Protein AF-H3GIY0-F1 (afdb_monomer)

Structure (mmCIF, N/CA/C/O backbone):
data_AF-H3GIY0-F1
#
_entry.id   AF-H3GIY0-F1
#
loop_
_atom_site.group_PDB
_atom_site.id
_atom_site.type_symbol
_atom_site.label_atom_id
_atom_site.label_alt_id
_atom_site.label_comp_id
_atom_site.label_asym_id
_atom_site.label_entity_id
_atom_site.label_seq_id
_atom_site.pdbx_PDB_ins_code
_atom_site.Cartn_x
_atom_site.Cartn_y
_atom_site.Cartn_z
_atom_site.occupancy
_atom_site.B_iso_or_equiv
_atom_site.auth_seq_id
_atom_site.auth_comp_id
_atom_site.auth_asym_id
_atom_site.auth_atom_id
_atom_site.pdbx_PDB_model_num
ATOM 1 N N . MET A 1 1 ? -1.053 20.559 -16.866 1.00 33.88 1 MET A N 1
ATOM 2 C CA . MET A 1 1 ? 0.273 20.443 -16.222 1.00 33.88 1 MET A CA 1
ATOM 3 C C . MET A 1 1 ? 1.332 20.778 -17.258 1.00 33.88 1 MET A C 1
ATOM 5 O O . MET A 1 1 ? 1.258 20.244 -18.356 1.00 33.88 1 MET A O 1
ATOM 9 N N . ALA A 1 2 ? 2.245 21.702 -16.952 1.00 28.84 2 ALA A N 1
ATOM 10 C CA . ALA A 1 2 ? 3.368 22.038 -17.824 1.00 28.84 2 ALA A CA 1
ATOM 11 C C . ALA A 1 2 ? 4.369 20.867 -17.890 1.00 28.84 2 ALA A C 1
ATOM 13 O O . ALA A 1 2 ? 4.544 20.156 -16.904 1.00 28.84 2 ALA A O 1
ATOM 14 N N . GLY A 1 3 ? 4.949 20.667 -19.077 1.00 50.09 3 GLY A N 1
ATOM 15 C CA . GLY A 1 3 ? 5.638 19.460 -19.537 1.00 50.09 3 GLY A CA 1
ATOM 16 C C . GLY A 1 3 ? 6.817 18.974 -18.696 1.00 50.09 3 GLY A C 1
ATOM 17 O O . GLY A 1 3 ? 7.768 19.712 -18.445 1.00 50.09 3 GLY A O 1
ATOM 18 N N . VAL A 1 4 ? 6.793 17.678 -18.379 1.00 58.91 4 VAL A N 1
ATOM 19 C CA . VAL A 1 4 ? 8.013 16.899 -18.149 1.00 58.91 4 VAL A CA 1
ATOM 20 C C . VAL A 1 4 ? 8.689 16.760 -19.511 1.00 58.91 4 VAL A C 1
ATOM 22 O O . VAL A 1 4 ? 8.161 16.113 -20.414 1.00 58.91 4 VAL A O 1
ATOM 25 N N . VAL A 1 5 ? 9.815 17.444 -19.691 1.00 73.38 5 VAL A N 1
ATOM 26 C CA . VAL A 1 5 ? 10.648 17.341 -20.893 1.00 73.38 5 VAL A CA 1
ATOM 27 C C . VAL A 1 5 ? 11.787 16.385 -20.578 1.00 73.38 5 VAL A C 1
ATOM 29 O O . VAL A 1 5 ? 12.355 16.452 -19.490 1.00 73.38 5 VAL A O 1
ATOM 32 N N . SER A 1 6 ? 12.129 15.512 -21.524 1.00 85.38 6 SER A N 1
ATOM 33 C CA . SER A 1 6 ? 13.271 14.608 -21.380 1.00 85.38 6 SER A CA 1
ATOM 34 C C . SER A 1 6 ? 14.547 15.387 -21.047 1.00 85.38 6 SER A C 1
ATOM 36 O O . SER A 1 6 ? 14.958 16.268 -21.807 1.00 85.38 6 SER A O 1
ATOM 38 N N . THR A 1 7 ? 15.195 15.053 -19.929 1.00 90.38 7 THR A N 1
ATOM 39 C CA . THR A 1 7 ? 16.505 15.615 -19.558 1.00 90.38 7 THR A CA 1
ATOM 40 C C . THR A 1 7 ? 17.657 14.712 -19.991 1.00 90.38 7 THR A C 1
ATOM 42 O O . THR A 1 7 ? 18.822 15.106 -19.901 1.00 90.38 7 THR A O 1
ATOM 45 N N . LYS A 1 8 ? 17.335 13.519 -20.511 1.00 91.56 8 LYS A N 1
ATOM 46 C CA . LYS A 1 8 ? 18.271 12.474 -20.941 1.00 91.56 8 LYS A CA 1
ATOM 47 C C . LYS A 1 8 ? 19.441 13.004 -21.764 1.00 91.56 8 LYS A C 1
ATOM 49 O O . LYS A 1 8 ? 20.582 12.712 -21.431 1.00 91.56 8 LYS A O 1
ATOM 54 N N . GLN A 1 9 ? 19.195 13.843 -22.774 1.00 89.00 9 GLN A N 1
ATOM 55 C CA . GLN A 1 9 ? 20.275 14.379 -23.614 1.00 89.00 9 GLN A CA 1
ATOM 56 C C . GLN A 1 9 ? 21.307 15.187 -22.815 1.00 89.00 9 GLN A C 1
ATOM 58 O O . GLN A 1 9 ? 22.497 15.132 -23.109 1.00 89.00 9 GLN A O 1
ATOM 63 N N . ARG A 1 10 ? 20.860 15.923 -21.794 1.00 88.81 10 ARG A N 1
ATOM 64 C CA . ARG A 1 10 ? 21.737 16.710 -20.925 1.00 88.81 10 ARG A CA 1
ATOM 65 C C . ARG A 1 10 ? 22.597 15.792 -20.057 1.00 88.81 10 ARG A C 1
ATOM 67 O O . ARG A 1 10 ? 23.808 15.951 -20.034 1.00 88.81 10 ARG A O 1
ATOM 74 N N . ARG A 1 11 ? 21.979 14.762 -19.466 1.00 91.06 11 ARG A N 1
ATOM 75 C CA . ARG A 1 11 ? 22.669 13.729 -18.673 1.00 91.06 11 ARG A CA 1
ATOM 76 C C . ARG A 1 11 ? 23.699 12.951 -19.493 1.00 91.06 11 ARG A C 1
ATOM 78 O O . ARG A 1 11 ? 24.773 12.654 -18.990 1.00 91.06 11 ARG A O 1
ATOM 85 N N . LEU A 1 12 ? 23.389 12.647 -20.755 1.00 89.69 12 LEU A N 1
ATOM 86 C CA . LEU A 1 12 ? 24.331 12.013 -21.682 1.00 89.69 12 LEU A CA 1
ATOM 87 C C . LEU A 1 12 ? 25.563 12.896 -21.915 1.00 89.69 12 LEU A C 1
ATOM 89 O O . LEU A 1 12 ? 26.682 12.404 -21.848 1.00 89.69 12 LEU A O 1
ATOM 93 N N . VAL A 1 13 ? 25.372 14.201 -22.137 1.00 86.88 13 VAL A N 1
ATOM 94 C CA . VAL A 1 13 ? 26.488 15.151 -22.283 1.00 86.88 13 VAL A CA 1
ATOM 95 C C . VAL A 1 13 ? 27.308 15.231 -20.995 1.00 86.88 13 VAL A C 1
ATOM 97 O O . VAL A 1 13 ? 28.530 15.126 -21.056 1.00 86.88 13 VAL A O 1
ATOM 100 N N . ASP A 1 14 ? 26.661 15.349 -19.837 1.00 84.12 14 ASP A N 1
ATOM 101 C CA . ASP A 1 14 ? 27.356 15.445 -18.550 1.00 84.12 14 ASP A CA 1
ATOM 102 C C . ASP A 1 14 ? 28.188 14.181 -18.255 1.00 84.12 14 ASP A C 1
ATOM 104 O O . ASP A 1 14 ? 29.330 14.273 -17.808 1.00 84.12 14 ASP A O 1
ATOM 108 N N . ASP A 1 15 ? 27.673 12.994 -18.590 1.00 81.25 15 ASP A N 1
ATOM 109 C CA . ASP A 1 15 ? 28.374 11.723 -18.375 1.00 81.25 15 ASP A CA 1
ATOM 110 C C . ASP A 1 15 ? 29.589 11.533 -19.295 1.00 81.25 15 ASP A C 1
ATOM 112 O O . ASP A 1 15 ? 30.544 10.852 -18.924 1.00 81.25 15 ASP A O 1
ATOM 116 N N . THR A 1 16 ? 29.624 12.159 -20.479 1.00 69.81 16 THR A N 1
ATOM 117 C CA . THR A 1 16 ? 30.819 12.105 -21.349 1.00 69.81 16 THR A CA 1
ATOM 118 C C . THR A 1 16 ? 32.049 12.778 -20.737 1.00 69.81 16 THR A C 1
ATOM 120 O O . THR A 1 16 ? 33.168 12.452 -21.132 1.00 69.81 16 THR A O 1
ATOM 123 N N . VAL A 1 17 ? 31.861 13.669 -19.757 1.00 62.09 17 VAL A N 1
ATOM 124 C CA . VAL A 1 17 ? 32.949 14.348 -19.038 1.00 62.09 17 VAL A CA 1
ATOM 125 C C . VAL A 1 17 ? 33.564 13.444 -17.961 1.00 62.09 17 VAL A C 1
ATOM 127 O O . VAL A 1 17 ? 34.723 13.629 -17.591 1.00 62.09 17 VAL A O 1
ATOM 130 N N . GLU A 1 18 ? 32.827 12.439 -17.480 1.00 60.34 18 GLU A N 1
ATOM 131 C CA . GLU A 1 18 ? 33.317 11.504 -16.470 1.00 60.34 18 GLU A CA 1
ATOM 132 C C . GLU A 1 18 ? 34.064 10.316 -17.111 1.00 60.34 18 GLU A C 1
ATOM 134 O O . GLU A 1 18 ? 33.507 9.617 -17.972 1.00 60.34 18 GLU A O 1
ATOM 139 N N . PRO A 1 19 ? 35.320 10.043 -16.701 1.00 55.91 19 PRO A N 1
ATOM 140 C CA . PRO A 1 19 ? 36.073 8.907 -17.212 1.00 55.91 19 PRO A CA 1
ATOM 141 C C . PRO A 1 19 ? 35.375 7.603 -16.815 1.00 55.91 19 PRO A C 1
ATOM 143 O O . PRO A 1 19 ? 35.090 7.355 -15.646 1.00 55.91 19 PRO A O 1
ATOM 146 N N . THR A 1 20 ? 35.068 6.768 -17.806 1.00 60.78 20 THR A N 1
ATOM 147 C CA . THR A 1 20 ? 34.567 5.408 -17.586 1.00 60.78 20 THR A CA 1
ATOM 148 C C . THR A 1 20 ? 35.711 4.439 -17.837 1.00 60.78 20 THR A C 1
ATOM 150 O O . THR A 1 20 ? 36.205 4.347 -18.958 1.00 60.78 20 THR A O 1
ATOM 153 N N . ASP A 1 21 ? 36.121 3.711 -16.801 1.00 60.38 21 ASP A N 1
ATOM 154 C CA . ASP A 1 21 ? 37.355 2.912 -16.812 1.00 60.38 21 ASP A CA 1
ATOM 155 C C . ASP A 1 21 ? 37.280 1.622 -17.654 1.00 60.38 21 ASP A C 1
ATOM 157 O O . ASP A 1 21 ? 38.269 0.897 -17.768 1.00 60.38 21 ASP A O 1
ATOM 161 N N . LEU A 1 22 ? 36.125 1.301 -18.255 1.00 81.06 22 LEU A N 1
ATOM 162 C CA . LEU A 1 22 ? 35.904 0.026 -18.943 1.00 81.06 22 LEU A CA 1
ATOM 163 C C . LEU A 1 22 ? 35.837 0.167 -20.476 1.00 81.06 22 LEU A C 1
ATOM 165 O O . LEU A 1 22 ? 34.900 0.784 -20.993 1.00 81.06 22 LEU A O 1
ATOM 169 N N . PRO A 1 23 ? 36.746 -0.494 -21.226 1.00 85.50 23 PRO A N 1
ATOM 170 C CA . PRO A 1 23 ? 36.774 -0.458 -22.693 1.00 85.50 23 PRO A CA 1
ATOM 171 C C . PRO A 1 23 ? 35.494 -0.944 -23.388 1.00 85.50 23 PRO A C 1
ATOM 173 O O . PRO A 1 23 ? 35.241 -0.560 -24.529 1.00 85.50 23 PRO A O 1
ATOM 176 N N . SER A 1 24 ? 34.673 -1.768 -22.724 1.00 90.50 24 SER A N 1
ATOM 177 C CA . SER A 1 24 ? 33.430 -2.309 -23.298 1.00 90.50 24 SER A CA 1
ATOM 178 C C . SER A 1 24 ? 32.372 -1.236 -23.586 1.00 90.50 24 SER A C 1
ATOM 180 O O . SER A 1 24 ? 31.502 -1.451 -24.428 1.00 90.50 24 SER A O 1
ATOM 182 N N . TYR A 1 25 ? 32.456 -0.076 -22.924 1.00 91.50 25 TYR A N 1
ATOM 183 C CA . TYR A 1 25 ? 31.545 1.056 -23.117 1.00 91.50 25 TYR A CA 1
ATOM 184 C C . TYR A 1 25 ? 32.002 1.982 -24.249 1.00 91.50 25 TYR A C 1
ATOM 186 O O . TYR A 1 25 ? 31.169 2.598 -24.907 1.00 91.50 25 TYR A O 1
ATOM 194 N N . SER A 1 26 ? 33.313 2.083 -24.479 1.00 90.81 26 SER A N 1
ATOM 195 C CA . SER A 1 26 ? 33.931 3.033 -25.415 1.00 90.81 26 SER A CA 1
ATOM 196 C C . SER A 1 26 ? 34.422 2.398 -26.718 1.00 90.81 26 SER A C 1
ATOM 198 O O . SER A 1 26 ? 34.825 3.112 -27.633 1.00 90.81 26 SER A O 1
ATOM 200 N N . SER A 1 27 ? 34.367 1.071 -26.839 1.00 91.75 27 SER A N 1
ATOM 201 C CA . SER A 1 27 ? 34.780 0.350 -28.043 1.00 91.75 27 SER A CA 1
ATOM 202 C C . SER A 1 27 ? 33.979 -0.938 -28.253 1.00 91.75 27 SER A C 1
ATOM 204 O O . SER A 1 27 ? 33.319 -1.441 -27.340 1.00 91.75 27 SER A O 1
ATOM 206 N N . ASN A 1 28 ? 34.028 -1.458 -29.482 1.00 93.69 28 ASN A N 1
ATOM 207 C CA . ASN A 1 28 ? 33.472 -2.758 -29.845 1.00 93.69 28 ASN A CA 1
ATOM 208 C C . ASN A 1 28 ? 34.600 -3.780 -29.986 1.00 93.69 28 ASN A C 1
ATOM 210 O O . ASN A 1 28 ? 35.558 -3.552 -30.726 1.00 93.69 28 ASN A O 1
ATOM 214 N N . THR A 1 29 ? 34.452 -4.914 -29.313 1.00 93.00 29 THR A N 1
ATOM 215 C CA . THR A 1 29 ? 35.279 -6.109 -29.509 1.00 93.00 29 THR A CA 1
ATOM 216 C C . THR A 1 29 ? 35.111 -6.664 -30.932 1.00 93.00 29 THR A C 1
ATOM 218 O O . THR A 1 29 ? 34.087 -6.400 -31.566 1.00 93.00 29 THR A O 1
ATOM 221 N N . PRO A 1 30 ? 36.050 -7.484 -31.444 1.00 92.19 30 PRO A N 1
ATOM 222 C CA . PRO A 1 30 ? 35.914 -8.094 -32.772 1.00 92.19 30 PRO A CA 1
ATOM 223 C C . PRO A 1 30 ? 34.604 -8.878 -32.948 1.00 92.19 30 PRO A C 1
ATOM 225 O O . PRO A 1 30 ? 33.944 -8.763 -33.976 1.00 92.19 30 PRO A O 1
ATOM 228 N N . LYS A 1 31 ? 34.166 -9.601 -31.905 1.00 90.69 31 LYS A N 1
ATOM 229 C CA . LYS A 1 31 ? 32.891 -10.334 -31.919 1.00 90.69 31 LYS A CA 1
ATOM 230 C C . LYS A 1 31 ? 31.682 -9.393 -31.990 1.00 90.69 31 LYS A C 1
ATOM 232 O O . LYS A 1 31 ? 30.725 -9.678 -32.702 1.00 90.69 31 LYS A O 1
ATOM 237 N N . GLU A 1 32 ? 31.715 -8.265 -31.278 1.00 92.75 32 GLU A N 1
ATOM 238 C CA . GLU A 1 32 ? 30.670 -7.239 -31.389 1.00 92.75 32 GLU A CA 1
ATOM 239 C C . GLU A 1 32 ? 30.657 -6.588 -32.774 1.00 92.75 32 GLU A C 1
ATOM 241 O O . GLU A 1 32 ? 29.578 -6.358 -33.303 1.00 92.75 32 GLU A O 1
ATOM 246 N N . GLN A 1 33 ? 31.816 -6.331 -33.386 1.00 93.81 33 GLN A N 1
ATOM 247 C CA . GLN A 1 33 ? 31.893 -5.775 -34.743 1.00 93.81 33 GLN A CA 1
ATOM 248 C C . GLN A 1 33 ? 31.271 -6.726 -35.772 1.00 93.81 33 GLN A C 1
ATOM 250 O O . GLN A 1 33 ? 30.387 -6.309 -36.515 1.00 93.81 33 GLN A O 1
ATOM 255 N N . LEU A 1 34 ? 31.631 -8.013 -35.728 1.00 91.25 34 LEU A N 1
ATOM 256 C CA . LEU A 1 34 ? 31.039 -9.045 -36.585 1.00 91.25 34 LEU A CA 1
ATOM 257 C C . LEU A 1 34 ? 29.516 -9.151 -36.390 1.00 91.25 34 LEU A C 1
ATOM 259 O O . LEU A 1 34 ? 28.755 -9.223 -37.353 1.00 91.25 34 LEU A O 1
ATOM 263 N N . CYS A 1 35 ? 29.055 -9.094 -35.136 1.00 91.56 35 CYS A N 1
ATOM 264 C CA . CYS A 1 35 ? 27.630 -9.046 -34.814 1.00 91.56 35 CYS A CA 1
ATOM 265 C C . CYS A 1 35 ? 26.943 -7.815 -35.422 1.00 91.56 35 CYS A C 1
ATOM 267 O O . CYS A 1 35 ? 25.858 -7.946 -35.982 1.00 91.56 35 CYS A O 1
ATOM 269 N N . LEU A 1 36 ? 27.550 -6.629 -35.321 1.00 93.00 36 LEU A N 1
ATOM 270 C CA . LEU A 1 36 ? 27.003 -5.388 -35.878 1.00 93.00 36 LEU A CA 1
ATOM 271 C C . LEU A 1 36 ? 26.927 -5.429 -37.412 1.00 93.00 36 LEU A C 1
ATOM 273 O O . LEU A 1 36 ? 25.947 -4.955 -37.985 1.00 93.00 36 LEU A O 1
ATOM 277 N N . GLU A 1 37 ? 27.922 -6.013 -38.079 1.00 91.69 37 GLU A N 1
ATOM 278 C CA . GLU A 1 37 ? 27.917 -6.204 -39.534 1.00 91.69 37 GLU A CA 1
ATOM 279 C C . GLU A 1 37 ? 26.792 -7.142 -39.975 1.00 91.69 37 GLU A C 1
ATOM 281 O O . GLU A 1 37 ? 26.030 -6.812 -40.889 1.00 91.69 37 GLU A O 1
ATOM 286 N N . TYR A 1 38 ? 26.630 -8.266 -39.275 1.00 88.50 38 TYR A N 1
ATOM 287 C CA . TYR A 1 38 ? 25.573 -9.234 -39.547 1.00 88.50 38 TYR A CA 1
ATOM 288 C C . TYR A 1 38 ? 24.172 -8.619 -39.390 1.00 88.50 38 TYR A C 1
ATOM 290 O O . TYR A 1 38 ? 23.357 -8.674 -40.316 1.00 88.50 38 TYR A O 1
ATOM 298 N N . ILE A 1 39 ? 23.894 -7.945 -38.266 1.00 91.25 39 ILE A N 1
ATOM 299 C CA . ILE A 1 39 ? 22.583 -7.305 -38.054 1.00 91.25 39 ILE A CA 1
ATOM 300 C C . ILE A 1 39 ? 22.347 -6.125 -39.007 1.00 91.25 39 ILE A C 1
ATOM 302 O O . ILE A 1 39 ? 21.200 -5.848 -39.356 1.00 91.25 39 ILE A O 1
ATOM 306 N N . ALA A 1 40 ? 23.400 -5.436 -39.465 1.00 89.06 40 ALA A N 1
ATOM 307 C CA . ALA A 1 40 ? 23.276 -4.402 -40.491 1.00 89.06 40 ALA A CA 1
ATOM 308 C C . ALA A 1 40 ? 22.894 -5.005 -41.854 1.00 89.06 40 ALA A C 1
ATOM 310 O O . ALA A 1 40 ? 22.117 -4.401 -42.596 1.00 89.06 40 ALA A O 1
ATOM 311 N N . GLY A 1 41 ? 23.395 -6.204 -42.173 1.00 86.62 41 GLY A N 1
ATOM 312 C CA . GLY A 1 41 ? 22.952 -6.999 -43.320 1.00 86.62 41 GLY A CA 1
ATOM 313 C C . GLY A 1 41 ? 21.465 -7.346 -43.233 1.00 86.62 41 GLY A C 1
ATOM 314 O O . GLY A 1 41 ? 20.707 -7.013 -44.147 1.00 86.62 41 GLY A O 1
ATOM 315 N N . PHE A 1 42 ? 21.039 -7.908 -42.097 1.00 86.12 42 PHE A N 1
ATOM 316 C CA . PHE A 1 42 ? 19.631 -8.209 -41.812 1.00 86.12 42 PHE A CA 1
ATOM 317 C C . PHE A 1 42 ? 18.740 -6.964 -41.950 1.00 86.12 42 PHE A C 1
ATOM 319 O O . PHE A 1 42 ? 17.712 -6.998 -42.625 1.00 86.12 42 PHE A O 1
ATOM 326 N N . HIS A 1 43 ? 19.168 -5.826 -41.393 1.00 88.31 43 HIS A N 1
ATOM 327 C CA . HIS A 1 43 ? 18.437 -4.563 -41.494 1.00 88.31 43 HIS A CA 1
ATOM 328 C C . HIS A 1 43 ? 18.210 -4.130 -42.949 1.00 88.31 43 HIS A C 1
ATOM 330 O O . HIS A 1 43 ? 17.080 -3.833 -43.335 1.00 88.31 43 HIS A O 1
ATOM 336 N N . ARG A 1 44 ? 19.259 -4.155 -43.785 1.00 89.00 44 ARG A N 1
ATOM 337 C CA . ARG A 1 44 ? 19.163 -3.789 -45.212 1.00 89.00 44 ARG A CA 1
ATOM 338 C C . ARG A 1 44 ? 18.238 -4.726 -45.986 1.00 89.00 44 ARG A C 1
ATOM 340 O O . ARG A 1 44 ? 17.493 -4.274 -46.855 1.00 89.00 44 ARG A O 1
ATOM 347 N N . GLN A 1 45 ? 18.296 -6.028 -45.701 1.00 85.31 45 GLN A N 1
ATOM 348 C CA . GLN A 1 45 ? 17.405 -7.008 -46.321 1.00 85.31 45 GLN A CA 1
ATOM 349 C C . GLN A 1 45 ? 15.948 -6.741 -45.928 1.00 85.31 45 GLN A C 1
ATOM 351 O O . GLN A 1 45 ? 15.083 -6.689 -46.806 1.00 85.31 45 GLN A O 1
ATOM 356 N N . PHE A 1 46 ? 15.692 -6.488 -44.644 1.00 86.94 46 PHE A N 1
ATOM 357 C CA . PHE A 1 46 ? 14.364 -6.169 -44.137 1.00 86.94 46 PHE A CA 1
ATOM 358 C C . PHE A 1 46 ? 13.797 -4.885 -44.758 1.00 86.94 46 PHE A C 1
ATOM 360 O O . PHE A 1 46 ? 12.677 -4.900 -45.263 1.00 86.94 46 PHE A O 1
ATOM 367 N N . GLU A 1 47 ? 14.568 -3.794 -44.804 1.00 90.00 47 GLU A N 1
ATOM 368 C CA . GLU A 1 47 ? 14.142 -2.533 -45.433 1.00 90.00 47 GLU A CA 1
ATOM 369 C C . GLU A 1 47 ? 13.828 -2.706 -46.926 1.00 90.00 47 GLU A C 1
ATOM 371 O O . GLU A 1 47 ? 12.867 -2.126 -47.436 1.00 90.00 47 GLU A O 1
ATOM 376 N N . ARG A 1 48 ? 14.599 -3.543 -47.634 1.00 89.50 48 ARG A N 1
ATOM 377 C CA . ARG A 1 48 ? 14.360 -3.849 -49.051 1.00 89.50 48 ARG A CA 1
ATOM 378 C C . ARG A 1 48 ? 13.070 -4.644 -49.263 1.00 89.50 48 ARG A C 1
ATOM 380 O O . ARG A 1 48 ? 12.365 -4.392 -50.238 1.00 89.50 48 ARG A O 1
ATOM 387 N N . MET A 1 49 ? 12.769 -5.597 -48.381 1.00 85.75 49 MET A N 1
ATOM 388 C CA . MET A 1 49 ? 11.553 -6.418 -48.461 1.00 85.75 49 MET A CA 1
ATOM 389 C C . MET A 1 49 ? 10.305 -5.664 -47.985 1.00 85.75 49 MET A C 1
ATOM 391 O O . MET A 1 49 ? 9.225 -5.829 -48.553 1.00 85.75 49 MET A O 1
ATOM 395 N N . PHE A 1 50 ? 10.453 -4.791 -46.986 1.00 87.69 50 PHE A N 1
ATOM 396 C CA . PHE A 1 50 ? 9.355 -4.084 -46.327 1.00 87.69 50 PHE A CA 1
ATOM 397 C C . PHE A 1 50 ? 9.572 -2.558 -46.296 1.00 87.69 50 PHE A C 1
ATOM 399 O O . PHE A 1 50 ? 9.556 -1.954 -45.223 1.00 87.69 50 PHE A O 1
ATOM 406 N N . PRO A 1 51 ? 9.668 -1.876 -47.454 1.00 88.00 51 PRO A N 1
ATOM 407 C CA . PRO A 1 51 ? 10.067 -0.462 -47.537 1.00 88.00 51 PRO A CA 1
ATOM 408 C C . PRO A 1 51 ? 9.071 0.529 -46.913 1.00 88.00 51 PRO A C 1
ATOM 410 O O . PRO A 1 51 ? 9.384 1.702 -46.735 1.00 88.00 51 PRO A O 1
ATOM 413 N N . LYS A 1 52 ? 7.842 0.086 -46.615 1.00 89.19 52 LYS A N 1
ATOM 414 C CA . LYS A 1 52 ? 6.812 0.897 -45.944 1.00 89.19 52 LYS A CA 1
ATOM 415 C C . LYS A 1 52 ? 6.836 0.759 -44.418 1.00 89.19 52 LYS A C 1
ATOM 417 O O . LYS A 1 52 ? 6.126 1.508 -43.748 1.00 89.19 52 LYS A O 1
ATOM 422 N N . ARG A 1 53 ? 7.579 -0.211 -43.871 1.00 88.62 53 ARG A N 1
ATOM 423 C CA . ARG A 1 53 ? 7.718 -0.393 -42.422 1.00 88.62 53 ARG A CA 1
ATOM 424 C C . ARG A 1 53 ? 8.749 0.582 -41.861 1.00 88.62 53 ARG A C 1
ATOM 426 O O . ARG A 1 53 ? 9.595 1.102 -42.581 1.00 88.62 53 ARG A O 1
ATOM 433 N N . ARG A 1 54 ? 8.645 0.850 -40.560 1.00 86.25 54 ARG A N 1
ATOM 434 C CA . ARG A 1 54 ? 9.621 1.676 -39.843 1.00 86.25 54 ARG A CA 1
ATOM 435 C C . ARG A 1 54 ? 10.980 0.951 -39.784 1.00 86.25 54 ARG A C 1
ATOM 437 O O . ARG A 1 54 ? 10.978 -0.280 -39.713 1.00 86.25 54 ARG A O 1
ATOM 444 N N . PRO A 1 55 ? 12.108 1.685 -39.761 1.00 90.31 55 PRO A N 1
ATOM 445 C CA . PRO A 1 55 ? 13.429 1.095 -39.543 1.00 90.31 55 PRO A CA 1
ATOM 446 C C . PRO A 1 55 ? 13.489 0.303 -38.234 1.00 90.31 55 PRO A C 1
ATOM 448 O O . PRO A 1 55 ? 12.867 0.694 -37.238 1.00 90.31 55 PRO A O 1
ATOM 451 N N . LEU A 1 56 ? 14.242 -0.799 -38.223 1.00 93.94 56 LEU A N 1
ATOM 452 C CA . LEU A 1 56 ? 14.336 -1.657 -37.043 1.00 93.94 56 LEU A CA 1
ATOM 453 C C . LEU A 1 56 ? 15.246 -1.031 -35.985 1.00 93.94 56 LEU A C 1
ATOM 455 O O . LEU A 1 56 ? 16.342 -0.546 -36.269 1.00 93.94 56 LEU A O 1
ATOM 459 N N . TYR A 1 57 ? 14.819 -1.100 -34.726 1.00 96.19 57 TYR A N 1
ATOM 460 C CA . TYR A 1 57 ? 15.600 -0.600 -33.598 1.00 96.19 57 TYR A CA 1
ATOM 461 C C . TYR A 1 57 ? 16.595 -1.664 -33.116 1.00 96.19 57 TYR A C 1
ATOM 463 O O . TYR A 1 57 ? 16.317 -2.379 -32.155 1.00 96.19 57 TYR A O 1
ATOM 471 N N . LEU A 1 58 ? 17.712 -1.816 -33.839 1.00 95.38 58 LEU A N 1
ATOM 472 C CA . LEU A 1 58 ? 18.686 -2.896 -33.619 1.00 95.38 58 LEU A CA 1
ATOM 473 C C . LEU A 1 58 ? 19.942 -2.450 -32.868 1.00 95.38 58 LEU A C 1
ATOM 475 O O . LEU A 1 58 ? 20.341 -3.122 -31.922 1.00 95.38 58 LEU A O 1
ATOM 479 N N . HIS A 1 59 ? 20.589 -1.353 -33.275 1.00 95.19 59 HIS A N 1
ATOM 480 C CA . HIS A 1 59 ? 21.905 -0.976 -32.737 1.00 95.19 59 HIS A CA 1
ATOM 481 C C . HIS A 1 59 ? 22.070 0.524 -32.411 1.00 95.19 59 HIS A C 1
ATOM 483 O O . HIS A 1 59 ? 22.985 1.184 -32.923 1.00 95.19 59 HIS A O 1
ATOM 489 N N . PRO A 1 60 ? 21.189 1.107 -31.579 1.00 96.25 60 PRO A N 1
ATOM 490 C CA . PRO A 1 60 ? 21.356 2.491 -31.145 1.00 96.25 60 PRO A CA 1
ATOM 491 C C . PRO A 1 60 ? 22.728 2.701 -30.466 1.00 96.25 60 PRO A C 1
ATOM 493 O O . PRO A 1 60 ? 23.251 1.785 -29.823 1.00 96.25 60 PRO A O 1
ATOM 496 N N . PRO A 1 61 ? 23.339 3.893 -30.588 1.00 96.19 61 PRO A N 1
ATOM 497 C CA . PRO A 1 61 ? 24.508 4.245 -29.794 1.00 96.19 61 PRO A CA 1
ATOM 498 C C . PRO A 1 61 ? 24.197 4.224 -28.292 1.00 96.19 61 PRO A C 1
ATOM 500 O O . PRO A 1 61 ? 23.120 4.644 -27.859 1.00 96.19 61 PRO A O 1
ATOM 503 N N . ASN A 1 62 ? 25.168 3.782 -27.499 1.00 94.69 62 ASN A N 1
ATOM 504 C CA . ASN A 1 62 ? 25.138 3.877 -26.043 1.00 94.69 62 ASN A CA 1
ATOM 505 C C . ASN A 1 62 ? 25.483 5.296 -25.546 1.00 94.69 62 ASN A C 1
ATOM 507 O O . ASN A 1 62 ? 25.660 6.224 -26.339 1.00 94.69 62 ASN A O 1
ATOM 511 N N . GLU A 1 63 ? 25.631 5.468 -24.231 1.00 92.88 63 GLU A N 1
ATOM 512 C CA . GLU A 1 63 ? 25.948 6.750 -23.591 1.00 92.88 63 GLU A CA 1
ATOM 513 C C . GLU A 1 63 ? 27.299 7.364 -23.997 1.00 92.88 63 GLU A C 1
ATOM 515 O O . GLU A 1 63 ? 27.509 8.561 -23.810 1.00 92.88 63 GLU A O 1
ATOM 520 N N . LYS A 1 64 ? 28.206 6.578 -24.593 1.00 90.81 64 LYS A N 1
ATOM 521 C CA . LYS A 1 64 ? 29.489 7.046 -25.144 1.00 90.81 64 LYS A CA 1
ATOM 522 C C . LYS A 1 64 ? 29.476 7.170 -26.672 1.00 90.81 64 LYS A C 1
ATOM 524 O O . LYS A 1 64 ? 30.520 7.388 -27.278 1.00 90.81 64 LYS A O 1
ATOM 529 N N . GLY A 1 65 ? 28.311 7.036 -27.306 1.00 92.25 65 GLY A N 1
ATOM 530 C CA . GLY A 1 65 ? 28.165 7.153 -28.757 1.00 92.25 65 GLY A CA 1
ATOM 531 C C . GLY A 1 65 ? 28.578 5.904 -29.543 1.00 92.25 65 GLY A C 1
ATOM 532 O O . GLY A 1 65 ? 28.648 5.962 -30.769 1.00 92.25 65 GLY A O 1
ATOM 533 N N . VAL A 1 66 ? 28.843 4.777 -28.875 1.00 94.50 66 VAL A N 1
ATOM 534 C CA . VAL A 1 66 ? 29.253 3.523 -29.524 1.00 94.50 66 VAL A CA 1
ATOM 535 C C . VAL A 1 66 ? 28.009 2.713 -29.894 1.00 94.50 66 VAL A C 1
ATOM 537 O O . VAL A 1 66 ? 27.217 2.413 -28.999 1.00 94.50 66 VAL A O 1
ATOM 540 N N . PRO A 1 67 ? 27.808 2.329 -31.170 1.00 96.62 67 PRO A N 1
ATOM 541 C CA . PRO A 1 67 ? 26.700 1.461 -31.566 1.00 96.62 67 PRO A CA 1
ATOM 542 C C . PRO A 1 67 ? 26.788 0.106 -30.865 1.00 96.62 67 PRO A C 1
ATOM 544 O O . PRO A 1 67 ? 27.813 -0.574 -30.966 1.00 96.62 67 PRO A O 1
ATOM 547 N N . LYS A 1 68 ? 25.714 -0.285 -30.175 1.00 96.19 68 LYS A N 1
ATOM 548 C CA . LYS A 1 68 ? 25.604 -1.561 -29.460 1.00 96.19 68 LYS A CA 1
ATOM 549 C C . LYS A 1 68 ? 24.296 -2.246 -29.824 1.00 96.19 68 LYS A C 1
ATOM 551 O O . LYS A 1 68 ? 23.266 -1.590 -29.918 1.00 96.19 68 LYS A O 1
ATOM 556 N N . PHE A 1 69 ? 24.332 -3.561 -30.017 1.00 97.00 69 PHE A N 1
ATOM 557 C CA . PHE A 1 69 ? 23.125 -4.339 -30.288 1.00 97.00 69 PHE A CA 1
ATOM 558 C C . PHE A 1 69 ? 22.193 -4.329 -29.064 1.00 97.00 69 PHE A C 1
ATOM 560 O O . PHE A 1 69 ? 22.640 -4.583 -27.948 1.00 97.00 69 PHE A O 1
ATOM 567 N N . VAL A 1 70 ? 20.895 -4.063 -29.247 1.00 97.38 70 VAL A N 1
ATOM 568 C CA . VAL A 1 70 ? 19.947 -3.907 -28.123 1.00 97.38 70 VAL A CA 1
ATOM 569 C C . VAL A 1 70 ? 19.884 -5.128 -27.196 1.00 97.38 70 VAL A C 1
ATOM 571 O O . VAL A 1 70 ? 19.706 -4.968 -25.988 1.00 97.38 70 VAL A O 1
ATOM 574 N N . CYS A 1 71 ? 20.094 -6.340 -27.721 1.00 97.00 71 CYS A N 1
ATOM 575 C CA . CYS A 1 71 ? 20.145 -7.566 -26.919 1.00 97.00 71 CYS A CA 1
ATOM 576 C C . CYS A 1 71 ? 21.350 -7.594 -25.973 1.00 97.00 71 CYS A C 1
ATOM 578 O O . CYS A 1 71 ? 21.224 -8.056 -24.841 1.00 97.00 71 CYS A O 1
ATOM 580 N N . THR A 1 72 ? 22.505 -7.063 -26.395 1.00 96.38 72 THR A N 1
ATOM 581 C CA . THR A 1 72 ? 23.726 -7.038 -25.570 1.00 96.38 72 THR A CA 1
ATOM 582 C C . THR A 1 72 ? 23.732 -5.893 -24.557 1.00 96.38 72 THR A C 1
ATOM 584 O O . THR A 1 72 ? 24.583 -5.863 -23.670 1.00 96.38 72 THR A O 1
ATOM 587 N N . THR A 1 73 ? 22.767 -4.973 -24.638 1.00 97.56 73 THR A N 1
ATOM 588 C CA . THR A 1 73 ? 22.511 -3.954 -23.609 1.00 97.56 73 THR A CA 1
ATOM 589 C C . THR A 1 73 ? 21.757 -4.526 -22.400 1.00 97.56 73 THR A C 1
ATOM 591 O O . THR A 1 73 ? 21.863 -3.991 -21.296 1.00 97.56 73 THR A O 1
ATOM 594 N N . ILE A 1 74 ? 21.024 -5.634 -22.567 1.00 98.12 74 ILE A N 1
ATOM 595 C CA . ILE A 1 74 ? 20.361 -6.333 -21.459 1.00 98.12 74 ILE A CA 1
ATOM 596 C C . ILE A 1 74 ? 21.410 -7.108 -20.659 1.00 98.12 74 ILE A C 1
ATOM 598 O O . ILE A 1 74 ? 22.110 -7.969 -21.191 1.00 98.12 74 ILE A O 1
ATOM 602 N N . ARG A 1 75 ? 21.470 -6.855 -19.347 1.00 96.94 75 ARG A N 1
ATOM 603 C CA . ARG A 1 75 ? 22.409 -7.509 -18.428 1.00 96.94 75 ARG A CA 1
ATOM 604 C C . ARG A 1 75 ? 21.669 -8.330 -17.374 1.00 96.94 75 ARG A C 1
ATOM 606 O O . ARG A 1 75 ? 21.406 -7.802 -16.288 1.00 96.94 75 ARG A O 1
ATOM 613 N N . PRO A 1 76 ? 21.384 -9.620 -17.633 1.00 97.69 76 PRO A N 1
ATOM 614 C CA . PRO A 1 76 ? 20.756 -10.501 -16.655 1.00 97.69 76 PRO A CA 1
ATOM 615 C C . PRO A 1 76 ? 21.451 -10.423 -15.293 1.00 97.69 76 PRO A C 1
ATOM 617 O O . PRO A 1 76 ? 22.628 -10.766 -15.160 1.00 97.69 76 PRO A O 1
ATOM 620 N N . THR A 1 77 ? 20.745 -9.915 -14.282 1.00 97.25 77 THR A N 1
ATOM 621 C CA . THR A 1 77 ? 21.313 -9.687 -12.949 1.00 97.25 77 THR A CA 1
ATOM 622 C C . THR A 1 77 ? 20.307 -10.031 -11.859 1.00 97.25 77 THR A C 1
ATOM 624 O O . THR A 1 77 ? 19.242 -9.433 -11.783 1.00 97.25 77 THR A O 1
ATOM 627 N N . LEU A 1 78 ? 20.664 -10.966 -10.977 1.00 96.62 78 LEU A N 1
ATOM 628 C CA . LEU A 1 78 ? 19.895 -11.257 -9.768 1.00 96.62 78 LEU A CA 1
ATOM 629 C C . LEU A 1 78 ? 20.293 -10.294 -8.642 1.00 96.62 78 LEU A C 1
ATOM 631 O O . LEU A 1 78 ? 21.467 -10.230 -8.265 1.00 96.62 78 LEU A O 1
ATOM 635 N N . LEU A 1 79 ? 19.319 -9.564 -8.099 1.00 94.81 79 LEU A N 1
ATOM 636 C CA . LEU A 1 79 ? 19.511 -8.692 -6.938 1.00 94.81 79 LEU A CA 1
ATOM 637 C C . LEU A 1 79 ? 19.632 -9.507 -5.630 1.00 94.81 79 LEU A C 1
ATOM 639 O O . LEU A 1 79 ? 19.153 -10.637 -5.551 1.00 94.81 79 LEU A O 1
ATOM 643 N N . PRO A 1 80 ? 20.242 -8.959 -4.564 1.00 94.81 80 PRO A N 1
ATOM 644 C CA . PRO A 1 80 ? 20.326 -9.642 -3.268 1.00 94.81 80 PRO A CA 1
ATOM 645 C C . PRO A 1 80 ? 19.024 -9.564 -2.440 1.00 94.81 80 PRO A C 1
ATOM 647 O O . PRO A 1 80 ? 18.963 -10.111 -1.341 1.00 94.81 80 PRO A O 1
ATOM 650 N N . TYR A 1 81 ? 17.989 -8.884 -2.944 1.00 93.94 81 TYR A N 1
ATOM 651 C CA . TYR A 1 81 ? 16.726 -8.626 -2.246 1.00 93.94 81 TYR A CA 1
ATOM 652 C C . TYR A 1 81 ? 15.659 -9.643 -2.663 1.00 93.94 81 TYR A C 1
ATOM 654 O O . TYR A 1 81 ? 15.199 -9.633 -3.804 1.00 93.94 81 TYR A O 1
ATOM 662 N N . ARG A 1 82 ? 15.292 -10.553 -1.749 1.00 92.94 82 ARG A N 1
ATOM 663 C CA . ARG A 1 82 ? 14.398 -11.693 -2.040 1.00 92.94 82 ARG A CA 1
ATOM 664 C C . ARG A 1 82 ? 12.970 -11.278 -2.386 1.00 92.94 82 ARG A C 1
ATOM 666 O O . ARG A 1 82 ? 12.315 -11.957 -3.168 1.00 92.94 82 ARG A O 1
ATOM 673 N N . ASP A 1 83 ? 12.487 -10.196 -1.791 1.00 90.50 83 ASP A N 1
ATOM 674 C CA . ASP A 1 83 ? 11.180 -9.603 -2.077 1.00 90.50 83 ASP A CA 1
ATOM 675 C C . ASP A 1 83 ? 11.094 -9.077 -3.518 1.00 90.50 83 ASP A C 1
ATOM 677 O O . ASP A 1 83 ? 10.037 -9.158 -4.134 1.00 90.50 83 ASP A O 1
ATOM 681 N N . LEU A 1 84 ? 12.223 -8.662 -4.105 1.00 94.44 84 LEU A N 1
ATOM 682 C CA . LEU A 1 84 ? 12.314 -8.245 -5.507 1.00 94.44 84 LEU A CA 1
ATOM 683 C C . LEU A 1 84 ? 12.449 -9.417 -6.498 1.00 94.44 84 LEU A C 1
ATOM 685 O O . LEU A 1 84 ? 12.694 -9.194 -7.683 1.00 94.44 84 LEU A O 1
ATOM 689 N N . TYR A 1 85 ? 12.317 -10.672 -6.052 1.00 94.81 85 TYR A N 1
ATOM 690 C CA . TYR A 1 85 ? 12.253 -11.826 -6.965 1.00 94.81 85 TYR A CA 1
ATOM 691 C C . TYR A 1 85 ? 10.847 -12.006 -7.539 1.00 94.81 85 TYR A C 1
ATOM 693 O O . TYR A 1 85 ? 10.671 -12.670 -8.566 1.00 94.81 85 TYR A O 1
ATOM 701 N N . ASP A 1 86 ? 9.836 -11.439 -6.886 1.00 95.25 86 ASP A N 1
ATOM 702 C CA . ASP A 1 86 ? 8.500 -11.314 -7.450 1.00 95.25 86 ASP A CA 1
ATOM 703 C C . ASP A 1 86 ? 8.480 -10.217 -8.526 1.00 95.25 86 ASP A C 1
ATOM 705 O O . ASP A 1 86 ? 8.984 -9.111 -8.322 1.00 95.25 86 ASP A O 1
ATOM 709 N N . CYS A 1 87 ? 7.913 -10.526 -9.694 1.00 95.56 87 CYS A N 1
ATOM 710 C CA . CYS A 1 87 ? 7.937 -9.613 -10.834 1.00 95.56 87 CYS A CA 1
ATOM 711 C C . CYS A 1 87 ? 7.097 -8.345 -10.604 1.00 95.56 87 CYS A C 1
ATOM 713 O O . CYS A 1 87 ? 7.498 -7.268 -11.051 1.00 95.56 87 CYS A O 1
ATOM 715 N N . HIS A 1 88 ? 5.983 -8.436 -9.867 1.00 94.50 88 HIS A N 1
ATOM 716 C CA . HIS A 1 88 ? 5.139 -7.282 -9.556 1.00 94.50 88 HIS A CA 1
ATOM 717 C C . HIS A 1 88 ? 5.805 -6.381 -8.514 1.00 94.50 88 HIS A C 1
ATOM 719 O O . HIS A 1 88 ? 5.805 -5.159 -8.665 1.00 94.50 88 HIS A O 1
ATOM 725 N N . ALA A 1 89 ? 6.408 -6.967 -7.476 1.00 93.62 89 ALA A N 1
ATOM 726 C CA . ALA A 1 89 ? 7.179 -6.228 -6.480 1.00 93.62 89 ALA A CA 1
ATOM 727 C C . ALA A 1 89 ? 8.361 -5.484 -7.122 1.00 93.62 89 ALA A C 1
ATOM 729 O O . ALA A 1 89 ? 8.533 -4.290 -6.879 1.00 93.62 89 ALA A O 1
ATOM 730 N N . LEU A 1 90 ? 9.118 -6.154 -7.998 1.00 96.06 90 LEU A N 1
ATOM 731 C CA . LEU A 1 90 ? 10.232 -5.553 -8.731 1.00 96.06 90 LEU A CA 1
ATOM 732 C C . LEU A 1 90 ? 9.782 -4.413 -9.656 1.00 96.06 90 LEU A C 1
ATOM 734 O O . LEU A 1 90 ? 10.405 -3.352 -9.655 1.00 96.06 90 LEU A O 1
ATOM 738 N N . ALA A 1 91 ? 8.702 -4.603 -10.420 1.00 96.00 91 ALA A N 1
ATOM 739 C CA . ALA A 1 91 ? 8.192 -3.575 -11.324 1.00 96.00 91 ALA A CA 1
ATOM 740 C C . ALA A 1 91 ? 7.726 -2.322 -10.561 1.00 96.00 91 ALA A C 1
ATOM 742 O O . ALA A 1 91 ? 8.093 -1.209 -10.932 1.00 96.00 91 ALA A O 1
ATOM 743 N N . ARG A 1 92 ? 6.989 -2.489 -9.451 1.00 92.75 92 ARG A N 1
ATOM 744 C CA . ARG A 1 92 ? 6.593 -1.364 -8.579 1.00 92.75 92 ARG A CA 1
ATOM 745 C C . ARG A 1 92 ? 7.794 -0.681 -7.933 1.00 92.75 92 ARG A C 1
ATOM 747 O O . ARG A 1 92 ? 7.830 0.542 -7.847 1.00 92.75 92 ARG A O 1
ATOM 754 N N . PHE A 1 93 ? 8.784 -1.457 -7.495 1.00 94.00 93 PHE A N 1
ATOM 755 C CA . PHE A 1 93 ? 10.009 -0.916 -6.918 1.00 94.00 93 PHE A CA 1
ATOM 756 C C . PHE A 1 93 ? 10.775 -0.051 -7.926 1.00 94.00 93 PHE A C 1
ATOM 758 O O . PHE A 1 93 ? 11.158 1.067 -7.591 1.00 94.00 93 PHE A O 1
ATOM 765 N N . LEU A 1 94 ? 10.957 -0.511 -9.169 1.00 94.38 94 LEU A N 1
ATOM 766 C CA . LEU A 1 94 ? 11.632 0.286 -10.200 1.00 94.38 94 LEU A CA 1
ATOM 767 C C . LEU A 1 94 ? 10.852 1.543 -10.582 1.00 94.38 94 LEU A C 1
ATOM 769 O O . LEU A 1 94 ? 11.478 2.589 -10.731 1.00 94.38 94 LEU A O 1
ATOM 773 N N . ALA A 1 95 ? 9.521 1.465 -10.669 1.00 93.31 95 ALA A N 1
ATOM 774 C CA . ALA A 1 95 ? 8.671 2.631 -10.912 1.00 93.31 95 ALA A CA 1
ATOM 775 C C . ALA A 1 95 ? 8.823 3.711 -9.821 1.00 93.31 95 ALA A C 1
ATOM 777 O O . ALA A 1 95 ? 8.667 4.897 -10.095 1.00 93.31 95 ALA A O 1
ATOM 778 N N . GLY A 1 96 ? 9.158 3.317 -8.587 1.00 92.12 96 GLY A N 1
ATOM 779 C CA . GLY A 1 96 ? 9.511 4.255 -7.522 1.00 92.12 96 GLY A CA 1
ATOM 780 C C . GLY A 1 96 ? 10.965 4.736 -7.590 1.00 92.12 96 GLY A C 1
ATOM 781 O O . GLY A 1 96 ? 11.246 5.921 -7.390 1.00 92.12 96 GLY A O 1
ATOM 782 N N . VAL A 1 97 ? 11.911 3.831 -7.860 1.00 92.50 97 VAL A N 1
ATOM 783 C CA . VAL A 1 97 ? 13.353 4.113 -7.776 1.00 92.50 97 VAL A CA 1
ATOM 784 C C . VAL A 1 97 ? 13.895 4.865 -8.988 1.00 92.50 97 VAL A C 1
ATOM 786 O O . VAL A 1 97 ? 14.938 5.507 -8.841 1.00 92.50 97 VAL A O 1
ATOM 789 N N . VAL A 1 98 ? 13.208 4.826 -10.129 1.00 93.44 98 VAL A N 1
ATOM 790 C CA . VAL A 1 98 ? 13.591 5.506 -11.370 1.00 93.44 98 VAL A CA 1
ATOM 791 C C . VAL A 1 98 ? 12.503 6.498 -11.772 1.00 93.44 98 VAL A C 1
ATOM 793 O O . VAL A 1 98 ? 11.355 6.121 -11.978 1.00 93.44 98 VAL A O 1
ATOM 796 N N . GLU A 1 99 ? 12.864 7.772 -11.906 1.00 93.00 99 GLU A N 1
ATOM 797 C CA . GLU A 1 99 ? 11.958 8.810 -12.390 1.00 93.00 99 GLU A CA 1
ATOM 798 C C . GLU A 1 99 ? 11.743 8.657 -13.899 1.00 93.00 99 GLU A C 1
ATOM 800 O O . GLU A 1 99 ? 12.683 8.678 -14.694 1.00 93.00 99 GLU A O 1
ATOM 805 N N . TYR A 1 100 ? 10.488 8.481 -14.295 1.00 94.31 100 TYR A N 1
ATOM 806 C CA . TYR A 1 100 ? 10.130 8.349 -15.697 1.00 94.31 100 TYR A CA 1
ATOM 807 C C . TYR A 1 100 ? 10.151 9.704 -16.412 1.00 94.31 100 TYR A C 1
ATOM 809 O O . TYR A 1 100 ? 9.535 10.674 -15.964 1.00 94.31 100 TYR A O 1
ATOM 817 N N . GLU A 1 101 ? 10.791 9.738 -17.577 1.00 94.00 101 GLU A N 1
ATOM 818 C CA . GLU A 1 101 ? 10.785 10.873 -18.494 1.00 94.00 101 GLU A CA 1
ATOM 819 C C . GLU A 1 101 ? 10.166 10.460 -19.840 1.00 94.00 101 GLU A C 1
ATOM 821 O O . GLU A 1 101 ? 10.555 9.440 -20.405 1.00 94.00 101 GLU A O 1
ATOM 826 N N . PRO A 1 102 ? 9.242 11.242 -20.423 1.00 93.81 102 PRO A N 1
ATOM 827 C CA . PRO A 1 102 ? 8.760 10.967 -21.772 1.00 93.81 102 PRO A CA 1
ATOM 828 C C . PRO A 1 102 ? 9.893 11.014 -22.806 1.00 93.81 102 PRO A C 1
ATOM 830 O O . PRO A 1 102 ? 10.876 11.741 -22.641 1.00 93.81 102 PRO A O 1
ATOM 833 N N . LEU A 1 103 ? 9.726 10.297 -23.921 1.00 94.25 103 LEU A N 1
ATOM 834 C CA . LEU A 1 103 ? 10.662 10.367 -25.046 1.00 94.25 103 LEU A CA 1
ATOM 835 C C . LEU A 1 103 ? 10.785 11.801 -25.581 1.00 94.25 103 LEU A C 1
ATOM 837 O O . LEU A 1 103 ? 9.782 12.485 -25.790 1.00 94.25 103 LEU A O 1
ATOM 841 N N . ALA A 1 104 ? 12.016 12.227 -25.881 1.00 91.81 104 ALA A N 1
ATOM 842 C CA . ALA A 1 104 ? 12.284 13.544 -26.468 1.00 91.81 104 ALA A CA 1
ATOM 843 C C . ALA A 1 104 ? 11.561 13.740 -27.815 1.00 91.81 104 ALA A C 1
ATOM 845 O O . ALA A 1 104 ? 11.027 14.814 -28.084 1.00 91.81 104 ALA A O 1
ATOM 846 N N . ASN A 1 105 ? 11.510 12.688 -28.640 1.00 92.75 105 ASN A N 1
ATOM 847 C CA . ASN A 1 105 ? 10.600 12.601 -29.775 1.00 92.75 105 ASN A CA 1
ATOM 848 C C . ASN A 1 105 ? 9.582 11.488 -29.493 1.00 92.75 105 ASN A C 1
ATOM 850 O O . ASN A 1 105 ? 9.974 10.325 -29.429 1.00 92.75 105 ASN A O 1
ATOM 854 N N . PRO A 1 106 ? 8.284 11.804 -29.367 1.00 93.50 106 PRO A N 1
ATOM 855 C CA . PRO A 1 106 ? 7.288 10.817 -28.979 1.00 93.50 106 PRO A CA 1
ATOM 856 C C . PRO A 1 106 ? 6.997 9.782 -30.070 1.00 93.50 106 PRO A C 1
ATOM 858 O O . PRO A 1 106 ? 6.381 8.774 -29.768 1.00 93.50 106 PRO A O 1
ATOM 861 N N . THR A 1 107 ? 7.373 10.007 -31.332 1.00 94.19 107 THR A N 1
ATOM 862 C CA . THR A 1 107 ? 6.941 9.159 -32.464 1.00 94.19 107 THR A CA 1
ATOM 863 C C . THR A 1 107 ? 7.935 8.079 -32.872 1.00 94.19 107 THR A C 1
ATOM 865 O O . THR A 1 107 ? 7.574 7.195 -33.651 1.00 94.19 107 THR A O 1
ATOM 868 N N . ILE A 1 108 ? 9.165 8.129 -32.360 1.00 93.94 108 ILE A N 1
ATOM 869 C CA . ILE A 1 108 ? 10.246 7.203 -32.713 1.00 93.94 108 ILE A CA 1
ATOM 870 C C . ILE A 1 108 ? 10.965 6.710 -31.451 1.00 93.94 108 ILE A C 1
ATOM 872 O O . ILE A 1 108 ? 10.984 7.434 -30.455 1.00 93.94 108 ILE A O 1
ATOM 876 N N . PRO A 1 109 ? 11.577 5.511 -31.484 1.00 95.56 109 PRO A N 1
ATOM 877 C CA . PRO A 1 109 ? 12.473 5.055 -30.424 1.00 95.56 109 PRO A CA 1
ATOM 878 C C . PRO A 1 109 ? 13.606 6.059 -30.134 1.00 95.56 109 PRO A C 1
ATOM 880 O O . PRO A 1 109 ? 13.976 6.843 -31.018 1.00 95.56 109 PRO A O 1
ATOM 883 N N . PRO A 1 110 ? 14.187 6.050 -28.921 1.00 95.50 110 PRO A N 1
ATOM 884 C CA . PRO A 1 110 ? 15.209 7.014 -28.541 1.00 95.50 110 PRO A CA 1
ATOM 885 C C . PRO A 1 110 ? 16.489 6.825 -29.359 1.00 95.50 110 PRO A C 1
ATOM 887 O O . PRO A 1 110 ? 16.930 5.706 -29.615 1.00 95.50 110 PRO A O 1
ATOM 890 N N . VAL A 1 111 ? 17.126 7.936 -29.734 1.00 94.06 111 VAL A N 1
ATOM 891 C CA . VAL A 1 111 ? 18.357 7.928 -30.548 1.00 94.06 111 VAL A CA 1
ATOM 892 C C . VAL A 1 111 ? 19.513 7.231 -29.827 1.00 94.06 111 VAL A C 1
ATOM 894 O O . VAL A 1 111 ? 20.346 6.615 -30.476 1.00 94.06 111 VAL A O 1
ATOM 897 N N . CYS A 1 112 ? 19.553 7.308 -28.497 1.00 95.31 112 CYS A N 1
ATOM 898 C CA . CYS A 1 112 ? 20.551 6.660 -27.656 1.00 95.31 112 CYS A CA 1
ATOM 899 C C . CYS A 1 112 ? 19.860 5.704 -26.675 1.00 95.31 112 CYS A C 1
ATOM 901 O O . CYS A 1 112 ? 18.913 6.110 -25.987 1.00 95.31 112 CYS A O 1
ATOM 903 N N . LEU A 1 113 ? 20.356 4.467 -26.596 1.00 97.00 113 LEU A N 1
ATOM 904 C CA . LEU A 1 113 ? 19.969 3.495 -25.573 1.00 97.00 113 LEU A CA 1
ATOM 905 C C . LEU A 1 113 ? 21.145 3.317 -24.601 1.00 97.00 113 LEU A C 1
ATOM 907 O O . LEU A 1 113 ? 22.054 2.533 -24.886 1.00 97.00 113 LEU A O 1
ATOM 911 N N . PRO A 1 114 ? 21.176 4.065 -23.489 1.00 95.19 114 PRO A N 1
ATOM 912 C CA . PRO A 1 114 ? 22.223 3.938 -22.494 1.00 95.19 114 PRO A CA 1
ATOM 913 C C . PRO A 1 114 ? 22.176 2.578 -21.788 1.00 95.19 114 PRO A C 1
ATOM 915 O O . PRO A 1 114 ? 21.170 1.864 -21.792 1.00 95.19 114 PRO A O 1
ATOM 918 N N . SER A 1 115 ? 23.280 2.230 -21.134 1.00 95.69 115 SER A N 1
ATOM 919 C CA . SER A 1 115 ? 23.349 1.037 -20.296 1.00 95.69 115 SER A CA 1
ATOM 920 C C . SER A 1 115 ? 22.334 1.078 -19.136 1.00 95.69 115 SER A C 1
ATOM 922 O O . SER A 1 115 ? 22.106 2.132 -18.538 1.00 95.69 115 SER A O 1
ATOM 924 N N . PRO A 1 116 ? 21.794 -0.070 -18.686 1.00 96.69 116 PRO A N 1
ATOM 925 C CA . PRO A 1 116 ? 21.010 -0.130 -17.451 1.00 96.69 116 PRO A CA 1
ATOM 926 C C . PRO A 1 116 ? 21.770 0.393 -16.217 1.00 96.69 116 PRO A C 1
ATOM 928 O O . PRO A 1 116 ? 21.154 0.906 -15.284 1.00 96.69 116 PRO A O 1
ATOM 931 N N . SER A 1 117 ? 23.110 0.324 -16.214 1.00 94.19 117 SER A N 1
ATOM 932 C CA . SER A 1 117 ? 23.952 0.965 -15.193 1.00 94.19 117 SER A CA 1
ATOM 933 C C . SER A 1 117 ? 23.832 2.492 -15.192 1.00 94.19 117 SER A C 1
ATOM 935 O O . SER A 1 117 ? 23.770 3.089 -14.120 1.00 94.19 117 SER A O 1
ATOM 937 N N . PHE A 1 118 ? 23.740 3.126 -16.363 1.00 94.00 118 PHE A N 1
ATOM 938 C CA . PHE A 1 118 ? 23.507 4.564 -16.485 1.00 94.00 118 PHE A CA 1
ATOM 939 C C . PHE A 1 118 ? 22.117 4.947 -15.960 1.00 94.00 118 PHE A C 1
ATOM 941 O O . PHE A 1 118 ? 21.991 5.896 -15.183 1.00 94.00 118 PHE A O 1
ATOM 948 N N . THR A 1 119 ? 21.081 4.175 -16.308 1.00 95.00 119 THR A N 1
ATOM 949 C CA . THR A 1 119 ? 19.713 4.394 -15.805 1.00 95.00 119 THR A CA 1
ATOM 950 C C . THR A 1 119 ? 19.655 4.313 -14.278 1.00 95.00 119 THR A C 1
ATOM 952 O O . THR A 1 119 ? 19.012 5.150 -13.646 1.00 95.00 119 THR A O 1
ATOM 955 N N . LEU A 1 120 ? 20.372 3.364 -13.661 1.00 93.94 120 LEU A N 1
ATOM 956 C CA . LEU A 1 120 ? 20.481 3.261 -12.200 1.00 93.94 120 LEU A CA 1
ATOM 957 C C . LEU A 1 120 ? 21.283 4.406 -11.574 1.00 93.94 120 LEU A C 1
ATOM 959 O O . LEU A 1 120 ? 20.875 4.917 -10.536 1.00 93.94 120 LEU A O 1
ATOM 963 N N . LYS A 1 121 ? 22.393 4.824 -12.196 1.00 91.88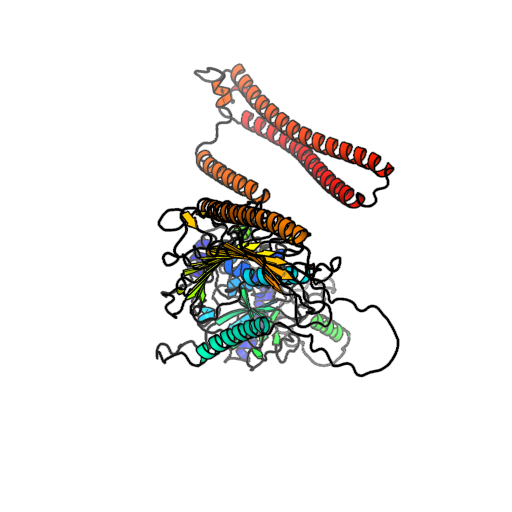 121 LYS A N 1
ATOM 964 C CA . LYS A 1 121 ? 23.232 5.937 -11.719 1.00 91.88 121 LYS A CA 1
ATOM 965 C C . LYS A 1 121 ? 22.430 7.233 -11.626 1.00 91.88 121 LYS A C 1
ATOM 967 O O . LYS A 1 121 ? 22.456 7.906 -10.600 1.00 91.88 121 LYS A O 1
ATOM 972 N N . TRP A 1 122 ? 21.706 7.565 -12.691 1.00 92.25 122 TRP A N 1
ATOM 973 C CA . TRP A 1 122 ? 20.926 8.800 -12.769 1.00 92.25 122 TRP A CA 1
ATOM 974 C C . TRP A 1 122 ? 19.531 8.685 -12.163 1.00 92.25 122 TRP A C 1
ATOM 976 O O . TRP A 1 122 ? 18.888 9.708 -11.942 1.00 92.25 122 TRP A O 1
ATOM 986 N N . ARG A 1 123 ? 19.054 7.457 -11.920 1.00 93.25 123 ARG A N 1
ATOM 987 C CA . ARG A 1 123 ? 17.704 7.161 -11.419 1.00 93.25 123 ARG A CA 1
ATOM 988 C C . ARG A 1 123 ? 16.612 7.881 -12.211 1.00 93.25 123 ARG A C 1
ATOM 990 O O . ARG A 1 123 ? 15.612 8.314 -11.650 1.00 93.25 123 ARG A O 1
ATOM 997 N N . SER A 1 124 ? 16.818 8.009 -13.517 1.00 94.00 124 SER A N 1
ATOM 998 C CA . SER A 1 124 ? 15.884 8.640 -14.443 1.00 94.00 124 SER A CA 1
ATOM 999 C C . SER A 1 124 ? 16.053 8.041 -15.837 1.00 94.00 124 SER A C 1
ATOM 1001 O O . SER A 1 124 ? 17.178 7.734 -16.249 1.00 94.00 124 SER A O 1
ATOM 1003 N N . GLY A 1 125 ? 14.964 7.877 -16.581 1.00 95.06 125 GLY A N 1
ATOM 1004 C CA . GLY A 1 125 ? 15.001 7.258 -17.904 1.00 95.06 125 GLY A CA 1
ATOM 1005 C C . GLY A 1 125 ? 13.667 7.304 -18.634 1.00 95.06 125 GLY A C 1
ATOM 1006 O O . GLY A 1 125 ? 12.616 7.512 -18.028 1.00 95.06 125 GLY A O 1
ATOM 1007 N N . ASP A 1 126 ? 13.730 7.101 -19.945 1.00 96.50 126 ASP A N 1
ATOM 1008 C CA . ASP A 1 126 ? 12.542 6.916 -20.774 1.00 96.50 126 ASP A CA 1
ATOM 1009 C C . ASP A 1 126 ? 12.033 5.466 -20.759 1.00 96.50 126 ASP A C 1
ATOM 1011 O O . ASP A 1 126 ? 12.600 4.588 -20.105 1.00 96.50 126 ASP A O 1
ATOM 1015 N N . SER A 1 127 ? 10.935 5.192 -21.466 1.00 97.44 127 SER A N 1
ATOM 1016 C CA . SER A 1 127 ? 10.320 3.860 -21.459 1.00 97.44 127 SER A CA 1
ATOM 1017 C C . SER A 1 127 ? 11.262 2.746 -21.922 1.00 97.44 127 SER A C 1
ATOM 1019 O O . SER A 1 127 ? 11.186 1.641 -21.386 1.00 97.44 127 SER A O 1
ATOM 1021 N N . PHE A 1 128 ? 12.201 3.018 -22.834 1.00 98.31 128 PHE A N 1
ATOM 1022 C CA . PHE A 1 128 ? 13.172 2.025 -23.303 1.00 98.31 128 PHE A CA 1
ATOM 1023 C C . PHE A 1 128 ? 14.264 1.782 -22.262 1.00 98.31 128 PHE A C 1
ATOM 1025 O O . PHE A 1 128 ? 14.643 0.629 -22.032 1.00 98.31 128 PHE A O 1
ATOM 1032 N N . ASP A 1 129 ? 14.721 2.839 -21.591 1.00 98.06 129 ASP A N 1
ATOM 1033 C CA . ASP A 1 129 ? 15.708 2.746 -20.512 1.00 98.06 129 ASP A CA 1
ATOM 1034 C C . ASP A 1 129 ? 15.185 1.879 -19.361 1.00 98.06 129 ASP A C 1
ATOM 1036 O O . ASP A 1 129 ? 15.858 0.948 -18.904 1.00 98.06 129 ASP A O 1
ATOM 1040 N N . VAL A 1 130 ? 13.961 2.168 -18.904 1.00 97.69 130 VAL A N 1
ATOM 1041 C CA . VAL A 1 130 ? 13.358 1.476 -17.759 1.00 97.69 130 VAL A CA 1
ATOM 1042 C C . VAL A 1 130 ? 12.923 0.058 -18.140 1.00 97.69 130 VAL A C 1
ATOM 1044 O O . VAL A 1 130 ? 13.119 -0.859 -17.343 1.00 97.69 130 VAL A O 1
ATOM 1047 N N . ALA A 1 131 ? 12.416 -0.177 -19.359 1.00 98.50 131 ALA A N 1
ATOM 1048 C CA . ALA A 1 131 ? 12.099 -1.528 -19.833 1.00 98.50 131 ALA A CA 1
ATOM 1049 C C . ALA A 1 131 ? 13.350 -2.416 -19.930 1.00 98.50 131 ALA A C 1
ATOM 1051 O O . ALA A 1 131 ? 13.324 -3.563 -19.483 1.00 98.50 131 ALA A O 1
ATOM 1052 N N . THR A 1 132 ? 14.463 -1.883 -20.445 1.00 98.50 132 THR A N 1
ATOM 1053 C CA . THR A 1 132 ? 15.736 -2.618 -20.554 1.00 98.50 132 THR A CA 1
ATOM 1054 C C . THR A 1 132 ? 16.306 -2.955 -19.174 1.00 98.50 132 THR A C 1
ATOM 1056 O O . THR A 1 132 ? 16.781 -4.073 -18.945 1.00 98.50 132 THR A O 1
ATOM 1059 N N . LEU A 1 133 ? 16.212 -2.019 -18.224 1.00 98.38 133 LEU A N 1
ATOM 1060 C CA . LEU A 1 133 ? 16.591 -2.246 -16.831 1.00 98.38 133 LEU A CA 1
ATOM 1061 C C . 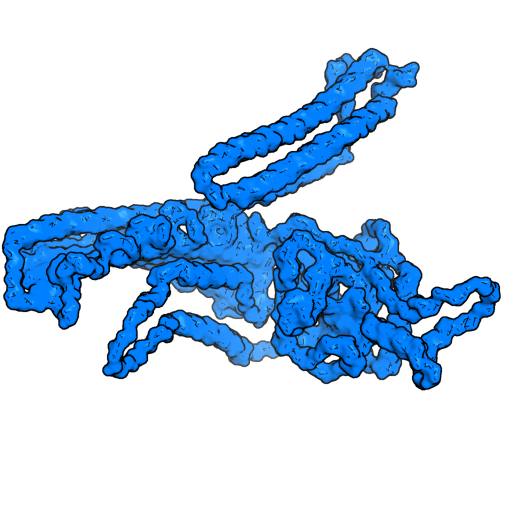LEU A 1 133 ? 15.708 -3.310 -16.158 1.00 98.38 133 LEU A C 1
ATOM 1063 O O . LEU A 1 133 ? 16.225 -4.236 -15.533 1.00 98.38 133 LEU A O 1
ATOM 1067 N N . LEU A 1 134 ? 14.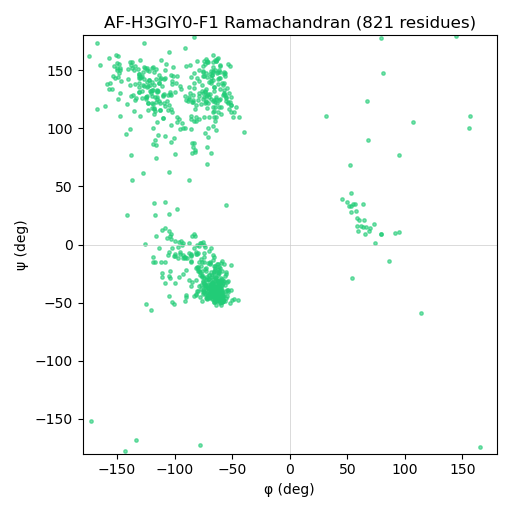386 -3.215 -16.318 1.00 98.44 134 LEU A N 1
ATOM 1068 C CA . LEU A 1 134 ? 13.437 -4.172 -15.751 1.00 98.44 134 LEU A CA 1
ATOM 1069 C C . LEU A 1 134 ? 13.648 -5.580 -16.327 1.00 98.44 134 LEU A C 1
ATOM 1071 O O . LEU A 1 134 ? 13.751 -6.539 -15.564 1.00 98.44 134 LEU A O 1
ATOM 1075 N N . ALA A 1 135 ? 13.791 -5.710 -17.650 1.00 98.56 135 ALA A N 1
ATOM 1076 C CA . ALA A 1 135 ? 14.080 -6.987 -18.303 1.00 98.56 135 ALA A CA 1
ATOM 1077 C C . ALA A 1 135 ? 15.403 -7.595 -17.806 1.00 98.56 135 ALA A C 1
ATOM 1079 O O . ALA A 1 135 ? 15.459 -8.786 -17.509 1.00 98.56 135 ALA A O 1
ATOM 1080 N N . SER A 1 136 ? 16.445 -6.776 -17.623 1.00 98.50 136 SER A N 1
ATOM 1081 C CA . SER A 1 136 ? 17.737 -7.212 -17.069 1.00 98.50 136 SER A CA 1
ATOM 1082 C C . SER A 1 136 ? 17.593 -7.864 -15.686 1.00 98.50 136 SER A C 1
ATOM 1084 O O . SER A 1 136 ? 18.188 -8.912 -15.423 1.00 98.50 136 SER A O 1
ATOM 1086 N N . PHE A 1 137 ? 16.769 -7.298 -14.803 1.00 98.31 137 PHE A N 1
ATOM 1087 C CA . PHE A 1 137 ? 16.518 -7.887 -13.485 1.00 98.31 137 PHE A CA 1
ATOM 1088 C C . PHE A 1 137 ? 15.588 -9.103 -13.532 1.00 98.31 137 PHE A C 1
ATOM 1090 O O . PHE A 1 137 ? 15.860 -10.103 -12.869 1.00 98.31 137 PHE A O 1
ATOM 1097 N N . LEU A 1 138 ? 14.526 -9.065 -14.339 1.00 98.38 138 LEU A N 1
ATOM 1098 C CA . LEU A 1 138 ? 13.574 -10.173 -14.465 1.00 98.38 138 LEU A CA 1
ATOM 1099 C C . LEU A 1 138 ? 14.228 -11.434 -15.037 1.00 98.38 138 LEU A C 1
ATOM 1101 O O . LEU A 1 138 ? 14.046 -12.520 -14.488 1.00 98.38 138 LEU A O 1
ATOM 1105 N N . ILE A 1 139 ? 15.042 -11.294 -16.085 1.00 98.19 139 ILE A N 1
ATOM 1106 C CA . ILE A 1 139 ? 15.799 -12.416 -16.655 1.00 98.19 139 ILE A CA 1
ATOM 1107 C C . ILE A 1 139 ? 16.796 -12.948 -15.619 1.00 98.19 139 ILE A C 1
ATOM 1109 O O . ILE A 1 139 ? 16.916 -14.157 -15.440 1.00 98.19 139 ILE A O 1
ATOM 1113 N N . GLY A 1 140 ? 17.456 -12.059 -14.867 1.00 97.00 140 GLY A N 1
ATOM 1114 C CA . GLY A 1 140 ? 18.326 -12.445 -13.752 1.00 97.00 140 GLY A CA 1
ATOM 1115 C C . GLY A 1 140 ? 17.606 -13.216 -12.638 1.00 97.00 140 GLY A C 1
ATOM 1116 O O . GLY A 1 140 ? 18.191 -14.118 -12.044 1.00 97.00 140 GLY A O 1
ATOM 1117 N N . ALA A 1 141 ? 16.332 -12.905 -12.387 1.00 96.75 141 ALA A N 1
ATOM 1118 C CA . ALA A 1 141 ? 15.444 -13.634 -11.478 1.00 96.75 141 ALA A CA 1
ATOM 1119 C C . ALA A 1 141 ? 14.833 -14.914 -12.085 1.00 96.75 141 ALA A C 1
ATOM 1121 O O . ALA A 1 141 ? 14.103 -15.630 -11.397 1.00 96.75 141 ALA A O 1
ATOM 1122 N N . GLY A 1 142 ? 15.144 -15.226 -13.347 1.00 96.94 142 GLY A N 1
ATOM 1123 C CA . GLY A 1 142 ? 14.738 -16.452 -14.033 1.00 96.94 142 GLY A CA 1
ATOM 1124 C C . GLY A 1 142 ? 13.418 -16.371 -14.803 1.00 96.94 142 GLY A C 1
ATOM 1125 O O . GLY A 1 142 ? 12.924 -17.413 -15.236 1.00 96.94 142 GLY A O 1
ATOM 1126 N N . TYR A 1 143 ? 12.829 -15.184 -14.981 1.00 98.00 143 TYR A N 1
ATOM 1127 C CA . TYR A 1 143 ? 11.639 -15.015 -15.822 1.00 98.00 143 TYR A CA 1
ATOM 1128 C C . TYR A 1 143 ? 11.992 -15.070 -17.313 1.00 98.00 143 TYR A C 1
ATOM 1130 O O . TYR A 1 143 ? 13.067 -14.636 -17.729 1.00 98.00 143 TYR A O 1
ATOM 1138 N N . ASP A 1 144 ? 11.058 -15.564 -18.130 1.00 97.44 144 ASP A N 1
ATOM 1139 C CA . ASP A 1 144 ? 11.137 -15.456 -19.589 1.00 97.44 144 ASP A CA 1
ATOM 1140 C C . ASP A 1 144 ? 10.622 -14.076 -20.028 1.00 97.44 144 ASP A C 1
ATOM 1142 O O . ASP A 1 144 ? 9.442 -13.908 -20.342 1.00 97.44 144 ASP A O 1
ATOM 1146 N N . ALA A 1 145 ? 11.494 -13.068 -19.932 1.00 98.19 145 ALA A N 1
ATOM 1147 C CA . ALA A 1 145 ? 11.142 -11.660 -20.104 1.00 98.19 145 ALA A CA 1
ATOM 1148 C C . ALA A 1 145 ? 11.762 -11.041 -21.367 1.00 98.19 145 ALA A C 1
ATOM 1150 O O . ALA A 1 145 ? 12.916 -11.314 -21.702 1.00 98.19 145 ALA A O 1
ATOM 1151 N N . TYR A 1 146 ? 11.002 -10.161 -22.022 1.00 98.62 146 TYR A N 1
ATOM 1152 C CA . TYR A 1 146 ? 11.378 -9.496 -23.272 1.00 98.62 146 TYR A CA 1
ATOM 1153 C C . TYR A 1 146 ? 11.050 -8.012 -23.185 1.00 98.62 146 TYR A C 1
ATOM 1155 O O . TYR A 1 146 ? 9.973 -7.645 -22.717 1.00 98.62 146 TYR A O 1
ATOM 1163 N N . VAL A 1 147 ? 11.944 -7.161 -23.678 1.00 98.75 147 VAL A N 1
ATOM 1164 C CA . VAL A 1 147 ? 11.603 -5.770 -23.972 1.00 98.75 147 VAL A CA 1
ATOM 1165 C C . VAL A 1 147 ? 10.754 -5.759 -25.236 1.00 98.75 147 VAL A C 1
ATOM 1167 O O . VAL A 1 147 ? 11.091 -6.411 -26.221 1.00 98.75 147 VAL A O 1
ATOM 1170 N N . VAL A 1 148 ? 9.647 -5.031 -25.196 1.00 98.56 148 VAL A N 1
ATOM 1171 C CA . VAL A 1 148 ? 8.718 -4.855 -26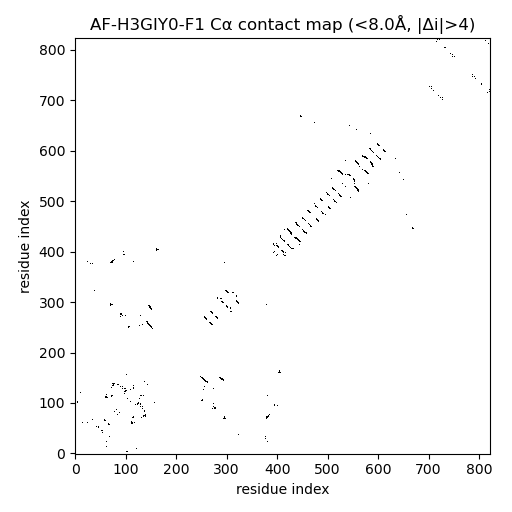.306 1.00 98.56 148 VAL A CA 1
ATOM 1172 C C . VAL A 1 148 ? 8.836 -3.424 -26.797 1.00 98.56 148 VAL A C 1
ATOM 1174 O O . VAL A 1 148 ? 8.732 -2.501 -25.996 1.00 98.56 148 VAL A O 1
ATOM 1177 N N . ASN A 1 149 ? 9.024 -3.237 -28.100 1.00 97.94 149 ASN A N 1
ATOM 1178 C CA . ASN A 1 149 ? 8.940 -1.941 -28.767 1.00 97.94 149 ASN A CA 1
ATOM 1179 C C . ASN A 1 149 ? 7.643 -1.872 -29.566 1.00 97.94 149 ASN A C 1
ATOM 1181 O O . ASN A 1 149 ? 7.349 -2.754 -30.379 1.00 97.94 149 ASN A O 1
ATOM 1185 N N . GLY A 1 150 ? 6.880 -0.806 -29.361 1.00 96.31 150 GLY A N 1
ATOM 1186 C CA . GLY A 1 150 ? 5.599 -0.648 -30.020 1.00 96.31 150 GLY A CA 1
ATOM 1187 C C . GLY A 1 150 ? 4.968 0.715 -29.794 1.00 96.31 150 GLY A C 1
ATOM 1188 O O . GLY A 1 150 ? 5.662 1.715 -29.605 1.00 96.31 150 GLY A O 1
ATOM 1189 N N . ILE A 1 151 ? 3.636 0.751 -29.846 1.00 96.44 151 ILE A N 1
ATOM 1190 C CA . ILE A 1 151 ? 2.848 1.983 -29.784 1.00 96.44 151 ILE A CA 1
ATOM 1191 C C . ILE A 1 151 ? 1.893 1.964 -28.590 1.00 96.44 151 ILE A C 1
ATOM 1193 O O . ILE A 1 151 ? 1.135 1.006 -28.400 1.00 96.44 151 ILE A O 1
ATOM 1197 N N . ALA A 1 152 ? 1.881 3.056 -27.823 1.00 95.62 152 ALA A N 1
ATOM 1198 C CA . ALA A 1 152 ? 1.050 3.228 -26.632 1.00 95.62 152 ALA A CA 1
ATOM 1199 C C . ALA A 1 152 ? 0.266 4.561 -26.641 1.00 95.62 152 ALA A C 1
ATOM 1201 O O . ALA A 1 152 ? 0.637 5.500 -27.351 1.00 95.62 152 ALA A O 1
ATOM 1202 N N . PRO A 1 153 ? -0.831 4.664 -25.867 1.00 93.81 153 PRO A N 1
ATOM 1203 C CA . PRO A 1 153 ? -1.639 5.877 -25.787 1.00 93.81 153 PRO A CA 1
ATOM 1204 C C . PRO A 1 153 ? -0.920 7.004 -25.038 1.00 93.81 153 PRO A C 1
ATOM 1206 O O . PRO A 1 153 ? -0.059 6.773 -24.185 1.00 93.81 153 PRO A O 1
ATOM 1209 N N . ARG A 1 154 ? -1.329 8.251 -25.312 1.00 92.62 154 ARG A N 1
ATOM 1210 C CA . ARG A 1 154 ? -0.727 9.473 -24.745 1.00 92.62 154 ARG A CA 1
ATOM 1211 C C . ARG A 1 154 ? -0.586 9.445 -23.232 1.00 92.62 154 ARG A C 1
ATOM 1213 O O . ARG A 1 154 ? 0.472 9.798 -22.721 1.00 92.62 154 ARG A O 1
ATOM 1220 N N . TRP A 1 155 ? -1.650 9.065 -22.533 1.00 91.25 155 TRP A N 1
ATOM 1221 C CA . TRP A 1 155 ? -1.680 9.082 -21.074 1.00 91.25 155 TRP A CA 1
ATOM 1222 C C . TRP A 1 155 ? -0.622 8.143 -20.478 1.00 91.25 155 TRP A C 1
ATOM 1224 O O . TRP A 1 155 ? -0.025 8.473 -19.461 1.00 91.25 155 TRP A O 1
ATOM 1234 N N . LEU A 1 156 ? -0.305 7.030 -21.148 1.00 92.56 156 LEU A N 1
ATOM 1235 C CA . LEU A 1 156 ? 0.740 6.110 -20.707 1.00 92.56 156 LEU A CA 1
ATOM 1236 C C . LEU A 1 156 ? 2.134 6.667 -21.015 1.00 92.56 156 LEU A C 1
ATOM 1238 O O . LEU A 1 156 ? 2.974 6.751 -20.124 1.00 92.56 156 LEU A O 1
ATOM 1242 N N . CYS A 1 157 ? 2.359 7.139 -22.247 1.00 94.06 157 CYS A N 1
ATOM 1243 C CA . CYS A 1 157 ? 3.646 7.711 -22.661 1.00 94.06 157 CYS A CA 1
ATOM 1244 C C . CYS A 1 157 ? 4.041 8.967 -21.868 1.00 94.06 157 CYS A C 1
ATOM 1246 O O . CYS A 1 157 ? 5.228 9.276 -21.771 1.00 94.06 157 CYS A O 1
ATOM 1248 N N . LEU A 1 158 ? 3.065 9.708 -21.335 1.00 92.19 158 LEU A N 1
ATOM 1249 C CA . LEU A 1 158 ? 3.276 10.903 -20.513 1.00 92.19 158 LEU A CA 1
ATOM 1250 C C . LEU A 1 158 ? 3.149 10.639 -19.004 1.00 92.19 158 LEU A C 1
ATOM 1252 O O . LEU A 1 158 ? 3.248 11.591 -18.232 1.00 92.19 158 LEU A O 1
ATOM 1256 N N . LEU A 1 159 ? 2.923 9.385 -18.587 1.00 92.06 159 LEU A N 1
ATOM 1257 C CA . LEU A 1 159 ? 2.662 8.994 -17.195 1.00 92.06 159 LEU A CA 1
ATOM 1258 C C . LEU A 1 159 ? 1.508 9.789 -16.539 1.00 92.06 159 LEU A C 1
ATOM 1260 O O . LEU A 1 159 ? 1.497 10.056 -15.338 1.00 92.06 159 LEU A O 1
ATOM 1264 N N . ASP A 1 160 ? 0.500 10.167 -17.326 1.00 90.81 160 ASP A N 1
ATOM 1265 C CA . ASP A 1 160 ? -0.700 10.841 -16.839 1.00 90.81 160 ASP A CA 1
ATOM 1266 C C . ASP A 1 160 ? -1.737 9.817 -16.369 1.00 90.81 160 ASP A C 1
ATOM 1268 O O . ASP A 1 160 ? -2.483 9.226 -17.150 1.00 90.81 160 ASP A O 1
ATOM 1272 N N . GLN A 1 161 ? -1.790 9.616 -15.055 1.00 90.12 161 GLN A N 1
ATOM 1273 C CA . GLN A 1 161 ? -2.734 8.701 -14.418 1.00 90.12 161 GLN A CA 1
ATOM 1274 C C . GLN A 1 161 ? -4.013 9.399 -13.928 1.00 90.12 161 GLN A C 1
ATOM 1276 O O . GLN A 1 161 ? -4.887 8.732 -13.378 1.00 90.12 161 GLN A O 1
ATOM 1281 N N . SER A 1 162 ? -4.181 10.706 -14.169 1.00 87.50 162 SER A N 1
ATOM 1282 C CA . SER A 1 162 ? -5.266 11.518 -13.587 1.00 87.50 162 SER A CA 1
ATOM 1283 C C . SER A 1 162 ? -6.680 11.066 -13.968 1.00 87.50 162 SER A C 1
ATOM 1285 O O . SER A 1 162 ? -7.627 11.319 -13.228 1.00 87.50 162 SER A O 1
ATOM 1287 N N . LYS A 1 163 ? -6.832 10.372 -15.101 1.00 86.12 163 LYS A N 1
ATOM 1288 C CA . LYS A 1 163 ? -8.102 9.781 -15.557 1.00 86.12 163 LYS A CA 1
ATOM 1289 C C . LYS A 1 163 ? -8.214 8.282 -15.266 1.00 86.12 163 LYS A C 1
ATOM 1291 O O . LYS A 1 163 ? -9.275 7.699 -15.471 1.00 86.12 163 LYS A O 1
ATOM 1296 N N . ALA A 1 164 ? -7.141 7.644 -14.801 1.00 87.12 164 ALA A N 1
ATOM 1297 C CA . ALA A 1 164 ? -7.159 6.225 -14.485 1.00 87.12 164 ALA A CA 1
ATOM 1298 C C . ALA A 1 164 ? -7.964 5.965 -13.198 1.00 87.12 164 ALA A C 1
ATOM 1300 O O . ALA A 1 164 ? -7.949 6.796 -12.282 1.00 87.12 164 ALA A O 1
ATOM 1301 N N . PRO A 1 165 ? -8.647 4.810 -13.091 1.00 87.81 165 PRO A N 1
ATOM 1302 C CA . PRO A 1 165 ? -9.289 4.419 -11.846 1.00 87.81 165 PRO A CA 1
ATOM 1303 C C . PRO A 1 165 ? -8.243 4.245 -10.739 1.00 87.81 165 PRO A C 1
ATOM 1305 O O . PRO A 1 165 ? -7.104 3.846 -10.999 1.00 87.81 165 PRO A O 1
ATOM 1308 N N . LEU A 1 166 ? -8.653 4.528 -9.501 1.00 87.81 166 LEU A N 1
ATOM 1309 C CA . LEU A 1 166 ? -7.845 4.283 -8.310 1.00 87.81 166 LEU A CA 1
ATOM 1310 C C . LEU A 1 166 ? -7.553 2.773 -8.195 1.00 87.81 166 LEU A C 1
ATOM 1312 O O . LEU A 1 166 ? -8.505 1.995 -8.082 1.00 87.81 166 LEU A O 1
ATOM 1316 N N . PRO A 1 167 ? -6.280 2.338 -8.237 1.00 88.06 167 PRO A N 1
ATOM 1317 C CA . PRO A 1 167 ? -5.938 0.940 -8.013 1.00 88.06 167 PRO A CA 1
ATOM 1318 C C . PRO A 1 167 ? -6.110 0.558 -6.539 1.00 88.06 167 PRO A C 1
ATOM 1320 O O . PRO A 1 167 ? -6.017 1.410 -5.655 1.00 88.06 167 PRO A O 1
ATOM 1323 N N . VAL A 1 168 ? -6.296 -0.738 -6.279 1.00 87.75 168 VAL A N 1
ATOM 1324 C CA . VAL A 1 168 ? -6.152 -1.290 -4.925 1.00 87.75 168 VAL A CA 1
ATOM 1325 C C . VAL A 1 168 ? -4.671 -1.260 -4.564 1.00 87.75 168 VAL A C 1
ATOM 1327 O O . VAL A 1 168 ? -3.832 -1.738 -5.333 1.00 87.75 168 VAL A O 1
ATOM 1330 N N . LEU A 1 169 ? -4.336 -0.667 -3.421 1.00 88.44 169 LEU A N 1
ATOM 1331 C CA . LEU A 1 169 ? -2.942 -0.588 -2.991 1.00 88.44 169 LEU A CA 1
ATOM 1332 C C . LEU A 1 169 ? -2.478 -1.922 -2.382 1.00 88.44 169 LEU A C 1
ATOM 1334 O O . LEU A 1 169 ? -3.276 -2.599 -1.733 1.00 88.44 169 LEU A O 1
ATOM 1338 N N . PRO A 1 170 ? -1.185 -2.287 -2.486 1.00 86.38 170 PRO A N 1
ATOM 1339 C CA . PRO A 1 170 ? -0.661 -3.509 -1.867 1.00 86.38 170 PRO A CA 1
ATOM 1340 C C . PRO A 1 170 ? -0.967 -3.610 -0.367 1.00 86.38 170 PRO A C 1
ATOM 1342 O O . PRO A 1 170 ? -1.348 -4.671 0.117 1.00 86.38 170 PRO A O 1
ATOM 1345 N N . VAL A 1 171 ? -0.889 -2.485 0.352 1.00 88.44 171 VAL A N 1
ATOM 1346 C CA . VAL A 1 171 ? -1.241 -2.418 1.777 1.00 88.44 171 VAL A CA 1
ATOM 1347 C C . VAL A 1 171 ? -2.718 -2.744 2.030 1.00 88.44 171 VAL A C 1
ATOM 1349 O O . VAL A 1 171 ? -3.038 -3.409 3.007 1.00 88.44 171 VAL A O 1
ATOM 1352 N N . GLU A 1 172 ? -3.629 -2.348 1.138 1.00 88.88 172 GLU A N 1
ATOM 1353 C CA . GLU A 1 172 ? -5.056 -2.672 1.263 1.00 88.88 172 GLU A CA 1
ATOM 1354 C C . GLU A 1 172 ? -5.299 -4.176 1.074 1.00 88.88 172 GLU A C 1
ATOM 1356 O O . GLU A 1 172 ? -6.080 -4.779 1.812 1.00 88.88 172 GLU A O 1
ATOM 1361 N N . GLU A 1 173 ? -4.590 -4.810 0.134 1.00 88.06 173 GLU A N 1
ATOM 1362 C CA . GLU A 1 173 ? -4.658 -6.262 -0.058 1.00 88.06 173 GLU A CA 1
ATOM 1363 C C . GLU A 1 173 ? -4.075 -7.042 1.124 1.00 88.06 173 GLU A C 1
ATOM 1365 O O . GLU A 1 173 ? -4.632 -8.069 1.520 1.00 88.06 173 GLU A O 1
ATOM 1370 N N . GLU A 1 174 ? -2.952 -6.584 1.683 1.00 87.12 174 GLU A N 1
ATOM 1371 C CA . GLU A 1 174 ? -2.323 -7.195 2.856 1.00 87.12 174 GLU A CA 1
ATOM 1372 C C . GLU A 1 174 ? -3.263 -7.168 4.063 1.00 87.12 174 GLU A C 1
ATOM 1374 O O . GLU A 1 174 ? -3.471 -8.205 4.699 1.00 87.12 174 GLU A O 1
ATOM 1379 N N . LEU A 1 175 ? -3.900 -6.022 4.321 1.00 86.12 175 LEU A N 1
ATOM 1380 C CA . LEU A 1 175 ? -4.883 -5.866 5.393 1.00 86.12 175 LEU A CA 1
ATOM 1381 C C . LEU A 1 175 ? -6.108 -6.755 5.181 1.00 86.12 175 LEU A C 1
ATOM 1383 O O . LEU A 1 175 ? -6.569 -7.410 6.118 1.00 86.12 175 LEU A O 1
ATOM 1387 N N . LYS A 1 176 ? -6.607 -6.845 3.943 1.00 85.06 176 LYS A N 1
ATOM 1388 C CA . LYS A 1 176 ? -7.727 -7.731 3.608 1.00 85.06 176 LYS A CA 1
ATOM 1389 C C . LYS A 1 176 ? -7.383 -9.198 3.885 1.00 85.06 176 LYS A C 1
ATOM 1391 O O . LYS A 1 176 ? -8.140 -9.886 4.567 1.00 85.06 176 LYS A O 1
ATOM 1396 N N . LYS A 1 177 ? -6.210 -9.659 3.440 1.00 86.00 177 LYS A N 1
ATOM 1397 C CA . LYS A 1 177 ? -5.723 -11.029 3.687 1.00 86.00 177 LYS A CA 1
ATOM 1398 C C . LYS A 1 177 ? -5.500 -11.301 5.176 1.00 86.00 177 LYS A C 1
ATOM 1400 O O . LYS A 1 177 ? -5.795 -12.398 5.648 1.00 86.00 177 LYS A O 1
ATOM 1405 N N . ALA A 1 178 ? -4.971 -10.331 5.924 1.00 82.31 178 ALA A N 1
ATOM 1406 C CA . ALA A 1 178 ? -4.795 -10.449 7.369 1.00 82.31 178 ALA A CA 1
ATOM 1407 C C . ALA A 1 178 ? -6.149 -10.609 8.078 1.00 82.31 178 ALA A C 1
ATOM 1409 O O . ALA A 1 178 ? -6.314 -11.518 8.892 1.00 82.31 178 ALA A O 1
ATOM 1410 N N . HIS A 1 179 ? -7.139 -9.803 7.693 1.00 77.31 179 HIS A N 1
ATOM 1411 C CA . HIS A 1 179 ? -8.495 -9.889 8.224 1.00 77.31 179 HIS A CA 1
ATOM 1412 C C . HIS A 1 179 ? -9.163 -11.240 7.926 1.00 77.31 179 HIS A C 1
ATOM 1414 O O . HIS A 1 179 ? -9.746 -11.856 8.818 1.00 77.31 179 HIS A O 1
ATOM 1420 N N . GLU A 1 180 ? -9.040 -11.744 6.695 1.00 78.38 180 GLU A N 1
ATOM 1421 C CA . GLU A 1 180 ? -9.569 -13.057 6.302 1.00 78.38 180 GLU A CA 1
ATOM 1422 C C . GLU A 1 180 ? -8.953 -14.197 7.133 1.00 78.38 180 GLU A C 1
ATOM 1424 O O . GLU A 1 180 ? -9.670 -15.086 7.602 1.00 78.38 180 GLU A O 1
ATOM 1429 N N . ARG A 1 181 ? -7.639 -14.145 7.392 1.00 79.19 181 ARG A N 1
ATOM 1430 C CA . ARG A 1 181 ? -6.951 -15.119 8.257 1.00 79.19 181 ARG A CA 1
ATOM 1431 C C . ARG A 1 181 ? -7.437 -15.054 9.701 1.00 79.19 181 ARG A C 1
ATOM 1433 O O . ARG A 1 181 ? -7.654 -16.106 10.299 1.00 79.19 181 ARG A O 1
ATOM 1440 N N . GLU A 1 182 ? -7.642 -13.855 10.250 1.00 71.25 182 GLU A N 1
ATOM 1441 C CA . GLU A 1 182 ? -8.216 -13.702 11.593 1.00 71.25 182 GLU A CA 1
ATOM 1442 C C . GLU A 1 182 ? -9.601 -14.354 11.679 1.00 71.25 182 GLU A C 1
ATOM 1444 O O . GLU A 1 182 ? -9.856 -15.125 12.604 1.00 71.25 182 GLU A O 1
ATOM 1449 N N . MET A 1 183 ? -10.476 -14.113 10.693 1.00 67.31 183 MET A N 1
ATOM 1450 C CA . MET A 1 183 ? -11.821 -14.701 10.669 1.00 67.31 183 MET A CA 1
ATOM 1451 C C . MET A 1 183 ? -11.809 -16.233 10.575 1.00 67.31 183 MET A C 1
ATOM 1453 O O . MET A 1 183 ? -12.701 -16.876 11.125 1.00 67.31 183 MET A O 1
ATOM 1457 N N . MET A 1 184 ? -10.813 -16.821 9.905 1.00 67.50 184 MET A N 1
ATOM 1458 C CA . MET A 1 184 ? -10.641 -18.276 9.820 1.00 67.50 184 MET A CA 1
ATOM 1459 C C . MET A 1 184 ? -10.061 -18.907 11.095 1.00 67.50 184 MET A C 1
ATOM 1461 O O . MET A 1 184 ? -10.231 -20.106 11.308 1.00 67.50 184 MET A O 1
ATOM 1465 N N . SER A 1 185 ? -9.361 -18.127 11.923 1.00 56.19 185 SER A N 1
ATOM 1466 C CA . SER A 1 185 ? -8.647 -18.619 13.109 1.00 56.19 185 SER A CA 1
ATOM 1467 C C . SER A 1 185 ? -9.498 -18.720 14.381 1.00 56.19 185 SER A C 1
ATOM 1469 O O . SER A 1 185 ? -9.040 -19.305 15.358 1.00 56.19 185 SER A O 1
ATOM 1471 N N . ASP A 1 186 ? -10.723 -18.183 14.380 1.00 49.34 186 ASP A N 1
ATOM 1472 C CA . ASP A 1 186 ? -11.639 -18.209 15.525 1.00 49.34 186 ASP A CA 1
ATOM 1473 C C . ASP A 1 186 ? -12.343 -19.584 15.659 1.00 49.34 186 ASP A C 1
ATOM 1475 O O . ASP A 1 186 ? -13.247 -19.897 14.873 1.00 49.34 186 ASP A O 1
ATOM 1479 N N . PRO A 1 187 ? -11.992 -20.422 16.659 1.00 44.16 187 PRO A N 1
ATOM 1480 C CA . PRO A 1 187 ? -12.569 -21.758 16.825 1.00 44.16 187 PRO A CA 1
ATOM 1481 C C . PRO A 1 187 ? -14.046 -21.722 17.246 1.00 44.16 187 PRO A C 1
ATOM 1483 O O . PRO A 1 187 ? -14.742 -22.735 17.148 1.00 44.16 187 PRO A O 1
ATOM 1486 N N . SER A 1 188 ? -14.545 -20.568 17.709 1.00 46.78 188 SER A N 1
ATOM 1487 C CA . SER A 1 188 ? -15.907 -20.407 18.238 1.00 46.78 188 SER A CA 1
ATOM 1488 C C . SER A 1 188 ? -17.001 -20.402 17.157 1.00 46.78 188 SER A C 1
ATOM 1490 O O . SER A 1 188 ? -18.191 -20.468 17.474 1.00 46.78 188 SER A O 1
ATOM 1492 N N . LYS A 1 189 ? -16.615 -20.395 15.872 1.00 40.31 189 LYS A N 1
ATOM 1493 C CA . LYS A 1 189 ? -17.517 -20.495 14.709 1.00 40.31 189 LYS A CA 1
ATOM 1494 C C . LYS A 1 189 ? -17.297 -21.750 13.856 1.00 40.31 189 LYS A C 1
ATOM 1496 O O . LYS A 1 189 ? -17.642 -21.763 12.675 1.00 40.31 189 LYS A O 1
ATOM 1501 N N . GLY A 1 190 ? -16.767 -22.826 14.439 1.00 29.39 190 GLY A N 1
ATOM 1502 C CA . GLY A 1 190 ? -16.797 -24.151 13.812 1.00 29.39 190 GLY A CA 1
ATOM 1503 C C . GLY A 1 190 ? -18.232 -24.706 13.719 1.00 29.39 190 GLY A C 1
ATOM 1504 O O . GLY A 1 190 ? -19.045 -24.449 14.611 1.00 29.39 190 GLY A O 1
ATOM 1505 N N . PRO A 1 191 ? -18.592 -25.465 12.665 1.00 31.92 191 PRO A N 1
ATOM 1506 C CA . PRO A 1 191 ? -19.926 -26.039 12.543 1.00 31.92 191 PRO A CA 1
ATOM 1507 C C . PRO A 1 191 ? -20.154 -27.054 13.670 1.00 31.92 191 PRO A C 1
ATOM 1509 O O . PRO A 1 191 ? -19.455 -28.059 13.783 1.00 31.92 191 PRO A O 1
ATOM 1512 N N . ALA A 1 192 ? -21.143 -26.779 14.518 1.00 30.86 192 ALA A N 1
ATOM 1513 C CA . ALA A 1 192 ? -21.524 -27.655 15.613 1.00 30.86 192 ALA A CA 1
ATOM 1514 C C . ALA A 1 192 ? -22.018 -29.022 15.093 1.00 30.86 192 ALA A C 1
ATOM 1516 O O . ALA A 1 192 ? -23.073 -29.115 14.471 1.00 30.86 192 ALA A O 1
ATOM 1517 N N . GLY A 1 193 ? -21.255 -30.072 15.410 1.00 29.91 193 GLY A N 1
ATOM 1518 C CA . GLY A 1 193 ? -21.744 -31.407 15.766 1.00 29.91 193 GLY A CA 1
ATOM 1519 C C . GLY A 1 193 ? -22.419 -32.249 14.680 1.00 29.91 193 GLY A C 1
ATOM 1520 O O . GLY A 1 193 ? -23.643 -32.315 14.614 1.00 29.91 193 GLY A O 1
ATOM 1521 N N . ALA A 1 194 ? -21.631 -33.041 13.950 1.00 27.48 194 ALA A N 1
ATOM 1522 C CA . ALA A 1 194 ? -22.099 -34.304 13.379 1.00 27.48 194 ALA A CA 1
ATOM 1523 C C . ALA A 1 194 ? -21.547 -35.460 14.229 1.00 27.48 194 ALA A C 1
ATOM 1525 O O . ALA A 1 194 ? -20.461 -35.968 13.967 1.00 27.48 194 ALA A O 1
ATOM 1526 N N . SER A 1 195 ? -22.277 -35.850 15.279 1.00 33.56 195 SER A N 1
ATOM 1527 C CA . SER A 1 195 ? -22.089 -37.170 15.885 1.00 33.56 195 SER A CA 1
ATOM 1528 C C . SER A 1 195 ? -22.901 -38.184 15.084 1.00 33.56 195 SER A C 1
ATOM 1530 O O . SER A 1 195 ? -24.116 -38.025 14.936 1.00 33.56 195 SER A O 1
ATOM 1532 N N . ASP A 1 196 ? -22.230 -39.220 14.598 1.00 36.72 196 ASP A N 1
ATOM 1533 C CA . ASP A 1 196 ? -22.839 -40.392 13.984 1.00 36.72 196 ASP A CA 1
ATOM 1534 C C . ASP A 1 196 ? -23.929 -40.996 14.877 1.00 36.72 196 ASP A C 1
ATOM 1536 O O . ASP A 1 196 ? -23.664 -41.455 15.987 1.00 36.72 196 ASP A O 1
ATOM 1540 N N . ASN A 1 197 ? -25.158 -41.060 14.362 1.00 29.59 197 ASN A N 1
ATOM 1541 C CA . ASN A 1 197 ? -26.119 -42.059 14.809 1.00 29.59 197 ASN A CA 1
ATOM 1542 C C . ASN A 1 197 ? -27.035 -42.469 13.647 1.00 29.59 197 ASN A C 1
ATOM 1544 O O . ASN A 1 197 ? -27.844 -41.688 13.143 1.00 29.59 197 ASN A O 1
ATOM 1548 N N . LYS A 1 198 ? -26.864 -43.713 13.189 1.00 35.75 198 LYS A N 1
ATOM 1549 C CA . LYS A 1 198 ? -27.722 -44.380 12.204 1.00 35.75 198 LYS A CA 1
ATOM 1550 C C . LYS A 1 198 ? -29.037 -44.782 12.873 1.00 35.75 198 LYS A C 1
ATOM 1552 O O . LYS A 1 198 ? -29.010 -45.543 13.833 1.00 35.75 198 LYS A O 1
ATOM 1557 N N . GLY A 1 199 ? -30.176 -44.388 12.302 1.00 31.66 199 GLY A N 1
ATOM 1558 C CA . GLY A 1 199 ? -31.447 -45.058 12.587 1.00 31.66 199 GLY A CA 1
ATOM 1559 C C . GLY A 1 199 ? -32.709 -44.232 12.346 1.00 31.66 199 GLY A C 1
ATOM 1560 O O . GLY A 1 199 ? -33.056 -43.378 13.150 1.00 31.66 199 GLY A O 1
ATOM 1561 N N . SER A 1 200 ? -33.457 -44.638 11.319 1.00 29.75 200 SER A N 1
ATOM 1562 C CA . SER A 1 200 ? -34.883 -44.373 11.064 1.00 29.75 200 SER A CA 1
ATOM 1563 C C . SER A 1 200 ? -35.296 -43.032 10.438 1.00 29.75 200 SER A C 1
ATOM 1565 O O . SER A 1 200 ? -34.639 -42.002 10.533 1.00 29.75 200 SER A O 1
ATOM 1567 N N . SER A 1 201 ? -36.371 -43.150 9.668 1.00 41.19 201 SER A N 1
ATOM 1568 C CA . SER A 1 201 ? -36.780 -42.376 8.505 1.00 41.19 201 SER A CA 1
ATOM 1569 C C . SER A 1 201 ? -37.940 -41.433 8.812 1.00 41.19 201 SER A C 1
ATOM 1571 O O . SER A 1 201 ? -39.003 -41.920 9.175 1.00 41.19 201 SER A O 1
ATOM 1573 N N . GLU A 1 202 ? -37.764 -40.132 8.566 1.00 32.34 202 GLU A N 1
ATOM 1574 C CA . GLU A 1 202 ? -38.825 -39.152 8.271 1.00 32.34 202 GLU A CA 1
ATOM 1575 C C . GLU A 1 202 ? -38.191 -37.867 7.678 1.00 32.34 202 GLU A C 1
ATOM 1577 O O . GLU A 1 202 ? -36.986 -37.643 7.843 1.00 32.34 202 GLU A O 1
ATOM 1582 N N . PRO A 1 203 ? -38.927 -37.071 6.876 1.00 29.55 203 PRO A N 1
ATOM 1583 C CA . PRO A 1 203 ? -38.347 -36.211 5.847 1.00 29.55 203 PRO A CA 1
ATOM 1584 C C . PRO A 1 203 ? -37.617 -34.999 6.442 1.00 29.55 203 PRO A C 1
ATOM 1586 O O . PRO A 1 203 ? -38.194 -34.183 7.158 1.00 29.55 203 PRO A O 1
ATOM 1589 N N . LYS A 1 204 ? -36.333 -34.845 6.094 1.00 28.47 204 LYS A N 1
ATOM 1590 C CA . LYS A 1 204 ? -35.532 -33.668 6.450 1.00 28.47 204 LYS A CA 1
ATOM 1591 C C . LYS A 1 204 ? -36.061 -32.430 5.720 1.00 28.47 204 LYS A C 1
ATOM 1593 O O . LYS A 1 204 ? -35.922 -32.314 4.504 1.00 28.47 204 LYS A O 1
ATOM 1598 N N . LEU A 1 205 ? -36.592 -31.469 6.474 1.00 32.50 205 LEU A N 1
ATOM 1599 C CA . LEU A 1 205 ? -36.639 -30.070 6.051 1.00 32.50 205 LEU A CA 1
ATOM 1600 C C . LEU A 1 205 ? -35.199 -29.598 5.812 1.00 32.50 205 LEU A C 1
ATOM 1602 O O . LEU A 1 205 ? -34.369 -29.609 6.722 1.00 32.50 205 LEU A O 1
ATOM 1606 N N . VAL A 1 206 ? -34.899 -29.213 4.573 1.00 29.81 206 VAL A N 1
ATOM 1607 C CA . VAL A 1 206 ? -33.590 -28.687 4.176 1.00 29.81 206 VAL A CA 1
ATOM 1608 C C . VAL A 1 206 ? -33.372 -27.344 4.876 1.00 29.81 206 VAL A C 1
ATOM 1610 O O . VAL A 1 206 ? -33.923 -26.318 4.476 1.00 29.81 206 VAL A O 1
ATOM 1613 N N . SER A 1 207 ? -32.571 -27.351 5.941 1.00 33.72 207 SER A N 1
ATOM 1614 C CA . SER A 1 207 ? -32.060 -26.135 6.570 1.00 33.72 207 SER A CA 1
ATOM 1615 C C . SER A 1 207 ? -31.115 -25.427 5.594 1.00 33.72 207 SER A C 1
ATOM 1617 O O . SER A 1 207 ? -30.022 -25.910 5.305 1.00 33.72 207 SER A O 1
ATOM 1619 N N . ARG A 1 208 ? -31.553 -24.279 5.063 1.00 35.47 208 ARG A N 1
ATOM 1620 C CA . ARG A 1 208 ? -30.769 -23.358 4.222 1.00 35.47 208 ARG A CA 1
ATOM 1621 C C . ARG A 1 208 ? -29.721 -22.606 5.052 1.00 35.47 208 ARG A C 1
ATOM 1623 O O . ARG A 1 208 ? -29.833 -21.396 5.236 1.00 35.47 208 ARG A O 1
ATOM 1630 N N . THR A 1 209 ? -28.691 -23.290 5.535 1.00 38.75 209 THR A N 1
ATOM 1631 C CA . THR A 1 209 ? -27.540 -22.646 6.192 1.00 38.75 209 THR A CA 1
ATOM 1632 C C . THR A 1 209 ? -26.314 -22.635 5.287 1.00 38.75 209 THR A C 1
ATOM 1634 O O . THR A 1 209 ? -25.272 -23.182 5.614 1.00 38.75 209 THR A O 1
ATOM 1637 N N . THR A 1 210 ? -26.440 -21.951 4.153 1.00 35.31 210 THR A N 1
ATOM 1638 C CA . THR A 1 210 ? -25.352 -21.152 3.575 1.00 35.31 210 THR A CA 1
ATOM 1639 C C . THR A 1 210 ? -25.851 -19.715 3.597 1.00 35.31 210 THR A C 1
ATOM 1641 O O . THR A 1 210 ? -26.353 -19.190 2.606 1.00 35.31 210 THR A O 1
ATOM 1644 N N . PHE A 1 211 ? -25.864 -19.128 4.791 1.00 36.59 211 PHE A N 1
ATOM 1645 C CA . PHE A 1 211 ? -26.167 -17.715 4.961 1.00 36.59 211 PHE A CA 1
ATOM 1646 C C . PHE A 1 211 ? -24.826 -17.001 5.110 1.00 36.59 211 PHE A C 1
ATOM 1648 O O . PHE A 1 211 ? -24.406 -16.650 6.211 1.00 36.59 211 PHE A O 1
ATOM 1655 N N . THR A 1 212 ? -24.140 -16.797 3.983 1.00 42.72 212 THR A N 1
ATOM 1656 C CA . THR A 1 212 ? -23.376 -15.562 3.803 1.00 42.72 212 THR A CA 1
ATOM 1657 C C . THR A 1 212 ? -24.319 -14.443 4.226 1.00 42.72 212 THR A C 1
ATOM 1659 O O . THR A 1 212 ? -25.454 -14.354 3.749 1.00 42.72 212 THR A O 1
ATOM 1662 N N . SER A 1 213 ? -23.940 -13.685 5.258 1.00 51.16 213 SER A N 1
ATOM 1663 C CA . SER A 1 213 ? -24.796 -12.618 5.765 1.00 51.16 213 SER A CA 1
ATOM 1664 C C . SER A 1 213 ? -25.193 -11.752 4.577 1.00 51.16 213 SER A C 1
ATOM 1666 O O . SER A 1 213 ? -24.317 -11.213 3.908 1.00 51.16 213 SER A O 1
ATOM 1668 N N . LYS A 1 214 ? -26.498 -11.587 4.323 1.00 50.78 214 LYS A N 1
ATOM 1669 C CA . LYS A 1 214 ? -26.998 -10.663 3.290 1.00 50.78 214 LYS A CA 1
ATOM 1670 C C . LYS A 1 214 ? -26.396 -9.261 3.421 1.00 50.78 214 LYS A C 1
ATOM 1672 O O . LYS A 1 214 ? -26.506 -8.483 2.491 1.00 50.78 214 LYS A O 1
ATOM 1677 N N . TYR A 1 215 ? -25.815 -8.917 4.572 1.00 52.03 215 TYR A N 1
ATOM 1678 C CA . TYR A 1 215 ? -25.033 -7.705 4.778 1.00 52.03 215 TYR A CA 1
ATOM 1679 C C . TYR A 1 215 ? -23.661 -7.735 4.083 1.00 52.03 215 TYR A C 1
ATOM 1681 O O . TYR A 1 215 ? -23.321 -6.757 3.436 1.00 52.03 215 TYR A O 1
ATOM 1689 N N . LEU A 1 216 ? -22.911 -8.839 4.181 1.00 53.75 216 LEU A N 1
ATOM 1690 C CA . LEU A 1 216 ? -21.612 -9.034 3.520 1.00 53.75 216 LEU A CA 1
ATOM 1691 C C . LEU A 1 216 ? -21.783 -9.159 2.005 1.00 53.75 216 LEU A C 1
ATOM 1693 O O . LEU A 1 216 ? -21.119 -8.453 1.263 1.00 53.75 216 LEU A O 1
ATOM 1697 N N . GLU A 1 217 ? -22.763 -9.947 1.554 1.00 61.31 217 GLU A N 1
ATOM 1698 C CA . GLU A 1 217 ? -23.132 -10.017 0.131 1.00 61.31 217 GLU A CA 1
ATOM 1699 C C . GLU A 1 217 ? -23.581 -8.656 -0.402 1.00 61.31 217 GLU A C 1
ATOM 1701 O O . GLU A 1 217 ? -23.255 -8.299 -1.526 1.00 61.31 217 GLU A O 1
ATOM 1706 N N . ARG A 1 218 ? -24.304 -7.869 0.406 1.00 64.50 218 ARG A N 1
ATOM 1707 C CA . ARG A 1 218 ? -24.717 -6.512 0.036 1.00 64.50 218 ARG A CA 1
ATOM 1708 C C . ARG A 1 218 ? -23.569 -5.511 0.133 1.00 64.50 218 ARG A C 1
ATOM 1710 O O . ARG A 1 218 ? -23.618 -4.534 -0.592 1.00 64.50 218 ARG A O 1
ATOM 1717 N N . GLN A 1 219 ? -22.557 -5.728 0.974 1.00 58.91 219 GLN A N 1
ATOM 1718 C CA . GLN A 1 219 ? -21.330 -4.927 0.993 1.00 58.91 219 GLN A CA 1
ATOM 1719 C C . GLN A 1 219 ? -20.470 -5.225 -0.231 1.00 58.91 219 GLN A C 1
ATOM 1721 O O . GLN A 1 219 ? -20.087 -4.283 -0.908 1.00 58.91 219 GLN A O 1
ATOM 1726 N N . GLU A 1 220 ? -20.247 -6.496 -0.572 1.00 59.88 220 GLU A N 1
ATOM 1727 C CA . GLU A 1 220 ? -19.531 -6.885 -1.790 1.00 59.88 220 GLU A CA 1
ATOM 1728 C C . GLU 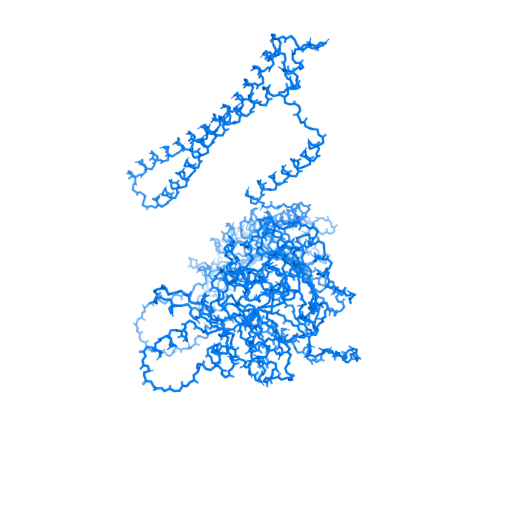A 1 220 ? -20.307 -6.482 -3.041 1.00 59.88 220 GLU A C 1
ATOM 1730 O O . GLU A 1 220 ? -19.715 -5.948 -3.966 1.00 59.88 220 GLU A O 1
ATOM 1735 N N . GLN A 1 221 ? -21.632 -6.663 -3.083 1.00 64.06 221 GLN A N 1
ATOM 1736 C CA . GLN A 1 221 ? -22.451 -6.161 -4.188 1.00 64.06 221 GLN A CA 1
ATOM 1737 C C . GLN A 1 221 ? -22.465 -4.641 -4.233 1.00 64.06 221 GLN A C 1
ATOM 1739 O O . GLN A 1 221 ? -22.387 -4.112 -5.327 1.00 64.06 221 GLN A O 1
ATOM 1744 N N . ALA A 1 222 ? -22.522 -3.929 -3.104 1.00 68.88 222 ALA A N 1
ATOM 1745 C CA . ALA A 1 222 ? -22.444 -2.470 -3.102 1.00 68.88 222 ALA A CA 1
ATOM 1746 C C . ALA A 1 222 ? -21.054 -1.977 -3.507 1.00 68.88 222 ALA A C 1
ATOM 1748 O O . ALA A 1 222 ? -20.956 -0.945 -4.156 1.00 68.88 222 ALA A O 1
ATOM 1749 N N . GLU A 1 223 ? -19.985 -2.691 -3.161 1.00 62.81 223 GLU A N 1
ATOM 1750 C CA . GLU A 1 223 ? -18.623 -2.391 -3.593 1.00 62.81 223 GLU A CA 1
ATOM 1751 C C . GLU A 1 223 ? -18.462 -2.676 -5.085 1.00 62.81 223 GLU A C 1
ATOM 1753 O O . GLU A 1 223 ? -17.990 -1.812 -5.811 1.00 62.81 223 GLU A O 1
ATOM 1758 N N . LYS A 1 224 ? -18.950 -3.822 -5.570 1.00 59.97 224 LYS A N 1
ATOM 1759 C CA . LYS A 1 224 ? -18.930 -4.217 -6.983 1.00 59.97 224 LYS A CA 1
ATOM 1760 C C . LYS A 1 224 ? -19.831 -3.321 -7.831 1.00 59.97 224 LYS A C 1
ATOM 1762 O O . LYS A 1 224 ? -19.401 -2.887 -8.889 1.00 59.97 224 LYS A O 1
ATOM 1767 N N . GLU A 1 225 ? -21.015 -2.951 -7.342 1.00 64.81 225 GLU A N 1
ATOM 1768 C CA . GLU A 1 225 ? -21.895 -1.945 -7.947 1.00 64.81 225 GLU A CA 1
ATOM 1769 C C . GLU A 1 225 ? -21.297 -0.548 -7.848 1.00 64.81 225 GLU A C 1
ATOM 1771 O O . GLU A 1 225 ? -21.504 0.220 -8.770 1.00 64.81 225 GLU A O 1
ATOM 1776 N N . ARG A 1 226 ? -20.566 -0.179 -6.786 1.00 70.00 226 ARG A N 1
ATOM 1777 C CA . ARG A 1 226 ? -19.849 1.107 -6.696 1.00 70.00 226 ARG A CA 1
ATOM 1778 C C . ARG A 1 226 ? -18.694 1.138 -7.687 1.00 70.00 226 ARG A C 1
ATOM 1780 O O . ARG A 1 226 ? -18.507 2.168 -8.322 1.00 70.00 226 ARG A O 1
ATOM 1787 N N . LEU A 1 227 ? -17.973 0.031 -7.859 1.00 59.62 227 LEU A N 1
ATOM 1788 C CA . LEU A 1 227 ? -16.898 -0.128 -8.837 1.00 59.62 227 LEU A CA 1
ATOM 1789 C C . LEU A 1 227 ? -17.464 -0.107 -10.261 1.00 59.62 227 LEU A C 1
ATOM 1791 O O . LEU A 1 227 ? -16.930 0.576 -11.125 1.00 59.62 227 LEU A O 1
ATOM 1795 N N . GLU A 1 228 ? -18.592 -0.777 -10.495 1.00 59.25 228 GLU A N 1
ATOM 1796 C CA . GLU A 1 228 ? -19.290 -0.804 -11.781 1.00 59.25 228 GLU A CA 1
ATOM 1797 C C . GLU A 1 228 ? -20.005 0.523 -12.074 1.00 59.25 228 GLU A C 1
ATOM 1799 O O . GLU A 1 228 ? -19.987 0.970 -13.215 1.00 59.25 228 GLU A O 1
ATOM 1804 N N . LYS A 1 229 ? -20.556 1.222 -11.070 1.00 54.69 229 LYS A N 1
ATOM 1805 C CA . LYS A 1 229 ? -21.043 2.608 -11.197 1.00 54.69 229 LYS A CA 1
ATOM 1806 C C . LYS A 1 229 ? -19.895 3.554 -11.458 1.00 54.69 229 LYS A C 1
ATOM 1808 O O . LYS A 1 229 ? -20.057 4.408 -12.307 1.00 54.69 229 LYS A O 1
ATOM 1813 N N . ALA A 1 230 ? -18.760 3.423 -10.777 1.00 53.41 230 ALA A N 1
ATOM 1814 C CA . ALA A 1 230 ? -17.575 4.217 -11.080 1.00 53.41 230 ALA A CA 1
ATOM 1815 C C . ALA A 1 230 ? -17.127 3.965 -12.526 1.00 53.41 230 ALA A C 1
ATOM 1817 O O . ALA A 1 230 ? -16.860 4.922 -13.241 1.00 53.41 230 ALA A O 1
ATOM 1818 N N . ARG A 1 231 ? -17.174 2.706 -12.991 1.00 49.16 231 ARG A N 1
ATOM 1819 C CA . ARG A 1 231 ? -16.884 2.311 -14.378 1.00 49.16 231 ARG A CA 1
ATOM 1820 C C . ARG A 1 231 ? -17.921 2.815 -15.393 1.00 49.16 231 ARG A C 1
ATOM 1822 O O . ARG A 1 231 ? -17.537 3.180 -16.490 1.00 49.16 231 ARG A O 1
ATOM 1829 N N . ARG A 1 232 ? -19.214 2.865 -15.045 1.00 45.09 232 ARG A N 1
ATOM 1830 C CA . ARG A 1 232 ? -20.307 3.388 -15.897 1.00 45.09 232 ARG A CA 1
ATOM 1831 C C . ARG A 1 232 ? -20.413 4.913 -15.868 1.00 45.09 232 ARG A C 1
ATOM 1833 O O . ARG A 1 232 ? -20.810 5.509 -16.857 1.00 45.09 232 ARG A O 1
ATOM 1840 N N . VAL A 1 233 ? -20.047 5.560 -14.764 1.00 45.47 233 VAL A N 1
ATOM 1841 C CA . VAL A 1 233 ? -19.872 7.020 -14.679 1.00 45.47 233 VAL A CA 1
ATOM 1842 C C . VAL A 1 233 ? -18.669 7.444 -15.527 1.00 45.47 233 VAL A C 1
ATOM 1844 O O . VAL A 1 233 ? -18.735 8.487 -16.164 1.00 45.47 233 VAL A O 1
ATOM 1847 N N . LEU A 1 234 ? -17.644 6.589 -15.632 1.00 44.91 234 LEU A N 1
ATOM 1848 C CA . LEU A 1 234 ? -16.557 6.699 -16.616 1.00 44.91 234 LEU A CA 1
ATOM 1849 C C . LEU A 1 234 ? -17.045 6.624 -18.079 1.00 44.91 234 LEU A C 1
ATOM 1851 O O . LEU A 1 234 ? -16.353 7.107 -18.963 1.00 44.91 234 LEU A O 1
ATOM 1855 N N . ASP A 1 235 ? -18.219 6.036 -18.331 1.00 38.88 235 ASP A N 1
ATOM 1856 C CA . ASP A 1 235 ? -18.756 5.773 -19.677 1.00 38.88 235 ASP A CA 1
ATOM 1857 C C . ASP A 1 235 ? -19.872 6.766 -20.088 1.00 38.88 235 ASP A C 1
ATOM 1859 O O . ASP A 1 235 ? -20.107 6.988 -21.268 1.00 38.88 235 ASP A O 1
ATOM 1863 N N . PHE A 1 236 ? -20.550 7.407 -19.122 1.00 33.59 236 PHE A N 1
ATOM 1864 C CA . PHE A 1 236 ? -21.703 8.303 -19.360 1.00 33.59 236 PHE A CA 1
ATOM 1865 C C . PHE A 1 236 ? -21.574 9.716 -18.750 1.00 33.59 236 PHE A C 1
ATOM 1867 O O . PHE A 1 236 ? -22.506 10.513 -18.855 1.00 33.59 236 PHE A O 1
ATOM 1874 N N . GLY A 1 237 ? -20.463 10.034 -18.076 1.00 35.72 237 GLY A N 1
ATOM 1875 C CA . GLY A 1 237 ? -20.286 11.262 -17.288 1.00 35.72 237 GLY A CA 1
ATOM 1876 C C . GLY A 1 237 ? -19.286 12.282 -17.835 1.00 35.72 237 GLY A C 1
ATOM 1877 O O . GLY A 1 237 ? -18.931 13.203 -17.101 1.00 35.72 237 GLY A O 1
ATOM 1878 N N . TYR A 1 238 ? -18.823 12.144 -19.077 1.00 42.91 238 TYR A N 1
ATOM 1879 C CA . TYR A 1 238 ? -18.028 13.184 -19.725 1.00 42.91 238 TYR A CA 1
ATOM 1880 C C . TYR A 1 238 ? -18.949 14.003 -20.618 1.00 42.91 238 TYR A C 1
ATOM 1882 O O . TYR A 1 238 ? -19.388 13.546 -21.668 1.00 42.91 238 TYR A O 1
ATOM 1890 N N . GLY A 1 239 ? -19.268 15.218 -20.166 1.00 39.28 239 GLY A N 1
ATOM 1891 C CA . GLY A 1 239 ? -19.592 16.262 -21.121 1.00 39.28 239 GLY A CA 1
ATOM 1892 C C . GLY A 1 239 ? -18.425 16.373 -22.094 1.00 39.28 239 GLY A C 1
ATOM 1893 O O . GLY A 1 239 ? -17.270 16.342 -21.658 1.00 39.28 239 GLY A O 1
ATOM 1894 N N . ASP A 1 240 ? -18.757 16.462 -23.379 1.00 37.75 240 ASP A N 1
ATOM 1895 C CA . ASP A 1 240 ? -17.929 17.096 -24.396 1.00 37.75 240 ASP A CA 1
ATOM 1896 C C . ASP A 1 240 ? -17.302 18.354 -23.791 1.00 37.75 240 ASP A C 1
ATOM 1898 O O . ASP A 1 240 ? -17.926 19.410 -23.706 1.00 37.75 240 ASP A O 1
ATOM 1902 N N . ASN A 1 241 ? -16.070 18.235 -23.320 1.00 39.16 241 ASN A N 1
ATOM 1903 C CA . ASN A 1 241 ? -15.134 19.304 -23.561 1.00 39.16 241 ASN A CA 1
ATOM 1904 C C . ASN A 1 241 ? -14.426 18.876 -24.839 1.00 39.16 241 ASN A C 1
ATOM 1906 O O . ASN A 1 241 ? -13.610 17.955 -24.812 1.00 39.16 241 ASN A O 1
ATOM 1910 N N . ASP A 1 242 ? -14.809 19.539 -25.926 1.00 42.78 242 ASP A N 1
ATOM 1911 C CA . ASP A 1 242 ? -14.225 19.561 -27.271 1.00 42.78 242 ASP A CA 1
ATOM 1912 C C . ASP A 1 242 ? -12.723 19.959 -27.298 1.00 42.78 242 ASP A C 1
ATOM 1914 O O . ASP A 1 242 ? -12.268 20.610 -28.234 1.00 42.78 242 ASP A O 1
ATOM 1918 N N . ASP A 1 243 ? -11.919 19.594 -26.295 1.00 49.38 243 ASP A N 1
ATOM 1919 C CA . ASP A 1 243 ? -10.517 20.005 -26.196 1.00 49.38 243 ASP A CA 1
ATOM 1920 C C . ASP A 1 243 ? -9.563 18.799 -26.300 1.00 49.38 243 ASP A C 1
ATOM 1922 O O . ASP A 1 243 ? -9.371 18.029 -25.353 1.00 49.38 243 ASP A O 1
ATOM 1926 N N . ASP A 1 244 ? -8.937 18.731 -27.482 1.00 56.31 244 ASP A N 1
ATOM 1927 C CA . ASP A 1 244 ? -7.792 17.928 -27.936 1.00 56.31 244 ASP A CA 1
ATOM 1928 C C . ASP A 1 244 ? -8.103 16.598 -28.655 1.00 56.31 244 ASP A C 1
ATOM 1930 O O . ASP A 1 244 ? -7.836 15.511 -28.136 1.00 56.31 244 ASP A O 1
ATOM 1934 N N . GLU A 1 245 ? -8.510 16.668 -29.934 1.00 70.44 245 GLU A N 1
ATOM 1935 C CA . GLU A 1 245 ? -8.105 15.621 -30.887 1.00 70.44 245 GLU A CA 1
ATOM 1936 C C . GLU A 1 245 ? -6.580 15.460 -30.793 1.00 70.44 245 GLU A C 1
ATOM 1938 O O . GLU A 1 245 ? -5.828 16.380 -31.116 1.00 70.44 245 GLU A O 1
ATOM 1943 N N . ASP A 1 246 ? -6.103 14.309 -30.317 1.00 82.50 246 ASP A N 1
ATOM 1944 C CA . ASP A 1 246 ? -4.675 14.060 -30.161 1.00 82.50 246 ASP A CA 1
ATOM 1945 C C . ASP A 1 246 ? -4.015 13.810 -31.532 1.00 82.50 246 ASP A C 1
ATOM 1947 O O . ASP A 1 246 ? -4.197 12.738 -32.118 1.00 82.50 246 ASP A O 1
ATOM 1951 N N . PRO A 1 247 ? -3.172 14.725 -32.055 1.00 87.12 247 PRO A N 1
ATOM 1952 C CA . PRO A 1 247 ? -2.611 14.586 -33.405 1.00 87.12 247 PRO A CA 1
ATOM 1953 C C . PRO A 1 247 ? -1.682 13.367 -33.566 1.00 87.12 247 PRO A C 1
ATOM 1955 O O . PRO A 1 247 ? -1.361 12.936 -34.687 1.00 87.12 247 PRO A O 1
ATOM 1958 N N . LEU A 1 248 ? -1.205 12.835 -32.435 1.00 89.62 248 LEU A N 1
ATOM 1959 C CA . LEU A 1 248 ? -0.285 11.707 -32.340 1.00 89.62 248 LEU A CA 1
ATOM 1960 C C . LEU A 1 248 ? -0.960 10.429 -31.817 1.00 89.62 248 LEU A C 1
ATOM 1962 O O . LEU A 1 248 ? -0.253 9.484 -31.446 1.00 89.62 248 LEU A O 1
ATOM 1966 N N . GLU A 1 249 ? -2.294 10.378 -31.796 1.00 90.12 249 GLU A N 1
ATOM 1967 C CA . GLU A 1 249 ? -3.042 9.164 -31.461 1.00 90.12 249 GLU A CA 1
ATOM 1968 C C . GLU A 1 249 ? -2.564 7.991 -32.331 1.00 90.12 249 GLU A C 1
ATOM 1970 O O . GLU A 1 249 ? -2.390 8.121 -33.547 1.00 90.12 249 GLU A O 1
ATOM 1975 N N . GLY A 1 250 ? -2.255 6.858 -31.695 1.00 90.25 250 GLY A N 1
ATOM 1976 C CA . GLY A 1 250 ? -1.730 5.671 -32.379 1.00 90.25 250 GLY A CA 1
ATOM 1977 C C . GLY A 1 250 ? -0.356 5.839 -33.049 1.00 90.25 250 GLY A C 1
ATOM 1978 O O . GLY A 1 250 ? 0.010 5.015 -33.882 1.00 90.25 250 GLY A O 1
ATOM 1979 N N . LYS A 1 251 ? 0.421 6.888 -32.734 1.00 93.31 251 LYS A N 1
ATOM 1980 C CA . LYS A 1 251 ? 1.757 7.117 -33.330 1.00 93.31 251 LYS A CA 1
ATOM 1981 C C . LYS A 1 251 ? 2.907 7.116 -32.328 1.00 93.31 251 LYS A C 1
ATOM 1983 O O . LYS A 1 251 ? 4.060 7.134 -32.767 1.00 93.31 251 LYS A O 1
ATOM 1988 N N . ARG A 1 252 ? 2.621 7.138 -31.022 1.00 95.38 252 ARG A N 1
ATOM 1989 C CA . ARG A 1 252 ? 3.648 7.296 -29.988 1.00 95.38 252 ARG A CA 1
ATOM 1990 C C . ARG A 1 252 ? 4.420 6.011 -29.739 1.00 95.38 252 ARG A C 1
ATOM 1992 O O . ARG A 1 252 ? 3.821 5.018 -29.349 1.00 95.38 252 ARG A O 1
ATOM 1999 N N . ALA A 1 253 ? 5.732 6.061 -29.932 1.00 96.81 253 ALA A N 1
ATOM 2000 C CA . ALA A 1 253 ? 6.629 4.973 -29.588 1.00 96.81 253 ALA A CA 1
ATOM 2001 C C . ALA A 1 253 ? 6.694 4.808 -28.065 1.00 96.81 253 ALA A C 1
ATOM 2003 O O . ALA A 1 253 ? 6.743 5.788 -27.321 1.00 96.81 253 ALA A O 1
ATOM 2004 N N . HIS A 1 254 ? 6.697 3.564 -27.606 1.00 97.75 254 HIS A N 1
ATOM 2005 C CA . HIS A 1 254 ? 6.822 3.221 -26.195 1.00 97.75 254 HIS A CA 1
ATOM 2006 C C . HIS A 1 254 ? 7.444 1.840 -26.053 1.00 97.75 254 HIS A C 1
ATOM 2008 O O . HIS A 1 254 ? 7.289 0.999 -26.944 1.00 97.75 254 HIS A O 1
ATOM 2014 N N . ALA A 1 255 ? 8.104 1.604 -24.924 1.00 98.31 255 ALA A N 1
ATOM 2015 C CA . ALA A 1 255 ? 8.617 0.292 -24.578 1.00 98.31 255 ALA A CA 1
ATOM 2016 C C . ALA A 1 255 ? 8.068 -0.210 -23.242 1.00 98.31 255 ALA A C 1
ATOM 2018 O O . ALA A 1 255 ? 7.903 0.544 -22.285 1.00 98.31 255 ALA A O 1
ATOM 2019 N N . TRP A 1 256 ? 7.786 -1.505 -23.192 1.00 98.50 256 TRP A N 1
ATOM 2020 C CA . TRP A 1 256 ? 7.304 -2.206 -22.004 1.00 98.50 256 TRP A CA 1
ATOM 2021 C C . TRP A 1 256 ? 7.919 -3.603 -21.942 1.00 98.50 256 TRP A C 1
ATOM 2023 O O . TRP A 1 256 ? 8.753 -3.948 -22.778 1.00 98.50 256 TRP A O 1
ATOM 2033 N N . VAL A 1 257 ? 7.556 -4.408 -20.943 1.00 98.69 257 VAL A N 1
ATOM 2034 C CA . VAL A 1 257 ? 8.097 -5.765 -20.797 1.00 98.69 257 VAL A CA 1
ATOM 2035 C C . VAL A 1 257 ? 6.999 -6.805 -20.987 1.00 98.69 257 VAL A C 1
ATOM 2037 O O . VAL A 1 257 ? 5.933 -6.706 -20.388 1.00 98.69 257 VAL A O 1
ATOM 2040 N N . LEU A 1 258 ? 7.261 -7.819 -21.806 1.00 98.56 258 LEU A N 1
ATOM 2041 C CA . LEU A 1 258 ? 6.459 -9.038 -21.911 1.00 98.56 258 LEU A CA 1
ATOM 2042 C C . LEU A 1 258 ? 7.054 -10.108 -20.999 1.00 98.56 258 LEU A C 1
ATOM 2044 O O . LEU A 1 258 ? 8.256 -10.361 -21.057 1.00 98.56 258 LEU A O 1
ATOM 2048 N N . ILE A 1 259 ? 6.202 -10.781 -20.229 1.00 98.38 259 ILE A N 1
ATOM 2049 C CA . ILE A 1 259 ? 6.534 -12.014 -19.517 1.00 98.38 259 ILE A CA 1
ATOM 2050 C C . ILE A 1 259 ? 5.798 -13.170 -20.186 1.00 98.38 259 ILE A C 1
ATOM 2052 O O . ILE A 1 259 ? 4.568 -13.162 -20.279 1.00 98.38 259 ILE A O 1
ATOM 2056 N N . ARG A 1 260 ? 6.549 -14.168 -20.659 1.00 96.56 260 ARG A N 1
ATOM 2057 C CA . ARG A 1 260 ? 5.986 -15.399 -21.223 1.00 96.56 260 ARG A CA 1
ATOM 2058 C C . ARG A 1 260 ? 5.717 -16.434 -20.128 1.00 96.56 260 ARG A C 1
ATOM 2060 O O . ARG A 1 260 ? 6.331 -16.439 -19.064 1.00 96.56 260 ARG A O 1
ATOM 2067 N N . ALA A 1 261 ? 4.770 -17.315 -20.421 1.00 95.12 261 ALA A N 1
ATOM 2068 C CA . ALA A 1 261 ? 4.324 -18.383 -19.538 1.00 95.12 261 ALA A CA 1
ATOM 2069 C C . ALA A 1 261 ? 5.352 -19.520 -19.507 1.00 95.12 261 ALA A C 1
ATOM 2071 O O . ALA A 1 261 ? 6.085 -19.729 -20.473 1.00 95.12 261 ALA A O 1
ATOM 2072 N N . GLY A 1 262 ? 5.382 -20.270 -18.407 1.00 91.56 262 GLY A N 1
ATOM 2073 C CA . GLY A 1 262 ? 6.213 -21.462 -18.234 1.00 91.56 262 GLY A CA 1
ATOM 2074 C C . GLY A 1 262 ? 7.296 -21.308 -17.166 1.00 91.56 262 GLY A C 1
ATOM 2075 O O . GLY A 1 262 ? 7.310 -22.065 -16.196 1.00 91.56 262 GLY A O 1
ATOM 2076 N N . LYS A 1 263 ? 8.209 -20.336 -17.298 1.00 91.31 263 LYS A N 1
ATOM 2077 C CA . LYS A 1 263 ? 9.246 -20.102 -16.271 1.00 91.31 263 LYS A CA 1
ATOM 2078 C C . LYS A 1 263 ? 8.645 -19.406 -15.040 1.00 91.31 263 LYS A C 1
ATOM 2080 O O . LYS A 1 263 ? 7.712 -18.622 -15.170 1.00 91.31 263 LYS A O 1
ATOM 2085 N N . ARG A 1 264 ? 9.200 -19.672 -13.845 1.00 91.94 264 ARG A N 1
ATOM 2086 C CA . ARG A 1 264 ? 8.793 -19.048 -12.560 1.00 91.94 264 ARG A CA 1
ATOM 2087 C C . ARG A 1 264 ? 7.291 -19.193 -12.236 1.00 91.94 264 ARG A C 1
ATOM 2089 O O . ARG A 1 264 ? 6.711 -18.288 -11.653 1.00 91.94 264 ARG A O 1
ATOM 2096 N N . GLU A 1 265 ? 6.684 -20.325 -12.606 1.00 90.25 265 GLU A N 1
ATOM 2097 C CA . GLU A 1 265 ? 5.261 -20.638 -12.349 1.00 90.25 265 GLU A CA 1
ATOM 2098 C C . GLU A 1 265 ? 4.269 -19.642 -12.983 1.00 90.25 265 GLU A C 1
ATOM 2100 O O . GLU A 1 265 ? 3.110 -19.557 -12.583 1.00 90.25 265 GLU A O 1
ATOM 2105 N N . VAL A 1 266 ? 4.701 -18.902 -14.008 1.00 93.75 266 VAL A N 1
ATOM 2106 C CA . VAL A 1 266 ? 3.821 -18.001 -14.755 1.00 93.75 266 VAL A CA 1
ATOM 2107 C C . VAL A 1 266 ? 2.867 -18.822 -15.623 1.00 93.75 266 VAL A C 1
ATOM 2109 O O . VAL A 1 266 ? 3.305 -19.527 -16.535 1.00 93.75 266 VAL A O 1
ATOM 2112 N N . SER A 1 267 ? 1.564 -18.715 -15.356 1.00 93.31 267 SER A N 1
ATOM 2113 C CA . SER A 1 267 ? 0.518 -19.483 -16.044 1.00 93.31 267 SER A CA 1
ATOM 2114 C C . SER A 1 267 ? 0.185 -18.956 -17.438 1.00 93.31 267 SER A C 1
ATOM 2116 O O . SER A 1 267 ? -0.060 -19.739 -18.350 1.00 93.31 267 SER A O 1
ATOM 2118 N N . GLU A 1 268 ? 0.173 -17.636 -17.611 1.00 94.62 268 GLU A N 1
ATOM 2119 C CA . GLU A 1 268 ? -0.256 -16.964 -18.839 1.00 94.62 268 GLU A CA 1
ATOM 2120 C C . GLU A 1 268 ? 0.697 -15.824 -19.193 1.00 94.62 268 GLU A C 1
ATOM 2122 O O . GLU A 1 268 ? 1.411 -15.301 -18.341 1.00 94.62 268 GLU A O 1
ATOM 2127 N N . HIS A 1 269 ? 0.722 -15.439 -20.467 1.00 96.44 269 HIS A N 1
ATOM 2128 C CA . HIS A 1 269 ? 1.488 -14.280 -20.914 1.00 96.44 269 HIS A CA 1
ATOM 2129 C C . HIS A 1 269 ? 0.857 -12.987 -20.398 1.00 96.44 269 HIS A C 1
ATOM 2131 O O . HIS A 1 269 ? -0.363 -12.826 -20.437 1.00 96.44 269 HIS A O 1
ATOM 2137 N N . PHE A 1 270 ? 1.682 -12.039 -19.970 1.00 97.56 270 PHE A N 1
ATOM 2138 C CA . PHE A 1 270 ? 1.208 -10.726 -19.542 1.00 97.56 270 PHE A CA 1
ATOM 2139 C C . PHE A 1 270 ? 2.265 -9.648 -19.783 1.00 97.56 270 PHE A C 1
ATOM 2141 O O . PHE A 1 270 ? 3.448 -9.937 -19.976 1.00 97.56 270 PHE A O 1
ATOM 2148 N N . TYR A 1 271 ? 1.829 -8.392 -19.768 1.00 98.19 271 TYR A N 1
ATOM 2149 C CA . TYR A 1 271 ? 2.705 -7.234 -19.897 1.00 98.19 271 TYR A CA 1
ATOM 2150 C C . TYR A 1 271 ? 2.938 -6.560 -18.549 1.00 98.19 271 TYR A C 1
ATOM 2152 O O . TYR A 1 271 ? 2.033 -6.486 -17.719 1.00 98.19 271 TYR A O 1
ATOM 2160 N N . LEU A 1 272 ? 4.135 -6.015 -18.363 1.00 98.00 272 LEU A N 1
ATOM 2161 C CA . LEU A 1 272 ? 4.500 -5.126 -17.268 1.00 98.00 272 LEU A CA 1
ATOM 2162 C C . LEU A 1 272 ? 4.845 -3.753 -17.832 1.00 98.00 272 LEU A C 1
ATOM 2164 O O . LEU A 1 272 ? 5.729 -3.634 -18.681 1.00 98.00 272 LEU A O 1
ATOM 2168 N N . GLU A 1 273 ? 4.176 -2.723 -17.319 1.00 97.12 273 GLU A N 1
ATOM 2169 C CA . GLU A 1 273 ? 4.511 -1.331 -17.594 1.00 97.12 273 GLU A CA 1
ATOM 2170 C C . GLU A 1 273 ? 5.594 -0.857 -16.614 1.00 97.12 273 GLU A C 1
ATOM 2172 O O . GLU A 1 273 ? 5.297 -0.673 -15.427 1.00 97.12 273 GLU A O 1
ATOM 2177 N N . PRO A 1 274 ? 6.831 -0.606 -17.073 1.00 95.50 274 PRO A N 1
ATOM 2178 C CA . PRO A 1 274 ? 7.940 -0.291 -16.176 1.00 95.50 274 PRO A CA 1
ATOM 2179 C C . PRO A 1 274 ? 7.768 1.047 -15.445 1.00 95.50 274 PRO A C 1
ATOM 2181 O O . PRO A 1 274 ? 8.190 1.170 -14.301 1.00 95.50 274 PRO A O 1
ATOM 2184 N N . SER A 1 275 ? 7.125 2.033 -16.083 1.00 93.31 275 SER A N 1
ATOM 2185 C CA . SER A 1 275 ? 6.942 3.386 -15.530 1.00 93.31 275 SER A CA 1
ATOM 2186 C C . SER A 1 275 ? 5.925 3.464 -14.384 1.00 93.31 275 SER A C 1
ATOM 2188 O O . SER A 1 275 ? 5.973 4.387 -13.577 1.00 93.31 275 SER A O 1
ATOM 2190 N N . THR A 1 276 ? 5.001 2.501 -14.300 1.00 92.50 276 THR A N 1
ATOM 2191 C CA . THR A 1 276 ? 3.932 2.469 -13.281 1.00 92.50 276 THR A CA 1
ATOM 2192 C C . THR A 1 276 ? 3.991 1.238 -12.381 1.00 92.50 276 THR A C 1
ATOM 2194 O O . THR A 1 276 ? 3.303 1.189 -11.363 1.00 92.50 276 THR A O 1
ATOM 2197 N N . GLY A 1 277 ? 4.751 0.210 -12.767 1.00 93.44 277 GLY A N 1
ATOM 2198 C CA . GLY A 1 277 ? 4.764 -1.089 -12.100 1.00 93.44 277 GLY A CA 1
ATOM 2199 C C . GLY A 1 277 ? 3.472 -1.898 -12.274 1.00 93.44 277 GLY A C 1
ATOM 2200 O O . GLY A 1 277 ? 3.268 -2.881 -11.560 1.00 93.44 277 GLY A O 1
ATOM 2201 N N . ARG A 1 278 ? 2.575 -1.489 -13.183 1.00 92.38 278 ARG A N 1
ATOM 2202 C CA . ARG A 1 278 ? 1.296 -2.168 -13.438 1.00 92.38 278 ARG A CA 1
ATOM 2203 C C . ARG A 1 278 ? 1.483 -3.373 -14.347 1.00 92.38 278 ARG A C 1
ATOM 2205 O O . ARG A 1 278 ? 2.256 -3.328 -15.299 1.00 92.38 278 ARG A O 1
ATOM 2212 N N . SER A 1 279 ? 0.714 -4.422 -14.081 1.00 94.50 279 SER A N 1
ATOM 2213 C CA . SER A 1 279 ? 0.587 -5.576 -14.967 1.00 94.50 279 SER A CA 1
ATOM 2214 C C . SER A 1 279 ? -0.712 -5.515 -15.758 1.00 94.50 279 SER A C 1
ATOM 2216 O O . SER A 1 279 ? -1.758 -5.196 -15.192 1.00 94.50 279 SER A O 1
ATOM 2218 N N . TYR A 1 280 ? -0.656 -5.895 -17.029 1.00 94.81 280 TYR A N 1
ATOM 2219 C CA . TYR A 1 280 ? -1.814 -6.013 -17.907 1.00 94.81 280 TYR A CA 1
ATOM 2220 C C . TYR A 1 280 ? -1.892 -7.422 -18.487 1.00 94.81 280 TYR A C 1
ATOM 2222 O O . TYR A 1 280 ? -0.885 -7.957 -18.956 1.00 94.81 280 TYR A O 1
ATOM 2230 N N . SER A 1 281 ? -3.091 -8.005 -18.500 1.00 95.38 281 SER A N 1
ATOM 2231 C CA . SER A 1 281 ? -3.361 -9.179 -19.334 1.00 95.38 281 SER A CA 1
ATOM 2232 C C . SER A 1 281 ? -3.177 -8.802 -20.810 1.00 95.38 281 SER A C 1
ATOM 2234 O O . SER A 1 281 ? -3.250 -7.623 -21.167 1.00 95.38 281 SER A O 1
ATOM 2236 N N . LEU A 1 282 ? -2.978 -9.783 -21.696 1.00 93.06 282 LEU A N 1
ATOM 2237 C CA . LEU A 1 282 ? -2.929 -9.486 -23.134 1.00 93.06 282 LEU A CA 1
ATOM 2238 C C . LEU A 1 282 ? -4.232 -8.823 -23.625 1.00 93.06 282 LEU A C 1
ATOM 2240 O O . LEU A 1 282 ? -4.185 -7.939 -24.478 1.00 93.06 282 LEU A O 1
ATOM 2244 N N . GLN A 1 283 ? -5.380 -9.213 -23.053 1.00 91.75 283 GLN A N 1
ATOM 2245 C CA . GLN A 1 283 ? -6.707 -8.735 -23.457 1.00 91.75 283 GLN A CA 1
ATOM 2246 C C . GLN A 1 283 ? -7.004 -7.302 -23.006 1.00 91.75 283 GLN A C 1
ATOM 2248 O O . GLN A 1 283 ? -7.555 -6.525 -23.784 1.00 91.75 283 GLN A O 1
ATOM 2253 N N . ASP A 1 284 ? -6.601 -6.942 -21.786 1.00 90.25 284 ASP A N 1
ATOM 2254 C CA . ASP A 1 284 ? -6.929 -5.661 -21.147 1.00 90.25 284 ASP A CA 1
ATOM 2255 C C . ASP A 1 284 ? -5.737 -4.690 -21.144 1.00 90.25 284 ASP A C 1
ATOM 2257 O O . ASP A 1 284 ? -5.610 -3.833 -20.265 1.00 90.25 284 ASP A O 1
ATOM 2261 N N . SER A 1 285 ? -4.824 -4.840 -22.107 1.00 93.12 285 SER A N 1
ATOM 2262 C CA . SER A 1 285 ? -3.649 -3.981 -22.224 1.00 93.12 285 SER A CA 1
ATOM 2263 C C . SER A 1 285 ? -3.935 -2.703 -23.023 1.00 93.12 285 SER A C 1
ATOM 2265 O O . SER A 1 285 ? -4.696 -2.727 -23.992 1.00 93.12 285 SER A O 1
ATOM 2267 N N . PRO A 1 286 ? -3.318 -1.567 -22.650 1.00 92.88 286 PRO A N 1
ATOM 2268 C CA . PRO A 1 286 ? -3.529 -0.295 -23.339 1.00 92.88 286 PRO A CA 1
ATOM 2269 C C . PRO A 1 286 ? -2.731 -0.173 -24.647 1.00 92.88 286 PRO A C 1
ATOM 2271 O O . PRO A 1 286 ? -2.881 0.817 -25.359 1.00 92.88 286 PRO A O 1
ATOM 2274 N N . TYR A 1 287 ? -1.848 -1.128 -24.951 1.00 95.69 287 TYR A N 1
ATOM 2275 C CA . TYR A 1 287 ? -0.935 -1.064 -26.091 1.00 95.69 287 TYR A CA 1
ATOM 2276 C C . TYR A 1 287 ? -1.660 -1.329 -27.416 1.00 95.69 287 TYR A C 1
ATOM 2278 O O . TYR A 1 287 ? -2.578 -2.142 -27.501 1.00 95.69 287 TYR A O 1
ATOM 2286 N N . THR A 1 288 ? -1.224 -0.651 -28.477 1.00 93.75 288 THR A N 1
ATOM 2287 C CA . THR A 1 288 ? -1.934 -0.639 -29.770 1.00 93.75 288 THR A CA 1
ATOM 2288 C C . THR A 1 288 ? -1.220 -1.423 -30.864 1.00 93.75 288 THR A C 1
ATOM 2290 O O . THR A 1 288 ? -1.875 -2.040 -31.704 1.00 93.75 288 THR A O 1
ATOM 2293 N N . THR A 1 289 ? 0.113 -1.449 -30.863 1.00 94.62 289 THR A N 1
ATOM 2294 C CA . THR A 1 289 ? 0.917 -2.164 -31.869 1.00 94.62 289 THR A CA 1
ATOM 2295 C C . THR A 1 289 ? 2.219 -2.654 -31.252 1.00 94.62 289 THR A C 1
ATOM 2297 O O . THR A 1 289 ? 2.790 -1.948 -30.428 1.00 94.62 289 THR A O 1
ATOM 2300 N N . ILE A 1 290 ? 2.694 -3.831 -31.667 1.00 96.56 290 ILE A N 1
ATOM 2301 C CA . ILE A 1 290 ? 4.029 -4.359 -31.353 1.00 96.56 290 ILE A CA 1
ATOM 2302 C C . ILE A 1 290 ? 4.828 -4.407 -32.650 1.00 96.56 290 ILE A C 1
ATOM 2304 O O . ILE A 1 290 ? 4.411 -5.072 -33.597 1.00 96.56 290 ILE A O 1
ATOM 2308 N N . GLU A 1 291 ? 5.968 -3.725 -32.681 1.00 95.25 291 GLU A N 1
ATOM 2309 C CA . GLU A 1 291 ? 6.894 -3.743 -33.818 1.00 95.25 291 GLU A CA 1
ATOM 2310 C C . GLU A 1 291 ? 7.928 -4.858 -33.666 1.00 95.25 291 GLU A C 1
ATOM 2312 O O . GLU A 1 291 ? 8.191 -5.605 -34.610 1.00 95.25 291 GLU A O 1
ATOM 2317 N N . SER A 1 292 ? 8.494 -4.994 -32.467 1.00 96.88 292 SER A N 1
ATOM 2318 C CA . SER A 1 292 ? 9.513 -5.996 -32.169 1.00 96.88 292 SER A CA 1
ATOM 2319 C C . SER A 1 292 ? 9.588 -6.323 -30.683 1.00 96.88 292 SER A C 1
ATOM 2321 O O . SER A 1 292 ? 9.143 -5.549 -29.829 1.00 96.88 292 SER A O 1
ATOM 2323 N N . VAL A 1 293 ? 10.169 -7.481 -30.379 1.00 98.06 293 VAL A N 1
ATOM 2324 C CA . VAL A 1 293 ? 10.520 -7.903 -29.023 1.00 98.06 293 VAL A CA 1
ATOM 2325 C C . VAL A 1 293 ? 11.958 -8.401 -28.993 1.00 98.06 293 VAL A C 1
ATOM 2327 O O . VAL A 1 293 ? 12.439 -8.975 -29.968 1.00 98.06 293 VAL A O 1
ATOM 2330 N N . TRP A 1 294 ? 12.665 -8.202 -27.887 1.00 98.00 294 TRP A N 1
ATOM 2331 C CA . TRP A 1 294 ? 14.008 -8.752 -27.718 1.00 98.00 294 TRP A CA 1
ATOM 2332 C C . TRP A 1 294 ? 14.316 -9.089 -26.270 1.00 98.00 294 TRP A C 1
ATOM 2334 O O . TRP A 1 294 ? 13.762 -8.519 -25.330 1.00 98.00 294 TRP A O 1
ATOM 2344 N N . ASN A 1 295 ? 15.239 -10.022 -26.094 1.00 97.00 295 ASN A N 1
ATOM 2345 C CA . ASN A 1 295 ? 15.842 -10.341 -24.810 1.00 97.00 295 ASN A CA 1
ATOM 2346 C C . ASN A 1 295 ? 17.370 -10.438 -24.990 1.00 97.00 295 ASN A C 1
ATOM 2348 O O . ASN A 1 295 ? 17.914 -10.036 -26.017 1.00 97.00 295 ASN A O 1
ATOM 2352 N N . HIS A 1 296 ? 18.072 -10.957 -23.986 1.00 95.06 296 HIS A N 1
ATOM 2353 C CA . HIS A 1 296 ? 19.521 -11.181 -24.046 1.00 95.06 296 HIS A CA 1
ATOM 2354 C C . HIS A 1 296 ? 19.985 -12.257 -25.058 1.00 95.06 296 HIS A C 1
ATOM 2356 O O . HIS A 1 296 ? 21.186 -12.390 -25.274 1.00 95.06 296 HIS A O 1
ATOM 2362 N N . GLU A 1 297 ? 19.068 -13.019 -25.667 1.00 92.19 297 GLU A N 1
ATOM 2363 C CA . GLU A 1 297 ? 19.358 -14.162 -26.550 1.00 92.19 297 GLU A CA 1
ATOM 2364 C C . GLU A 1 297 ? 19.000 -13.922 -28.019 1.00 92.19 297 GLU A C 1
ATOM 2366 O O . GLU A 1 297 ? 19.562 -14.596 -28.881 1.00 92.19 297 GLU A O 1
ATOM 2371 N N . ASN A 1 298 ? 18.059 -13.022 -28.328 1.00 92.81 298 ASN A N 1
ATOM 2372 C CA . ASN A 1 298 ? 17.711 -12.685 -29.709 1.00 92.81 298 ASN A CA 1
ATOM 2373 C C . ASN A 1 298 ? 16.848 -11.422 -29.824 1.00 92.81 298 ASN A C 1
ATOM 2375 O O . ASN A 1 298 ? 16.359 -10.869 -28.832 1.00 92.81 298 ASN A O 1
ATOM 2379 N N . TYR A 1 299 ? 16.632 -11.025 -31.077 1.00 94.75 299 TYR A N 1
ATOM 2380 C CA . TYR A 1 299 ? 15.704 -9.992 -31.506 1.00 94.75 299 TYR A CA 1
ATOM 2381 C C . TYR A 1 299 ? 14.697 -10.582 -32.494 1.00 94.75 299 TYR A C 1
ATOM 2383 O O . TYR A 1 299 ? 15.094 -11.241 -33.457 1.00 94.75 299 TYR A O 1
ATOM 2391 N N . TRP A 1 300 ? 13.415 -10.299 -32.275 1.00 95.75 300 TRP A N 1
ATOM 2392 C CA . TRP A 1 300 ? 12.307 -10.762 -33.103 1.00 95.75 300 TRP A CA 1
ATOM 2393 C C . TRP A 1 300 ? 11.483 -9.578 -33.605 1.00 95.75 300 TRP A C 1
ATOM 2395 O O . TRP A 1 300 ? 11.017 -8.739 -32.830 1.00 95.75 300 TRP A O 1
ATOM 2405 N N . VAL A 1 301 ? 11.271 -9.524 -34.914 1.00 95.25 301 VAL A N 1
ATOM 2406 C CA . VAL A 1 301 ? 10.384 -8.578 -35.585 1.00 95.25 301 VAL A CA 1
ATOM 2407 C C . VAL A 1 301 ? 9.001 -9.203 -35.686 1.00 95.25 301 VAL A C 1
ATOM 2409 O O . VAL A 1 301 ? 8.848 -10.311 -36.196 1.00 95.25 301 VAL A O 1
ATOM 2412 N N . ASN A 1 302 ? 7.977 -8.485 -35.230 1.00 95.12 302 ASN A N 1
ATOM 2413 C CA . ASN A 1 302 ? 6.603 -8.944 -35.373 1.00 95.12 302 ASN A CA 1
ATOM 2414 C C . ASN A 1 302 ? 6.164 -8.809 -36.837 1.00 95.12 302 ASN A C 1
ATOM 2416 O O . ASN A 1 302 ? 6.187 -7.704 -37.393 1.00 95.12 302 ASN A O 1
ATOM 2420 N N . MET A 1 303 ? 5.749 -9.917 -37.449 1.00 91.44 303 MET A N 1
ATOM 2421 C CA . MET A 1 303 ? 5.230 -9.966 -38.821 1.00 91.44 303 MET A CA 1
ATOM 2422 C C . MET A 1 303 ? 3.697 -10.029 -38.866 1.00 91.44 303 MET A C 1
ATOM 2424 O O . MET A 1 303 ? 3.088 -9.824 -39.920 1.00 91.44 303 MET A O 1
ATOM 2428 N N . GLN A 1 304 ? 3.059 -10.233 -37.712 1.00 91.31 304 GLN A N 1
ATOM 2429 C CA . GLN A 1 304 ? 1.614 -10.370 -37.576 1.00 91.31 304 GLN A CA 1
ATOM 2430 C C . GLN A 1 304 ? 0.908 -9.014 -37.758 1.00 91.31 304 GLN A C 1
ATOM 2432 O O . GLN A 1 304 ? 1.279 -8.013 -37.148 1.00 91.31 304 GLN A O 1
ATOM 2437 N N . GLN A 1 305 ? -0.166 -8.986 -38.554 1.00 85.50 305 GLN A N 1
ATOM 2438 C CA . GLN A 1 305 ? -0.962 -7.780 -38.857 1.00 85.50 305 GLN A CA 1
ATOM 2439 C C . GLN A 1 305 ? -2.226 -7.658 -37.985 1.00 85.50 305 GLN A C 1
ATOM 2441 O O . GLN A 1 305 ? -3.256 -7.146 -38.424 1.00 85.50 305 GLN A O 1
ATOM 2446 N N . GLN A 1 306 ? -2.176 -8.173 -36.756 1.00 87.00 306 GLN A N 1
ATOM 2447 C CA . GLN A 1 306 ? -3.325 -8.240 -35.851 1.00 87.00 306 GLN A CA 1
ATOM 2448 C C . GLN A 1 306 ? -3.177 -7.314 -34.635 1.00 87.00 306 GLN A C 1
ATOM 2450 O O . GLN A 1 306 ? -2.059 -6.927 -34.290 1.00 87.00 306 GLN A O 1
ATOM 2455 N N . PRO A 1 307 ? -4.289 -6.946 -33.966 1.00 88.56 307 PRO A N 1
ATOM 2456 C CA . PRO A 1 307 ? -4.236 -6.171 -32.730 1.00 88.56 307 PRO A CA 1
ATOM 2457 C C . PRO A 1 307 ? -3.398 -6.864 -31.651 1.00 88.56 307 PRO A C 1
ATOM 2459 O O . PRO A 1 307 ? -3.441 -8.087 -31.538 1.00 88.56 307 PRO A O 1
ATOM 2462 N N . VAL A 1 308 ? -2.743 -6.077 -30.789 1.00 91.94 308 VAL A N 1
ATOM 2463 C CA . VAL A 1 308 ? -1.838 -6.571 -29.726 1.00 91.94 308 VAL A CA 1
ATOM 2464 C C . VAL A 1 308 ? -2.464 -7.662 -28.854 1.00 91.94 308 VAL A C 1
ATOM 2466 O O . VAL A 1 308 ? -1.820 -8.656 -28.542 1.00 91.94 308 VAL A O 1
ATOM 2469 N N . ARG A 1 309 ? -3.752 -7.529 -28.521 1.00 90.81 309 ARG A N 1
ATOM 2470 C CA . ARG A 1 309 ? -4.493 -8.517 -27.716 1.00 90.81 309 ARG A CA 1
ATOM 2471 C C . ARG A 1 309 ? -4.638 -9.907 -28.353 1.00 90.81 309 ARG A C 1
ATOM 2473 O O . ARG A 1 309 ? -5.020 -10.847 -27.661 1.00 90.81 309 ARG A O 1
ATOM 2480 N N . LEU A 1 310 ? -4.414 -10.027 -29.662 1.00 91.75 310 LEU A N 1
ATOM 2481 C CA . LEU A 1 310 ? -4.471 -11.290 -30.404 1.00 91.75 310 LEU A CA 1
ATOM 2482 C C . LEU A 1 310 ? -3.081 -11.819 -30.772 1.00 91.75 310 LEU A C 1
ATOM 2484 O O . LEU A 1 310 ? -2.995 -12.949 -31.241 1.00 91.75 310 LEU A O 1
ATOM 2488 N N . THR A 1 311 ? -2.016 -11.035 -30.560 1.00 92.75 311 THR A N 1
ATOM 2489 C CA . THR A 1 311 ? -0.642 -11.407 -30.914 1.00 92.75 311 THR A CA 1
ATOM 2490 C C . THR A 1 311 ? -0.243 -12.733 -30.270 1.00 92.75 311 THR A C 1
ATOM 2492 O O . THR A 1 311 ? -0.319 -12.900 -29.051 1.00 92.75 311 THR A O 1
ATOM 2495 N N . LEU A 1 312 ? 0.222 -13.668 -31.098 1.00 92.94 312 LEU A N 1
ATOM 2496 C CA . LEU A 1 312 ? 0.732 -14.960 -30.659 1.00 92.94 312 LEU A CA 1
ATOM 2497 C C . LEU A 1 312 ? 2.224 -14.837 -30.339 1.00 92.94 312 LEU A C 1
ATOM 2499 O O . LEU A 1 312 ? 2.981 -14.238 -31.103 1.00 92.94 312 LEU A O 1
ATOM 2503 N N . PHE A 1 313 ? 2.653 -15.421 -29.219 1.00 92.94 313 PHE A N 1
ATOM 2504 C CA . PHE A 1 313 ? 4.042 -15.375 -28.735 1.00 92.94 313 PHE A CA 1
ATOM 2505 C C . PHE A 1 313 ? 4.760 -16.722 -28.871 1.00 92.94 313 PHE A C 1
ATOM 2507 O O . PHE A 1 313 ? 5.573 -17.104 -28.022 1.00 92.94 313 PHE A O 1
ATOM 2514 N N . ASP A 1 314 ? 4.468 -17.445 -29.951 1.00 87.94 314 ASP A N 1
ATOM 2515 C CA . ASP A 1 314 ? 5.326 -18.531 -30.412 1.00 87.94 314 ASP A CA 1
ATOM 2516 C C . ASP A 1 314 ? 6.467 -17.954 -31.259 1.00 87.94 314 ASP A C 1
ATOM 2518 O O . ASP A 1 314 ? 6.372 -17.827 -32.477 1.00 87.94 314 ASP A O 1
ATOM 2522 N N . LEU A 1 315 ? 7.553 -17.574 -30.585 1.00 88.75 315 LEU A N 1
ATOM 2523 C CA . LEU A 1 315 ? 8.732 -16.967 -31.209 1.00 88.75 315 LEU A CA 1
ATOM 2524 C C . LEU A 1 315 ? 9.528 -17.930 -32.110 1.00 88.75 315 LEU A C 1
ATOM 2526 O O . LEU A 1 315 ? 10.530 -17.516 -32.687 1.00 88.75 315 LEU A O 1
ATOM 2530 N N . SER A 1 316 ? 9.121 -19.202 -32.190 1.00 81.25 316 SER A N 1
ATOM 2531 C CA . SER A 1 316 ? 9.698 -20.186 -33.109 1.00 81.25 316 SER A CA 1
ATOM 2532 C C . SER A 1 316 ? 8.959 -20.268 -34.445 1.00 81.25 316 SER A C 1
ATOM 2534 O O . SER A 1 316 ? 9.442 -20.928 -35.358 1.00 81.25 316 SER A O 1
ATOM 2536 N N . ASN A 1 317 ? 7.804 -19.605 -34.581 1.00 80.06 317 ASN A N 1
ATOM 2537 C CA . ASN A 1 317 ? 7.055 -19.589 -35.829 1.00 80.06 317 ASN A CA 1
ATOM 2538 C C . ASN A 1 317 ? 7.570 -18.478 -36.772 1.00 80.06 317 ASN A C 1
ATOM 2540 O O . ASN A 1 317 ? 7.261 -17.303 -36.537 1.00 80.06 317 ASN A O 1
ATOM 2544 N N . PRO A 1 318 ? 8.271 -18.815 -37.874 1.00 74.81 318 PRO A N 1
ATOM 2545 C CA . PRO A 1 318 ? 8.854 -17.826 -38.781 1.00 74.81 318 PRO A CA 1
ATOM 2546 C C . PRO A 1 318 ? 7.805 -17.038 -39.581 1.00 74.81 318 PRO A C 1
ATOM 2548 O O . PRO A 1 318 ? 8.120 -15.992 -40.138 1.00 74.81 318 PRO A O 1
ATOM 2551 N N . THR A 1 319 ? 6.544 -17.492 -39.649 1.00 81.06 319 THR A N 1
ATOM 2552 C CA . THR A 1 319 ? 5.481 -16.691 -40.289 1.00 81.06 319 THR A CA 1
ATOM 2553 C C . THR A 1 319 ? 5.067 -15.498 -39.439 1.00 81.06 319 THR A C 1
ATOM 2555 O O . THR A 1 319 ? 4.628 -14.477 -39.969 1.00 81.06 31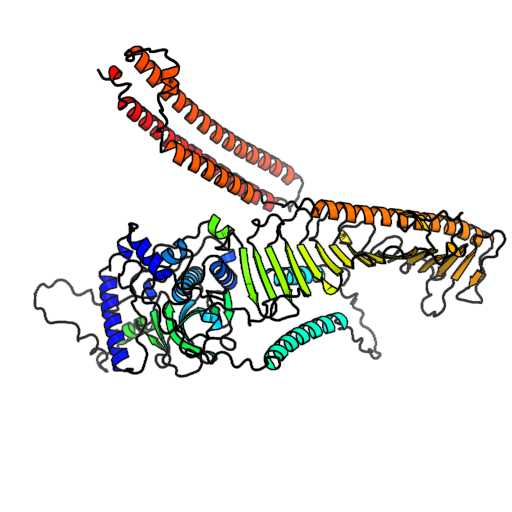9 THR A O 1
ATOM 2558 N N . ASP A 1 320 ? 5.180 -15.644 -38.120 1.00 84.62 320 ASP A N 1
ATOM 2559 C CA . ASP A 1 320 ? 4.676 -14.685 -37.143 1.00 84.62 320 ASP A CA 1
ATOM 2560 C C . ASP A 1 320 ? 5.801 -13.782 -36.626 1.00 84.62 320 ASP A C 1
ATOM 2562 O O . ASP A 1 320 ? 5.572 -12.598 -36.351 1.00 84.62 320 ASP A O 1
ATOM 2566 N N . TRP A 1 321 ? 7.014 -14.331 -36.524 1.00 89.94 321 TRP A N 1
ATOM 2567 C CA . TRP A 1 321 ? 8.192 -13.662 -35.989 1.00 89.94 321 TRP A CA 1
ATOM 2568 C C . TRP A 1 321 ? 9.416 -13.913 -36.865 1.00 89.94 321 TRP A C 1
ATOM 2570 O O . TRP A 1 321 ? 9.932 -15.025 -36.921 1.00 89.94 321 TRP A O 1
ATOM 2580 N N . GLU A 1 322 ? 9.927 -12.850 -37.478 1.00 87.19 322 GLU A N 1
ATOM 2581 C CA . GLU A 1 322 ? 11.226 -12.882 -38.152 1.00 87.19 322 GLU A CA 1
ATOM 2582 C C . GLU A 1 322 ? 12.318 -12.632 -37.105 1.00 87.19 322 GLU A C 1
ATOM 2584 O O . GLU A 1 322 ? 12.238 -11.654 -36.358 1.00 87.19 322 GLU A O 1
ATOM 2589 N N . TYR A 1 323 ? 13.339 -13.479 -37.022 1.00 84.06 323 TYR A N 1
ATOM 2590 C CA . TYR A 1 323 ? 14.384 -13.376 -36.001 1.00 84.06 323 TYR A CA 1
ATOM 2591 C C . TYR A 1 323 ? 15.769 -13.157 -36.602 1.00 84.06 323 TYR A C 1
ATOM 2593 O O . TYR A 1 323 ? 16.060 -13.572 -37.718 1.00 84.06 323 TYR A O 1
ATOM 2601 N N . VAL A 1 324 ? 16.649 -12.507 -35.840 1.00 81.50 324 VAL A N 1
ATOM 2602 C CA . VAL A 1 324 ? 17.999 -12.164 -36.313 1.00 81.50 324 VAL A CA 1
ATOM 2603 C C . VAL A 1 324 ? 18.937 -13.377 -36.271 1.00 81.50 324 VAL A C 1
ATOM 2605 O O . VAL A 1 324 ? 19.666 -13.635 -37.227 1.00 81.50 324 VAL A O 1
ATOM 2608 N N . PHE A 1 325 ? 18.921 -14.137 -35.172 1.00 77.31 325 PHE A N 1
ATOM 2609 C CA . PHE A 1 325 ? 19.771 -15.318 -34.979 1.00 77.31 325 PHE A CA 1
ATOM 2610 C C . PHE A 1 325 ? 18.949 -16.605 -34.963 1.00 77.31 325 PHE A C 1
ATOM 2612 O O . PHE A 1 325 ? 17.873 -16.636 -34.375 1.00 77.31 325 PHE A O 1
ATOM 2619 N N . LEU A 1 326 ? 19.472 -17.698 -35.523 1.00 66.75 326 LEU A N 1
ATOM 2620 C CA . LEU A 1 326 ? 18.831 -19.013 -35.406 1.00 66.75 326 LEU A CA 1
ATOM 2621 C C . LEU A 1 326 ? 18.694 -19.420 -33.931 1.00 66.75 326 LEU A C 1
ATOM 2623 O O . LEU A 1 326 ? 19.618 -19.242 -33.123 1.00 66.75 326 LEU A O 1
ATOM 2627 N N . SER A 1 327 ? 17.558 -20.009 -33.559 1.00 59.84 327 SER A N 1
ATOM 2628 C CA . SER A 1 327 ? 17.385 -20.565 -32.215 1.00 59.84 327 SER A CA 1
ATOM 2629 C C . SER A 1 327 ? 18.360 -21.725 -31.975 1.00 59.84 327 SER A C 1
ATOM 2631 O O . SER A 1 327 ? 18.838 -22.363 -32.911 1.00 59.84 327 SER A O 1
ATOM 2633 N N . ALA A 1 328 ? 18.671 -22.051 -30.718 1.00 57.88 328 ALA A N 1
ATOM 2634 C CA . ALA A 1 328 ? 19.554 -23.183 -30.411 1.00 57.88 328 ALA A CA 1
ATOM 2635 C C . ALA A 1 328 ? 19.019 -24.532 -30.952 1.00 57.88 328 ALA A C 1
ATOM 2637 O O . ALA A 1 328 ? 19.801 -25.414 -31.305 1.00 57.88 328 ALA A O 1
ATOM 2638 N N . ALA A 1 329 ? 17.693 -24.683 -31.056 1.00 54.22 329 ALA A N 1
ATOM 2639 C CA . ALA A 1 329 ? 17.043 -25.866 -31.618 1.00 54.22 329 ALA A CA 1
ATOM 2640 C C . ALA A 1 329 ? 17.189 -25.940 -33.148 1.00 54.22 329 ALA A C 1
ATOM 2642 O O . ALA A 1 329 ? 17.458 -27.012 -33.691 1.00 54.22 329 ALA A O 1
ATOM 2643 N N . GLU A 1 330 ? 17.085 -24.805 -33.839 1.00 59.19 330 GLU A N 1
ATOM 2644 C CA . GLU A 1 330 ? 17.318 -24.710 -35.286 1.00 59.19 330 GLU A CA 1
ATOM 2645 C C . GLU A 1 330 ? 18.797 -24.836 -35.624 1.00 59.19 330 GLU A C 1
ATOM 2647 O O . GLU A 1 330 ? 19.129 -25.489 -36.602 1.00 59.19 330 GLU A O 1
ATOM 2652 N N . ARG A 1 331 ? 19.700 -24.321 -34.778 1.00 60.25 331 ARG A N 1
ATOM 2653 C CA . ARG A 1 331 ? 21.145 -24.581 -34.891 1.00 60.25 331 ARG A CA 1
ATOM 2654 C C . ARG A 1 331 ? 21.439 -26.072 -34.816 1.00 60.25 331 ARG A C 1
ATOM 2656 O O . ARG A 1 331 ? 22.222 -26.582 -35.607 1.00 60.25 331 ARG A O 1
ATOM 2663 N N . LYS A 1 332 ? 20.798 -26.780 -33.883 1.00 55.97 332 LYS A N 1
ATOM 2664 C CA . LYS A 1 332 ? 20.958 -28.230 -33.737 1.00 55.97 332 LYS A CA 1
ATOM 2665 C C . LYS A 1 332 ? 20.373 -28.989 -34.933 1.00 55.97 332 LYS A C 1
ATOM 2667 O O . LYS A 1 332 ? 21.033 -29.874 -35.458 1.00 55.97 332 LYS A O 1
ATOM 2672 N N . SER A 1 333 ? 19.196 -28.585 -35.407 1.00 56.78 333 SER A N 1
ATOM 2673 C CA . SER A 1 333 ? 18.533 -29.193 -36.571 1.00 56.78 333 SER A CA 1
ATOM 2674 C C . SER A 1 333 ? 19.279 -28.915 -37.882 1.00 56.78 333 SER A C 1
ATOM 2676 O O . SER A 1 333 ? 19.382 -29.801 -38.721 1.00 56.78 333 SER A O 1
ATOM 2678 N N . ALA A 1 334 ? 19.856 -27.721 -38.048 1.00 56.59 334 ALA A N 1
ATOM 2679 C CA . ALA A 1 334 ? 20.710 -27.365 -39.180 1.00 56.59 334 ALA A CA 1
ATOM 2680 C C . ALA A 1 334 ? 22.022 -28.165 -39.162 1.00 56.59 334 ALA A C 1
ATOM 2682 O O . ALA A 1 334 ? 22.414 -28.704 -40.191 1.00 56.59 334 ALA A O 1
ATOM 2683 N N . LYS A 1 335 ? 22.643 -28.334 -37.983 1.00 53.09 335 LYS A N 1
ATOM 2684 C CA . LYS A 1 335 ? 23.814 -29.211 -37.802 1.00 53.09 335 LYS A CA 1
ATOM 2685 C C . LYS A 1 335 ? 23.494 -30.685 -38.102 1.00 53.09 335 LYS A C 1
ATOM 2687 O O . LYS A 1 335 ? 24.321 -31.383 -38.679 1.00 53.09 335 LYS A O 1
ATOM 2692 N N . GLU A 1 336 ? 22.304 -31.164 -37.740 1.00 51.88 336 GLU A N 1
ATOM 2693 C CA . GLU A 1 336 ? 21.850 -32.535 -38.030 1.00 51.88 336 GLU A CA 1
ATOM 2694 C C . GLU A 1 336 ? 21.471 -32.734 -39.515 1.00 51.88 336 GLU A C 1
ATOM 2696 O O . GLU A 1 336 ? 21.711 -33.807 -40.069 1.00 51.88 336 GLU A O 1
ATOM 2701 N N . ALA A 1 337 ? 20.937 -31.705 -40.184 1.00 51.28 337 ALA A N 1
ATOM 2702 C CA . ALA A 1 337 ? 20.612 -31.730 -41.613 1.00 51.28 337 ALA A CA 1
ATOM 2703 C C . ALA A 1 337 ? 21.866 -31.713 -42.509 1.00 51.28 337 ALA A C 1
ATOM 2705 O O . ALA A 1 337 ? 21.909 -32.430 -43.512 1.00 51.28 337 ALA A O 1
ATOM 2706 N N . ASP A 1 338 ? 22.902 -30.965 -42.121 1.00 48.66 338 ASP A N 1
ATOM 2707 C CA . ASP A 1 338 ? 24.162 -30.854 -42.871 1.00 48.66 338 ASP A CA 1
ATOM 2708 C C . ASP A 1 338 ? 24.991 -32.157 -42.826 1.00 48.66 338 ASP A C 1
ATOM 2710 O O . ASP A 1 338 ? 25.630 -32.548 -43.801 1.00 48.66 338 ASP A O 1
ATOM 2714 N N . GLN A 1 339 ? 24.878 -32.936 -41.741 1.00 47.28 339 GLN A N 1
ATOM 2715 C CA . GLN A 1 339 ? 25.498 -34.267 -41.640 1.00 47.28 339 GLN A CA 1
ATOM 2716 C C . GLN A 1 339 ? 24.747 -35.370 -42.418 1.00 47.28 339 GLN A C 1
ATOM 2718 O O . GLN A 1 339 ? 25.285 -36.465 -42.605 1.00 47.28 339 GLN A O 1
ATOM 2723 N N . GLY A 1 340 ? 23.516 -35.113 -42.883 1.00 44.44 340 GLY A N 1
ATOM 2724 C CA . GLY A 1 340 ? 22.627 -36.118 -43.481 1.00 44.44 340 GLY A CA 1
ATOM 2725 C C . GLY A 1 340 ? 22.402 -36.023 -44.996 1.00 44.44 340 GLY A C 1
ATOM 2726 O O . GLY A 1 340 ? 21.913 -36.986 -45.590 1.00 44.44 340 GLY A O 1
ATOM 2727 N N . ALA A 1 341 ? 22.751 -34.913 -45.653 1.00 40.22 341 ALA A N 1
ATOM 2728 C CA . ALA A 1 341 ? 22.344 -34.651 -47.036 1.00 40.22 341 ALA A CA 1
ATOM 2729 C C . ALA A 1 341 ? 23.526 -34.569 -48.020 1.00 40.22 341 ALA A C 1
ATOM 2731 O O . ALA A 1 341 ? 23.958 -33.496 -48.434 1.00 40.22 341 ALA A O 1
ATOM 2732 N N . LYS A 1 342 ? 23.969 -35.723 -48.543 1.00 42.84 342 LYS A N 1
ATOM 2733 C CA . LYS A 1 342 ? 24.550 -35.749 -49.899 1.00 42.84 342 LYS A CA 1
ATOM 2734 C C . LYS A 1 342 ? 23.425 -35.556 -50.918 1.00 42.84 342 LYS A C 1
ATOM 2736 O O . LYS A 1 342 ? 22.913 -36.520 -51.477 1.00 42.84 342 LYS A O 1
ATOM 2741 N N . GLY A 1 343 ? 23.082 -34.294 -51.154 1.00 42.12 343 GLY A N 1
ATOM 2742 C CA . GLY A 1 343 ? 22.247 -33.850 -52.267 1.00 42.12 343 GLY A CA 1
ATOM 2743 C C . GLY A 1 343 ? 20.835 -33.438 -51.863 1.00 42.12 343 GLY A C 1
ATOM 2744 O O . GLY A 1 343 ? 19.972 -34.287 -51.663 1.00 42.12 343 GLY A O 1
ATOM 2745 N N . GLY A 1 344 ? 20.581 -32.128 -51.848 1.00 30.56 344 GLY A N 1
ATOM 2746 C CA . GLY A 1 344 ? 19.220 -31.599 -51.882 1.00 30.56 344 GLY A CA 1
ATOM 2747 C C . GLY A 1 344 ? 19.060 -30.198 -51.300 1.00 30.56 344 GLY A C 1
ATOM 2748 O O . GLY A 1 344 ? 18.882 -30.069 -50.101 1.00 30.56 344 GLY A O 1
ATOM 2749 N N . VAL A 1 345 ? 18.999 -29.222 -52.212 1.00 30.73 345 VAL A N 1
ATOM 2750 C CA . VAL A 1 345 ? 18.528 -27.823 -52.114 1.00 30.73 345 VAL A CA 1
ATOM 2751 C C . VAL A 1 345 ? 19.306 -26.814 -51.259 1.00 30.73 345 VAL A C 1
ATOM 2753 O O . VAL A 1 345 ? 19.550 -26.970 -50.071 1.00 30.73 345 VAL A O 1
ATOM 2756 N N . ASP A 1 346 ? 19.676 -25.748 -51.962 1.00 42.78 346 ASP A N 1
ATOM 2757 C CA . ASP A 1 346 ? 20.656 -24.722 -51.651 1.00 42.78 346 ASP A CA 1
ATOM 2758 C C . ASP A 1 346 ? 20.061 -23.625 -50.752 1.00 42.78 346 ASP A C 1
ATOM 2760 O O . ASP A 1 346 ? 19.267 -22.802 -51.200 1.00 42.78 346 ASP A O 1
ATOM 2764 N N . LEU A 1 347 ? 20.441 -23.631 -49.475 1.00 37.31 347 LEU A N 1
ATOM 2765 C CA . LEU A 1 347 ? 20.369 -22.476 -48.565 1.00 37.31 347 LEU A CA 1
ATOM 2766 C C . LEU A 1 347 ? 21.773 -21.874 -48.341 1.00 37.31 347 LEU A C 1
ATOM 2768 O O . LEU A 1 347 ? 21.967 -21.057 -47.446 1.00 37.31 347 LEU A O 1
ATOM 2772 N N . SER A 1 348 ? 22.766 -22.283 -49.147 1.00 41.53 348 SER A N 1
ATOM 2773 C CA . SER A 1 348 ? 24.170 -21.875 -49.003 1.00 41.53 348 SER A CA 1
ATOM 2774 C C . SER A 1 348 ? 24.518 -20.577 -49.741 1.00 41.53 348 SER A C 1
ATOM 2776 O O . SER A 1 348 ? 25.621 -20.054 -49.568 1.00 41.53 348 SER A O 1
ATOM 2778 N N . ASP A 1 349 ? 23.589 -20.040 -50.536 1.00 36.12 349 ASP A N 1
ATOM 2779 C CA . ASP A 1 349 ? 23.833 -18.869 -51.387 1.00 36.12 349 ASP A CA 1
ATOM 2780 C C . ASP A 1 349 ? 23.971 -17.557 -50.588 1.00 36.12 349 ASP A C 1
ATOM 2782 O O . ASP A 1 349 ? 24.762 -16.690 -50.962 1.00 36.12 349 ASP A O 1
ATOM 2786 N N . ASP A 1 350 ? 23.305 -17.429 -49.433 1.00 42.59 350 ASP A N 1
ATOM 2787 C CA . ASP A 1 350 ? 23.379 -16.205 -48.618 1.00 42.59 350 ASP A CA 1
ATOM 2788 C C . ASP A 1 350 ? 24.669 -16.102 -47.779 1.00 42.59 350 ASP A C 1
ATOM 2790 O O . ASP A 1 350 ? 25.097 -14.995 -47.445 1.00 42.59 350 ASP A O 1
ATOM 2794 N N . LEU A 1 351 ? 25.342 -17.225 -47.484 1.00 43.00 351 LEU A N 1
ATOM 2795 C CA . LEU A 1 351 ? 26.595 -17.235 -46.708 1.00 43.00 351 LEU A CA 1
ATOM 2796 C C . LEU A 1 351 ? 27.851 -17.167 -47.599 1.00 43.00 351 LEU A C 1
ATOM 2798 O O . LEU A 1 351 ? 28.891 -16.666 -47.172 1.00 43.00 351 LEU A O 1
ATOM 2802 N N . LYS A 1 352 ? 27.763 -17.609 -48.862 1.00 39.66 352 LYS A N 1
ATOM 2803 C CA . LYS A 1 352 ? 28.890 -17.596 -49.818 1.00 39.66 352 LYS A CA 1
ATOM 2804 C C . LYS A 1 352 ? 29.216 -16.218 -50.400 1.00 39.66 352 LYS A C 1
ATOM 2806 O O . LYS A 1 352 ? 30.309 -16.024 -50.919 1.00 39.66 352 LYS A O 1
ATOM 2811 N N . MET A 1 353 ? 28.322 -15.237 -50.274 1.00 37.06 353 MET A N 1
ATOM 2812 C CA . MET A 1 353 ? 28.539 -13.872 -50.783 1.00 37.06 353 MET A CA 1
ATOM 2813 C C . MET A 1 353 ? 29.533 -13.025 -49.956 1.00 37.06 353 MET A C 1
ATOM 2815 O O . MET A 1 353 ? 29.787 -11.876 -50.316 1.00 37.06 353 MET A O 1
ATOM 2819 N N . LEU A 1 354 ? 30.109 -13.559 -48.868 1.00 39.28 354 LEU A N 1
ATOM 2820 C CA . LEU A 1 354 ? 31.038 -12.838 -47.979 1.00 39.28 354 LEU A CA 1
ATOM 2821 C C . LEU A 1 354 ? 32.483 -13.364 -47.981 1.00 39.28 354 LEU A C 1
ATOM 2823 O O . LEU A 1 354 ? 33.348 -12.735 -47.372 1.00 39.28 354 LEU A O 1
ATOM 2827 N N . SER A 1 355 ? 32.798 -14.444 -48.704 1.00 32.34 355 SER A N 1
ATOM 2828 C CA . SER A 1 355 ? 34.196 -14.810 -48.955 1.00 32.34 355 SER A CA 1
ATOM 2829 C C . SER A 1 355 ? 34.736 -13.983 -50.123 1.00 32.34 355 SER A C 1
ATOM 2831 O O . SER A 1 355 ? 34.786 -14.442 -51.264 1.00 32.34 355 SER A O 1
ATOM 2833 N N . THR A 1 356 ? 35.113 -12.732 -49.856 1.00 31.91 356 THR A N 1
ATOM 2834 C CA . THR A 1 356 ? 35.981 -11.971 -50.762 1.00 31.91 356 THR A CA 1
ATOM 2835 C C . THR A 1 356 ? 37.239 -12.785 -51.045 1.00 31.91 356 THR A C 1
ATOM 2837 O O . THR A 1 356 ? 37.968 -13.139 -50.119 1.00 31.91 356 THR A O 1
ATOM 2840 N N . GLU A 1 357 ? 37.478 -13.069 -52.325 1.00 37.78 357 GLU A N 1
ATOM 2841 C CA . GLU A 1 357 ? 38.728 -13.617 -52.841 1.00 37.78 357 GLU A CA 1
ATOM 2842 C C . GLU A 1 357 ? 39.907 -12.796 -52.306 1.00 37.78 357 GLU A C 1
ATOM 2844 O O . GLU A 1 357 ? 40.107 -11.644 -52.691 1.00 37.78 357 GLU A O 1
ATOM 2849 N N . ASN A 1 358 ? 40.698 -13.384 -51.413 1.00 29.64 358 ASN A N 1
ATOM 2850 C CA . ASN A 1 358 ? 42.063 -12.940 -51.203 1.00 29.64 358 ASN A CA 1
ATOM 2851 C C . ASN A 1 358 ? 42.947 -14.173 -51.034 1.00 29.64 358 ASN A C 1
ATOM 2853 O O . ASN A 1 358 ? 42.996 -14.811 -49.984 1.00 29.64 358 ASN A O 1
ATOM 2857 N N . ASP A 1 359 ? 43.601 -14.510 -52.137 1.00 35.44 359 ASP A N 1
ATOM 2858 C CA . ASP A 1 359 ? 44.665 -15.492 -52.240 1.00 35.44 359 ASP A CA 1
ATOM 2859 C C . ASP A 1 359 ? 45.762 -15.173 -51.211 1.00 35.44 359 ASP A C 1
ATOM 2861 O O . ASP A 1 359 ? 46.413 -14.129 -51.284 1.00 35.44 359 ASP A O 1
ATOM 2865 N N . ASN A 1 360 ? 45.992 -16.076 -50.257 1.00 31.16 360 ASN A N 1
ATOM 2866 C CA . ASN A 1 360 ? 47.348 -16.363 -49.802 1.00 31.16 360 ASN A CA 1
ATOM 2867 C C . ASN A 1 360 ? 47.432 -17.717 -49.097 1.00 31.16 360 ASN A C 1
ATOM 2869 O O . ASN A 1 360 ? 46.816 -17.975 -48.066 1.00 31.16 360 ASN A O 1
ATOM 2873 N N . GLN A 1 361 ? 48.262 -18.567 -49.691 1.00 36.97 361 GLN A N 1
ATOM 2874 C CA . GLN A 1 361 ? 48.704 -19.861 -49.197 1.00 36.97 361 GLN A CA 1
ATOM 2875 C C . GLN A 1 361 ? 49.243 -19.771 -47.766 1.00 36.97 361 GLN A C 1
ATOM 2877 O O . GLN A 1 361 ? 50.228 -19.075 -47.543 1.00 36.97 361 GLN A O 1
ATOM 2882 N N . HIS A 1 362 ? 48.719 -20.596 -46.860 1.00 30.89 362 HIS A N 1
ATOM 2883 C CA . HIS A 1 362 ? 49.507 -21.494 -46.005 1.00 30.89 362 HIS A CA 1
ATOM 2884 C C . HIS A 1 362 ? 48.565 -22.500 -45.340 1.00 30.89 362 HIS A C 1
ATOM 2886 O O . HIS A 1 362 ? 47.662 -22.130 -44.599 1.00 30.89 362 HIS A O 1
ATOM 2892 N N . GLY A 1 363 ? 48.758 -23.781 -45.659 1.00 38.12 363 GLY A N 1
ATOM 2893 C CA . GLY A 1 363 ? 47.985 -24.871 -45.082 1.00 38.12 363 GLY A CA 1
ATOM 2894 C C . GLY A 1 363 ? 48.479 -25.230 -43.688 1.00 38.12 363 GLY A C 1
ATOM 2895 O O . GLY A 1 363 ? 49.671 -25.480 -43.522 1.00 38.12 363 GLY A O 1
ATOM 2896 N N . VAL A 1 364 ? 47.548 -25.314 -42.737 1.00 30.22 364 VAL A N 1
ATOM 2897 C CA . VAL A 1 364 ? 47.626 -26.161 -41.542 1.00 30.22 364 VAL A CA 1
ATOM 2898 C C . VAL A 1 364 ? 46.192 -26.566 -41.164 1.00 30.22 364 VAL A C 1
ATOM 2900 O O . VAL A 1 364 ? 45.327 -25.708 -41.056 1.00 30.22 364 VAL A O 1
ATOM 2903 N N . ASP A 1 365 ? 45.984 -27.879 -41.061 1.00 29.86 365 ASP A N 1
ATOM 2904 C CA . ASP A 1 365 ? 44.879 -28.656 -40.476 1.00 29.86 365 ASP A CA 1
ATOM 2905 C C . ASP A 1 365 ? 43.432 -28.126 -40.477 1.00 29.86 365 ASP A C 1
ATOM 2907 O O . ASP A 1 365 ? 43.014 -27.277 -39.696 1.00 29.86 365 ASP A O 1
ATOM 2911 N N . ALA A 1 366 ? 42.621 -28.803 -41.294 1.00 35.72 366 ALA A N 1
ATOM 2912 C CA . ALA A 1 366 ? 41.169 -28.772 -41.287 1.00 35.72 366 ALA A CA 1
ATOM 2913 C C . ALA A 1 366 ? 40.598 -29.498 -40.051 1.00 35.72 366 ALA A C 1
ATOM 2915 O O . ALA A 1 366 ? 40.363 -30.706 -40.091 1.00 35.72 366 ALA A O 1
ATOM 2916 N N . THR A 1 367 ? 40.346 -28.751 -38.972 1.00 33.72 367 THR A N 1
ATOM 2917 C CA . THR A 1 367 ? 39.422 -29.137 -37.883 1.00 33.72 367 THR A CA 1
ATOM 2918 C C . THR A 1 367 ? 38.589 -27.957 -37.345 1.00 33.72 367 THR A C 1
ATOM 2920 O O . THR A 1 367 ? 38.150 -28.005 -36.202 1.00 33.72 367 THR A O 1
ATOM 2923 N N . GLU A 1 368 ? 38.345 -26.905 -38.134 1.00 36.38 368 GLU A N 1
ATOM 2924 C CA . GLU A 1 368 ? 37.637 -25.681 -37.689 1.00 36.38 368 GLU A CA 1
ATOM 2925 C C . GLU A 1 368 ? 36.308 -25.402 -38.431 1.00 36.38 368 GLU A C 1
ATOM 2927 O O . GLU A 1 368 ? 35.938 -24.254 -38.640 1.00 36.38 368 GLU A O 1
ATOM 2932 N N . ASP A 1 369 ? 35.536 -26.431 -38.797 1.00 36.84 369 ASP A N 1
ATOM 2933 C CA . ASP A 1 369 ? 34.157 -26.240 -39.312 1.00 36.84 369 ASP A CA 1
ATOM 2934 C C . ASP A 1 369 ? 33.102 -26.086 -38.185 1.00 36.84 369 ASP A C 1
ATOM 2936 O O . ASP A 1 369 ? 31.897 -26.075 -38.439 1.00 36.84 369 ASP A O 1
ATOM 2940 N N . ASP A 1 370 ? 33.524 -25.950 -36.920 1.00 36.56 370 ASP A N 1
ATOM 2941 C CA . ASP A 1 370 ? 32.620 -25.849 -35.758 1.00 36.56 370 ASP A CA 1
ATOM 2942 C C . ASP A 1 370 ? 32.122 -24.409 -35.457 1.00 36.56 370 ASP A C 1
ATOM 2944 O O . ASP A 1 370 ? 31.188 -24.244 -34.665 1.00 36.56 370 ASP A O 1
ATOM 2948 N N . ASP A 1 371 ? 32.669 -23.384 -36.134 1.00 40.22 371 ASP A N 1
ATOM 2949 C CA . ASP A 1 371 ? 32.498 -21.949 -35.810 1.00 40.22 371 ASP A CA 1
ATOM 2950 C C . ASP A 1 371 ? 31.586 -21.140 -36.767 1.00 40.22 371 ASP A C 1
ATOM 2952 O O . ASP A 1 371 ? 31.433 -19.927 -36.616 1.00 40.22 371 ASP A O 1
ATOM 2956 N N . LEU A 1 372 ? 30.915 -21.771 -37.737 1.00 48.62 372 LEU A N 1
ATOM 2957 C CA . LEU A 1 372 ? 30.132 -21.049 -38.762 1.00 48.62 372 LEU A CA 1
ATOM 2958 C C . LEU A 1 372 ? 28.783 -20.465 -38.289 1.00 48.62 372 LEU A C 1
ATOM 2960 O O . LEU A 1 372 ? 28.061 -19.873 -39.093 1.00 48.62 372 LEU A O 1
ATOM 2964 N N . ILE A 1 373 ? 28.420 -20.588 -37.006 1.00 56.66 373 ILE A N 1
ATOM 2965 C CA . ILE A 1 373 ? 27.184 -19.993 -36.476 1.00 56.66 373 ILE A CA 1
ATOM 2966 C C . ILE A 1 373 ? 27.520 -18.831 -35.542 1.00 56.66 373 ILE A C 1
ATOM 2968 O O . ILE A 1 373 ? 27.990 -19.018 -34.422 1.00 56.66 373 ILE A O 1
ATOM 2972 N N . LEU A 1 374 ? 27.243 -17.612 -36.009 1.00 65.81 374 LEU A N 1
ATOM 2973 C CA . LEU A 1 374 ? 27.471 -16.386 -35.253 1.00 65.81 374 LEU A CA 1
ATOM 2974 C C . LEU A 1 374 ? 26.576 -16.324 -34.004 1.00 65.81 374 LEU A C 1
ATOM 2976 O O . LEU A 1 374 ? 25.379 -16.053 -34.087 1.00 65.81 374 LEU A O 1
ATOM 2980 N N . ASP A 1 375 ? 27.176 -16.528 -32.835 1.00 74.06 375 ASP A N 1
ATOM 2981 C CA . ASP A 1 375 ? 26.513 -16.357 -31.542 1.00 74.06 375 ASP A CA 1
ATOM 2982 C C . ASP A 1 375 ? 26.511 -14.892 -31.076 1.00 74.06 375 ASP A C 1
ATOM 2984 O O . ASP A 1 375 ? 27.494 -14.165 -31.255 1.00 74.06 375 ASP A O 1
ATOM 2988 N N . ILE A 1 376 ? 25.454 -14.486 -30.360 1.00 86.38 376 ILE A N 1
ATOM 2989 C CA . ILE A 1 376 ? 25.365 -13.155 -29.740 1.00 86.38 376 ILE A CA 1
ATOM 2990 C C . ILE A 1 376 ? 26.557 -12.910 -28.788 1.00 86.38 376 ILE A C 1
ATOM 2992 O O . ILE A 1 376 ? 26.889 -13.773 -27.965 1.00 86.38 376 ILE A O 1
ATOM 2996 N N . PRO A 1 377 ? 27.225 -11.740 -28.865 1.00 90.88 377 PRO A N 1
ATOM 2997 C CA . PRO A 1 377 ? 28.263 -11.358 -27.911 1.00 90.88 377 PRO A CA 1
ATOM 2998 C C . PRO A 1 377 ? 27.720 -11.242 -26.475 1.00 90.88 377 PRO A C 1
ATOM 3000 O O . PRO A 1 377 ? 26.566 -10.864 -26.281 1.00 90.88 377 PRO A O 1
ATOM 3003 N N . PRO A 1 378 ? 28.539 -11.492 -25.438 1.00 90.88 378 PRO A N 1
ATOM 3004 C CA . PRO A 1 378 ? 28.116 -11.239 -24.066 1.00 90.88 378 PRO A CA 1
ATOM 3005 C C . PRO A 1 378 ? 27.773 -9.757 -23.859 1.00 90.88 378 PRO A C 1
ATOM 3007 O O . PRO A 1 378 ? 28.319 -8.878 -24.523 1.00 90.88 378 PRO A O 1
ATOM 3010 N N . SER A 1 379 ? 26.900 -9.476 -22.888 1.00 95.19 379 SER A N 1
ATOM 3011 C CA . SER A 1 379 ? 26.541 -8.099 -22.539 1.00 95.19 379 SER A CA 1
ATOM 3012 C C . SER A 1 379 ? 27.774 -7.263 -22.186 1.00 95.19 379 SER A C 1
ATOM 3014 O O . SER A 1 379 ? 28.527 -7.631 -21.280 1.00 95.19 379 SER A O 1
ATOM 3016 N N . TRP A 1 380 ? 27.899 -6.094 -22.816 1.00 95.00 380 TRP A N 1
ATOM 3017 C CA . TRP A 1 380 ? 28.974 -5.115 -22.595 1.00 95.00 380 TRP A CA 1
ATOM 3018 C C . TRP A 1 380 ? 28.830 -4.334 -21.278 1.00 95.00 380 TRP A C 1
ATOM 3020 O O . TRP A 1 380 ? 29.785 -3.709 -20.810 1.00 95.00 380 TRP A O 1
ATOM 3030 N N . VAL A 1 381 ? 27.640 -4.399 -20.677 1.00 95.19 381 VAL A N 1
ATOM 3031 C CA . VAL A 1 381 ? 27.267 -3.733 -19.425 1.00 95.19 381 VAL A CA 1
ATOM 3032 C C . VAL A 1 381 ? 27.800 -4.490 -18.202 1.00 95.19 381 VAL A C 1
ATOM 3034 O O . VAL A 1 381 ? 27.751 -5.725 -18.142 1.00 95.19 381 VAL A O 1
ATOM 3037 N N . ILE A 1 382 ? 28.269 -3.753 -17.191 1.00 92.94 382 ILE A N 1
ATOM 3038 C CA . ILE A 1 382 ? 28.682 -4.314 -15.895 1.00 92.94 382 ILE A CA 1
ATOM 3039 C C . ILE A 1 382 ? 27.515 -4.952 -15.139 1.00 92.94 382 ILE A C 1
ATOM 3041 O O . ILE A 1 382 ? 26.354 -4.604 -15.334 1.00 92.94 382 ILE A O 1
ATOM 3045 N N . LYS A 1 383 ? 27.813 -5.870 -14.212 1.00 93.19 383 LYS A N 1
ATOM 3046 C CA . LYS A 1 383 ? 26.779 -6.441 -13.339 1.00 93.19 383 LYS A CA 1
ATOM 3047 C C . LYS A 1 383 ? 26.079 -5.323 -12.558 1.00 93.19 383 LYS A C 1
ATOM 3049 O O . LYS A 1 383 ? 26.739 -4.508 -11.919 1.00 93.19 383 LYS A O 1
ATOM 3054 N N . LEU A 1 384 ? 24.751 -5.315 -12.611 1.00 95.75 384 LEU A N 1
ATOM 3055 C CA . LEU A 1 384 ? 23.944 -4.268 -11.995 1.00 95.75 384 LEU A CA 1
ATOM 3056 C C . LEU A 1 384 ? 23.963 -4.397 -10.467 1.00 95.75 384 LEU A C 1
ATOM 3058 O O . LEU A 1 384 ? 23.970 -5.500 -9.914 1.00 95.75 384 LEU A O 1
ATOM 3062 N N . HIS A 1 385 ? 23.961 -3.262 -9.778 1.00 93.25 385 HIS A N 1
ATOM 3063 C CA . HIS A 1 385 ? 23.924 -3.210 -8.325 1.00 93.25 385 HIS A CA 1
ATOM 3064 C C . HIS A 1 385 ? 22.986 -2.095 -7.876 1.00 93.25 385 HIS A C 1
ATOM 3066 O O . HIS A 1 385 ? 22.998 -1.003 -8.438 1.00 93.25 385 HIS A O 1
ATOM 3072 N N . ILE A 1 386 ? 22.179 -2.391 -6.863 1.00 93.00 386 ILE A N 1
ATOM 3073 C CA . ILE A 1 386 ? 21.380 -1.409 -6.139 1.00 93.00 386 ILE A CA 1
ATOM 3074 C C . ILE A 1 386 ? 21.878 -1.476 -4.708 1.00 93.00 386 ILE A C 1
ATOM 3076 O O . ILE A 1 386 ? 21.867 -2.552 -4.108 1.00 93.00 386 ILE A O 1
ATOM 3080 N N . ASP A 1 387 ? 22.366 -0.353 -4.198 1.00 90.81 387 ASP A N 1
ATOM 3081 C CA . ASP A 1 387 ? 22.843 -0.273 -2.830 1.00 90.81 387 ASP A CA 1
ATOM 3082 C C . ASP A 1 387 ? 21.667 -0.320 -1.839 1.00 90.81 387 ASP A C 1
ATOM 3084 O O . ASP A 1 387 ? 20.515 0.004 -2.155 1.00 90.81 387 ASP A O 1
ATOM 3088 N N . ARG A 1 388 ? 21.962 -0.707 -0.595 1.00 88.75 388 ARG A N 1
ATOM 3089 C CA . ARG A 1 388 ? 20.938 -0.874 0.443 1.00 88.75 388 ARG A CA 1
ATOM 3090 C C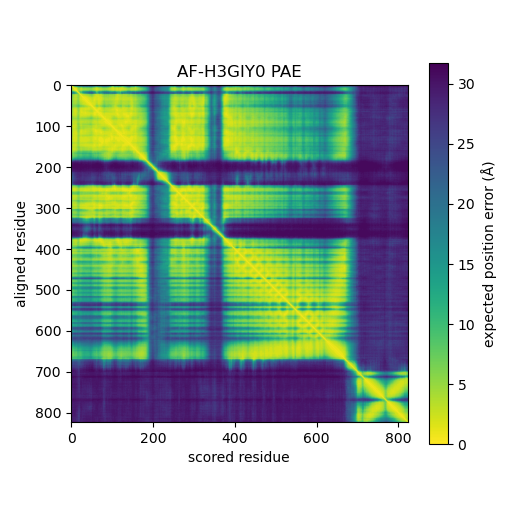 . ARG A 1 388 ? 20.215 0.432 0.779 1.00 88.75 388 ARG A C 1
ATOM 3092 O O . ARG A 1 388 ? 19.036 0.377 1.123 1.00 88.75 388 ARG A O 1
ATOM 3099 N N . ALA A 1 389 ? 20.877 1.586 0.674 1.00 87.62 389 ALA A N 1
ATOM 3100 C CA . ALA A 1 389 ? 20.247 2.870 0.962 1.00 87.62 389 ALA A CA 1
ATOM 3101 C C . ALA A 1 389 ? 19.225 3.233 -0.125 1.00 87.62 389 ALA A C 1
ATOM 3103 O O . ALA A 1 389 ? 18.105 3.623 0.200 1.00 87.62 389 ALA A O 1
ATOM 3104 N N . THR A 1 390 ? 19.557 3.035 -1.402 1.00 88.69 390 THR A N 1
ATOM 3105 C CA . THR A 1 390 ? 18.617 3.209 -2.520 1.00 88.69 390 THR A CA 1
ATOM 3106 C C . THR A 1 390 ? 17.438 2.246 -2.412 1.00 88.69 390 THR A C 1
ATOM 3108 O O . THR A 1 390 ? 16.289 2.669 -2.548 1.00 88.69 390 THR A O 1
ATOM 3111 N N . TYR A 1 391 ? 17.698 0.979 -2.075 1.00 90.19 391 TYR A N 1
ATOM 3112 C CA . TYR A 1 391 ? 16.647 -0.009 -1.831 1.00 90.19 391 TYR A CA 1
ATOM 3113 C C . TYR A 1 391 ? 15.684 0.418 -0.706 1.00 90.19 391 TYR A C 1
ATOM 3115 O O . TYR A 1 391 ? 14.468 0.372 -0.889 1.00 90.19 391 TYR A O 1
ATOM 3123 N N . LYS A 1 392 ? 16.206 0.913 0.427 1.00 86.38 392 LYS A N 1
ATOM 3124 C CA . LYS A 1 392 ? 15.388 1.413 1.547 1.00 86.38 392 LYS A CA 1
ATOM 3125 C C . LYS A 1 392 ? 14.561 2.644 1.181 1.00 86.38 392 LYS A C 1
ATOM 3127 O O . LYS A 1 392 ? 13.405 2.733 1.578 1.00 86.38 392 LYS A O 1
ATOM 3132 N N . LYS A 1 393 ? 15.129 3.583 0.417 1.00 84.56 393 LYS A N 1
ATOM 3133 C CA . LYS A 1 393 ? 14.446 4.832 0.045 1.00 84.56 393 LYS A CA 1
ATOM 3134 C C . LYS A 1 393 ? 13.205 4.614 -0.814 1.00 84.56 393 LYS A C 1
ATOM 3136 O O . LYS A 1 393 ? 12.336 5.475 -0.767 1.00 84.56 393 LYS A O 1
ATOM 3141 N N . ARG A 1 394 ? 13.138 3.524 -1.599 1.00 83.38 394 ARG A N 1
ATOM 3142 C CA . ARG A 1 394 ? 12.076 3.140 -2.565 1.00 83.38 394 ARG A CA 1
ATOM 3143 C C . ARG A 1 394 ? 11.694 4.165 -3.645 1.00 83.38 394 ARG A C 1
ATOM 3145 O O . ARG A 1 394 ? 11.304 3.754 -4.728 1.00 83.38 394 ARG A O 1
ATOM 3152 N N . PHE A 1 395 ? 11.824 5.463 -3.391 1.00 86.81 395 PHE A N 1
ATOM 3153 C CA . PHE A 1 395 ? 11.385 6.564 -4.239 1.00 86.81 395 PHE A CA 1
ATOM 3154 C C . PHE A 1 395 ? 12.538 7.532 -4.539 1.00 86.81 395 PHE A C 1
ATOM 3156 O O . PHE A 1 395 ? 13.506 7.627 -3.774 1.00 86.81 395 PHE A O 1
ATOM 3163 N N . VAL A 1 396 ? 12.492 8.223 -5.683 1.00 78.69 396 VAL A N 1
ATOM 3164 C CA . VAL A 1 396 ? 13.506 9.234 -6.060 1.00 78.69 396 VAL A CA 1
ATOM 3165 C C . VAL A 1 396 ? 13.368 10.512 -5.233 1.00 78.69 396 VAL A C 1
ATOM 3167 O O . VAL A 1 396 ? 14.365 11.013 -4.716 1.00 78.69 396 VAL A O 1
ATOM 3170 N N . LYS A 1 397 ? 12.141 11.018 -5.078 1.00 74.81 397 LYS A N 1
ATOM 3171 C CA . LYS A 1 397 ? 11.840 12.305 -4.437 1.00 74.81 397 LYS A CA 1
ATOM 3172 C C . LYS A 1 397 ? 11.594 12.114 -2.943 1.00 74.81 397 LYS A C 1
ATOM 3174 O O . LYS A 1 397 ? 10.523 11.670 -2.564 1.00 74.81 397 LYS A O 1
ATOM 3179 N N . ASP A 1 398 ? 12.588 12.405 -2.104 1.00 73.19 398 ASP A N 1
ATOM 3180 C CA . ASP A 1 398 ? 12.462 12.476 -0.635 1.00 73.19 398 ASP A CA 1
ATOM 3181 C C . ASP A 1 398 ? 11.684 11.316 0.024 1.00 73.19 398 ASP A C 1
ATOM 3183 O O . ASP A 1 398 ? 10.918 11.511 0.965 1.00 73.19 398 ASP A O 1
ATOM 3187 N N . CYS A 1 399 ? 11.876 10.087 -0.476 1.00 80.38 399 CYS A N 1
ATOM 3188 C CA . CYS A 1 399 ? 11.188 8.884 0.012 1.00 80.38 399 CYS A CA 1
ATOM 3189 C C . CYS A 1 399 ? 9.648 8.952 -0.074 1.00 80.38 399 CYS A C 1
ATOM 3191 O O . CYS A 1 399 ? 8.962 8.219 0.641 1.00 80.38 399 CYS A O 1
ATOM 3193 N N . GLN A 1 400 ? 9.113 9.806 -0.949 1.00 88.69 400 GLN A N 1
ATOM 3194 C CA . GLN A 1 400 ? 7.691 10.000 -1.192 1.00 88.69 400 GLN A CA 1
ATOM 3195 C C . GLN A 1 400 ? 7.382 9.927 -2.693 1.00 88.69 400 GLN A C 1
ATOM 3197 O O . GLN A 1 400 ? 8.117 10.431 -3.543 1.00 88.69 400 GLN A O 1
ATOM 3202 N N . HIS A 1 401 ? 6.238 9.346 -3.028 1.00 89.50 401 HIS A N 1
ATOM 3203 C CA . HIS A 1 401 ? 5.696 9.352 -4.376 1.00 89.50 401 HIS A CA 1
ATOM 3204 C C . HIS A 1 401 ? 4.232 9.783 -4.352 1.00 89.50 401 HIS A C 1
ATOM 3206 O O . HIS A 1 401 ? 3.464 9.353 -3.496 1.00 89.50 401 HIS A O 1
ATOM 3212 N N . VAL A 1 402 ? 3.843 10.670 -5.268 1.00 92.00 402 VAL A N 1
ATOM 3213 C CA . VAL A 1 402 ? 2.476 11.196 -5.345 1.00 92.00 402 VAL A CA 1
ATOM 3214 C C . VAL A 1 402 ? 1.916 10.913 -6.725 1.00 92.00 402 VAL A C 1
ATOM 3216 O O . VAL A 1 402 ? 2.456 11.384 -7.721 1.00 92.00 402 VAL A O 1
ATOM 3219 N N . THR A 1 403 ? 0.803 10.187 -6.771 1.00 91.88 403 THR A N 1
ATOM 3220 C CA . THR A 1 403 ? 0.080 9.879 -8.006 1.00 91.88 403 THR A CA 1
ATOM 3221 C C . THR A 1 403 ? -1.339 10.426 -7.934 1.00 91.88 403 THR A C 1
ATOM 3223 O O . THR A 1 403 ? -2.043 10.239 -6.939 1.00 91.88 403 THR A O 1
ATOM 3226 N N . LEU A 1 404 ? -1.766 11.107 -8.995 1.00 92.94 404 LEU A N 1
ATOM 3227 C CA . LEU A 1 404 ? -3.150 11.541 -9.165 1.00 92.94 404 LEU A CA 1
ATOM 3228 C C . LEU A 1 404 ? -3.907 10.517 -10.007 1.00 92.94 404 LEU A C 1
ATOM 3230 O O . LEU A 1 404 ? -3.404 10.062 -11.030 1.00 92.94 404 LEU A O 1
ATOM 3234 N N . TYR A 1 405 ? -5.118 10.206 -9.567 1.00 92.94 405 TYR A N 1
ATOM 3235 C CA . TYR A 1 405 ? -6.083 9.318 -10.200 1.00 92.94 405 TYR A CA 1
ATOM 3236 C C . TYR A 1 405 ? -7.420 10.036 -10.358 1.00 92.94 405 TYR A C 1
ATOM 3238 O O . TYR A 1 405 ? -7.621 11.134 -9.829 1.00 92.94 405 TYR A O 1
ATOM 3246 N N . HIS A 1 406 ? -8.366 9.392 -11.038 1.00 90.44 406 HIS A N 1
ATOM 3247 C CA . HIS A 1 406 ? -9.698 9.948 -11.222 1.00 90.44 406 HIS A CA 1
ATOM 3248 C C . HIS A 1 406 ? -10.383 10.189 -9.868 1.00 90.44 406 HIS A C 1
ATOM 3250 O O . HIS A 1 406 ? -10.702 9.243 -9.144 1.00 90.44 406 HIS A O 1
ATOM 3256 N N . CYS A 1 407 ? -10.600 11.465 -9.528 1.00 91.56 407 CYS A N 1
ATOM 3257 C CA . CYS A 1 407 ? -11.119 11.919 -8.233 1.00 91.56 407 CYS A CA 1
ATOM 3258 C C . CYS A 1 407 ? -10.329 11.391 -7.019 1.00 91.56 407 CYS A C 1
ATOM 3260 O O . CYS A 1 407 ? -10.902 11.230 -5.939 1.00 91.56 407 CYS A O 1
ATOM 3262 N N . ALA A 1 408 ? -9.035 11.091 -7.157 1.00 94.88 408 ALA A N 1
ATOM 3263 C CA . ALA A 1 408 ? -8.233 10.587 -6.047 1.00 94.88 408 ALA A CA 1
ATOM 3264 C C . ALA A 1 408 ? -6.766 11.032 -6.114 1.00 94.88 408 ALA A C 1
ATOM 3266 O O . ALA A 1 408 ? -6.189 11.226 -7.179 1.00 94.88 408 ALA A O 1
ATOM 3267 N N . LYS A 1 409 ? -6.142 11.164 -4.945 1.00 95.88 409 LYS A N 1
ATOM 3268 C CA . LYS A 1 409 ? -4.709 11.420 -4.771 1.00 95.88 409 LYS A CA 1
ATOM 3269 C C . LYS A 1 409 ? -4.133 10.337 -3.872 1.00 95.88 409 LYS A C 1
ATOM 3271 O O . LYS A 1 409 ? -4.611 10.157 -2.753 1.00 95.88 409 LYS A O 1
ATOM 3276 N N . VAL A 1 410 ? -3.101 9.655 -4.348 1.00 96.06 410 VAL A N 1
ATOM 3277 C CA . VAL A 1 410 ? -2.349 8.653 -3.591 1.00 96.06 410 VAL A CA 1
ATOM 3278 C C . VAL A 1 410 ? -0.968 9.209 -3.283 1.00 96.06 410 VAL A C 1
ATOM 3280 O O . VAL A 1 410 ? -0.271 9.682 -4.177 1.00 96.06 410 VAL A O 1
ATOM 3283 N N . GLU A 1 411 ? -0.589 9.168 -2.014 1.00 95.00 411 GLU A N 1
ATOM 3284 C CA . GLU A 1 411 ? 0.740 9.510 -1.521 1.00 95.00 411 GLU A CA 1
ATOM 3285 C C . GLU A 1 411 ? 1.336 8.261 -0.884 1.00 95.00 411 GLU A C 1
ATOM 3287 O O . GLU A 1 411 ? 0.789 7.754 0.090 1.00 95.00 411 GLU A O 1
ATOM 3292 N N . GLU A 1 412 ? 2.436 7.762 -1.423 1.00 93.25 412 GLU A N 1
ATOM 3293 C CA . GLU A 1 412 ? 3.170 6.615 -0.897 1.00 93.25 412 GLU A CA 1
ATOM 3294 C C . GLU A 1 412 ? 4.474 7.094 -0.277 1.00 93.25 412 GLU A C 1
ATOM 3296 O O . GLU A 1 412 ? 5.105 8.029 -0.771 1.00 93.25 412 GLU A O 1
ATOM 3301 N N . PHE A 1 413 ? 4.871 6.449 0.812 1.00 92.44 413 PHE A N 1
ATOM 3302 C CA . PHE A 1 413 ? 6.077 6.765 1.558 1.00 92.44 413 PHE A CA 1
ATOM 3303 C C . PHE A 1 413 ? 6.878 5.488 1.763 1.00 92.44 413 PHE A C 1
ATOM 3305 O O . PHE A 1 413 ? 6.316 4.404 1.948 1.00 92.44 413 PHE A O 1
ATOM 3312 N N . ALA A 1 414 ? 8.200 5.602 1.722 1.00 88.94 414 ALA A N 1
ATOM 3313 C CA . ALA A 1 414 ? 9.043 4.474 2.065 1.00 88.94 414 ALA A CA 1
ATOM 3314 C C . ALA A 1 414 ? 8.877 4.104 3.544 1.00 88.94 414 ALA A C 1
ATOM 3316 O O . ALA A 1 414 ? 8.568 4.933 4.405 1.00 88.94 414 ALA A O 1
ATOM 3317 N N . GLU A 1 415 ? 9.061 2.824 3.846 1.00 85.19 415 GLU A N 1
ATOM 3318 C CA . GLU A 1 415 ? 8.933 2.351 5.218 1.00 85.19 415 GLU A CA 1
ATOM 3319 C C . GLU A 1 415 ? 9.988 3.028 6.104 1.00 85.19 415 GLU A C 1
ATOM 3321 O O . GLU A 1 415 ? 11.143 3.168 5.707 1.00 85.19 415 GLU A O 1
ATOM 3326 N N . ASN A 1 416 ? 9.587 3.443 7.308 1.00 81.38 416 ASN A N 1
ATOM 3327 C CA . ASN A 1 416 ? 10.439 4.111 8.302 1.00 81.38 416 ASN A CA 1
ATOM 3328 C C . ASN A 1 416 ? 10.982 5.500 7.920 1.00 81.38 416 ASN A C 1
ATOM 3330 O O . ASN A 1 416 ? 11.791 6.038 8.668 1.00 81.38 416 ASN A O 1
ATOM 3334 N N . THR A 1 417 ? 10.535 6.122 6.822 1.00 85.00 417 THR A N 1
ATOM 3335 C CA . THR A 1 417 ? 11.016 7.469 6.449 1.00 85.00 417 THR A CA 1
ATOM 3336 C C . THR A 1 417 ? 10.098 8.597 6.910 1.00 85.00 417 THR A C 1
ATOM 3338 O O . THR A 1 417 ? 10.566 9.708 7.143 1.00 85.00 417 THR A O 1
ATOM 3341 N N . HIS A 1 418 ? 8.796 8.342 7.055 1.00 89.75 418 HIS A N 1
ATOM 3342 C CA . HIS A 1 418 ? 7.840 9.341 7.535 1.00 89.75 418 HIS A CA 1
ATOM 3343 C C . HIS A 1 418 ? 7.772 9.346 9.072 1.00 89.75 418 HIS A C 1
ATOM 3345 O O . HIS A 1 418 ? 7.522 8.307 9.680 1.00 89.75 418 HIS A O 1
ATOM 3351 N N . GLU A 1 419 ? 7.886 10.519 9.708 1.00 88.81 419 GLU A N 1
ATOM 3352 C CA . GLU A 1 419 ? 7.935 10.684 11.180 1.00 88.81 419 GLU A CA 1
ATOM 3353 C C . GLU A 1 419 ? 6.744 10.044 11.917 1.00 88.81 419 GLU A C 1
ATOM 3355 O O . GLU A 1 419 ? 6.866 9.543 13.031 1.00 88.81 419 GLU A O 1
ATOM 3360 N N . GLN A 1 420 ? 5.574 10.035 11.274 1.00 91.19 420 GLN A N 1
ATOM 3361 C CA . GLN A 1 420 ? 4.343 9.453 11.828 1.00 91.19 420 GLN A CA 1
ATOM 3362 C C . GLN A 1 420 ? 4.155 7.951 11.540 1.00 91.19 420 GLN A C 1
ATOM 3364 O O . GLN A 1 420 ? 3.114 7.393 11.901 1.00 91.19 420 GLN A O 1
ATOM 3369 N N . GLY A 1 421 ? 5.108 7.312 10.852 1.00 91.44 421 GLY A N 1
ATOM 3370 C CA . GLY A 1 421 ? 5.015 5.919 10.402 1.00 91.44 421 GLY A CA 1
ATOM 3371 C C . GLY A 1 421 ? 4.047 5.708 9.235 1.00 91.44 421 GLY A C 1
ATOM 3372 O O . GLY A 1 421 ? 3.595 4.590 9.018 1.00 91.44 421 GLY A O 1
ATOM 3373 N N . LEU A 1 422 ? 3.678 6.774 8.519 1.00 94.06 422 LEU A N 1
ATOM 3374 C CA . LEU A 1 422 ? 2.771 6.720 7.371 1.00 94.06 422 LEU A CA 1
ATOM 3375 C C . LEU A 1 422 ? 3.481 6.038 6.194 1.00 94.06 422 LEU A C 1
ATOM 3377 O O . LEU A 1 422 ? 4.586 6.442 5.848 1.00 94.06 422 LEU A O 1
ATOM 3381 N N . ILE A 1 423 ? 2.842 5.038 5.586 1.00 94.19 423 ILE A N 1
ATOM 3382 C CA . ILE A 1 423 ? 3.351 4.334 4.393 1.00 94.19 423 ILE A CA 1
ATOM 3383 C C . ILE A 1 423 ? 2.516 4.629 3.148 1.00 94.19 423 ILE A C 1
ATOM 3385 O O . ILE A 1 423 ? 3.034 4.622 2.036 1.00 94.19 423 ILE A O 1
ATOM 3389 N N . ALA A 1 424 ? 1.231 4.940 3.324 1.00 95.62 424 ALA A N 1
ATOM 3390 C CA . ALA A 1 424 ? 0.367 5.373 2.239 1.00 95.62 424 ALA A CA 1
ATOM 3391 C C . ALA A 1 424 ? -0.772 6.253 2.762 1.00 95.62 424 ALA A C 1
ATOM 3393 O O . ALA A 1 424 ? -1.311 6.021 3.846 1.00 95.62 424 ALA A O 1
ATOM 3394 N N . ARG A 1 425 ? -1.172 7.243 1.966 1.00 97.25 425 ARG A N 1
ATOM 3395 C CA . ARG A 1 425 ? -2.374 8.045 2.173 1.00 97.25 425 ARG A CA 1
ATOM 3396 C C . ARG A 1 425 ? -3.153 8.176 0.875 1.00 97.25 425 ARG A C 1
ATOM 3398 O O . ARG A 1 425 ? -2.626 8.634 -0.134 1.00 97.25 425 ARG A O 1
ATOM 3405 N N . VAL A 1 426 ? -4.428 7.818 0.924 1.00 97.50 426 VAL A N 1
ATOM 3406 C CA . VAL A 1 426 ? -5.365 7.911 -0.195 1.00 97.50 426 VAL A CA 1
ATOM 3407 C C . VAL A 1 426 ? -6.410 8.957 0.144 1.00 97.50 426 VAL A C 1
ATOM 3409 O O . VAL A 1 426 ? -7.174 8.795 1.090 1.00 97.50 426 VAL A O 1
ATOM 3412 N N . THR A 1 427 ? -6.453 10.038 -0.624 1.00 97.00 427 THR A N 1
ATOM 3413 C CA . THR A 1 427 ? -7.501 11.057 -0.524 1.00 97.00 427 THR A CA 1
ATOM 3414 C C . THR A 1 427 ? -8.443 10.899 -1.703 1.00 97.00 427 THR A C 1
ATOM 3416 O O . THR A 1 427 ? -8.030 11.083 -2.844 1.00 97.00 427 THR A O 1
ATOM 3419 N N . ILE A 1 428 ? -9.698 10.560 -1.433 1.00 94.75 428 ILE A N 1
ATOM 3420 C CA . ILE A 1 428 ? -10.762 10.443 -2.429 1.00 94.75 428 ILE A CA 1
ATOM 3421 C C . ILE A 1 428 ? -11.586 11.726 -2.383 1.00 94.75 428 ILE A C 1
ATOM 3423 O O . ILE A 1 428 ? -12.000 12.166 -1.309 1.00 94.75 428 ILE A O 1
ATOM 3427 N N . PHE A 1 429 ? -11.842 12.317 -3.542 1.00 92.12 429 PHE A N 1
ATOM 3428 C CA . PHE A 1 429 ? -12.550 13.581 -3.704 1.00 92.12 429 PHE A CA 1
ATOM 3429 C C . PHE A 1 429 ? -13.952 13.362 -4.276 1.00 92.12 429 PHE A C 1
ATOM 3431 O O . PHE A 1 429 ? -14.222 12.362 -4.943 1.00 92.12 429 PHE A O 1
ATOM 3438 N N . ARG A 1 430 ? -14.869 14.300 -4.011 1.00 88.00 430 ARG A N 1
ATOM 3439 C CA . ARG A 1 430 ? -16.198 14.295 -4.654 1.00 88.00 430 ARG A CA 1
ATOM 3440 C C . ARG A 1 430 ? -16.156 14.787 -6.098 1.00 88.00 430 ARG A C 1
ATOM 3442 O O . ARG A 1 430 ? -17.027 14.425 -6.880 1.00 88.00 430 ARG A O 1
ATOM 3449 N N . ASP A 1 431 ? -15.188 15.636 -6.416 1.00 86.38 431 ASP A N 1
ATOM 3450 C CA . ASP A 1 431 ? -15.053 16.338 -7.685 1.00 86.38 431 ASP A CA 1
ATOM 3451 C C . ASP A 1 431 ? -13.780 15.931 -8.437 1.00 86.38 431 ASP A C 1
ATOM 3453 O O . ASP A 1 431 ? -12.755 15.610 -7.836 1.00 86.38 431 ASP A O 1
ATOM 3457 N N . VAL A 1 432 ? -13.840 16.015 -9.769 1.00 83.44 432 VAL A N 1
ATOM 3458 C CA . VAL A 1 432 ? -12.710 15.720 -10.672 1.00 83.44 432 VAL A CA 1
ATOM 3459 C C . VAL A 1 432 ? -11.564 16.724 -10.493 1.00 83.44 432 VAL A C 1
ATOM 3461 O O . VAL A 1 432 ? -10.408 16.392 -10.734 1.00 83.44 432 VAL A O 1
ATOM 3464 N N . GLY A 1 433 ? -11.867 17.937 -10.020 1.00 82.62 433 GLY A N 1
ATOM 3465 C CA . GLY A 1 433 ? -10.869 18.955 -9.690 1.00 82.62 433 GLY A CA 1
ATOM 3466 C C . GLY A 1 433 ? -10.035 18.639 -8.445 1.00 82.62 433 GLY A C 1
ATOM 3467 O O . GLY A 1 433 ? -9.102 19.383 -8.150 1.00 82.62 433 GLY A O 1
ATOM 3468 N N . CYS A 1 434 ? -10.345 17.554 -7.724 1.00 87.31 434 CYS A N 1
ATOM 3469 C CA . CYS A 1 434 ? -9.684 17.146 -6.487 1.00 87.31 434 CYS A CA 1
ATOM 3470 C C . CYS A 1 434 ? -9.651 18.261 -5.421 1.00 87.31 434 CYS A C 1
ATOM 3472 O O . CYS A 1 434 ? -8.625 18.492 -4.779 1.00 87.31 434 CYS A O 1
ATOM 3474 N N . THR A 1 435 ? -10.776 18.960 -5.225 1.00 87.56 435 THR A N 1
ATOM 3475 C CA . THR A 1 435 ? -10.880 20.089 -4.280 1.00 87.56 435 THR A CA 1
ATOM 3476 C C . THR A 1 435 ? -11.620 19.747 -2.984 1.00 87.56 435 THR A C 1
ATOM 3478 O O . THR A 1 435 ? -11.317 20.319 -1.936 1.00 87.56 435 THR A O 1
ATOM 3481 N N . LEU A 1 436 ? -12.561 18.797 -3.015 1.00 89.88 436 LEU A N 1
ATOM 3482 C CA . LEU A 1 436 ? -13.433 18.452 -1.889 1.00 89.88 436 LEU A CA 1
ATOM 3483 C C . LEU A 1 436 ? -13.170 17.022 -1.376 1.00 89.88 436 LEU A C 1
ATOM 3485 O O . LEU A 1 436 ? -13.762 16.072 -1.902 1.00 89.88 436 LEU A O 1
ATOM 3489 N N . PRO A 1 437 ? -12.318 16.834 -0.344 1.00 93.19 437 PRO A N 1
ATOM 3490 C CA . PRO A 1 437 ? -11.986 15.510 0.178 1.00 93.19 437 PRO A CA 1
ATOM 3491 C C . PRO A 1 437 ? -13.203 14.855 0.845 1.00 93.19 437 PRO A C 1
ATOM 3493 O O . PRO A 1 437 ? -13.759 15.356 1.822 1.00 93.19 437 PRO A O 1
ATOM 3496 N N . PHE A 1 438 ? -13.615 13.715 0.298 1.00 90.19 438 PHE A N 1
ATOM 3497 C CA . PHE A 1 438 ? -14.743 12.907 0.752 1.00 90.19 438 PHE A CA 1
ATOM 3498 C C . PHE A 1 438 ? -14.339 11.853 1.782 1.00 90.19 438 PHE A C 1
ATOM 3500 O O . PHE A 1 438 ? -15.035 11.662 2.778 1.00 90.19 438 PHE A O 1
ATOM 3507 N N . GLU A 1 439 ? -13.221 11.180 1.529 1.00 95.62 439 GLU A N 1
ATOM 3508 C CA . GLU A 1 439 ? -12.729 10.045 2.304 1.00 95.62 439 GLU A CA 1
ATOM 3509 C C . GLU A 1 439 ? -11.197 10.086 2.278 1.00 95.62 439 GLU A C 1
ATOM 3511 O O . GLU A 1 439 ? -10.599 10.256 1.215 1.00 95.62 439 GLU A O 1
ATOM 3516 N N . ILE A 1 440 ? -10.559 9.981 3.442 1.00 97.50 440 ILE A N 1
ATOM 3517 C CA . ILE A 1 440 ? -9.098 9.987 3.577 1.00 97.50 440 ILE A CA 1
ATOM 3518 C C . ILE A 1 440 ? -8.693 8.708 4.291 1.00 97.50 440 ILE A C 1
ATOM 3520 O O . ILE A 1 440 ? -9.053 8.530 5.452 1.00 97.50 440 ILE A O 1
ATOM 3524 N N . ARG A 1 441 ? -7.945 7.840 3.616 1.00 97.81 441 ARG A N 1
ATOM 3525 C CA . ARG A 1 441 ? -7.390 6.604 4.174 1.00 97.81 441 ARG A CA 1
ATOM 3526 C C . ARG A 1 441 ? -5.911 6.811 4.441 1.00 97.81 441 ARG A C 1
ATOM 3528 O O . ARG A 1 441 ? -5.191 7.270 3.562 1.00 97.81 441 ARG A O 1
ATOM 3535 N N . GLU A 1 442 ? -5.463 6.492 5.638 1.00 97.50 442 GLU A N 1
ATOM 3536 C CA . GLU A 1 442 ? -4.081 6.609 6.086 1.00 97.50 442 GLU A CA 1
ATOM 3537 C C . GLU A 1 442 ? -3.643 5.237 6.597 1.00 97.50 442 GLU A C 1
ATOM 3539 O O . GLU A 1 442 ? -4.319 4.647 7.439 1.00 97.50 442 GLU A O 1
ATOM 3544 N N . TYR A 1 443 ? -2.528 4.731 6.082 1.00 97.12 443 TYR A N 1
ATOM 3545 C CA . TYR A 1 443 ? -1.970 3.432 6.440 1.00 97.12 443 TYR A CA 1
ATOM 3546 C C . TYR A 1 443 ? -0.621 3.625 7.116 1.00 97.12 443 TYR A C 1
ATOM 3548 O O . TYR A 1 443 ? 0.232 4.363 6.612 1.00 97.12 443 TYR A O 1
ATOM 3556 N N . PHE A 1 444 ? -0.425 2.957 8.246 1.00 95.19 444 PHE A N 1
ATOM 3557 C CA . PHE A 1 444 ? 0.731 3.143 9.107 1.00 95.19 444 PHE A CA 1
ATOM 3558 C C . PHE A 1 444 ? 1.473 1.831 9.337 1.00 95.19 444 PHE A C 1
ATOM 3560 O O . PHE A 1 444 ? 0.881 0.755 9.372 1.00 95.19 444 PHE A O 1
ATOM 3567 N N . LYS A 1 445 ? 2.784 1.930 9.550 1.00 92.19 445 LYS A N 1
ATOM 3568 C CA . LYS A 1 445 ? 3.644 0.804 9.906 1.00 92.19 445 LYS A CA 1
ATOM 3569 C C . LYS A 1 445 ? 4.574 1.198 11.043 1.00 92.19 445 LYS A C 1
ATOM 3571 O O . LYS A 1 445 ? 4.948 2.361 11.183 1.00 92.19 445 LYS A O 1
ATOM 3576 N N . ASN A 1 446 ? 4.943 0.210 11.855 1.00 90.38 446 ASN A N 1
ATOM 3577 C CA . ASN A 1 446 ? 5.934 0.347 12.922 1.00 90.38 446 ASN A CA 1
ATOM 3578 C C . ASN A 1 446 ? 5.604 1.431 13.958 1.00 90.38 446 ASN A C 1
ATOM 3580 O O . ASN A 1 446 ? 6.507 1.993 14.560 1.00 90.38 446 ASN A O 1
ATOM 3584 N N . ARG A 1 447 ? 4.329 1.745 14.208 1.00 92.12 447 ARG A N 1
ATOM 3585 C CA . ARG A 1 447 ? 3.964 2.633 15.319 1.00 92.12 447 ARG A CA 1
ATOM 3586 C C . ARG A 1 447 ? 3.894 1.857 16.635 1.00 92.12 447 ARG A C 1
ATOM 3588 O O . ARG A 1 447 ? 3.262 0.803 16.699 1.00 92.12 447 ARG A O 1
ATOM 3595 N N . LYS A 1 448 ? 4.478 2.406 17.708 1.00 91.44 448 LYS A N 1
ATOM 3596 C CA . LYS A 1 448 ? 4.440 1.814 19.064 1.00 91.44 448 LYS A CA 1
ATOM 3597 C C . LYS A 1 448 ? 3.022 1.671 19.613 1.00 91.44 448 LYS A C 1
ATOM 3599 O O . LYS A 1 448 ? 2.751 0.747 20.371 1.00 91.44 448 LYS A O 1
ATOM 3604 N N . ASP A 1 449 ? 2.117 2.567 19.220 1.00 92.06 449 ASP A N 1
ATOM 3605 C CA . ASP A 1 449 ? 0.703 2.528 19.610 1.00 92.06 449 ASP A CA 1
ATOM 3606 C C . ASP A 1 449 ? -0.121 1.485 18.833 1.00 92.06 449 ASP A C 1
ATOM 3608 O O . ASP A 1 449 ? -1.324 1.354 19.073 1.00 92.06 449 ASP A O 1
ATOM 3612 N N . ARG A 1 450 ? 0.523 0.728 17.931 1.00 92.88 450 ARG A N 1
ATOM 3613 C CA . ARG A 1 450 ? -0.077 -0.312 17.084 1.00 92.88 450 ARG A CA 1
ATOM 3614 C C . ARG A 1 450 ? -1.148 0.204 16.120 1.00 92.88 450 ARG A C 1
ATOM 3616 O O . ARG A 1 450 ? -1.898 -0.611 15.593 1.00 92.88 450 ARG A O 1
ATOM 3623 N N . LEU A 1 451 ? -1.239 1.516 15.872 1.00 94.50 451 LEU A N 1
ATOM 3624 C CA . LEU A 1 451 ? -2.161 2.049 14.866 1.00 94.50 451 LEU A CA 1
ATOM 3625 C C . LEU A 1 451 ? -1.739 1.550 13.480 1.00 94.50 451 LEU A C 1
ATOM 3627 O O . LEU A 1 451 ? -0.604 1.773 13.062 1.00 94.50 451 LEU A O 1
ATOM 3631 N N . GLU A 1 452 ? -2.658 0.879 12.795 1.00 94.75 452 GLU A N 1
ATOM 3632 C CA . GLU A 1 452 ? -2.431 0.232 11.499 1.00 94.75 452 GLU A CA 1
ATOM 3633 C C . GLU A 1 452 ? -3.067 1.029 10.362 1.00 94.75 452 GLU A C 1
ATOM 3635 O O . GLU A 1 452 ? -2.453 1.272 9.324 1.00 94.75 452 GLU A O 1
ATOM 3640 N N . SER A 1 453 ? -4.302 1.483 10.567 1.00 96.69 453 SER A N 1
ATOM 3641 C CA . SER A 1 453 ? -5.027 2.273 9.579 1.00 96.69 453 SER A CA 1
ATOM 3642 C C . SER A 1 453 ? -5.958 3.285 10.232 1.00 96.69 453 SER A C 1
ATOM 3644 O O . SER A 1 453 ? -6.456 3.092 11.346 1.00 96.69 453 SER A O 1
ATOM 3646 N N . ARG A 1 454 ? -6.190 4.386 9.520 1.00 97.31 454 ARG A N 1
ATOM 3647 C CA . ARG A 1 454 ? -7.174 5.406 9.862 1.00 97.31 454 ARG A CA 1
ATOM 3648 C C . ARG A 1 454 ? -7.947 5.818 8.620 1.00 97.31 454 ARG A C 1
ATOM 3650 O O . ARG A 1 454 ? -7.347 6.245 7.641 1.00 97.31 454 ARG A O 1
ATOM 3657 N N . THR A 1 455 ? -9.271 5.801 8.700 1.00 97.50 455 THR A N 1
ATOM 3658 C CA . THR A 1 455 ? -10.150 6.345 7.661 1.00 97.50 455 THR A CA 1
ATOM 3659 C C . THR A 1 455 ? -10.924 7.528 8.218 1.00 97.50 455 THR A C 1
ATOM 3661 O O . THR A 1 455 ? -11.565 7.425 9.260 1.00 97.50 455 THR A O 1
ATOM 3664 N N . ARG A 1 456 ? -10.876 8.678 7.547 1.00 96.81 456 ARG A N 1
ATOM 3665 C CA . ARG A 1 456 ? -11.619 9.888 7.919 1.00 96.81 456 ARG A CA 1
ATOM 3666 C C . ARG A 1 456 ? -12.666 10.200 6.861 1.00 96.81 456 ARG A C 1
ATOM 3668 O O . ARG A 1 456 ? -12.375 10.156 5.670 1.00 96.81 456 ARG A O 1
ATOM 3675 N N . PHE A 1 457 ? -13.843 10.609 7.312 1.00 95.44 457 PHE A N 1
ATOM 3676 C CA . PHE A 1 457 ? -14.962 11.063 6.493 1.00 95.44 457 PHE A CA 1
ATOM 3677 C C . PHE A 1 457 ? -15.276 12.520 6.872 1.00 95.44 457 PHE A C 1
ATOM 3679 O O . PHE A 1 457 ? -16.110 12.761 7.754 1.00 95.44 457 PHE A O 1
ATOM 3686 N N . PRO A 1 458 ? -14.597 13.515 6.261 1.00 93.06 458 PRO A N 1
ATOM 3687 C CA . PRO A 1 458 ? -14.710 14.918 6.663 1.00 93.06 458 PRO A CA 1
ATOM 3688 C C . PRO A 1 458 ? -16.147 15.453 6.666 1.00 93.06 458 PRO A C 1
ATOM 3690 O O . PRO A 1 458 ? -16.534 16.150 7.599 1.00 93.06 458 PRO A O 1
ATOM 3693 N N . PHE A 1 459 ? -16.965 15.078 5.674 1.00 89.19 459 PHE A N 1
ATOM 3694 C CA . PHE A 1 459 ? -18.364 15.520 5.575 1.00 89.19 459 PHE A CA 1
ATOM 3695 C C . PHE A 1 459 ? -19.287 14.946 6.656 1.00 89.19 459 PHE A C 1
ATOM 3697 O O . PHE A 1 459 ? -20.324 15.537 6.940 1.00 89.19 459 PHE A O 1
ATOM 3704 N N . GLU A 1 460 ? -18.934 13.803 7.242 1.00 91.31 460 GLU A N 1
ATOM 3705 C CA . GLU A 1 460 ? -19.714 13.162 8.308 1.00 91.31 460 GLU A CA 1
ATOM 3706 C C . GLU A 1 460 ? -19.196 13.530 9.703 1.00 91.31 460 GLU A C 1
ATOM 3708 O O . GLU A 1 460 ? -19.811 13.159 10.702 1.00 91.31 460 GLU A O 1
ATOM 3713 N N . GLY A 1 461 ? -18.049 14.219 9.792 1.00 93.69 461 GLY A N 1
ATOM 3714 C CA . GLY A 1 461 ? -17.340 14.398 11.058 1.00 93.69 461 GLY A CA 1
ATOM 3715 C C . GLY A 1 461 ? -17.003 13.055 11.711 1.00 93.69 461 GLY A C 1
ATOM 3716 O O . GLY A 1 461 ? -17.074 12.932 12.932 1.00 93.69 461 GLY A O 1
ATOM 3717 N N . LYS A 1 462 ? -16.701 12.034 10.900 1.00 95.62 462 LYS A N 1
ATOM 3718 C CA . LYS A 1 462 ? -16.483 10.654 11.345 1.00 95.62 462 LYS A CA 1
ATOM 3719 C C . LYS A 1 462 ? -15.048 10.223 11.072 1.00 95.62 462 LYS A C 1
ATOM 3721 O O . LYS A 1 462 ? -14.492 10.548 10.023 1.00 95.62 462 LYS A O 1
ATOM 3726 N N . PHE A 1 463 ? -14.458 9.451 11.975 1.00 96.81 463 PHE A N 1
ATOM 3727 C CA . PHE A 1 463 ? -13.236 8.707 11.685 1.00 96.81 463 PHE A CA 1
ATOM 3728 C C . PHE A 1 463 ? -13.274 7.295 12.271 1.00 96.81 463 PHE A C 1
ATOM 3730 O O . PHE A 1 463 ? -14.012 7.009 13.213 1.00 96.81 463 PHE A O 1
ATOM 3737 N N . GLU A 1 464 ? -12.465 6.425 11.686 1.00 97.19 464 GLU A N 1
ATOM 3738 C CA . GLU A 1 464 ? -12.274 5.026 12.041 1.00 97.19 464 GLU A CA 1
ATOM 3739 C C . GLU A 1 464 ? -10.776 4.779 12.202 1.00 97.19 464 GLU A C 1
ATOM 3741 O O . GLU A 1 464 ? -9.991 5.194 11.356 1.00 97.19 464 GLU A O 1
ATOM 3746 N N . GLU A 1 465 ? -10.377 4.137 13.292 1.00 96.75 465 GLU A N 1
ATOM 3747 C CA . GLU A 1 465 ? -9.007 3.708 13.573 1.00 96.75 465 GLU A CA 1
ATOM 3748 C C . GLU A 1 465 ? -9.005 2.199 13.805 1.00 96.75 465 GLU A C 1
ATOM 3750 O O . GLU A 1 465 ? -9.854 1.697 14.549 1.00 96.75 465 GLU A O 1
ATOM 3755 N N . SER A 1 466 ? -8.032 1.498 13.229 1.00 95.44 466 SER A N 1
ATOM 3756 C CA . SER A 1 466 ? -7.798 0.070 13.470 1.00 95.44 466 SER A CA 1
ATOM 3757 C C . SER A 1 466 ? -6.386 -0.153 13.998 1.00 95.44 466 SER A C 1
ATOM 3759 O O . SER A 1 466 ? -5.439 0.510 13.563 1.00 95.44 466 SER A O 1
ATOM 3761 N N . PHE A 1 467 ? -6.254 -1.079 14.946 1.00 94.50 467 PHE A N 1
ATOM 3762 C CA . PHE A 1 467 ? -5.008 -1.367 15.648 1.00 94.50 467 PHE A CA 1
ATOM 3763 C C . PHE A 1 467 ? -4.628 -2.844 15.521 1.00 94.50 467 PHE A C 1
ATOM 3765 O O . PHE A 1 467 ? -5.475 -3.731 15.667 1.00 94.50 467 PHE A O 1
ATOM 3772 N N . VAL A 1 468 ? -3.334 -3.101 15.333 1.00 91.19 468 VAL A N 1
ATOM 3773 C CA . VAL A 1 468 ? -2.749 -4.451 15.326 1.00 91.19 468 VAL A CA 1
ATOM 3774 C C . VAL A 1 468 ? -2.923 -5.111 16.709 1.00 91.19 468 VAL A C 1
ATOM 3776 O O . VAL A 1 468 ? -2.870 -4.408 17.729 1.00 91.19 468 VAL A O 1
ATOM 3779 N N . PRO A 1 469 ? -3.094 -6.448 16.794 1.00 88.62 469 PRO A N 1
ATOM 3780 C CA . PRO A 1 469 ? -3.072 -7.165 18.068 1.00 88.62 469 PRO A CA 1
ATOM 3781 C C . PRO A 1 469 ? -1.825 -6.867 18.923 1.00 88.62 469 PRO A C 1
ATOM 3783 O O . PRO A 1 469 ? -0.750 -6.556 18.413 1.00 88.62 469 PRO A O 1
ATOM 3786 N N . GLY A 1 470 ? -1.956 -7.002 20.247 1.00 83.75 470 GLY A N 1
ATOM 3787 C CA . GLY A 1 470 ? -0.847 -6.800 21.196 1.00 83.75 470 GLY A CA 1
ATOM 3788 C C . GLY A 1 470 ? -0.766 -5.401 21.816 1.00 83.75 470 GLY A C 1
ATOM 3789 O O . GLY A 1 470 ? 0.216 -5.083 22.486 1.00 83.75 470 GLY A O 1
ATOM 3790 N N . ARG A 1 471 ? -1.791 -4.561 21.629 1.00 84.94 471 ARG A N 1
ATOM 3791 C CA . ARG A 1 471 ? -1.922 -3.277 22.329 1.00 84.94 471 ARG A CA 1
ATOM 3792 C C . ARG A 1 471 ? -2.245 -3.490 23.816 1.00 84.94 471 ARG A C 1
ATOM 3794 O O . ARG A 1 471 ? -3.272 -4.071 24.158 1.00 84.94 471 ARG A O 1
ATOM 3801 N N . ILE A 1 472 ? -1.390 -2.968 24.693 1.00 76.88 472 ILE A N 1
ATOM 3802 C CA . ILE A 1 472 ? -1.512 -3.041 26.158 1.00 76.88 472 ILE A CA 1
ATOM 3803 C C . ILE A 1 472 ? -1.742 -1.616 26.688 1.00 76.88 472 ILE A C 1
ATOM 3805 O O . ILE A 1 472 ? -1.056 -0.709 26.213 1.00 76.88 472 ILE A O 1
ATOM 3809 N N . PRO A 1 473 ? -2.630 -1.387 27.677 1.00 71.19 473 PRO A N 1
ATOM 3810 C CA . PRO A 1 473 ? -3.391 -2.371 28.460 1.00 71.19 473 PRO A CA 1
ATOM 3811 C C . PRO A 1 473 ? -4.790 -2.716 27.929 1.00 71.19 473 PRO A C 1
ATOM 3813 O O . PRO A 1 473 ? -5.393 -3.659 28.429 1.00 71.19 473 PRO A O 1
ATOM 3816 N N . GLU A 1 474 ? -5.339 -1.980 26.960 1.00 79.50 474 GLU A N 1
ATOM 3817 C CA . GLU A 1 474 ? -6.796 -2.022 26.735 1.00 79.50 474 GLU A CA 1
ATOM 3818 C C . GLU A 1 474 ? -7.251 -3.061 25.712 1.00 79.50 474 GLU A C 1
ATOM 3820 O O . GLU A 1 474 ? -8.455 -3.292 25.586 1.00 79.50 474 GLU A O 1
ATOM 3825 N N . ALA A 1 475 ? -6.311 -3.667 24.977 1.00 90.12 475 ALA A N 1
ATOM 3826 C CA . ALA A 1 475 ? -6.585 -4.572 23.862 1.00 90.12 475 ALA A CA 1
ATOM 3827 C C . ALA A 1 475 ? -7.564 -3.973 22.830 1.00 90.12 475 ALA A C 1
ATOM 3829 O O . ALA A 1 475 ? -8.374 -4.686 22.236 1.00 90.12 475 ALA A O 1
ATOM 3830 N N . LEU A 1 476 ? -7.517 -2.649 22.635 1.00 94.19 476 LEU A N 1
ATOM 3831 C CA . LEU A 1 476 ? -8.363 -1.941 21.676 1.00 94.19 476 LEU A CA 1
ATOM 3832 C C . LEU A 1 476 ? -8.044 -2.429 20.257 1.00 94.19 476 LEU A C 1
ATOM 3834 O O . LEU A 1 476 ? -6.905 -2.327 19.810 1.00 94.19 476 LEU A O 1
ATOM 3838 N N . LYS A 1 477 ? -9.061 -2.951 19.571 1.00 94.25 477 LYS A N 1
ATOM 3839 C CA . LYS A 1 477 ? -9.000 -3.434 18.188 1.00 94.25 477 LYS A CA 1
ATOM 3840 C C . LYS A 1 477 ? -9.338 -2.332 17.198 1.00 94.25 477 LYS A C 1
ATOM 3842 O O . LYS A 1 477 ? -8.613 -2.118 16.232 1.00 94.25 477 LYS A O 1
ATOM 3847 N N . SER A 1 478 ? -10.435 -1.624 17.437 1.00 95.50 478 SER A N 1
ATOM 3848 C CA . SER A 1 478 ? -10.848 -0.515 16.585 1.00 95.50 478 SER A CA 1
ATOM 3849 C C . SER A 1 478 ? -11.616 0.539 17.364 1.00 95.50 478 SER A C 1
ATOM 3851 O O . SER A 1 478 ? -12.204 0.274 18.419 1.00 95.50 478 SER A O 1
ATOM 3853 N N . ARG A 1 479 ? -11.588 1.758 16.833 1.00 95.56 479 ARG A N 1
ATOM 3854 C CA . ARG A 1 479 ? -12.327 2.905 17.346 1.00 95.56 479 ARG A CA 1
ATOM 3855 C C . ARG A 1 479 ? -13.002 3.628 16.194 1.00 95.56 479 ARG A C 1
ATOM 3857 O O . ARG A 1 479 ? -12.328 4.107 15.291 1.00 95.56 479 ARG A O 1
ATOM 3864 N N . THR A 1 480 ? -14.313 3.789 16.280 1.00 97.12 480 THR A N 1
ATOM 3865 C CA . THR A 1 480 ? -15.089 4.632 15.367 1.00 97.12 480 THR A CA 1
ATOM 3866 C C . THR A 1 480 ? -15.692 5.780 16.151 1.00 97.12 480 THR A C 1
ATOM 3868 O O . THR A 1 480 ? -16.290 5.567 17.203 1.00 97.12 480 THR A O 1
ATOM 3871 N N . GLU A 1 481 ? -15.557 7.008 15.666 1.00 95.62 481 GLU A N 1
ATOM 3872 C CA . GLU A 1 481 ? -16.095 8.180 16.349 1.00 95.62 481 GLU A CA 1
ATOM 3873 C C . GLU A 1 481 ? -16.754 9.140 15.367 1.00 95.62 481 GLU A C 1
ATOM 3875 O O . GLU A 1 481 ? -16.149 9.561 14.386 1.00 95.62 481 GLU A O 1
ATOM 3880 N N . TRP A 1 482 ? -17.998 9.497 15.677 1.00 96.31 482 TRP A N 1
ATOM 3881 C CA . TRP A 1 482 ? -18.732 10.622 15.116 1.00 96.31 482 TRP A CA 1
ATOM 3882 C C . TRP A 1 482 ? -18.565 11.780 16.090 1.00 96.31 482 TRP A C 1
ATOM 3884 O O . TRP A 1 482 ? -19.106 11.744 17.202 1.00 96.31 482 TRP A O 1
ATOM 3894 N N . ILE A 1 483 ? -17.778 12.775 15.688 1.00 91.19 483 ILE A N 1
ATOM 3895 C CA . ILE A 1 483 ? -17.299 13.859 16.547 1.00 91.19 483 ILE A CA 1
ATOM 3896 C C . ILE A 1 483 ? -18.471 14.496 17.303 1.00 91.19 483 ILE A C 1
ATOM 3898 O O . ILE A 1 483 ? -19.419 15.008 16.712 1.00 91.19 483 ILE A O 1
ATOM 3902 N N . GLY A 1 484 ? -18.401 14.443 18.636 1.00 87.19 484 GLY A N 1
ATOM 3903 C CA . GLY A 1 484 ? -19.388 15.048 19.535 1.00 87.19 484 GLY A CA 1
ATOM 3904 C C . GLY A 1 484 ? -20.738 14.325 19.634 1.00 87.19 484 GLY A C 1
ATOM 3905 O O . GLY A 1 484 ? -21.597 14.788 20.380 1.00 87.19 484 GLY A O 1
ATOM 3906 N N . TYR A 1 485 ? -20.938 13.202 18.935 1.00 90.31 485 TYR A N 1
ATOM 3907 C CA . TYR A 1 485 ? -22.225 12.502 18.892 1.00 90.31 485 TYR A CA 1
ATOM 3908 C C . TYR A 1 485 ? -22.173 11.059 19.408 1.00 90.31 485 TYR A C 1
ATOM 3910 O O . TYR A 1 485 ? -22.927 10.694 20.313 1.00 90.31 485 TYR A O 1
ATOM 3918 N N . ARG A 1 486 ? -21.307 10.220 18.833 1.00 95.12 486 ARG A N 1
ATOM 3919 C CA . ARG A 1 486 ? -21.265 8.777 19.114 1.00 95.12 486 ARG A CA 1
ATOM 3920 C C . ARG A 1 486 ? -19.843 8.261 19.000 1.00 95.12 486 ARG A C 1
ATOM 3922 O O . ARG A 1 486 ? -19.098 8.709 18.134 1.00 95.12 486 ARG A O 1
ATOM 3929 N N . ARG A 1 487 ? -19.495 7.262 19.801 1.00 95.69 487 ARG A N 1
ATOM 3930 C CA . ARG A 1 487 ? -18.300 6.454 19.576 1.00 95.69 487 ARG A CA 1
ATOM 3931 C C . ARG A 1 487 ? -18.542 4.974 19.799 1.00 95.69 487 ARG A C 1
ATOM 3933 O O . ARG A 1 487 ? -19.421 4.572 20.555 1.00 95.69 487 ARG A O 1
ATOM 3940 N N . GLU A 1 488 ? -17.731 4.176 19.135 1.00 97.31 488 GLU A N 1
ATOM 3941 C CA . GLU A 1 488 ? -17.713 2.727 19.226 1.00 97.31 488 GLU A CA 1
ATOM 3942 C C . GLU A 1 488 ? -16.272 2.275 19.437 1.00 97.31 488 GLU A C 1
ATOM 3944 O O . GLU A 1 488 ? -15.365 2.718 18.735 1.00 97.31 488 GLU A O 1
ATOM 3949 N N . LEU A 1 489 ? -16.068 1.408 20.422 1.00 96.62 489 LEU A N 1
ATOM 3950 C CA . LEU A 1 489 ? -14.796 0.773 20.736 1.00 96.62 489 LEU A CA 1
ATOM 3951 C C . LEU A 1 489 ? -14.987 -0.734 20.600 1.00 96.62 489 LEU A C 1
ATOM 3953 O O . LEU A 1 489 ? -15.911 -1.297 21.192 1.00 96.62 489 LEU A O 1
ATOM 3957 N N . GLN A 1 490 ? -14.126 -1.386 19.833 1.00 96.00 490 GLN A N 1
ATOM 3958 C CA . GLN A 1 490 ? -14.076 -2.842 19.735 1.00 96.00 490 GLN A CA 1
ATOM 3959 C C . GLN A 1 490 ? -12.762 -3.331 20.319 1.00 96.00 490 GLN A C 1
ATOM 3961 O O . GLN A 1 490 ? -11.736 -2.665 20.181 1.00 96.00 490 GLN A O 1
ATOM 3966 N N . PHE A 1 491 ? -12.784 -4.495 20.954 1.00 95.12 491 PHE A N 1
ATOM 3967 C CA . PHE A 1 491 ? -11.644 -5.041 21.678 1.00 95.12 491 PHE A CA 1
ATOM 3968 C C . PHE A 1 491 ? -11.288 -6.436 21.168 1.00 95.12 491 PHE A C 1
ATOM 3970 O O . PHE A 1 491 ? -12.150 -7.183 20.703 1.00 95.12 491 PHE A O 1
ATOM 3977 N N . TYR A 1 492 ? -10.014 -6.805 21.282 1.00 91.75 492 TYR A N 1
ATOM 3978 C CA . TYR A 1 492 ? -9.582 -8.189 21.126 1.00 91.75 492 TYR A CA 1
ATOM 3979 C C . TYR A 1 492 ? -10.015 -8.983 22.363 1.00 91.75 492 TYR A C 1
ATOM 3981 O O . TYR A 1 492 ? -9.330 -8.980 23.384 1.00 91.75 492 TYR A O 1
ATOM 3989 N N . THR A 1 493 ? -11.161 -9.662 22.273 1.00 88.56 493 THR A N 1
ATOM 3990 C CA . THR A 1 493 ? -11.778 -10.394 23.394 1.00 88.56 493 THR A CA 1
ATOM 3991 C C . THR A 1 493 ? -10.846 -11.441 24.005 1.00 88.56 493 THR A C 1
ATOM 3993 O O . THR A 1 493 ? -10.824 -11.601 25.218 1.00 88.56 493 THR A O 1
ATOM 3996 N N . SER A 1 494 ? -10.001 -12.088 23.196 1.00 85.12 494 SER A N 1
ATOM 3997 C CA . SER A 1 494 ? -9.007 -13.066 23.663 1.00 85.12 494 SER A CA 1
ATOM 3998 C C . SER A 1 494 ? -7.951 -12.485 24.612 1.00 85.12 494 SER A C 1
ATOM 4000 O O . SER A 1 494 ? -7.378 -13.220 25.410 1.00 85.12 494 SER A O 1
ATOM 4002 N N . ALA A 1 495 ? -7.698 -11.177 24.549 1.00 86.12 495 ALA A N 1
ATOM 4003 C CA . ALA A 1 495 ? -6.751 -10.480 25.415 1.00 86.12 495 ALA A CA 1
ATOM 4004 C C . ALA A 1 495 ? -7.427 -9.826 26.635 1.00 86.12 495 ALA A C 1
ATOM 4006 O O . ALA A 1 495 ? -6.753 -9.165 27.427 1.00 86.12 495 ALA A O 1
ATOM 4007 N N . ARG A 1 496 ? -8.748 -9.989 26.795 1.00 86.75 496 ARG A N 1
ATOM 4008 C CA . ARG A 1 496 ? -9.532 -9.351 27.853 1.00 86.75 496 ARG A CA 1
ATOM 4009 C C . ARG A 1 496 ? -10.167 -10.383 28.792 1.00 86.75 496 ARG A C 1
ATOM 4011 O O . ARG A 1 496 ? -11.106 -11.068 28.394 1.00 86.75 496 ARG A O 1
ATOM 4018 N N . PRO A 1 497 ? -9.739 -10.462 30.067 1.00 86.75 497 PRO A N 1
ATOM 4019 C CA . PRO A 1 497 ? -10.295 -11.429 31.019 1.00 86.75 497 PRO A CA 1
ATOM 4020 C C . PRO A 1 497 ? -11.747 -11.123 31.420 1.00 86.75 497 PRO A C 1
ATOM 4022 O O . PRO A 1 497 ? -12.432 -11.985 31.957 1.00 86.75 497 PRO A O 1
ATOM 4025 N N . ASP A 1 498 ? -12.233 -9.902 31.180 1.00 89.50 498 ASP A N 1
ATOM 4026 C CA . ASP A 1 498 ? -13.615 -9.499 31.465 1.00 89.50 498 ASP A CA 1
ATOM 4027 C C . ASP A 1 498 ? -14.615 -9.878 30.356 1.00 89.50 498 ASP A C 1
ATOM 4029 O O . ASP A 1 498 ? -15.818 -9.635 30.519 1.00 89.50 498 ASP A O 1
ATOM 4033 N N . GLY A 1 499 ? -14.129 -10.457 29.250 1.00 91.56 499 GLY A N 1
ATOM 4034 C CA . GLY A 1 499 ? -14.926 -10.886 28.104 1.00 91.56 499 GLY A CA 1
ATOM 4035 C C . GLY A 1 499 ? -15.512 -9.738 27.279 1.00 91.56 499 GLY A C 1
ATOM 4036 O O . GLY A 1 499 ? -16.433 -9.968 26.499 1.00 91.56 499 GLY A O 1
ATOM 4037 N N . LEU A 1 500 ? -15.057 -8.490 27.454 1.00 94.62 500 LEU A N 1
ATOM 4038 C CA . LEU A 1 500 ? -15.611 -7.344 26.727 1.00 94.62 500 LEU A CA 1
ATOM 4039 C C . LEU A 1 500 ? -15.273 -7.425 25.227 1.00 94.62 500 LEU A C 1
ATOM 4041 O O . LEU A 1 500 ? -14.110 -7.495 24.834 1.00 94.62 500 LEU A O 1
ATOM 4045 N N . VAL A 1 501 ? -16.304 -7.373 24.380 1.00 95.06 501 VAL A N 1
ATOM 4046 C CA . VAL A 1 501 ? -16.179 -7.440 22.912 1.00 95.06 501 VAL A CA 1
ATOM 4047 C C . VAL A 1 501 ? -16.267 -6.052 22.294 1.00 95.06 501 VAL A C 1
ATOM 4049 O O . VAL A 1 501 ? -15.423 -5.650 21.494 1.00 95.06 501 VAL A O 1
ATOM 4052 N N . LYS A 1 502 ? -17.314 -5.305 22.653 1.00 96.12 502 LYS A N 1
ATOM 4053 C CA . LYS A 1 502 ? -17.549 -3.961 22.125 1.00 96.12 502 LYS A CA 1
ATOM 4054 C C . LYS A 1 502 ? -18.280 -3.072 23.116 1.00 96.12 502 LYS A C 1
ATOM 4056 O O . LYS A 1 502 ? -19.122 -3.543 23.886 1.00 96.12 502 LYS A O 1
ATOM 4061 N N . ARG A 1 503 ? -17.996 -1.778 23.025 1.00 97.19 503 ARG A N 1
ATOM 4062 C CA . ARG A 1 503 ? -18.634 -0.697 23.772 1.00 97.19 503 ARG A CA 1
ATOM 4063 C C . ARG A 1 503 ? -19.107 0.375 22.796 1.00 97.19 503 ARG A C 1
ATOM 4065 O O . ARG A 1 503 ? -18.325 0.887 22.006 1.00 97.19 503 ARG A O 1
ATOM 4072 N N . GLU A 1 504 ? -20.382 0.723 22.861 1.00 97.38 504 GLU A N 1
ATOM 4073 C CA . GLU A 1 504 ? -21.006 1.778 22.068 1.00 97.38 504 GLU A CA 1
ATOM 4074 C C . GLU A 1 504 ? -21.501 2.875 23.011 1.00 97.38 504 GLU A C 1
ATOM 4076 O O . GLU A 1 504 ? -22.299 2.616 23.911 1.00 97.38 504 GLU A O 1
ATOM 4081 N N . GLU A 1 505 ? -21.039 4.099 22.805 1.00 95.31 505 GLU A N 1
ATOM 4082 C CA . GLU A 1 505 ? -21.417 5.277 23.577 1.00 95.31 505 GLU A CA 1
ATOM 4083 C C . GLU A 1 505 ? -22.112 6.280 22.649 1.00 95.31 505 GLU A C 1
ATOM 4085 O O . GLU A 1 505 ? -21.504 6.841 21.740 1.00 95.31 505 GLU A O 1
ATOM 4090 N N . GLU A 1 506 ? -23.391 6.541 22.897 1.00 95.00 506 GLU A N 1
ATOM 4091 C CA . GLU A 1 506 ? -24.034 7.790 22.499 1.00 95.00 506 GLU A CA 1
ATOM 4092 C C . GLU A 1 506 ? -23.676 8.828 23.564 1.00 95.00 506 GLU A C 1
ATOM 4094 O O . GLU A 1 506 ? -24.133 8.730 24.711 1.00 95.00 506 GLU A O 1
ATOM 4099 N N . ILE A 1 507 ? -22.830 9.793 23.196 1.00 90.75 507 ILE A N 1
ATOM 4100 C CA . ILE A 1 507 ? -22.157 10.688 24.143 1.00 90.75 507 ILE A CA 1
ATOM 4101 C C . ILE A 1 507 ? -23.196 11.391 25.023 1.00 90.75 507 ILE A C 1
ATOM 4103 O O . ILE A 1 507 ? -24.161 11.973 24.524 1.00 90.75 507 ILE A O 1
ATOM 4107 N N . GLN A 1 508 ? -23.003 11.298 26.344 1.00 88.38 508 GLN A N 1
ATOM 4108 C CA . GLN A 1 508 ? -23.883 11.868 27.378 1.00 88.38 508 GLN A CA 1
ATOM 4109 C C . GLN A 1 508 ? -25.346 11.378 27.349 1.00 88.38 508 GLN A C 1
ATOM 4111 O O . GLN A 1 508 ? -26.208 11.971 27.993 1.00 88.38 508 GLN A O 1
ATOM 4116 N N . LYS A 1 509 ? -25.653 10.279 26.648 1.00 92.19 509 LYS A N 1
ATOM 4117 C CA . LYS A 1 509 ? -27.017 9.726 26.560 1.00 92.19 509 LYS A CA 1
ATOM 4118 C C . LYS A 1 509 ? -27.093 8.273 26.983 1.00 92.19 509 LYS A C 1
ATOM 4120 O O . LYS A 1 509 ? -27.963 7.896 27.772 1.00 92.19 509 LYS A O 1
ATOM 4125 N N . ARG A 1 510 ? -26.228 7.428 26.426 1.00 95.00 510 ARG A N 1
ATOM 4126 C CA . ARG A 1 510 ? -26.342 5.981 26.586 1.00 95.00 510 ARG A CA 1
ATOM 4127 C C . ARG A 1 510 ? -25.016 5.291 26.322 1.00 95.00 510 ARG A C 1
ATOM 4129 O O . ARG A 1 510 ? -24.379 5.566 25.317 1.00 95.00 510 ARG A O 1
ATOM 4136 N N . VAL A 1 511 ? -24.685 4.306 27.149 1.00 97.12 511 VAL A N 1
ATOM 4137 C CA . VAL A 1 511 ? -23.587 3.369 26.882 1.00 97.12 511 VAL A CA 1
ATOM 4138 C C . VAL A 1 511 ? -24.140 1.951 26.811 1.00 97.12 511 VAL A C 1
ATOM 4140 O O . VAL A 1 511 ? -25.046 1.579 27.563 1.00 97.12 511 VAL A O 1
ATOM 4143 N N . VAL A 1 512 ? -23.633 1.165 25.870 1.00 98.00 512 VAL A N 1
ATOM 4144 C CA . VAL A 1 512 ? -23.986 -0.234 25.637 1.00 98.00 512 VAL A CA 1
ATOM 4145 C C . VAL A 1 512 ? -22.710 -1.046 25.518 1.00 98.00 512 VAL A C 1
ATOM 4147 O O . VAL A 1 512 ? -21.822 -0.698 24.756 1.00 98.00 512 VAL A O 1
ATOM 4150 N N . GLU A 1 513 ? -22.640 -2.154 26.235 1.00 98.12 513 GLU A N 1
ATOM 4151 C CA . GLU A 1 513 ? -21.506 -3.066 26.228 1.00 98.12 513 GLU A CA 1
ATOM 4152 C C . GLU A 1 513 ? -21.981 -4.477 25.920 1.00 98.12 513 GLU A C 1
ATOM 4154 O O . GLU A 1 513 ? -23.051 -4.908 26.366 1.00 98.12 513 GLU A O 1
ATOM 4159 N N . HIS A 1 514 ? -21.165 -5.189 25.157 1.00 97.62 514 HIS A N 1
ATOM 4160 C CA . HIS A 1 514 ? -21.382 -6.576 24.792 1.00 97.62 514 HIS A CA 1
ATOM 4161 C C . HIS A 1 514 ? -20.210 -7.418 25.262 1.00 97.62 514 HIS A C 1
ATOM 4163 O O . HIS A 1 514 ? -19.055 -7.020 25.098 1.00 97.62 514 HIS A O 1
ATOM 4169 N N . PHE A 1 515 ? -20.537 -8.580 25.807 1.00 96.56 515 PHE A N 1
ATOM 4170 C CA . PHE A 1 515 ? -19.583 -9.498 26.402 1.00 96.56 515 PHE A CA 1
ATOM 4171 C C . PHE A 1 515 ? -19.730 -10.882 25.781 1.00 96.56 515 PHE A C 1
ATOM 4173 O O . PHE A 1 515 ? -20.822 -11.243 25.332 1.00 96.56 515 PHE A O 1
ATOM 4180 N N . ASP A 1 516 ? -18.642 -11.639 25.790 1.00 93.50 516 ASP A N 1
ATOM 4181 C CA . ASP A 1 516 ? -18.591 -13.023 25.345 1.00 93.50 516 ASP A CA 1
ATOM 4182 C C . ASP A 1 516 ? -17.700 -13.858 26.275 1.00 93.50 516 ASP A C 1
ATOM 4184 O O . ASP A 1 516 ? -16.784 -13.331 26.907 1.00 93.50 516 ASP A O 1
ATOM 4188 N N . GLY A 1 517 ? -18.003 -15.152 26.395 1.00 87.81 517 GLY A N 1
ATOM 4189 C CA . GLY A 1 517 ? -17.188 -16.105 27.157 1.00 87.81 517 GLY A CA 1
ATOM 4190 C C . GLY A 1 517 ? -17.093 -15.869 28.672 1.00 87.81 517 GLY A C 1
ATOM 4191 O O . GLY A 1 517 ? -16.151 -16.351 29.290 1.00 87.81 517 GLY A O 1
ATOM 4192 N N . ARG A 1 518 ? -18.031 -15.134 29.286 1.00 92.06 518 ARG A N 1
ATOM 4193 C CA . ARG A 1 518 ? -18.020 -14.878 30.738 1.00 92.06 518 ARG A CA 1
ATOM 4194 C C . ARG A 1 518 ? -18.633 -16.014 31.559 1.00 92.06 518 ARG A C 1
ATOM 4196 O O . ARG A 1 518 ? -19.728 -16.483 31.250 1.00 92.06 518 ARG A O 1
ATOM 4203 N N . ASP A 1 519 ? -18.003 -16.328 32.691 1.00 91.19 519 ASP A N 1
ATOM 4204 C CA . ASP A 1 519 ? -18.458 -17.354 33.647 1.00 91.19 519 ASP A CA 1
ATOM 4205 C C . ASP A 1 519 ? -19.801 -17.024 34.318 1.00 91.19 519 ASP A C 1
ATOM 4207 O O . ASP A 1 519 ? -20.568 -17.913 34.685 1.00 91.19 519 ASP A O 1
ATOM 4211 N N . ASP A 1 520 ? -20.109 -15.734 34.475 1.00 91.44 520 ASP A N 1
ATOM 4212 C CA . ASP A 1 520 ? -21.380 -15.257 35.028 1.00 91.44 520 ASP A CA 1
ATOM 4213 C C . ASP A 1 520 ? -22.495 -15.149 33.975 1.00 91.44 520 ASP A C 1
ATOM 4215 O O . ASP A 1 520 ? -23.576 -14.636 34.270 1.00 91.44 520 ASP A O 1
ATOM 4219 N N . PHE A 1 521 ? -22.244 -15.631 32.751 1.00 94.38 521 PHE A N 1
ATOM 4220 C CA . PHE A 1 521 ? -23.155 -15.596 31.608 1.00 94.38 521 PHE A CA 1
ATOM 4221 C C . PHE A 1 521 ? -23.594 -14.185 31.187 1.00 94.38 521 PHE A C 1
ATOM 4223 O O . PHE A 1 521 ? -24.523 -14.059 30.387 1.00 94.38 521 PHE A O 1
ATOM 4230 N N . LEU A 1 522 ? -22.973 -13.106 31.683 1.00 95.69 522 LEU A N 1
ATOM 4231 C CA . LEU A 1 522 ? -23.297 -11.747 31.250 1.00 95.69 522 LEU A CA 1
ATOM 4232 C C . LEU A 1 522 ? -22.909 -11.580 29.776 1.00 95.69 522 LEU A C 1
ATOM 4234 O O . LEU A 1 522 ? -21.757 -11.770 29.409 1.00 95.69 522 LEU A O 1
ATOM 4238 N N . ILE A 1 523 ? -23.865 -11.175 28.940 1.00 96.81 523 ILE A N 1
ATOM 4239 C CA . ILE A 1 523 ? -23.645 -10.951 27.496 1.00 96.81 523 ILE A CA 1
ATOM 4240 C C . ILE A 1 523 ? -23.870 -9.498 27.083 1.00 96.81 523 ILE A C 1
ATOM 4242 O O . ILE A 1 523 ? -23.529 -9.082 25.975 1.00 96.81 523 ILE A O 1
ATOM 4246 N N . PHE A 1 524 ? -24.518 -8.713 27.945 1.00 97.88 524 PHE A N 1
ATOM 4247 C CA . PHE A 1 524 ? -24.951 -7.366 27.606 1.00 97.88 524 PHE A CA 1
ATOM 4248 C C . PHE A 1 524 ? -25.136 -6.514 28.851 1.00 97.88 524 PHE A C 1
ATOM 4250 O O . PHE A 1 524 ? -25.868 -6.905 29.764 1.00 97.88 524 PHE A O 1
ATOM 4257 N N . ARG A 1 525 ? -24.606 -5.293 28.817 1.00 97.81 525 ARG A N 1
ATOM 4258 C CA . ARG A 1 525 ? -24.892 -4.242 29.796 1.00 97.81 525 ARG A CA 1
ATOM 4259 C C . ARG A 1 525 ? -25.251 -2.952 29.073 1.00 97.81 525 ARG A C 1
ATOM 4261 O O . ARG A 1 525 ? -24.736 -2.662 28.001 1.00 97.81 525 ARG A O 1
ATOM 4268 N N . SER A 1 526 ? -26.167 -2.166 29.623 1.00 97.81 526 SER A N 1
ATOM 4269 C CA . SER A 1 526 ? -26.434 -0.822 29.108 1.00 97.81 526 SER A CA 1
ATOM 4270 C C . SER A 1 526 ? -26.821 0.141 30.210 1.00 97.81 526 SER A C 1
ATOM 4272 O O . SER A 1 526 ? -27.644 -0.214 31.056 1.00 97.81 526 SER A O 1
ATOM 4274 N N . VAL A 1 527 ? -26.342 1.372 30.115 1.00 97.19 527 VAL A N 1
ATOM 4275 C CA . VAL A 1 527 ? -26.731 2.498 30.964 1.00 97.19 527 VAL A CA 1
ATOM 4276 C C . VAL A 1 527 ? -27.363 3.586 30.101 1.00 97.19 527 VAL A C 1
ATOM 4278 O O . VAL A 1 527 ? -26.908 3.857 28.994 1.00 97.19 527 VAL A O 1
ATOM 4281 N N . ILE A 1 528 ? -28.453 4.173 30.585 1.00 95.62 528 ILE A N 1
ATOM 4282 C CA . ILE A 1 528 ? -29.127 5.328 29.992 1.00 95.62 528 ILE A CA 1
ATOM 4283 C C . ILE A 1 528 ? -29.034 6.458 31.009 1.00 95.62 528 ILE A C 1
ATOM 4285 O O . ILE A 1 528 ? -29.410 6.275 32.173 1.00 95.62 528 ILE A O 1
ATOM 4289 N N . LEU A 1 529 ? -28.539 7.601 30.558 1.00 93.25 529 LEU A N 1
ATOM 4290 C CA . LEU A 1 529 ? -28.350 8.798 31.361 1.00 93.25 529 LEU A CA 1
ATOM 4291 C C . LEU A 1 529 ? -29.600 9.680 31.311 1.00 93.25 529 LEU A C 1
ATOM 4293 O O . LEU A 1 529 ? -30.404 9.596 30.379 1.00 93.25 529 LEU A O 1
ATOM 4297 N N . ALA A 1 530 ? -29.793 10.467 32.363 1.00 89.62 530 ALA A N 1
ATOM 4298 C CA . ALA A 1 530 ? -30.849 11.460 32.427 1.00 89.62 530 ALA A CA 1
ATOM 4299 C C . ALA A 1 530 ? -30.560 12.607 31.448 1.00 89.62 530 ALA A C 1
ATOM 4301 O O . ALA A 1 530 ? -29.410 12.963 31.202 1.00 89.62 530 ALA A O 1
ATOM 4302 N N . THR A 1 531 ? -31.622 13.171 30.888 1.00 85.56 531 THR A N 1
ATOM 4303 C CA . THR A 1 531 ? -31.582 14.371 30.045 1.00 85.56 531 THR A CA 1
ATOM 4304 C C . THR A 1 531 ? -32.096 15.578 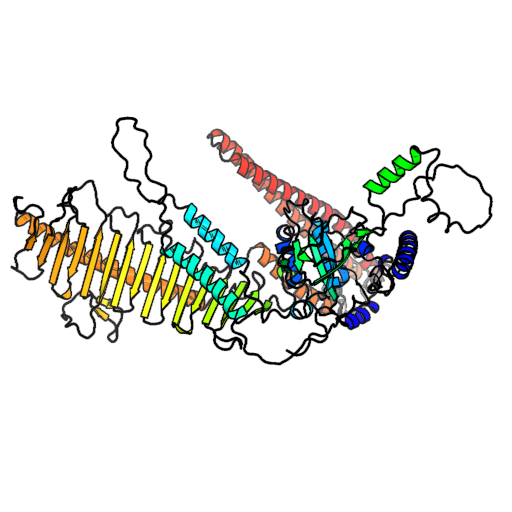30.826 1.00 85.56 531 THR A C 1
ATOM 4306 O O . THR A 1 531 ? -32.779 15.399 31.827 1.00 85.56 531 THR A O 1
ATOM 4309 N N . ASP A 1 532 ? -31.871 16.800 30.335 1.00 76.00 532 ASP A N 1
ATOM 4310 C CA . ASP A 1 532 ? -32.349 18.040 30.986 1.00 76.00 532 ASP A CA 1
ATOM 4311 C C . ASP A 1 532 ? -33.876 18.095 31.199 1.00 76.00 532 ASP A C 1
ATOM 4313 O O . ASP A 1 532 ? -34.379 18.910 31.966 1.00 76.00 532 ASP A O 1
ATOM 4317 N N . LYS A 1 533 ? -34.633 17.241 30.499 1.00 76.00 533 LYS A N 1
ATOM 4318 C CA . LYS A 1 533 ? -36.092 17.120 30.632 1.00 76.00 533 LYS A CA 1
ATOM 4319 C C . LYS A 1 533 ? -36.526 16.179 31.755 1.00 76.00 533 LYS A C 1
ATOM 4321 O O . LYS A 1 533 ? -37.712 16.133 32.069 1.00 76.00 533 LYS A O 1
ATOM 4326 N N . ASP A 1 534 ? -35.614 15.375 32.286 1.00 80.56 534 ASP A N 1
ATOM 4327 C CA . ASP A 1 534 ? -35.913 14.417 33.340 1.00 80.56 534 ASP A CA 1
ATOM 4328 C C . ASP A 1 534 ? -35.781 15.105 34.709 1.00 80.56 534 ASP A C 1
ATOM 4330 O O . ASP A 1 534 ? -34.743 15.683 35.023 1.00 80.56 534 ASP A O 1
ATOM 4334 N N . GLU A 1 535 ? -36.814 15.025 35.552 1.00 73.44 535 GLU A N 1
ATOM 4335 C CA . GLU A 1 535 ? -36.727 15.488 36.943 1.00 73.44 535 GLU A CA 1
ATOM 4336 C C . GLU A 1 535 ? -35.829 14.539 37.744 1.00 73.44 535 GLU A C 1
ATOM 4338 O O . GLU A 1 535 ? -36.248 13.449 38.133 1.00 73.44 535 GLU A O 1
ATOM 4343 N N . VAL A 1 536 ? -34.570 14.913 37.963 1.00 71.25 536 VAL A N 1
ATOM 4344 C CA . VAL A 1 536 ? -33.621 14.097 38.729 1.00 71.25 536 VAL A CA 1
ATOM 4345 C C . VAL A 1 536 ? -33.799 14.361 40.226 1.00 71.25 536 VAL A C 1
ATOM 4347 O O . VAL A 1 536 ? -33.636 15.489 40.684 1.00 71.25 536 VAL A O 1
ATOM 4350 N N . ASP A 1 537 ? -34.085 13.313 41.005 1.00 71.12 537 ASP A N 1
ATOM 4351 C CA . ASP A 1 537 ? -34.078 13.398 42.470 1.00 71.12 537 ASP A CA 1
ATOM 4352 C C . ASP A 1 537 ? -32.671 13.773 42.962 1.00 71.12 537 ASP A C 1
ATOM 4354 O O . ASP A 1 537 ? -31.696 13.068 42.687 1.00 71.12 537 ASP A O 1
ATOM 4358 N N . SER A 1 538 ? -32.567 14.861 43.731 1.00 68.69 538 SER A N 1
ATOM 4359 C CA . SER A 1 538 ? -31.313 15.338 44.327 1.00 68.69 538 SER A CA 1
ATOM 4360 C C . SER A 1 538 ? -30.646 14.310 45.250 1.00 68.69 538 SER A C 1
ATOM 4362 O O . SER A 1 538 ? -29.482 14.473 45.604 1.00 68.69 538 SER A O 1
ATOM 4364 N N . LYS A 1 539 ? -31.364 13.255 45.658 1.00 72.06 539 LYS A N 1
ATOM 4365 C CA . LYS A 1 539 ? -30.837 12.138 46.455 1.00 72.06 539 LYS A CA 1
ATOM 4366 C C . LYS A 1 539 ? -30.333 10.953 45.624 1.00 72.06 539 LYS A C 1
ATOM 4368 O O . LYS A 1 539 ? -29.929 9.957 46.224 1.00 72.06 539 LYS A O 1
ATOM 4373 N N . ASN A 1 540 ? -30.364 11.005 44.289 1.00 80.25 540 ASN A N 1
ATOM 4374 C CA . ASN A 1 540 ? -29.896 9.901 43.446 1.00 80.25 540 ASN A CA 1
ATOM 4375 C C . ASN A 1 540 ? -28.374 9.688 43.614 1.00 80.25 540 ASN A C 1
ATOM 4377 O O . ASN A 1 540 ? -27.597 10.550 43.208 1.00 80.25 540 ASN A O 1
ATOM 4381 N N . PRO A 1 541 ? -27.918 8.544 44.161 1.00 84.12 541 PRO A N 1
ATOM 4382 C CA . PRO A 1 541 ? -26.494 8.304 44.396 1.00 84.12 541 PRO A CA 1
ATOM 4383 C C . PRO A 1 541 ? -25.732 7.857 43.135 1.00 84.12 541 PRO A C 1
ATOM 4385 O O . PRO A 1 541 ? -24.508 7.717 43.172 1.00 84.12 541 PRO A O 1
ATOM 4388 N N . TYR A 1 542 ? -26.440 7.570 42.038 1.00 91.62 542 TYR A N 1
ATOM 4389 C CA . TYR A 1 542 ? -25.871 6.994 40.824 1.00 91.62 542 TYR A CA 1
ATOM 4390 C C . TYR A 1 542 ? -25.641 8.078 39.766 1.00 91.62 542 TYR A C 1
ATOM 4392 O O . TYR A 1 542 ? -26.524 8.380 38.960 1.00 91.62 542 TYR A O 1
ATOM 4400 N N . VAL A 1 543 ? -24.436 8.648 39.767 1.00 91.12 543 VAL A N 1
ATOM 4401 C CA . VAL A 1 543 ? -24.012 9.738 38.877 1.00 91.12 543 VAL A CA 1
ATOM 4402 C C . VAL A 1 543 ? -22.712 9.380 38.158 1.00 91.12 543 VAL A C 1
ATOM 4404 O O . VAL A 1 543 ? -21.873 8.654 38.694 1.00 91.12 543 VAL A O 1
ATOM 4407 N N . LEU A 1 544 ? -22.545 9.885 36.940 1.00 88.88 544 LEU A N 1
ATOM 4408 C CA . LEU A 1 544 ? -21.313 9.792 36.157 1.00 88.88 544 LEU A CA 1
ATOM 4409 C C . LEU A 1 544 ? -20.779 11.199 35.857 1.00 88.88 544 LEU A C 1
ATOM 4411 O O . LEU A 1 544 ? -21.574 12.138 35.777 1.00 88.88 544 LEU A O 1
ATOM 4415 N N . PRO A 1 545 ? -19.460 11.368 35.679 1.00 83.81 545 PRO A N 1
ATOM 4416 C CA . PRO A 1 545 ? -18.898 12.652 35.279 1.00 83.81 545 PRO A CA 1
ATOM 4417 C C . PRO A 1 545 ? -19.360 13.036 33.862 1.00 83.81 545 PRO A C 1
ATOM 4419 O O . PRO A 1 545 ? -19.342 12.217 32.945 1.00 83.81 545 PRO A O 1
ATOM 4422 N N . GLY A 1 546 ? -19.761 14.294 33.663 1.00 75.38 546 GLY A N 1
ATOM 4423 C CA . GLY A 1 546 ? -20.151 14.830 32.354 1.00 75.38 546 GLY A CA 1
ATOM 4424 C C . GLY A 1 546 ? -21.297 15.846 32.394 1.00 75.38 546 GLY A C 1
ATOM 4425 O O . GLY A 1 546 ? -21.857 16.139 33.441 1.00 75.38 546 GLY A O 1
ATOM 4426 N N . GLY A 1 547 ? -21.679 16.373 31.228 1.00 69.94 547 GLY A N 1
ATOM 4427 C CA . GLY A 1 547 ? -22.816 17.291 31.088 1.00 69.94 547 GLY A CA 1
ATOM 4428 C C . GLY A 1 547 ? -22.507 18.740 31.498 1.00 69.94 547 GLY A C 1
ATOM 4429 O O . GLY A 1 547 ? -21.390 19.038 31.924 1.00 69.94 547 GLY A O 1
ATOM 4430 N N . PRO A 1 548 ? -23.476 19.667 31.362 1.00 63.75 548 PRO A N 1
ATOM 4431 C CA . PRO A 1 548 ? -23.259 21.100 31.597 1.00 63.75 548 PRO A CA 1
ATOM 4432 C C . PRO A 1 548 ? -22.847 21.437 33.038 1.00 63.75 548 PRO A C 1
ATOM 4434 O O . PRO A 1 548 ? -22.099 22.385 33.258 1.00 63.75 548 PRO A O 1
ATOM 4437 N N . ALA A 1 549 ? -23.328 20.656 34.010 1.00 68.00 549 ALA A N 1
ATOM 4438 C CA . ALA A 1 549 ? -23.053 20.827 35.437 1.00 68.00 549 ALA A CA 1
ATOM 4439 C C . ALA A 1 549 ? -21.856 19.993 35.943 1.00 68.00 549 ALA A C 1
ATOM 4441 O O . ALA A 1 549 ? -21.529 20.054 37.124 1.00 68.00 549 ALA A O 1
ATOM 4442 N N . GLY A 1 550 ? -21.208 19.208 35.073 1.00 77.88 550 GLY A N 1
ATOM 4443 C CA . GLY A 1 550 ? -20.083 18.333 35.425 1.00 77.88 550 GLY A CA 1
ATOM 4444 C C . GLY A 1 550 ? -20.468 16.940 35.943 1.00 77.88 550 GLY A C 1
ATOM 4445 O O . GLY A 1 550 ? -19.612 16.055 35.935 1.00 77.88 550 GLY A O 1
ATOM 4446 N N . GLU A 1 551 ? -21.734 16.708 36.305 1.00 85.38 551 GLU A N 1
ATOM 4447 C CA . GLU A 1 551 ? -22.283 15.390 36.652 1.00 85.38 551 GLU A CA 1
ATOM 4448 C C . GLU A 1 551 ? -23.603 15.105 35.909 1.00 85.38 551 GLU A C 1
ATOM 4450 O O . GLU A 1 551 ? -24.439 15.995 35.736 1.00 85.38 551 GLU A O 1
ATOM 4455 N N . ILE A 1 552 ? -23.814 13.845 35.506 1.00 88.62 552 ILE A N 1
ATOM 4456 C CA . ILE A 1 552 ? -25.055 13.354 34.887 1.00 88.62 552 ILE A CA 1
ATOM 4457 C C . ILE A 1 552 ? -25.584 12.155 35.673 1.00 88.62 552 ILE A C 1
ATOM 4459 O O . ILE A 1 552 ? -24.886 11.159 35.875 1.00 88.62 552 ILE A O 1
ATOM 4463 N N . ALA A 1 553 ? -26.851 12.216 36.079 1.00 91.69 553 ALA A N 1
ATOM 4464 C CA . ALA A 1 553 ? -27.503 11.124 36.787 1.00 91.69 553 ALA A CA 1
ATOM 4465 C C . ALA A 1 553 ? -27.859 9.949 35.867 1.00 91.69 553 ALA A C 1
ATOM 4467 O O . ALA A 1 553 ? -28.266 10.114 34.715 1.00 91.69 553 ALA A O 1
ATOM 4468 N N . ILE A 1 554 ? -27.772 8.734 36.402 1.00 93.38 554 ILE A N 1
ATOM 4469 C CA . ILE A 1 554 ? -28.203 7.525 35.706 1.00 93.38 554 ILE A CA 1
ATOM 4470 C C . ILE A 1 554 ? -29.723 7.390 35.817 1.00 93.38 554 ILE A C 1
ATOM 4472 O O . ILE A 1 554 ? -30.279 7.313 36.912 1.00 93.38 554 ILE A O 1
ATOM 4476 N N . LYS A 1 555 ? -30.396 7.289 34.667 1.00 93.44 555 LYS A N 1
ATOM 4477 C CA . LYS A 1 555 ? -31.844 7.060 34.576 1.00 93.44 555 LYS A CA 1
ATOM 4478 C C . LYS A 1 555 ? -32.189 5.579 34.696 1.00 93.44 555 LYS A C 1
ATOM 4480 O O . LYS A 1 555 ? -33.147 5.206 35.377 1.00 93.44 555 LYS A O 1
ATOM 4485 N N . LYS A 1 556 ? -31.435 4.723 33.998 1.00 95.44 556 LYS A N 1
ATOM 4486 C CA . LYS A 1 556 ? -31.718 3.284 33.907 1.00 95.44 556 LYS A CA 1
ATOM 4487 C C . LYS A 1 556 ? -30.474 2.468 33.588 1.00 95.44 556 LYS A C 1
ATOM 4489 O O . LYS A 1 556 ? -29.736 2.813 32.673 1.00 95.44 556 LYS A O 1
ATOM 4494 N N . MET A 1 557 ? -30.320 1.323 34.245 1.00 97.44 557 MET A N 1
ATOM 4495 C CA . MET A 1 557 ? -29.315 0.311 33.905 1.00 97.44 557 MET A CA 1
ATOM 4496 C C . MET A 1 557 ? -29.999 -0.999 33.509 1.00 97.44 557 MET A C 1
ATOM 4498 O O . MET A 1 557 ? -31.097 -1.313 33.975 1.00 97.44 557 MET A O 1
ATOM 4502 N N . LYS A 1 558 ? -29.387 -1.767 32.610 1.00 97.88 558 LYS A N 1
ATOM 4503 C CA . LYS A 1 558 ? -29.875 -3.090 32.205 1.00 97.88 558 LYS A CA 1
ATOM 4504 C C . LYS A 1 558 ? -28.714 -4.050 32.036 1.00 97.88 558 LYS A C 1
ATOM 4506 O O . LYS A 1 558 ? -27.711 -3.682 31.437 1.00 97.88 558 LYS A O 1
ATOM 4511 N N . GLU A 1 559 ? -28.934 -5.291 32.432 1.00 98.12 559 GLU A N 1
ATOM 4512 C CA . GLU A 1 559 ? -28.032 -6.415 32.194 1.00 98.12 559 GLU A CA 1
ATOM 4513 C C . GLU A 1 559 ? -28.825 -7.555 31.558 1.00 98.12 559 GLU A C 1
ATOM 4515 O O . GLU A 1 559 ? -30.015 -7.725 31.854 1.00 98.12 559 GLU A O 1
ATOM 4520 N N . LYS A 1 560 ? -28.204 -8.314 30.656 1.00 97.75 560 LYS A N 1
ATOM 4521 C CA . LYS A 1 560 ? -28.783 -9.546 30.108 1.00 97.75 560 LYS A CA 1
ATOM 4522 C C . LYS A 1 560 ? -27.769 -10.671 30.171 1.00 97.75 560 LYS A C 1
ATOM 4524 O O . LYS A 1 560 ? -26.581 -10.437 29.951 1.00 97.75 560 LYS A O 1
ATOM 4529 N N . PHE A 1 561 ? -28.288 -11.871 30.372 1.00 96.88 561 PHE A N 1
ATOM 4530 C CA . PHE A 1 561 ? -27.509 -13.077 30.576 1.00 96.88 561 PHE A CA 1
ATOM 4531 C C . PHE A 1 561 ? -27.868 -14.134 29.530 1.00 96.88 561 PHE A C 1
ATOM 4533 O O . PHE A 1 561 ? -28.994 -14.170 29.014 1.00 96.88 561 PHE A O 1
ATOM 4540 N N . ALA A 1 562 ? -26.885 -14.957 29.179 1.00 95.12 562 ALA A N 1
ATOM 4541 C CA . ALA A 1 562 ? -27.085 -16.192 28.441 1.00 95.12 562 ALA A CA 1
ATOM 4542 C C . ALA A 1 562 ? -27.724 -17.259 29.345 1.00 95.12 562 ALA A C 1
ATOM 4544 O O . ALA A 1 562 ? -27.672 -17.173 30.568 1.00 95.12 562 ALA A O 1
ATOM 4545 N N . ARG A 1 563 ? -28.346 -18.270 28.727 1.00 93.75 563 ARG A N 1
ATOM 4546 C CA . ARG A 1 563 ? -29.025 -19.355 29.447 1.00 93.75 563 ARG A CA 1
ATOM 4547 C C . ARG A 1 563 ? -28.002 -20.199 30.210 1.00 93.75 563 ARG A C 1
ATOM 4549 O O . ARG A 1 563 ? -27.139 -20.809 29.583 1.00 93.75 563 ARG A O 1
ATOM 4556 N N . ASN A 1 564 ? -28.182 -20.334 31.521 1.00 93.44 564 ASN A N 1
ATOM 4557 C CA . ASN A 1 564 ? -27.429 -21.281 32.335 1.00 93.44 564 ASN A CA 1
ATOM 4558 C C . ASN A 1 564 ? -28.211 -22.592 32.500 1.00 93.44 564 ASN A C 1
ATOM 4560 O O . ASN A 1 564 ? -29.083 -22.715 33.362 1.00 93.44 564 ASN A O 1
ATOM 4564 N N . SER A 1 565 ? -27.871 -23.606 31.705 1.00 91.81 565 SER A N 1
ATOM 4565 C CA . SER A 1 565 ? -28.546 -24.912 31.721 1.00 91.81 565 SER A CA 1
ATOM 4566 C C . SER A 1 565 ? -28.505 -25.649 33.070 1.00 91.81 565 SER A C 1
ATOM 4568 O O . SER A 1 565 ? -29.301 -26.566 33.254 1.00 91.81 565 SER A O 1
ATOM 4570 N N . ALA A 1 566 ? -27.639 -25.257 34.013 1.00 91.81 566 ALA A N 1
ATOM 4571 C CA . ALA A 1 566 ? -27.604 -25.831 35.361 1.00 91.81 566 ALA A CA 1
ATOM 4572 C C . ALA A 1 566 ? -28.772 -25.367 36.255 1.00 91.81 566 ALA A C 1
ATOM 4574 O O . ALA A 1 566 ? -29.103 -26.040 37.229 1.00 91.81 566 ALA A O 1
ATOM 4575 N N . LEU A 1 567 ? -29.408 -24.235 35.929 1.00 90.12 567 LEU A N 1
ATOM 4576 C CA . LEU A 1 567 ? -30.568 -23.700 36.646 1.00 90.12 567 LEU A CA 1
ATOM 4577 C C . LEU A 1 567 ? -31.867 -23.996 35.895 1.00 90.12 567 LEU A C 1
ATOM 4579 O O . LEU A 1 567 ? -31.888 -24.073 34.663 1.00 90.12 567 LEU A O 1
ATOM 4583 N N . VAL A 1 568 ? -32.984 -24.099 36.616 1.00 91.50 568 VAL A N 1
ATOM 4584 C CA . VAL A 1 568 ? -34.317 -24.151 35.996 1.00 91.50 568 VAL A CA 1
ATOM 4585 C C . VAL A 1 568 ? -34.621 -22.793 35.360 1.00 91.50 568 VAL A C 1
ATOM 4587 O O . VAL A 1 568 ? -34.304 -21.754 35.930 1.00 91.50 568 VAL A O 1
ATOM 4590 N N . ALA A 1 569 ? -35.248 -22.776 34.180 1.00 89.69 569 ALA A N 1
ATOM 4591 C CA . ALA A 1 569 ? -35.458 -21.540 33.418 1.00 89.69 569 ALA A CA 1
ATOM 4592 C C . ALA A 1 569 ? -36.240 -20.455 34.187 1.00 89.69 569 ALA A C 1
ATOM 4594 O O . ALA A 1 569 ? -35.946 -19.275 34.023 1.00 89.69 569 ALA A O 1
ATOM 4595 N N . ASP A 1 570 ? -37.177 -20.856 35.054 1.00 87.69 570 ASP A N 1
ATOM 4596 C CA . ASP A 1 570 ? -37.981 -19.954 35.893 1.00 87.69 570 ASP A CA 1
ATOM 4597 C C . ASP A 1 570 ? -37.211 -19.349 37.084 1.00 87.69 570 ASP A C 1
ATOM 4599 O O . ASP A 1 570 ? -37.705 -18.425 37.731 1.00 87.69 570 ASP A O 1
ATOM 4603 N N . GLU A 1 571 ? -36.007 -19.852 37.367 1.00 88.00 571 GLU A N 1
ATOM 4604 C CA . GLU A 1 571 ? -35.082 -19.327 38.381 1.00 88.00 571 GLU A CA 1
ATOM 4605 C C . GLU A 1 571 ? -33.824 -18.705 37.748 1.00 88.00 571 GLU A C 1
ATOM 4607 O O . GLU A 1 571 ? -33.116 -17.932 38.393 1.00 88.00 571 GLU A O 1
ATOM 4612 N N . ASP A 1 572 ? -33.582 -18.975 36.463 1.00 93.25 572 ASP A N 1
ATOM 4613 C CA . ASP A 1 572 ? -32.470 -18.438 35.686 1.00 93.25 572 ASP A CA 1
ATOM 4614 C C . ASP A 1 572 ? -32.776 -17.031 35.147 1.00 93.25 572 ASP A C 1
ATOM 4616 O O . ASP A 1 572 ? -33.701 -16.818 34.351 1.00 93.25 572 ASP A O 1
ATOM 4620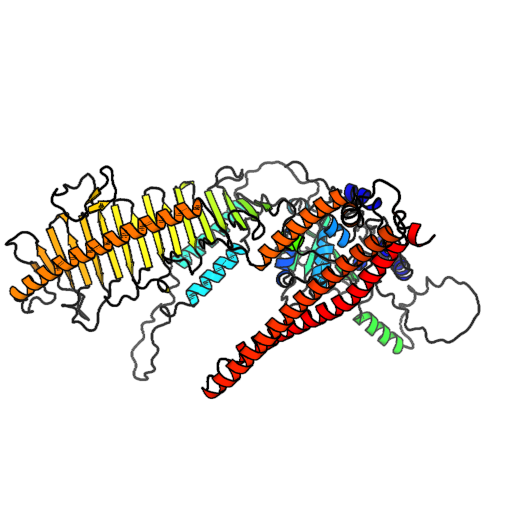 N N . GLN A 1 573 ? -32.005 -16.039 35.588 1.00 94.19 573 GLN A N 1
ATOM 4621 C CA . GLN A 1 573 ? -32.264 -14.630 35.303 1.00 94.19 573 GLN A CA 1
ATOM 4622 C C . GLN A 1 573 ? -31.740 -14.238 33.921 1.00 94.19 573 GLN A C 1
ATOM 4624 O O . GLN A 1 573 ? -30.561 -13.975 33.739 1.00 94.19 573 GLN A O 1
ATOM 4629 N N . ARG A 1 574 ? -32.640 -14.055 32.956 1.00 96.19 574 ARG A N 1
ATOM 4630 C CA . ARG A 1 574 ? -32.293 -13.606 31.599 1.00 96.19 574 ARG A CA 1
ATOM 4631 C C . ARG A 1 574 ? -31.940 -12.129 31.516 1.00 96.19 574 ARG A C 1
ATOM 4633 O O . ARG A 1 574 ? -31.164 -11.711 30.657 1.00 96.19 574 ARG A O 1
ATOM 4640 N N . LYS A 1 575 ? -32.614 -11.291 32.303 1.00 97.12 575 LYS A N 1
ATOM 4641 C CA . LYS A 1 575 ? -32.477 -9.834 32.206 1.00 97.12 575 LYS A CA 1
ATOM 4642 C C . LYS A 1 575 ? -32.815 -9.153 33.518 1.00 97.12 575 LYS A C 1
ATOM 4644 O O . LYS A 1 575 ? -33.895 -9.370 34.061 1.00 97.12 575 LYS A O 1
ATOM 4649 N N . ARG A 1 576 ? -31.960 -8.221 33.924 1.00 97.19 576 ARG A N 1
ATOM 4650 C CA . ARG A 1 576 ? -32.204 -7.278 35.019 1.00 97.19 576 ARG A CA 1
ATOM 4651 C C . ARG A 1 576 ? -32.353 -5.871 34.453 1.00 97.19 576 ARG A C 1
ATOM 4653 O O . ARG A 1 576 ? -31.627 -5.477 33.543 1.00 97.19 576 ARG A O 1
ATOM 4660 N N . ALA A 1 577 ? -33.337 -5.123 34.935 1.00 97.38 577 ALA A N 1
ATOM 4661 C CA . ALA A 1 577 ? -33.547 -3.726 34.583 1.00 97.38 577 ALA A CA 1
ATOM 4662 C C . ALA A 1 577 ? -33.708 -2.904 35.862 1.00 97.38 577 ALA A C 1
ATOM 4664 O O . ALA A 1 577 ? -34.725 -3.013 36.540 1.00 97.38 577 ALA A O 1
ATOM 4665 N N . TYR A 1 578 ? -32.712 -2.076 36.154 1.00 96.44 578 TYR A N 1
ATOM 4666 C CA . TYR A 1 578 ? -32.693 -1.156 37.283 1.00 96.44 578 TYR A CA 1
ATOM 4667 C C . TYR A 1 578 ? -33.230 0.196 36.803 1.00 96.44 578 TYR A C 1
ATOM 4669 O O . TYR A 1 578 ? -32.533 0.947 36.114 1.00 96.44 578 TYR A O 1
ATOM 4677 N N . ASN A 1 579 ? -34.499 0.483 37.085 1.00 93.75 579 ASN A N 1
ATOM 4678 C CA . ASN A 1 579 ? -35.114 1.778 36.812 1.00 93.75 579 ASN A CA 1
ATOM 4679 C C . ASN A 1 579 ? -34.790 2.714 37.980 1.00 93.75 579 ASN A C 1
ATOM 4681 O O . ASN A 1 579 ? -35.572 2.838 38.922 1.00 93.75 579 ASN A O 1
ATOM 4685 N N . VAL A 1 580 ? -33.611 3.335 37.935 1.00 90.81 580 VAL A N 1
ATOM 4686 C CA . VAL A 1 580 ? -33.112 4.197 39.015 1.00 90.81 580 VAL A CA 1
ATOM 4687 C C . VAL A 1 580 ? -34.083 5.342 39.293 1.00 90.81 580 VAL A C 1
ATOM 4689 O O . VAL A 1 580 ? -34.462 5.540 40.443 1.00 90.81 580 VAL A O 1
ATOM 4692 N N . HIS A 1 581 ? -34.528 6.025 38.236 1.00 85.50 581 HIS A N 1
ATOM 4693 C CA . HIS A 1 581 ? -35.448 7.163 38.321 1.00 85.50 581 HIS A CA 1
ATOM 4694 C C . HIS A 1 581 ? -36.827 6.787 38.890 1.00 85.50 581 HIS A C 1
ATOM 4696 O O . HIS A 1 581 ? -37.351 7.482 39.749 1.00 85.50 581 HIS A O 1
ATOM 4702 N N . GLU A 1 582 ? -37.378 5.637 38.487 1.00 87.12 582 GLU A N 1
ATOM 4703 C CA . GLU A 1 582 ? -38.684 5.143 38.967 1.00 87.12 582 GLU A CA 1
ATOM 4704 C C . GLU A 1 582 ? -38.595 4.431 40.332 1.00 87.12 582 GLU A C 1
ATOM 4706 O O . GLU A 1 582 ? -39.611 4.007 40.880 1.00 87.12 582 GLU A O 1
ATOM 4711 N N . GLY A 1 583 ? -37.388 4.209 40.863 1.00 90.25 583 GLY A N 1
ATOM 4712 C CA . GLY A 1 583 ? -37.188 3.467 42.106 1.00 90.25 583 GLY A CA 1
ATOM 4713 C C . GLY A 1 583 ? -37.634 2.000 42.041 1.00 90.25 583 GLY A C 1
ATOM 4714 O O . GLY A 1 583 ? -38.118 1.470 43.042 1.00 90.25 583 GLY A O 1
ATOM 4715 N N . SER A 1 584 ? -37.475 1.324 40.894 1.00 94.00 584 SER A N 1
ATOM 4716 C CA . SER A 1 584 ? -37.875 -0.084 40.716 1.00 94.00 584 SER A CA 1
ATOM 4717 C C . SER A 1 584 ? -36.793 -0.954 40.066 1.00 94.00 584 SER A C 1
ATOM 4719 O O . SER A 1 584 ? -35.975 -0.485 39.274 1.00 94.00 584 SER A O 1
ATOM 4721 N N . ILE A 1 585 ? -36.782 -2.248 40.390 1.00 96.44 585 ILE A N 1
ATOM 4722 C CA . ILE A 1 585 ? -35.900 -3.258 39.795 1.00 96.44 585 ILE A CA 1
ATOM 4723 C C . ILE A 1 585 ? -36.766 -4.367 39.213 1.00 96.44 585 ILE A C 1
ATOM 4725 O O . ILE A 1 585 ? -37.532 -5.007 39.929 1.00 96.44 585 ILE A O 1
ATOM 4729 N N . ARG A 1 586 ? -36.637 -4.620 37.910 1.00 97.00 586 ARG A N 1
ATOM 4730 C CA . ARG A 1 586 ? -37.389 -5.666 37.214 1.00 97.00 586 ARG A CA 1
ATOM 4731 C C . ARG A 1 586 ? -36.474 -6.781 36.731 1.00 97.00 586 ARG A C 1
ATOM 4733 O O . ARG A 1 586 ? -35.565 -6.540 35.936 1.00 97.00 586 ARG A O 1
ATOM 4740 N N . VAL A 1 587 ? -36.768 -8.002 37.159 1.00 96.75 587 VAL A N 1
ATOM 4741 C CA . VAL A 1 587 ? -36.048 -9.227 36.798 1.00 96.75 587 VAL A CA 1
ATOM 4742 C C . VAL A 1 587 ? -36.930 -10.064 35.877 1.00 96.75 587 VAL A C 1
ATOM 4744 O O . VAL A 1 587 ? -38.104 -10.289 36.166 1.00 96.75 587 VAL A O 1
ATOM 4747 N N . TYR A 1 588 ? -36.381 -10.503 34.750 1.00 96.06 588 TYR A N 1
ATOM 4748 C CA . TYR A 1 588 ? -37.039 -11.395 33.798 1.00 96.06 588 TYR A CA 1
ATOM 4749 C C . TYR A 1 588 ? -36.283 -12.714 33.749 1.00 96.06 588 TYR A C 1
ATOM 4751 O O . TYR A 1 588 ? -35.064 -12.707 33.572 1.00 96.06 588 TYR A O 1
ATOM 4759 N N . PHE A 1 589 ? -37.012 -13.819 33.814 1.00 95.44 589 PHE A N 1
ATOM 4760 C CA . PHE A 1 589 ? -36.440 -15.160 33.766 1.00 95.44 589 PHE A CA 1
ATOM 4761 C C . PHE A 1 589 ? -36.358 -15.692 32.326 1.00 95.44 589 PHE A C 1
ATOM 4763 O O . PHE A 1 589 ? -36.858 -15.058 31.378 1.00 95.44 589 PHE A O 1
ATOM 4770 N N . HIS A 1 590 ? -35.647 -16.802 32.140 1.00 94.56 590 HIS A N 1
ATOM 4771 C CA . HIS A 1 590 ? -35.553 -17.496 30.859 1.00 94.56 590 HIS A CA 1
ATOM 4772 C C . HIS A 1 590 ? -36.856 -18.238 30.528 1.00 94.56 590 HIS A C 1
ATOM 4774 O O . HIS A 1 590 ? -37.639 -18.598 31.401 1.00 94.56 590 HIS A O 1
ATOM 4780 N N . TYR A 1 591 ? -37.101 -18.467 29.236 1.00 91.69 591 TYR A N 1
ATOM 4781 C CA . TYR A 1 591 ? -38.200 -19.330 28.806 1.00 91.69 591 TYR A CA 1
ATOM 4782 C C . TYR A 1 591 ? -37.816 -20.790 29.047 1.00 91.69 591 TYR A C 1
ATOM 4784 O O . TYR A 1 591 ? -36.735 -21.220 28.634 1.00 91.69 591 TYR A O 1
ATOM 4792 N N . ALA A 1 592 ? -38.698 -21.553 29.687 1.00 87.94 592 ALA A N 1
ATOM 4793 C CA . ALA A 1 592 ? -38.546 -22.999 29.765 1.00 87.94 592 ALA A CA 1
ATOM 4794 C C . ALA A 1 592 ? -38.705 -23.639 28.376 1.00 87.94 592 ALA A C 1
ATOM 4796 O O . ALA A 1 592 ? -39.403 -23.112 27.503 1.00 87.94 592 ALA A O 1
ATOM 4797 N N . THR A 1 593 ? -38.071 -24.793 28.168 1.00 85.75 593 THR A N 1
ATOM 4798 C CA . THR A 1 593 ? -38.141 -25.529 26.901 1.00 85.75 593 THR A CA 1
ATOM 4799 C C . THR A 1 593 ? -39.598 -25.806 26.522 1.00 85.75 593 THR A C 1
ATOM 4801 O O . THR A 1 593 ? -40.352 -26.389 27.300 1.00 85.75 593 THR A O 1
ATOM 4804 N N . GLY A 1 594 ? -40.009 -25.362 25.332 1.00 84.94 594 GLY A N 1
ATOM 4805 C CA . GLY A 1 594 ? -41.381 -25.528 24.836 1.00 84.94 594 GLY A CA 1
ATOM 4806 C C . GLY A 1 594 ? -42.416 -24.540 25.397 1.00 84.94 594 GLY A C 1
ATOM 4807 O O . GLY A 1 594 ? -43.607 -24.722 25.149 1.00 84.94 594 GLY A O 1
ATOM 4808 N N . LYS A 1 595 ? -42.011 -23.496 26.138 1.00 83.44 595 LYS A N 1
ATOM 4809 C CA . LYS A 1 595 ? -42.909 -22.443 26.653 1.00 83.44 595 LYS A CA 1
ATOM 4810 C C . LYS A 1 595 ? -42.685 -21.109 25.932 1.00 83.44 595 LYS A C 1
ATOM 4812 O O . LYS A 1 595 ? -41.555 -20.734 25.640 1.00 83.44 595 LYS A O 1
ATOM 4817 N N . ILE A 1 596 ? -43.771 -20.371 25.688 1.00 86.62 596 ILE A N 1
ATOM 4818 C CA . ILE A 1 596 ? -43.747 -19.020 25.086 1.00 86.62 596 ILE A CA 1
ATOM 4819 C C . ILE A 1 596 ? -43.873 -17.888 26.121 1.00 86.62 596 ILE A C 1
ATOM 4821 O O . ILE A 1 596 ? -43.699 -16.719 25.785 1.00 86.62 596 ILE A O 1
ATOM 4825 N N . THR A 1 597 ? -44.179 -18.223 27.377 1.00 88.44 597 THR A N 1
ATOM 4826 C CA . THR A 1 597 ? -44.246 -17.300 28.518 1.00 88.44 597 THR A CA 1
ATOM 4827 C C . THR A 1 597 ? -43.066 -17.541 29.459 1.00 88.44 597 THR A C 1
ATOM 4829 O O . THR A 1 597 ? -42.547 -18.651 29.546 1.00 88.44 597 THR A O 1
ATOM 4832 N N . ALA A 1 598 ? -42.627 -16.492 30.155 1.00 91.19 598 ALA A N 1
ATOM 4833 C CA . ALA A 1 598 ? -41.582 -16.558 31.174 1.00 91.19 598 ALA A CA 1
ATOM 4834 C C . ALA A 1 598 ? -41.984 -15.708 32.379 1.00 91.19 598 ALA A C 1
ATOM 4836 O O . ALA A 1 598 ? -42.703 -14.713 32.233 1.00 91.19 598 ALA A O 1
ATOM 4837 N N . GLY A 1 599 ? -41.499 -16.087 33.560 1.00 91.94 599 GLY A N 1
ATOM 4838 C CA . GLY A 1 599 ? -41.739 -15.330 34.779 1.00 91.94 599 GLY A CA 1
ATOM 4839 C C . GLY A 1 599 ? -41.057 -13.958 34.769 1.00 91.94 599 GLY A C 1
ATOM 4840 O O . GLY A 1 599 ? -40.055 -13.723 34.082 1.00 91.94 599 GLY A O 1
ATOM 4841 N N . SER A 1 600 ? -41.575 -13.039 35.580 1.00 94.50 600 SER A N 1
ATOM 4842 C CA . SER A 1 600 ? -40.885 -11.792 35.914 1.00 94.50 600 SER A CA 1
ATOM 4843 C C . SER A 1 600 ? -41.254 -11.306 37.309 1.00 94.50 600 SER A C 1
ATOM 4845 O O . SER A 1 600 ? -42.348 -11.582 37.798 1.00 94.50 600 SER A O 1
ATOM 4847 N N . ARG A 1 601 ? -40.342 -10.577 37.948 1.00 94.44 601 ARG A N 1
ATOM 4848 C CA . ARG A 1 601 ? -40.541 -9.979 39.272 1.00 94.44 601 ARG A CA 1
ATOM 4849 C C . ARG A 1 601 ? -40.215 -8.492 39.216 1.00 94.44 601 ARG A C 1
ATOM 4851 O O . ARG A 1 601 ? -39.233 -8.116 38.572 1.00 94.44 601 ARG A O 1
ATOM 4858 N N . VAL A 1 602 ? -41.032 -7.657 39.853 1.00 95.62 602 VAL A N 1
ATOM 4859 C CA . VAL A 1 602 ? -40.794 -6.214 40.001 1.00 95.62 602 VAL A CA 1
ATOM 4860 C C . VAL A 1 602 ? -40.700 -5.884 41.480 1.00 95.62 602 VAL A C 1
ATOM 4862 O O . VAL A 1 602 ? -41.656 -6.064 42.233 1.00 95.62 602 VAL A O 1
ATOM 4865 N N . TYR A 1 603 ? -39.535 -5.398 41.883 1.00 94.19 603 TYR A N 1
ATOM 4866 C CA . TYR A 1 603 ? -39.253 -4.954 43.236 1.00 94.19 603 TYR A CA 1
ATOM 4867 C C . TYR A 1 603 ? -39.256 -3.426 43.276 1.00 94.19 603 TYR A C 1
ATOM 4869 O O . TYR A 1 603 ? -38.593 -2.784 42.460 1.00 94.19 603 TYR A O 1
ATOM 4877 N N . PHE A 1 604 ? -39.970 -2.841 44.232 1.00 92.31 604 PHE A N 1
ATOM 4878 C CA . PHE A 1 604 ? -40.006 -1.396 44.448 1.00 92.31 604 PHE A CA 1
ATOM 4879 C C . PHE A 1 604 ? -39.121 -1.026 45.638 1.00 92.31 604 PHE A C 1
ATOM 4881 O O . PHE A 1 604 ? -39.108 -1.724 46.649 1.00 92.31 604 PHE A O 1
ATOM 4888 N N . LYS A 1 605 ? -38.362 0.068 45.518 1.00 89.31 605 LYS A N 1
ATOM 4889 C CA . LYS A 1 605 ? -37.461 0.551 46.579 1.00 89.31 605 LYS A CA 1
ATOM 4890 C C . LYS A 1 605 ? -38.195 1.330 47.670 1.00 89.31 605 LYS A C 1
ATOM 4892 O O . LYS A 1 605 ? -37.660 1.498 48.763 1.00 89.31 605 LYS A O 1
ATOM 4897 N N . ALA A 1 606 ? -39.396 1.825 47.369 1.00 86.62 606 ALA A N 1
ATOM 4898 C CA . ALA A 1 606 ? -40.231 2.515 48.339 1.00 86.62 606 ALA A CA 1
ATOM 4899 C C . ALA A 1 606 ? -40.671 1.544 49.453 1.00 86.62 606 ALA A C 1
ATOM 4901 O O . ALA A 1 606 ? -41.075 0.414 49.158 1.00 86.62 606 ALA A O 1
ATOM 4902 N N . PRO A 1 607 ? -40.607 1.960 50.730 1.00 81.69 607 PRO A N 1
ATOM 4903 C CA . PRO A 1 607 ? -41.000 1.104 51.841 1.00 81.69 607 PRO A CA 1
ATOM 4904 C C . PRO A 1 607 ? -42.483 0.719 51.737 1.00 81.69 607 PRO A C 1
ATOM 4906 O O . PRO A 1 607 ? -43.319 1.534 51.353 1.00 81.69 607 PRO A O 1
ATOM 4909 N N . ASN A 1 608 ? -42.808 -0.517 52.126 1.00 81.56 608 ASN A N 1
ATOM 4910 C CA . ASN A 1 608 ? -44.168 -1.076 52.181 1.00 81.56 608 ASN A CA 1
ATOM 4911 C C . ASN A 1 608 ? -44.898 -1.256 50.834 1.00 81.56 608 ASN A C 1
ATOM 4913 O O . ASN A 1 608 ? -46.106 -1.493 50.831 1.00 81.56 608 ASN A O 1
ATOM 4917 N N . VAL A 1 609 ? -44.200 -1.200 49.695 1.00 86.44 609 VAL A N 1
ATOM 4918 C CA . VAL A 1 609 ? -44.789 -1.545 48.389 1.00 86.44 609 VAL A CA 1
ATOM 4919 C C . VAL A 1 609 ? -44.587 -3.045 48.108 1.00 86.44 609 VAL A C 1
ATOM 4921 O O . VAL A 1 609 ? -43.450 -3.519 48.161 1.00 86.44 609 VAL A O 1
ATOM 4924 N N . PRO A 1 610 ? -45.654 -3.823 47.830 1.00 85.06 610 PRO A N 1
ATOM 4925 C CA . PRO A 1 610 ? -45.534 -5.259 47.593 1.00 85.06 610 PRO A CA 1
ATOM 4926 C C . PRO A 1 610 ? -44.796 -5.568 46.283 1.00 85.06 610 PRO A C 1
ATOM 4928 O O . PRO A 1 610 ? -44.883 -4.826 45.308 1.00 85.06 610 PRO A O 1
ATOM 4931 N N . VAL A 1 611 ? -44.095 -6.705 46.249 1.00 89.56 611 VAL A N 1
ATOM 4932 C CA . VAL A 1 611 ? -43.407 -7.201 45.046 1.00 89.56 611 VAL A CA 1
ATOM 4933 C C . VAL A 1 611 ? -44.434 -7.718 44.039 1.00 89.56 611 VAL A C 1
ATOM 4935 O O . VAL A 1 611 ? -45.249 -8.587 44.364 1.00 89.56 611 VAL A O 1
ATOM 4938 N N . GLU A 1 612 ? -44.367 -7.248 42.794 1.00 91.56 612 GLU A N 1
ATOM 4939 C CA . GLU A 1 612 ? -45.181 -7.804 41.713 1.00 91.56 612 GLU A CA 1
ATOM 4940 C C . GLU A 1 612 ? -44.519 -9.069 41.169 1.00 91.56 612 GLU A C 1
ATOM 4942 O O . GLU A 1 612 ? -43.391 -9.038 40.675 1.00 91.56 612 GLU A O 1
ATOM 4947 N N . VAL A 1 613 ? -45.229 -10.196 41.242 1.00 91.00 613 VAL A N 1
ATOM 4948 C CA . VAL A 1 613 ? -44.736 -11.500 40.782 1.00 91.00 613 VAL A CA 1
ATOM 4949 C C . VAL A 1 613 ? -45.622 -12.014 39.655 1.00 91.00 613 VAL A C 1
ATOM 4951 O O . VAL A 1 613 ? -46.797 -12.321 39.863 1.00 91.00 613 VAL A O 1
ATOM 4954 N N . VAL A 1 614 ? -45.029 -12.156 38.472 1.00 89.94 614 VAL A N 1
ATOM 4955 C CA . VAL A 1 614 ? -45.618 -12.807 37.301 1.00 89.94 614 VAL A CA 1
ATOM 4956 C C . VAL A 1 614 ? -44.965 -14.176 37.149 1.00 89.94 614 VAL A C 1
ATOM 4958 O O . VAL A 1 614 ? -43.750 -14.267 36.982 1.00 89.94 614 VAL A O 1
ATOM 4961 N N . MET A 1 615 ? -45.761 -15.240 37.201 1.00 85.31 615 MET A N 1
ATOM 4962 C CA . MET A 1 615 ? -45.294 -16.620 37.025 1.00 85.31 615 MET A CA 1
ATOM 4963 C C . MET A 1 615 ? -45.533 -17.076 35.581 1.00 85.31 615 MET A C 1
ATOM 4965 O O . MET A 1 615 ? -46.537 -16.693 34.981 1.00 85.31 615 MET A O 1
ATOM 4969 N N . ALA A 1 616 ? -44.629 -17.891 35.025 1.00 82.62 616 ALA A N 1
ATOM 4970 C CA . ALA A 1 616 ? -44.814 -18.480 33.694 1.00 82.62 616 ALA A CA 1
ATOM 4971 C C . ALA A 1 616 ? -45.988 -19.474 33.669 1.00 82.62 616 ALA A C 1
ATOM 4973 O O . ALA A 1 616 ? -46.768 -19.488 32.715 1.00 82.62 616 ALA A O 1
ATOM 4974 N N . ASP A 1 617 ? -46.114 -20.264 34.739 1.00 81.94 617 ASP A N 1
ATOM 4975 C CA . ASP A 1 617 ? -47.244 -21.143 35.024 1.00 81.94 617 ASP A CA 1
ATOM 4976 C C . ASP A 1 617 ? -48.149 -20.496 36.093 1.00 81.94 617 ASP A C 1
ATOM 4978 O O . ASP A 1 617 ? -47.721 -20.338 37.242 1.00 81.94 617 ASP A O 1
ATOM 4982 N N . PRO A 1 618 ? -49.398 -20.124 35.756 1.00 79.25 618 PRO A N 1
ATOM 4983 C CA . PRO A 1 618 ? -50.351 -19.553 36.710 1.00 79.25 618 PRO A CA 1
ATOM 4984 C C . PRO A 1 618 ? -50.705 -20.475 37.887 1.00 79.25 618 PRO A C 1
ATOM 4986 O O . PRO A 1 618 ? -51.194 -19.990 38.906 1.00 79.25 618 PRO A O 1
ATOM 4989 N N . THR A 1 619 ? -50.487 -21.787 37.754 1.00 81.12 619 THR A N 1
ATOM 4990 C CA . THR A 1 619 ? -50.801 -22.793 38.782 1.00 81.12 619 THR A CA 1
ATOM 4991 C C . THR A 1 619 ? -49.636 -23.065 39.739 1.00 81.12 619 THR A C 1
ATOM 4993 O O . THR A 1 619 ? -49.824 -23.697 40.782 1.00 81.12 619 THR A O 1
ATOM 4996 N N . ALA A 1 620 ? -48.437 -22.558 39.430 1.00 81.38 620 ALA A N 1
ATOM 4997 C CA . ALA A 1 620 ? -47.262 -22.725 40.272 1.00 81.38 620 ALA A CA 1
ATOM 4998 C C . ALA A 1 620 ? -47.401 -21.970 41.605 1.00 81.38 620 ALA A C 1
ATOM 5000 O O . ALA A 1 620 ? -47.971 -20.878 41.692 1.00 81.38 620 ALA A O 1
ATOM 5001 N N . LYS A 1 621 ? -46.834 -22.543 42.674 1.00 82.06 621 LYS A N 1
ATOM 5002 C CA . LYS A 1 621 ? -46.843 -21.912 44.000 1.00 82.06 621 LYS A CA 1
ATOM 5003 C C . LYS A 1 621 ? -46.044 -20.611 43.965 1.00 82.06 621 LYS A C 1
ATOM 5005 O O . LYS A 1 621 ? -44.874 -20.606 43.587 1.00 82.06 621 LYS A O 1
ATOM 5010 N N . LYS A 1 622 ? -46.663 -19.518 44.419 1.00 84.56 622 LYS A N 1
ATOM 5011 C CA . LYS A 1 622 ? -45.967 -18.237 44.572 1.00 84.56 622 LYS A CA 1
ATOM 5012 C C . LYS A 1 622 ? -44.825 -18.359 45.597 1.00 84.56 622 LYS A C 1
ATOM 5014 O O . LYS A 1 622 ? -45.007 -19.031 46.619 1.00 84.56 622 LYS A O 1
ATOM 5019 N N . PRO A 1 623 ? -43.678 -17.696 45.363 1.00 86.75 623 PRO A N 1
ATOM 5020 C CA . PRO A 1 623 ? -42.590 -17.642 46.333 1.00 86.75 623 PRO A CA 1
ATOM 5021 C C . PRO A 1 623 ? -43.051 -17.068 47.679 1.00 86.75 623 PRO A C 1
ATOM 5023 O O . PRO A 1 623 ? -43.916 -16.192 47.735 1.00 86.75 623 PRO A O 1
ATOM 5026 N N . LYS A 1 624 ? -42.457 -17.551 48.776 1.00 89.25 624 LYS A N 1
ATOM 5027 C CA . LYS A 1 624 ? -42.714 -17.019 50.123 1.00 89.25 624 LYS A CA 1
ATOM 5028 C C . LYS A 1 624 ? -42.188 -15.583 50.236 1.00 89.25 624 LYS A C 1
ATOM 5030 O O . LYS A 1 624 ? -41.151 -15.265 49.660 1.00 89.25 624 LYS A O 1
ATOM 5035 N N . LEU A 1 625 ? -42.840 -14.754 51.057 1.00 86.88 625 LEU A N 1
ATOM 5036 C CA . LEU A 1 625 ? -42.414 -13.369 51.320 1.00 86.88 625 LEU A CA 1
ATOM 5037 C C . LEU A 1 625 ? -40.952 -13.274 51.784 1.00 86.88 625 LEU A C 1
ATOM 5039 O O . LEU A 1 625 ? -40.215 -12.441 51.273 1.00 86.88 625 LEU A O 1
ATOM 5043 N N . SER A 1 626 ? -40.499 -14.182 52.654 1.00 88.44 626 SER A N 1
ATOM 5044 C CA . SER A 1 626 ? -39.104 -14.211 53.123 1.00 88.44 626 SER A CA 1
ATOM 5045 C C . SER A 1 626 ? -38.082 -14.419 51.999 1.00 88.44 626 SER A C 1
ATOM 5047 O O . SER A 1 626 ? -36.983 -13.874 52.055 1.00 88.44 626 SER A O 1
ATOM 5049 N N . VAL A 1 627 ? -38.440 -15.183 50.962 1.00 89.62 627 VAL A N 1
ATOM 5050 C CA . VAL A 1 627 ? -37.591 -15.389 49.778 1.00 89.62 627 VAL A CA 1
ATOM 5051 C C . VAL A 1 627 ? -37.549 -14.109 48.948 1.00 89.62 627 VAL A C 1
ATOM 5053 O O . VAL A 1 627 ? -36.467 -13.654 48.592 1.00 89.62 627 VAL A O 1
ATOM 5056 N N . LEU A 1 628 ? -38.705 -13.480 48.717 1.00 89.69 628 LEU A N 1
ATOM 5057 C CA . LEU A 1 628 ? -38.801 -12.226 47.963 1.00 89.69 628 LEU A CA 1
ATOM 5058 C C . LEU A 1 628 ? -38.056 -11.069 48.649 1.00 89.69 628 LEU A C 1
ATOM 5060 O O . LEU A 1 628 ? -37.425 -10.265 47.969 1.00 89.69 628 LEU A O 1
ATOM 5064 N N . GLU A 1 629 ? -38.076 -10.994 49.982 1.00 89.00 629 GLU A N 1
ATOM 5065 C CA . GLU A 1 629 ? -37.294 -10.011 50.743 1.00 89.00 629 GLU A CA 1
ATOM 5066 C C . GLU A 1 629 ? -35.784 -10.234 50.606 1.00 89.00 629 GLU A C 1
ATOM 5068 O O . GLU A 1 629 ? -35.023 -9.277 50.450 1.00 89.00 629 GLU A O 1
ATOM 5073 N N . ASN A 1 630 ? -35.333 -11.491 50.644 1.00 90.94 630 ASN A N 1
ATOM 5074 C CA . ASN A 1 630 ? -33.924 -11.826 50.439 1.00 90.94 630 ASN A CA 1
ATOM 5075 C C . ASN A 1 630 ? -33.472 -11.506 49.009 1.00 90.94 630 ASN A C 1
ATOM 5077 O O . ASN A 1 630 ? -32.402 -10.929 48.818 1.00 90.94 630 ASN A O 1
ATOM 5081 N N . GLU A 1 631 ? -34.305 -11.802 48.012 1.00 91.62 631 GLU A N 1
ATOM 5082 C CA . GLU A 1 631 ? -34.054 -11.451 46.612 1.00 91.62 631 GLU A CA 1
ATOM 5083 C C . GLU A 1 631 ? -34.041 -9.940 46.374 1.00 91.62 631 GLU A C 1
ATOM 5085 O O . GLU A 1 631 ? -33.228 -9.462 45.585 1.00 91.62 631 GLU A O 1
ATOM 5090 N N . LEU A 1 632 ? -34.891 -9.170 47.065 1.00 90.75 632 LEU A N 1
ATOM 5091 C CA . LEU A 1 632 ? -34.853 -7.708 47.021 1.00 90.75 632 LEU A CA 1
ATOM 5092 C C . LEU A 1 632 ? -33.524 -7.183 47.579 1.00 90.75 632 LEU A C 1
ATOM 5094 O O . LEU A 1 632 ? -32.886 -6.353 46.931 1.00 90.75 632 LEU A O 1
ATOM 5098 N N . ARG A 1 633 ? -33.069 -7.684 48.739 1.00 91.31 633 ARG A N 1
ATOM 5099 C CA . ARG A 1 633 ? -31.756 -7.312 49.306 1.00 91.31 633 ARG A CA 1
ATOM 5100 C C . ARG A 1 633 ? -30.617 -7.640 48.337 1.00 91.31 633 ARG A C 1
ATOM 5102 O O . ARG A 1 633 ? -29.759 -6.790 48.109 1.00 91.31 633 ARG A O 1
ATOM 5109 N N . ALA A 1 634 ? -30.643 -8.825 47.724 1.00 93.12 634 ALA A N 1
ATOM 5110 C CA . ALA A 1 634 ? -29.662 -9.223 46.715 1.00 93.12 634 ALA A CA 1
ATOM 5111 C C . ALA A 1 634 ? -29.722 -8.331 45.462 1.00 93.12 634 ALA A C 1
ATOM 5113 O O . ALA A 1 634 ? -28.688 -7.885 44.975 1.00 93.12 634 ALA A O 1
ATOM 5114 N N . SER A 1 635 ? -30.922 -7.997 44.982 1.00 93.06 635 SER A N 1
ATOM 5115 C CA . SER A 1 635 ? -31.126 -7.136 43.808 1.00 93.06 635 SER A CA 1
ATOM 5116 C C . SER A 1 635 ? -30.631 -5.706 44.037 1.00 93.06 635 SER A C 1
ATOM 5118 O O . SER A 1 635 ? -30.080 -5.097 43.123 1.00 93.06 635 SER A O 1
ATOM 5120 N N . LEU A 1 636 ? -30.790 -5.172 45.253 1.00 93.25 636 LEU A N 1
ATOM 5121 C CA . LEU A 1 636 ? -30.234 -3.872 45.645 1.00 93.25 636 LEU A CA 1
ATOM 5122 C C . LEU A 1 636 ? -28.702 -3.890 45.683 1.00 93.25 636 LEU A C 1
ATOM 5124 O O . LEU A 1 636 ? -28.075 -2.898 45.318 1.00 93.25 636 LEU A O 1
ATOM 5128 N N . GLN A 1 637 ? -28.094 -5.001 46.111 1.00 95.00 637 GLN A N 1
ATOM 5129 C CA . GLN A 1 637 ? -26.640 -5.156 46.058 1.00 95.00 637 GLN A CA 1
ATOM 5130 C C . GLN A 1 637 ? -26.150 -5.244 44.606 1.00 95.00 637 GLN A C 1
ATOM 5132 O O . GLN A 1 637 ? -25.276 -4.478 44.217 1.00 95.00 637 GLN A O 1
ATOM 5137 N N . MET A 1 638 ? -26.796 -6.068 43.777 1.00 94.56 638 MET A N 1
ATOM 5138 C CA . MET A 1 638 ? -26.483 -6.196 42.348 1.00 94.56 638 MET A CA 1
ATOM 5139 C C . MET A 1 638 ? -26.644 -4.874 41.582 1.00 94.56 638 MET A C 1
ATOM 5141 O O . MET A 1 638 ? -25.891 -4.614 40.648 1.00 94.56 638 MET A O 1
ATOM 5145 N N . GLU A 1 639 ? -27.585 -4.008 41.977 1.00 95.25 639 GLU A N 1
ATOM 5146 C CA . GLU A 1 639 ? -27.696 -2.654 41.419 1.00 95.25 639 GLU A CA 1
ATOM 5147 C C . GLU A 1 639 ? -26.445 -1.810 41.711 1.00 95.25 639 GLU A C 1
ATOM 5149 O O . GLU A 1 639 ? -25.925 -1.152 40.807 1.00 95.25 639 GLU A O 1
ATOM 5154 N N . LYS A 1 640 ? -25.945 -1.840 42.955 1.00 95.75 640 LYS A N 1
ATOM 5155 C CA . LYS A 1 640 ? -24.713 -1.135 43.346 1.00 95.75 640 LYS A CA 1
ATOM 5156 C C . LYS A 1 640 ? -23.490 -1.698 42.627 1.00 95.75 640 LYS A C 1
ATOM 5158 O O . LYS A 1 640 ? -22.628 -0.927 42.205 1.00 95.75 640 LYS A O 1
ATOM 5163 N N . ASP A 1 641 ? -23.425 -3.016 42.465 1.00 95.62 641 ASP A N 1
ATOM 5164 C CA . ASP A 1 641 ? -22.344 -3.685 41.742 1.00 95.62 641 ASP A CA 1
ATOM 5165 C C . ASP A 1 641 ? -22.374 -3.304 40.250 1.00 95.62 641 ASP A C 1
ATOM 5167 O O . ASP A 1 641 ? -21.351 -2.912 39.687 1.00 95.62 641 ASP A O 1
ATOM 5171 N N . CYS A 1 642 ? -23.563 -3.303 39.630 1.00 96.06 642 CYS A N 1
ATOM 5172 C CA . CYS A 1 642 ? -23.767 -2.843 38.254 1.00 96.06 642 CYS A CA 1
ATOM 5173 C C . CYS A 1 642 ? -23.336 -1.380 38.087 1.00 96.06 642 CYS A C 1
ATOM 5175 O O . CYS A 1 642 ? -22.618 -1.060 37.141 1.00 96.06 642 CYS A O 1
ATOM 5177 N N . TYR A 1 643 ? -23.726 -0.491 39.005 1.00 96.12 643 TYR A N 1
ATOM 5178 C CA . TYR A 1 643 ? -23.284 0.905 38.992 1.00 96.12 643 TYR A CA 1
ATOM 5179 C C . TYR A 1 643 ? -21.762 1.032 39.111 1.00 96.12 643 TYR A C 1
ATOM 5181 O O . TYR A 1 643 ? -21.144 1.777 38.352 1.00 96.12 643 TYR A O 1
ATOM 5189 N N . SER A 1 644 ? -21.147 0.284 40.028 1.00 96.06 644 SER A N 1
ATOM 5190 C CA . SER A 1 644 ? -19.695 0.317 40.234 1.00 96.06 644 SER A CA 1
ATOM 5191 C C . SER A 1 644 ? -18.954 -0.127 38.970 1.00 96.06 644 SER A C 1
ATOM 5193 O O . SER A 1 644 ? -17.985 0.505 38.556 1.00 96.06 644 SER A O 1
ATOM 5195 N N . ALA A 1 645 ? -19.465 -1.154 38.290 1.00 94.94 645 ALA A N 1
ATOM 5196 C CA . ALA A 1 645 ? -18.909 -1.627 37.031 1.00 94.94 645 ALA A CA 1
ATOM 5197 C C . ALA A 1 645 ? -19.124 -0.637 35.866 1.00 94.94 645 ALA A C 1
ATOM 5199 O O . ALA A 1 645 ? -18.231 -0.471 35.036 1.00 94.94 645 ALA A O 1
ATOM 5200 N N . VAL A 1 646 ? -20.260 0.073 35.827 1.00 95.75 646 VAL A N 1
ATOM 5201 C CA . VAL A 1 646 ? -20.494 1.186 34.884 1.00 95.75 646 VAL A CA 1
ATOM 5202 C C . VAL A 1 646 ? -19.510 2.334 35.138 1.00 95.75 646 VAL A C 1
ATOM 5204 O O . VAL A 1 646 ? -18.930 2.857 34.192 1.00 95.75 646 VAL A O 1
ATOM 5207 N N . ARG A 1 647 ? -19.260 2.694 36.402 1.00 94.88 647 ARG A N 1
ATOM 5208 C CA . ARG A 1 647 ? -18.280 3.727 36.768 1.00 94.88 647 ARG A CA 1
ATOM 5209 C C . ARG A 1 647 ? -16.858 3.334 36.361 1.00 94.88 647 ARG A C 1
ATOM 5211 O O . ARG A 1 647 ? -16.130 4.163 35.829 1.00 94.88 647 ARG A O 1
ATOM 5218 N N . HIS A 1 648 ? -16.463 2.079 36.573 1.00 93.81 648 HIS A N 1
ATOM 5219 C CA . HIS A 1 648 ? -15.165 1.581 36.108 1.00 93.81 648 HIS A CA 1
ATOM 5220 C C . HIS A 1 648 ? -15.045 1.609 34.581 1.00 93.81 648 HIS A C 1
ATOM 5222 O O . HIS A 1 648 ? -14.017 2.045 34.070 1.00 93.81 648 HIS A O 1
ATOM 5228 N N . SER A 1 649 ? -16.101 1.221 33.859 1.00 93.38 649 SER A N 1
ATOM 5229 C CA . SER A 1 649 ? -16.159 1.328 32.395 1.00 93.38 649 SER A CA 1
ATOM 5230 C C . SER A 1 649 ? -15.998 2.771 31.907 1.00 93.38 649 SER A C 1
ATOM 5232 O O . SER A 1 649 ? -15.352 3.009 30.885 1.00 93.38 649 SER A O 1
ATOM 5234 N N . ASP A 1 650 ? -16.612 3.737 32.589 1.00 92.38 650 ASP A N 1
ATOM 5235 C CA . ASP A 1 650 ? -16.484 5.156 32.247 1.00 92.38 650 ASP A CA 1
ATOM 5236 C C . ASP A 1 650 ? -15.042 5.650 32.448 1.00 92.38 650 ASP A C 1
ATOM 5238 O O . ASP A 1 650 ? -14.446 6.195 31.520 1.00 92.38 650 ASP A O 1
ATOM 5242 N N . ILE A 1 651 ? -14.437 5.355 33.605 1.00 93.06 651 ILE A N 1
ATOM 5243 C CA . ILE A 1 651 ? -13.034 5.694 33.900 1.00 93.06 651 ILE A CA 1
ATOM 5244 C C . ILE A 1 651 ? -12.095 5.098 32.846 1.00 93.06 651 ILE A C 1
ATOM 5246 O O . ILE A 1 651 ? -11.281 5.820 32.275 1.00 93.06 651 ILE A O 1
ATOM 5250 N N . GLU A 1 652 ? -12.247 3.808 32.538 1.00 93.50 652 GLU A N 1
ATOM 5251 C CA . GLU A 1 652 ? -11.451 3.136 31.509 1.00 93.50 652 GLU A CA 1
ATOM 5252 C C . GLU A 1 652 ? -11.614 3.813 30.143 1.00 93.50 652 GLU A C 1
ATOM 5254 O O . GLU A 1 652 ? -10.634 4.037 29.437 1.00 93.50 652 GLU A O 1
ATOM 5259 N N . THR A 1 653 ? -12.841 4.187 29.770 1.00 92.75 653 THR A N 1
ATOM 5260 C CA . THR A 1 653 ? -13.101 4.893 28.508 1.00 92.75 653 THR A CA 1
ATOM 5261 C C . THR A 1 653 ? -12.378 6.239 28.479 1.00 92.75 653 THR A C 1
ATOM 5263 O O . THR A 1 653 ? -11.728 6.563 27.486 1.00 92.75 653 THR A O 1
ATOM 5266 N N . GLN A 1 654 ? -12.413 7.007 29.571 1.00 92.56 654 GLN A N 1
ATOM 5267 C CA . GLN A 1 654 ? -11.658 8.258 29.670 1.00 92.56 654 GLN A CA 1
ATOM 5268 C C . GLN A 1 654 ? -10.147 8.029 29.583 1.00 92.56 654 GLN A C 1
ATOM 5270 O O . GLN A 1 654 ? -9.440 8.821 28.958 1.00 92.56 654 GLN A O 1
ATOM 5275 N N . ASP A 1 655 ? -9.638 6.955 30.176 1.00 93.44 655 ASP A N 1
ATOM 5276 C CA . ASP A 1 655 ? -8.214 6.639 30.154 1.00 93.44 655 ASP A CA 1
ATOM 5277 C C . ASP A 1 655 ? -7.746 6.193 28.763 1.00 93.44 655 ASP A C 1
ATOM 5279 O O . ASP A 1 655 ? -6.744 6.731 28.287 1.00 93.44 655 ASP A O 1
ATOM 5283 N N . ILE A 1 656 ? -8.525 5.364 28.051 1.00 93.56 656 ILE A N 1
ATOM 5284 C CA . ILE A 1 656 ? -8.308 5.033 26.628 1.00 93.56 656 ILE A CA 1
ATOM 5285 C C . ILE A 1 656 ? -8.182 6.318 25.806 1.00 93.56 656 ILE A C 1
ATOM 5287 O O . ILE A 1 656 ? -7.228 6.498 25.047 1.00 93.56 656 ILE A O 1
ATOM 5291 N N . LEU A 1 657 ? -9.125 7.250 25.967 1.00 92.75 657 LEU A N 1
ATOM 5292 C CA . LEU A 1 657 ? -9.143 8.496 25.198 1.00 92.75 657 LEU A CA 1
ATOM 5293 C C . LEU A 1 657 ? -7.962 9.411 25.544 1.00 92.75 657 LEU A C 1
ATOM 5295 O O . LEU A 1 657 ? -7.375 10.023 24.649 1.00 92.75 657 LEU A O 1
ATOM 5299 N N . LYS A 1 658 ? -7.574 9.496 26.823 1.00 93.69 658 LYS A N 1
ATOM 5300 C CA . LYS A 1 658 ? -6.387 10.252 27.259 1.00 93.69 658 LYS A CA 1
ATOM 5301 C C . LYS A 1 658 ? -5.094 9.638 26.730 1.00 93.69 658 LYS A C 1
ATOM 5303 O O . LYS A 1 658 ? -4.184 10.386 26.377 1.00 93.69 658 LYS A O 1
ATOM 5308 N N . ILE A 1 659 ? -4.986 8.310 26.717 1.00 93.19 659 ILE A N 1
ATOM 5309 C CA . ILE A 1 659 ? -3.833 7.584 26.174 1.00 93.19 659 ILE A CA 1
ATOM 5310 C C . ILE A 1 659 ? -3.740 7.840 24.672 1.00 93.19 659 ILE A C 1
ATOM 5312 O O . ILE A 1 659 ? -2.721 8.359 24.226 1.00 93.19 659 ILE A O 1
ATOM 5316 N N . ARG A 1 660 ? -4.832 7.639 23.921 1.00 93.50 660 ARG A N 1
ATOM 5317 C CA . ARG A 1 660 ? -4.898 7.956 22.484 1.00 93.50 660 ARG A CA 1
ATOM 5318 C C . ARG A 1 660 ? -4.522 9.405 22.188 1.00 93.50 660 ARG A C 1
ATOM 5320 O O . ARG A 1 660 ? -3.746 9.666 21.279 1.00 93.50 660 ARG A O 1
ATOM 5327 N N . LYS A 1 661 ? -5.019 10.364 22.977 1.00 93.56 661 LYS A N 1
ATOM 5328 C CA . LYS A 1 661 ? -4.656 11.779 22.812 1.00 93.56 661 LYS A CA 1
ATOM 5329 C C . LYS A 1 661 ? -3.153 12.012 23.006 1.00 93.56 661 LYS A C 1
ATOM 5331 O O . LYS A 1 661 ? -2.567 12.775 22.247 1.00 93.56 661 LYS A O 1
ATOM 5336 N N . ARG A 1 662 ? -2.529 11.368 23.998 1.00 93.62 662 ARG A N 1
ATOM 5337 C CA . ARG A 1 662 ? -1.076 11.456 24.226 1.00 93.62 662 ARG A CA 1
ATOM 5338 C C . ARG A 1 662 ? -0.277 10.808 23.096 1.00 93.62 662 ARG A C 1
ATOM 5340 O O . ARG A 1 662 ? 0.699 11.400 22.658 1.00 93.62 662 ARG A O 1
ATOM 5347 N N . GLU A 1 663 ? -0.707 9.648 22.614 1.00 92.62 663 GLU A N 1
ATOM 5348 C CA . GLU A 1 663 ? -0.079 8.944 21.488 1.00 92.62 663 GLU A CA 1
ATOM 5349 C C . GLU A 1 663 ? -0.135 9.762 20.193 1.00 92.62 663 GLU A C 1
ATOM 5351 O O . GLU A 1 663 ? 0.856 9.842 19.477 1.00 92.62 663 GLU A O 1
ATOM 5356 N N . GLU A 1 664 ? -1.252 10.440 19.916 1.00 91.75 664 GLU A N 1
ATOM 5357 C CA . GLU A 1 664 ? -1.359 11.336 18.755 1.00 91.75 664 GLU A CA 1
ATOM 5358 C C . GLU A 1 664 ? -0.519 12.609 18.895 1.00 91.75 664 GLU A C 1
ATOM 5360 O O . GLU A 1 664 ? -0.060 13.154 17.895 1.00 91.75 664 GLU A O 1
ATOM 5365 N N . MET A 1 665 ? -0.307 13.095 20.121 1.00 92.62 665 MET A N 1
ATOM 5366 C CA . MET A 1 665 ? 0.572 14.241 20.373 1.00 92.62 665 MET A CA 1
ATOM 5367 C C . MET A 1 665 ? 2.059 13.876 20.288 1.00 92.62 665 MET A C 1
ATOM 5369 O O . MET A 1 665 ? 2.875 14.746 19.992 1.00 92.62 665 MET A O 1
ATOM 5373 N N . ALA A 1 666 ? 2.414 12.622 20.575 1.00 92.56 666 ALA A N 1
ATOM 5374 C CA . ALA A 1 666 ? 3.786 12.130 20.617 1.00 92.56 666 ALA A CA 1
ATOM 5375 C C . ALA A 1 666 ? 3.873 10.745 19.961 1.00 92.56 666 ALA A C 1
ATOM 5377 O O . ALA A 1 666 ? 3.952 9.714 20.635 1.00 92.56 666 ALA A O 1
ATOM 5378 N N . ILE A 1 667 ? 3.849 10.738 18.628 1.00 92.06 667 ILE A N 1
ATOM 5379 C CA . ILE A 1 667 ? 3.948 9.514 17.832 1.00 92.06 667 ILE A CA 1
ATOM 5380 C C . ILE A 1 667 ? 5.364 8.952 17.971 1.00 92.06 667 ILE A C 1
ATOM 5382 O O . ILE A 1 667 ? 6.349 9.664 17.787 1.00 92.06 667 ILE A O 1
ATOM 5386 N N . ALA A 1 668 ? 5.462 7.663 18.291 1.00 91.19 668 ALA A N 1
ATOM 5387 C CA . ALA A 1 668 ? 6.731 6.967 18.440 1.00 91.19 668 ALA A CA 1
ATOM 5388 C C . ALA A 1 668 ? 6.755 5.707 17.574 1.00 91.19 668 ALA A C 1
ATOM 5390 O O . ALA A 1 668 ? 5.789 4.938 17.564 1.00 91.19 668 ALA A O 1
ATOM 5391 N N . LEU A 1 669 ? 7.872 5.480 16.884 1.00 90.62 669 LEU A N 1
ATOM 5392 C CA . LEU A 1 669 ? 8.058 4.338 15.993 1.00 90.62 669 LEU A CA 1
ATOM 5393 C C . LEU A 1 669 ? 8.893 3.227 16.654 1.00 90.62 669 LEU A C 1
ATOM 5395 O O . LEU A 1 669 ? 9.795 3.489 17.453 1.00 90.62 669 LEU A O 1
ATOM 5399 N N . GLU A 1 670 ? 8.567 1.977 16.343 1.00 85.06 670 GLU A N 1
ATOM 5400 C CA . GLU A 1 670 ? 9.370 0.784 16.605 1.00 85.06 670 GLU A CA 1
ATOM 5401 C C . GLU A 1 670 ? 10.366 0.615 15.459 1.00 85.06 670 GLU A C 1
ATOM 5403 O O . GLU A 1 670 ? 10.093 -0.045 14.460 1.00 85.06 670 GLU A O 1
ATOM 5408 N N . ILE A 1 671 ? 11.528 1.252 15.584 1.00 68.56 671 ILE A N 1
ATOM 5409 C CA . ILE A 1 671 ? 12.609 1.084 14.614 1.00 68.56 671 ILE A CA 1
ATOM 5410 C C . ILE A 1 671 ? 13.308 -0.243 14.921 1.00 68.56 671 ILE A C 1
ATOM 5412 O O . ILE A 1 671 ? 13.680 -0.515 16.065 1.00 68.56 671 ILE A O 1
ATOM 5416 N N . SER A 1 672 ? 13.457 -1.091 13.902 1.00 61.47 672 SER A N 1
ATOM 5417 C CA . SER A 1 672 ? 14.223 -2.333 14.006 1.00 61.47 672 SER A CA 1
ATOM 5418 C C . SER A 1 672 ? 15.655 -2.026 14.445 1.00 61.47 672 SER A C 1
ATOM 5420 O O . SER A 1 672 ? 16.281 -1.103 13.930 1.00 61.47 672 SER A O 1
ATOM 5422 N N . PHE A 1 673 ? 16.215 -2.841 15.342 1.00 50.44 673 PHE A N 1
ATOM 5423 C CA . PHE A 1 673 ? 17.595 -2.693 15.829 1.00 50.44 673 PHE A CA 1
ATOM 5424 C C . PHE A 1 673 ? 18.634 -2.671 14.686 1.00 50.44 673 PHE A C 1
ATOM 5426 O O . PHE A 1 673 ? 19.715 -2.100 14.817 1.00 50.44 673 PHE A O 1
ATOM 5433 N N . PHE A 1 674 ? 18.297 -3.282 13.545 1.00 52.78 674 PHE A N 1
ATOM 5434 C CA . PHE A 1 674 ? 19.120 -3.287 12.335 1.00 52.78 674 PHE A CA 1
ATOM 5435 C C . PHE A 1 674 ? 19.051 -1.981 11.533 1.00 52.78 674 PHE A C 1
ATOM 5437 O O . PHE A 1 674 ? 20.010 -1.670 10.834 1.00 52.78 674 PHE A O 1
ATOM 5444 N N . ASP A 1 675 ? 17.960 -1.219 11.639 1.00 54.06 675 ASP A N 1
ATOM 5445 C CA . ASP A 1 675 ? 17.832 0.099 11.007 1.00 54.06 675 ASP A CA 1
ATOM 5446 C C . ASP A 1 675 ? 18.541 1.174 11.842 1.00 54.06 675 ASP A C 1
ATOM 5448 O O . ASP A 1 675 ? 19.273 1.987 11.287 1.00 54.06 675 ASP A O 1
ATOM 5452 N N . SER A 1 676 ? 18.442 1.108 13.176 1.00 48.59 676 SER A N 1
ATOM 5453 C CA . SER A 1 676 ? 19.095 2.071 14.078 1.00 48.59 676 SER A CA 1
ATOM 5454 C C . SER A 1 676 ? 20.624 2.064 13.974 1.00 48.59 676 SER A C 1
ATOM 5456 O O . SER A 1 676 ? 21.238 3.124 13.921 1.00 48.59 676 SER A O 1
ATOM 5458 N N . ASN A 1 677 ? 21.247 0.884 13.882 1.00 46.84 677 ASN A N 1
ATOM 5459 C CA . ASN A 1 677 ? 22.704 0.784 13.728 1.00 46.84 677 ASN A CA 1
ATOM 5460 C C . ASN A 1 677 ? 23.196 1.313 12.371 1.00 46.84 677 ASN A C 1
ATOM 5462 O O . ASN A 1 677 ? 24.350 1.715 12.265 1.00 46.84 677 ASN A O 1
ATOM 5466 N N . GLU A 1 678 ? 22.355 1.290 11.333 1.00 51.53 678 GLU A N 1
ATOM 5467 C CA . GLU A 1 678 ? 22.712 1.778 9.998 1.00 51.53 678 GLU A CA 1
ATOM 5468 C C . GLU A 1 678 ? 22.489 3.281 9.850 1.00 51.53 678 GLU A C 1
ATOM 5470 O O . GLU A 1 678 ? 23.308 3.925 9.207 1.00 51.53 678 GLU A O 1
ATOM 5475 N N . ASP A 1 679 ? 21.453 3.856 10.468 1.00 53.16 679 ASP A N 1
ATOM 5476 C CA . ASP A 1 679 ? 21.302 5.314 10.544 1.00 53.16 679 ASP A CA 1
ATOM 5477 C C . ASP A 1 679 ? 22.414 5.930 11.400 1.00 53.16 679 ASP A C 1
ATOM 5479 O O . ASP A 1 679 ? 22.966 6.963 11.030 1.00 53.16 679 ASP A O 1
ATOM 5483 N N . GLU A 1 680 ? 22.826 5.266 12.487 1.00 50.62 680 GLU A N 1
ATOM 5484 C CA . GLU A 1 680 ? 24.017 5.650 13.254 1.00 50.62 680 GLU A CA 1
ATOM 5485 C C . GLU A 1 680 ? 25.314 5.454 12.460 1.00 50.62 680 GLU A C 1
ATOM 5487 O O . GLU A 1 680 ? 26.214 6.283 12.569 1.00 50.62 680 GLU A O 1
ATOM 5492 N N . ALA A 1 681 ? 25.424 4.396 11.647 1.00 51.53 681 ALA A N 1
ATOM 5493 C CA . ALA A 1 681 ? 26.578 4.181 10.776 1.00 51.53 681 ALA A CA 1
ATOM 5494 C C . ALA A 1 681 ? 26.620 5.182 9.618 1.00 51.53 681 ALA A C 1
ATOM 5496 O O . ALA A 1 681 ? 27.692 5.664 9.314 1.00 51.53 681 ALA A O 1
ATOM 5497 N N . GLN A 1 682 ? 25.487 5.565 9.021 1.00 54.88 682 GLN A N 1
ATOM 5498 C CA . GLN A 1 682 ? 25.415 6.589 7.974 1.00 54.88 682 GLN A CA 1
ATOM 5499 C C . GLN A 1 682 ? 25.555 8.005 8.533 1.00 54.88 682 GLN A C 1
ATOM 5501 O O . GLN A 1 682 ? 26.076 8.882 7.847 1.00 54.88 682 GLN A O 1
ATOM 5506 N N . ALA A 1 683 ? 25.077 8.255 9.754 1.00 55.16 683 ALA A N 1
ATOM 5507 C CA . ALA A 1 683 ? 25.335 9.495 10.474 1.00 55.16 683 ALA A CA 1
ATOM 5508 C C . ALA A 1 683 ? 26.822 9.602 10.812 1.00 55.16 683 ALA A C 1
ATOM 5510 O O . ALA A 1 683 ? 27.398 10.651 10.543 1.00 55.16 683 ALA A O 1
ATOM 5511 N N . LYS A 1 684 ? 27.446 8.507 11.272 1.00 53.31 684 LYS A N 1
ATOM 5512 C CA . LYS A 1 684 ? 28.900 8.402 11.428 1.00 53.31 684 LYS A CA 1
ATOM 5513 C C . LYS A 1 684 ? 29.628 8.531 10.107 1.00 53.31 684 LYS A C 1
ATOM 5515 O O . LYS A 1 684 ? 30.518 9.340 10.047 1.00 53.31 684 LYS A O 1
ATOM 5520 N N . ASP A 1 685 ? 29.213 7.875 9.032 1.00 53.81 685 ASP A N 1
ATOM 5521 C CA . ASP A 1 685 ? 29.864 7.985 7.724 1.00 53.81 685 ASP A CA 1
ATOM 5522 C C . ASP A 1 685 ? 29.700 9.395 7.136 1.00 53.81 685 ASP A C 1
ATOM 5524 O O . ASP A 1 685 ? 30.569 9.855 6.407 1.00 53.81 685 ASP A O 1
ATOM 5528 N N . LYS A 1 686 ? 28.613 10.121 7.446 1.00 55.06 686 LYS A N 1
ATOM 5529 C CA . LYS A 1 686 ? 28.424 11.538 7.073 1.00 55.06 686 LYS A CA 1
ATOM 5530 C C . LYS A 1 686 ? 29.193 12.499 7.977 1.00 55.06 686 LYS A C 1
ATOM 5532 O O . LYS A 1 686 ? 29.627 13.540 7.484 1.00 55.06 686 LYS A O 1
ATOM 5537 N N . GLU A 1 687 ? 29.319 12.204 9.269 1.00 53.34 687 GLU A N 1
ATOM 5538 C CA . GLU A 1 687 ? 30.201 12.925 10.192 1.00 53.34 687 GLU A CA 1
ATOM 5539 C C . GLU A 1 687 ? 31.654 12.697 9.799 1.00 53.34 687 GLU A C 1
ATOM 5541 O O . GLU A 1 687 ? 32.348 13.672 9.561 1.00 53.34 687 GLU A O 1
ATOM 5546 N N . ASP A 1 688 ? 32.055 11.451 9.588 1.00 52.28 688 ASP A N 1
ATOM 5547 C CA . ASP A 1 688 ? 33.351 11.000 9.103 1.00 52.28 688 ASP A CA 1
ATOM 5548 C C . ASP A 1 688 ? 33.615 11.532 7.691 1.00 52.28 688 ASP A C 1
ATOM 5550 O O . ASP A 1 688 ? 34.733 11.928 7.427 1.00 52.28 688 ASP A O 1
ATOM 5554 N N . ALA A 1 689 ? 32.628 11.650 6.789 1.00 54.72 689 ALA A N 1
ATOM 5555 C CA . ALA A 1 689 ? 32.802 12.286 5.473 1.00 54.72 689 ALA A CA 1
ATOM 5556 C C . ALA A 1 689 ? 32.942 13.814 5.565 1.00 54.72 689 ALA A C 1
ATOM 5558 O O . ALA A 1 689 ? 33.708 14.410 4.810 1.00 54.72 689 ALA A O 1
ATOM 5559 N N . LYS A 1 690 ? 32.231 14.469 6.495 1.00 52.66 690 LYS A N 1
ATOM 5560 C CA . LYS A 1 690 ? 32.415 15.901 6.797 1.00 52.66 690 LYS A CA 1
ATOM 5561 C C . LYS A 1 690 ? 33.726 16.166 7.534 1.00 52.66 690 LYS A C 1
ATOM 5563 O O . LYS A 1 690 ? 34.319 17.226 7.338 1.00 52.66 690 LYS A O 1
ATOM 5568 N N . GLU A 1 691 ? 34.178 15.228 8.359 1.00 51.78 691 GLU A N 1
ATOM 5569 C CA . GLU A 1 691 ? 35.497 15.220 8.978 1.00 51.78 691 GLU A CA 1
ATOM 5570 C C . GLU A 1 691 ? 36.569 14.917 7.934 1.00 51.78 691 GLU A C 1
ATOM 5572 O O . GLU A 1 691 ? 37.583 15.593 7.960 1.00 51.78 691 GLU A O 1
ATOM 5577 N N . LEU A 1 692 ? 36.322 14.030 6.962 1.00 47.88 692 LEU A N 1
ATOM 5578 C CA . LEU A 1 692 ? 37.216 13.694 5.849 1.00 47.88 692 LEU A CA 1
ATOM 5579 C C . LEU A 1 692 ? 37.348 14.844 4.846 1.00 47.88 692 LEU A C 1
ATOM 5581 O O . LEU A 1 692 ? 38.443 15.077 4.358 1.00 47.88 692 LEU A O 1
ATOM 5585 N N . ASP A 1 693 ? 36.289 15.613 4.572 1.00 46.88 693 ASP A N 1
ATOM 5586 C CA . ASP A 1 693 ? 36.358 16.828 3.737 1.00 46.88 693 ASP A CA 1
ATOM 5587 C C . ASP A 1 693 ? 37.017 18.007 4.490 1.00 46.88 693 ASP A C 1
ATOM 5589 O O . ASP A 1 693 ? 37.720 18.837 3.904 1.00 46.88 693 ASP A O 1
ATOM 5593 N N . LYS A 1 694 ? 36.891 18.047 5.827 1.00 45.06 694 LYS A N 1
ATOM 5594 C CA . LYS A 1 694 ? 37.687 18.945 6.685 1.00 45.06 694 LYS A CA 1
ATOM 5595 C C . LYS A 1 694 ? 39.138 18.481 6.863 1.00 45.06 694 LYS A C 1
ATOM 5597 O O . LYS A 1 694 ? 40.014 19.336 6.981 1.00 45.06 694 LYS A O 1
ATOM 5602 N N . SER A 1 695 ? 39.415 17.177 6.856 1.00 42.88 695 SER A N 1
ATOM 5603 C CA . SER A 1 695 ? 40.745 16.587 7.058 1.00 42.88 695 SER A CA 1
ATOM 5604 C C . SER A 1 695 ? 41.511 16.403 5.751 1.00 42.88 695 SER A C 1
ATOM 5606 O O . SER A 1 695 ? 42.732 16.388 5.764 1.00 42.88 695 SER A O 1
ATOM 5608 N N . ALA A 1 696 ? 40.846 16.349 4.597 1.00 44.41 696 ALA A N 1
ATOM 5609 C CA . ALA A 1 696 ? 41.502 16.438 3.292 1.00 44.41 696 ALA A CA 1
ATOM 5610 C C . ALA A 1 696 ? 42.131 17.825 3.070 1.00 44.41 696 ALA A C 1
ATOM 5612 O O . ALA A 1 696 ? 43.032 17.973 2.249 1.00 44.41 696 ALA A O 1
ATOM 5613 N N . LYS A 1 697 ? 41.704 18.839 3.839 1.00 42.47 697 LYS A N 1
ATOM 5614 C CA . LYS A 1 697 ? 42.343 20.163 3.877 1.00 42.47 697 LYS A CA 1
ATOM 5615 C C . LYS A 1 697 ? 43.463 20.292 4.909 1.00 42.47 697 LYS A C 1
ATOM 5617 O O . LYS A 1 697 ? 44.205 21.261 4.831 1.00 42.47 697 LYS A O 1
ATOM 5622 N N . ASN A 1 698 ? 43.620 19.332 5.818 1.00 41.91 698 ASN A N 1
ATOM 5623 C CA . ASN A 1 698 ? 44.703 19.294 6.797 1.00 41.91 698 ASN A CA 1
ATOM 5624 C C . ASN A 1 698 ? 45.152 17.840 6.968 1.00 41.91 698 ASN A C 1
ATOM 5626 O O . ASN A 1 698 ? 44.556 17.118 7.768 1.00 41.91 698 ASN A O 1
ATOM 5630 N N . GLU A 1 699 ? 46.194 17.415 6.242 1.00 45.59 699 GLU A N 1
ATOM 5631 C CA . GLU A 1 699 ? 46.919 16.176 6.553 1.00 45.59 699 GLU A CA 1
ATOM 5632 C C . GLU A 1 699 ? 47.149 16.115 8.070 1.00 45.59 699 GLU A C 1
ATOM 5634 O O . GLU A 1 699 ? 47.877 16.939 8.628 1.00 45.59 699 GLU A O 1
ATOM 5639 N N . VAL A 1 700 ? 46.463 15.196 8.761 1.00 53.56 700 VAL A N 1
ATOM 5640 C CA . VAL A 1 700 ? 46.580 15.066 10.215 1.00 53.56 700 VAL A CA 1
ATOM 5641 C C . VAL A 1 700 ? 48.012 14.653 10.510 1.00 53.56 700 VAL A C 1
ATOM 5643 O O . VAL A 1 700 ? 48.447 13.546 10.197 1.00 53.56 700 VAL A O 1
ATOM 5646 N N . ASP A 1 701 ? 48.750 15.589 11.084 1.00 63.91 701 ASP A N 1
ATOM 5647 C CA . ASP A 1 701 ? 50.155 15.454 11.399 1.00 63.91 701 ASP A CA 1
ATOM 5648 C C . ASP A 1 701 ? 50.371 14.347 12.442 1.00 63.91 701 ASP A C 1
ATOM 5650 O O . ASP A 1 701 ? 50.196 14.542 13.645 1.00 63.91 701 ASP A O 1
ATOM 5654 N N . TYR A 1 702 ? 50.753 13.164 11.960 1.00 70.62 702 TYR A N 1
ATOM 5655 C CA . TYR A 1 702 ? 50.965 11.944 12.745 1.00 70.62 702 TYR A CA 1
ATOM 5656 C C . TYR A 1 702 ? 52.134 12.043 13.739 1.00 70.62 702 TYR A C 1
ATOM 5658 O O . TYR A 1 702 ? 52.280 11.169 14.596 1.00 70.62 702 TYR A O 1
ATOM 5666 N N . LEU A 1 703 ? 52.954 13.095 13.647 1.00 71.62 703 LEU A N 1
ATOM 5667 C CA . LEU A 1 703 ? 54.090 13.363 14.530 1.00 71.62 703 LEU A CA 1
ATOM 5668 C C . LEU A 1 703 ? 53.808 14.483 15.540 1.00 71.62 703 LEU A C 1
ATOM 5670 O O . LEU A 1 703 ? 54.368 14.455 16.635 1.00 71.62 703 LEU A O 1
ATOM 5674 N N . SER A 1 704 ? 52.919 15.430 15.222 1.00 71.00 704 SER A N 1
ATOM 5675 C CA . SER A 1 704 ? 52.583 16.589 16.072 1.00 71.00 704 SER A CA 1
ATOM 5676 C C . SER A 1 704 ? 52.283 16.265 17.548 1.00 71.00 704 SER A C 1
ATOM 5678 O O . SER A 1 704 ? 52.860 16.924 18.416 1.00 71.00 704 SER A O 1
ATOM 5680 N N . PRO A 1 705 ? 51.453 15.255 17.887 1.00 71.31 705 PRO A N 1
ATOM 5681 C CA . PRO A 1 705 ? 51.151 14.922 19.284 1.00 71.31 705 PRO A CA 1
ATOM 5682 C C . PRO A 1 705 ? 52.377 14.446 20.077 1.00 71.31 705 PRO A C 1
ATOM 5684 O O . PRO A 1 705 ? 52.470 14.667 21.282 1.00 71.31 705 PRO A O 1
ATOM 5687 N N . PHE A 1 706 ? 53.332 13.803 19.402 1.00 75.50 706 PHE A N 1
ATOM 5688 C CA . PHE A 1 706 ? 54.560 13.290 20.012 1.00 75.50 706 PHE A CA 1
ATOM 5689 C C . PHE A 1 706 ? 55.642 14.375 20.086 1.00 75.50 706 PHE A C 1
ATOM 5691 O O . PHE A 1 706 ? 56.393 14.429 21.057 1.00 75.50 706 PHE A O 1
ATOM 5698 N N . LEU A 1 707 ? 55.662 15.300 19.121 1.00 70.56 707 LEU A N 1
ATOM 5699 C CA . LEU A 1 707 ? 56.522 16.484 19.132 1.00 70.56 707 LEU A CA 1
ATOM 5700 C C . LEU A 1 707 ? 56.147 17.475 20.243 1.00 70.56 707 LEU A C 1
ATOM 5702 O O . LEU A 1 707 ? 57.038 18.050 20.847 1.00 70.56 707 LEU A O 1
ATOM 5706 N N . GLN A 1 708 ? 54.861 17.636 20.580 1.00 66.19 708 GLN A N 1
ATOM 5707 C CA . GLN A 1 708 ? 54.426 18.498 21.696 1.00 66.19 708 GLN A CA 1
ATOM 5708 C C . GLN A 1 708 ? 54.884 17.993 23.072 1.00 66.19 708 GLN A C 1
ATOM 5710 O O . GLN A 1 708 ? 54.979 18.775 24.016 1.00 66.19 708 GLN A O 1
ATOM 5715 N N . SER A 1 709 ? 55.167 16.692 23.195 1.00 60.06 709 SER A N 1
ATOM 5716 C CA . SER A 1 709 ? 55.620 16.086 24.452 1.00 60.06 709 SER A CA 1
ATOM 5717 C C . SER A 1 709 ? 57.097 16.367 24.762 1.00 60.06 709 SER A C 1
ATOM 5719 O O . SER A 1 709 ? 57.507 16.294 25.920 1.00 60.06 709 SER A O 1
ATOM 5721 N N . ILE A 1 710 ? 57.876 16.756 23.746 1.00 61.56 710 ILE A N 1
ATOM 5722 C CA . ILE A 1 710 ? 59.269 17.183 23.869 1.00 61.56 710 ILE A CA 1
ATOM 5723 C C . ILE A 1 710 ? 59.306 18.688 23.593 1.00 61.56 710 ILE A C 1
ATOM 5725 O O . ILE A 1 710 ? 59.101 19.119 22.465 1.00 61.56 710 ILE A O 1
ATOM 5729 N N . HIS A 1 711 ? 59.546 19.519 24.612 1.00 56.06 711 HIS A N 1
ATOM 5730 C CA . HIS A 1 711 ? 59.671 20.973 24.435 1.00 56.06 711 HIS A CA 1
ATOM 5731 C C . HIS A 1 711 ? 60.946 21.322 23.644 1.00 56.06 711 HIS A C 1
ATOM 5733 O O . HIS A 1 711 ? 61.958 21.720 24.217 1.00 56.06 711 HIS A O 1
ATOM 5739 N N . ALA A 1 712 ? 60.902 21.171 22.322 1.00 52.38 712 ALA A N 1
ATOM 5740 C CA . ALA A 1 712 ? 61.982 21.527 21.415 1.00 52.38 712 ALA A CA 1
ATOM 5741 C C . ALA A 1 712 ? 61.656 22.852 20.714 1.00 52.38 712 ALA A C 1
ATOM 5743 O O . ALA A 1 712 ? 60.872 22.913 19.769 1.00 52.38 712 ALA A O 1
ATOM 5744 N N . SER A 1 713 ? 62.286 23.931 21.171 1.00 49.84 713 SER A N 1
ATOM 5745 C CA . SER A 1 713 ? 62.274 25.236 20.500 1.00 49.84 713 SER A CA 1
ATOM 5746 C C . SER A 1 713 ? 63.410 25.305 19.463 1.00 49.84 713 SER A C 1
ATOM 5748 O O . SER A 1 713 ? 64.286 26.162 19.568 1.00 49.84 713 SER A O 1
ATOM 5750 N N . GLY A 1 714 ? 63.455 24.358 18.513 1.00 62.12 714 GLY A N 1
ATOM 5751 C CA . GLY A 1 714 ? 64.507 24.246 17.486 1.00 62.12 714 GLY A CA 1
ATOM 5752 C C . GLY A 1 714 ? 64.544 22.892 16.753 1.00 62.12 714 GLY A C 1
ATOM 5753 O O . GLY A 1 714 ? 63.669 22.055 16.968 1.00 62.12 714 GLY A O 1
ATOM 5754 N N . ASP A 1 715 ? 65.551 22.680 15.890 1.00 60.47 715 ASP A N 1
ATOM 5755 C CA . ASP A 1 715 ? 65.799 21.397 15.199 1.00 60.47 715 ASP A CA 1
ATOM 5756 C C . ASP A 1 715 ? 65.989 20.257 16.221 1.00 60.47 715 ASP A C 1
ATOM 5758 O O . ASP A 1 715 ? 66.780 20.389 17.158 1.00 60.47 715 ASP A O 1
ATOM 5762 N N . LEU A 1 716 ? 65.272 19.135 16.051 1.00 67.94 716 LEU A N 1
ATOM 5763 C CA . LEU A 1 716 ? 65.337 18.001 16.983 1.00 67.94 716 LEU A CA 1
ATOM 5764 C C . LEU A 1 716 ? 66.756 17.424 17.068 1.00 67.94 716 LEU A C 1
ATOM 5766 O O . LEU A 1 716 ? 67.387 17.140 16.045 1.00 67.94 716 LEU A O 1
ATOM 5770 N N . SER A 1 717 ? 67.234 17.181 18.292 1.00 76.31 717 SER A N 1
ATOM 5771 C CA . SER A 1 717 ? 68.459 16.411 18.509 1.00 76.31 717 SER A CA 1
ATOM 5772 C C . SER A 1 717 ? 68.267 14.957 18.047 1.00 76.31 717 SER A C 1
ATOM 5774 O O . SER A 1 717 ? 67.142 14.460 17.945 1.00 76.31 717 SER A O 1
ATOM 5776 N N . LYS A 1 718 ? 69.366 14.242 17.768 1.00 77.19 718 LYS A N 1
ATOM 5777 C CA . LYS A 1 718 ? 69.305 12.833 17.334 1.00 77.19 718 LYS A CA 1
ATOM 5778 C C . LYS A 1 718 ? 68.641 11.927 18.383 1.00 77.19 718 LYS A C 1
ATOM 5780 O O . LYS A 1 718 ? 67.952 10.980 18.017 1.00 77.19 718 LYS A O 1
ATOM 5785 N N . GLU A 1 719 ? 68.810 12.242 19.666 1.00 77.38 719 GLU A N 1
ATOM 5786 C CA . GLU A 1 719 ? 68.220 11.505 20.792 1.00 77.38 719 GLU A CA 1
ATOM 5787 C C . GLU A 1 719 ? 66.716 11.796 20.936 1.00 77.38 719 GLU A C 1
ATOM 5789 O O . GLU A 1 719 ? 65.912 10.874 21.109 1.00 77.38 719 GLU A O 1
ATOM 5794 N N . ASP A 1 720 ? 66.309 13.055 20.762 1.00 78.56 720 ASP A N 1
ATOM 5795 C CA . ASP A 1 720 ? 64.899 13.457 20.824 1.00 78.56 720 ASP A CA 1
ATOM 5796 C C . ASP A 1 720 ? 64.108 12.922 19.627 1.00 78.56 720 ASP A C 1
ATOM 5798 O O . ASP A 1 720 ? 63.012 12.386 19.789 1.00 78.56 720 ASP A O 1
ATOM 5802 N N . ALA A 1 721 ? 64.681 12.982 18.422 1.00 80.00 721 ALA A N 1
ATOM 5803 C CA . ALA A 1 721 ? 64.066 12.421 17.221 1.00 80.00 721 ALA A CA 1
ATOM 5804 C C . ALA A 1 721 ? 63.853 10.902 17.341 1.00 80.00 721 ALA A C 1
ATOM 5806 O O . ALA A 1 721 ? 62.824 10.385 16.897 1.00 80.00 721 ALA A O 1
ATOM 5807 N N . GLN A 1 722 ? 64.790 10.188 17.978 1.00 82.88 722 GLN A N 1
ATOM 5808 C CA . GLN A 1 722 ? 64.663 8.749 18.214 1.00 82.88 722 GLN A CA 1
ATOM 5809 C C . GLN A 1 722 ? 63.551 8.473 19.230 1.00 82.88 722 GLN A C 1
ATOM 5811 O O . GLN A 1 722 ? 62.715 7.599 19.013 1.00 82.88 722 GLN A O 1
ATOM 5816 N N . THR A 1 723 ? 63.479 9.281 20.288 1.00 81.75 723 THR A N 1
ATOM 5817 C CA . THR A 1 723 ? 62.433 9.182 21.311 1.00 81.75 723 THR A CA 1
ATOM 5818 C C . THR A 1 723 ? 61.038 9.414 20.720 1.00 81.75 723 THR A C 1
ATOM 5820 O O . THR A 1 723 ? 60.122 8.637 20.986 1.00 81.75 723 THR A O 1
ATOM 5823 N N . VAL A 1 724 ? 60.875 10.420 19.854 1.00 81.69 724 VAL A N 1
ATOM 5824 C CA . VAL A 1 724 ? 59.608 10.712 19.154 1.00 81.69 724 VAL A CA 1
ATOM 5825 C C . VAL A 1 724 ? 59.205 9.567 18.225 1.00 81.69 724 VAL A C 1
ATOM 5827 O O . VAL A 1 724 ? 58.042 9.150 18.233 1.00 81.69 724 VAL A O 1
ATOM 5830 N N . ARG A 1 725 ? 60.158 9.020 17.456 1.00 84.44 725 ARG A N 1
ATOM 5831 C CA . ARG A 1 725 ? 59.930 7.843 16.601 1.00 84.44 725 ARG A CA 1
ATOM 5832 C C . ARG A 1 725 ? 59.441 6.656 17.430 1.00 84.44 725 ARG A C 1
ATOM 5834 O O . ARG A 1 725 ? 58.426 6.044 17.093 1.00 84.44 725 ARG A O 1
ATOM 5841 N N . ASP A 1 726 ? 60.126 6.367 18.533 1.00 84.00 726 ASP A N 1
ATOM 5842 C CA . ASP A 1 726 ? 59.810 5.233 19.397 1.00 84.00 726 ASP A CA 1
ATOM 5843 C C . ASP A 1 726 ? 58.461 5.413 20.107 1.00 84.00 726 ASP A C 1
ATOM 5845 O O . ASP A 1 726 ? 57.721 4.442 20.263 1.00 84.00 726 ASP A O 1
ATOM 5849 N N . MET A 1 727 ? 58.096 6.637 20.502 1.00 82.25 727 MET A N 1
ATOM 5850 C CA . MET A 1 727 ? 56.783 6.944 21.083 1.00 82.25 727 MET A CA 1
ATOM 5851 C C . MET A 1 727 ? 55.644 6.768 20.073 1.00 82.25 727 MET A C 1
ATOM 5853 O O . MET A 1 727 ? 54.620 6.173 20.414 1.00 82.25 727 MET A O 1
ATOM 5857 N N . CYS A 1 728 ? 55.833 7.221 18.831 1.00 83.88 728 CYS A N 1
ATOM 5858 C CA . CYS A 1 728 ? 54.848 7.070 17.760 1.00 83.88 728 CYS A CA 1
ATOM 5859 C C . CYS A 1 728 ? 54.593 5.586 17.436 1.00 83.88 728 CYS A C 1
ATOM 5861 O O . CYS A 1 728 ? 53.446 5.127 17.434 1.00 83.88 728 CYS A O 1
ATOM 5863 N N . LEU A 1 729 ? 55.662 4.801 17.256 1.00 85.06 729 LEU A N 1
ATOM 5864 C CA . LEU A 1 729 ? 55.562 3.362 16.988 1.00 85.06 729 LEU A CA 1
ATOM 5865 C C . LEU A 1 729 ? 54.982 2.584 18.172 1.00 85.06 729 LEU A C 1
ATOM 5867 O O . LEU A 1 729 ? 54.178 1.670 17.977 1.00 85.06 729 LEU A O 1
ATOM 5871 N N . ARG A 1 730 ? 55.346 2.952 19.406 1.00 85.19 730 ARG A N 1
ATOM 5872 C CA . ARG A 1 730 ? 54.810 2.322 20.620 1.00 85.19 730 ARG A CA 1
ATOM 5873 C C . ARG A 1 730 ? 53.316 2.581 20.773 1.00 85.19 730 ARG A C 1
ATOM 5875 O O . ARG A 1 730 ? 52.580 1.634 21.026 1.00 85.19 730 ARG A O 1
ATOM 5882 N N . ASN A 1 731 ? 52.857 3.810 20.538 1.00 84.31 731 ASN A N 1
ATOM 5883 C CA . ASN A 1 731 ? 51.434 4.140 20.600 1.00 84.31 731 ASN A CA 1
ATOM 5884 C C . ASN A 1 731 ? 50.625 3.400 19.522 1.00 84.31 731 ASN A C 1
ATOM 5886 O O . ASN A 1 731 ? 49.564 2.846 19.810 1.00 84.31 731 ASN A O 1
ATOM 5890 N N . LEU A 1 732 ? 51.148 3.316 18.293 1.00 83.00 732 LEU A N 1
ATOM 5891 C CA . LEU A 1 732 ? 50.515 2.526 17.236 1.00 83.00 732 LEU A CA 1
ATOM 5892 C C . LEU A 1 732 ? 50.441 1.040 17.617 1.00 83.00 732 LEU A C 1
ATOM 5894 O O . LEU A 1 732 ? 49.393 0.415 17.453 1.00 83.00 732 LEU A O 1
ATOM 5898 N N . LYS A 1 733 ? 51.526 0.483 18.166 1.00 84.69 733 LYS A N 1
ATOM 5899 C CA . LYS A 1 733 ? 51.572 -0.904 18.645 1.00 84.69 733 LYS A CA 1
ATOM 5900 C C . LYS A 1 733 ? 50.550 -1.157 19.754 1.00 84.69 733 LYS A C 1
ATOM 5902 O O . LYS A 1 733 ? 49.840 -2.155 19.686 1.00 84.69 733 LYS A O 1
ATOM 5907 N N . GLU A 1 734 ? 50.441 -0.267 20.736 1.00 82.12 734 GLU A N 1
ATOM 5908 C CA . GLU A 1 734 ? 49.458 -0.373 21.822 1.00 82.12 734 GLU A CA 1
ATOM 5909 C C . GLU A 1 734 ? 48.021 -0.381 21.290 1.00 82.12 734 GLU A C 1
ATOM 5911 O O . GLU A 1 734 ? 47.244 -1.254 21.665 1.00 82.12 734 GLU A O 1
ATOM 5916 N N . ARG A 1 735 ? 47.686 0.498 20.337 1.00 75.88 735 ARG A N 1
ATOM 5917 C CA . ARG A 1 735 ? 46.351 0.531 19.714 1.00 75.88 735 ARG A CA 1
ATOM 5918 C C . ARG A 1 735 ? 46.036 -0.725 18.900 1.00 75.88 735 ARG A C 1
ATOM 5920 O O . ARG A 1 735 ? 44.899 -1.198 18.906 1.00 75.88 735 ARG A O 1
ATOM 5927 N N . LEU A 1 736 ? 47.024 -1.267 18.186 1.00 81.19 736 LEU A N 1
ATOM 5928 C CA . LEU A 1 736 ? 46.869 -2.527 17.453 1.00 81.19 736 LEU A CA 1
ATOM 5929 C C . LEU A 1 736 ? 46.659 -3.700 18.425 1.00 81.19 736 LEU A C 1
ATOM 5931 O O . LEU A 1 736 ? 45.771 -4.522 18.207 1.00 81.19 736 LEU A O 1
ATOM 5935 N N . LEU A 1 737 ? 47.407 -3.747 19.530 1.00 81.44 737 LEU A N 1
ATOM 5936 C CA . LEU A 1 737 ? 47.236 -4.764 20.571 1.00 81.44 737 LEU A CA 1
ATOM 5937 C C . LEU A 1 737 ? 45.884 -4.645 21.286 1.00 81.44 737 LEU A C 1
ATOM 5939 O O . LEU A 1 737 ? 45.217 -5.652 21.500 1.00 81.44 737 LEU A O 1
ATOM 5943 N N . GLU A 1 738 ? 45.436 -3.432 21.608 1.00 76.69 738 GLU A N 1
ATOM 5944 C CA . GLU A 1 738 ? 44.128 -3.193 22.226 1.00 76.69 738 GLU A CA 1
ATOM 5945 C C . GLU A 1 738 ? 42.989 -3.693 21.329 1.00 76.69 738 GLU A C 1
ATOM 5947 O O . GLU A 1 738 ? 42.079 -4.389 21.786 1.00 76.69 738 GLU A O 1
ATOM 5952 N N . ARG A 1 739 ? 43.077 -3.428 20.022 1.00 66.75 739 ARG A N 1
ATOM 5953 C CA . ARG A 1 739 ? 42.101 -3.921 19.049 1.00 66.75 739 ARG A CA 1
ATOM 5954 C C . ARG A 1 739 ? 42.102 -5.448 18.941 1.00 66.75 739 ARG A C 1
ATOM 5956 O O . ARG A 1 739 ? 41.019 -6.033 18.886 1.00 66.75 739 ARG A O 1
ATOM 5963 N N . ALA A 1 740 ? 43.271 -6.091 18.959 1.00 78.56 740 ALA A N 1
ATOM 5964 C CA . ALA A 1 740 ? 43.375 -7.551 18.996 1.00 78.56 740 ALA A CA 1
ATOM 5965 C C . ALA A 1 740 ? 42.749 -8.127 20.280 1.00 78.56 740 ALA A C 1
ATOM 5967 O O . ALA A 1 740 ? 41.926 -9.038 20.208 1.00 78.56 740 ALA A O 1
ATOM 5968 N N . ASN A 1 741 ? 43.028 -7.520 21.438 1.00 80.19 741 ASN A N 1
ATOM 5969 C CA . ASN A 1 741 ? 42.469 -7.925 22.731 1.00 80.19 741 ASN A CA 1
ATOM 5970 C C . ASN A 1 741 ? 40.938 -7.798 22.784 1.00 80.19 741 ASN A C 1
ATOM 5972 O O . ASN A 1 741 ? 40.269 -8.636 23.386 1.00 80.19 741 ASN A O 1
ATOM 5976 N N . ILE A 1 742 ? 40.353 -6.786 22.135 1.00 70.31 742 ILE A N 1
ATOM 5977 C CA . ILE A 1 742 ? 38.891 -6.639 22.043 1.00 70.31 742 ILE A CA 1
ATOM 5978 C C . ILE A 1 742 ? 38.274 -7.757 21.194 1.00 70.31 742 ILE A C 1
ATOM 5980 O O . ILE A 1 742 ? 37.213 -8.277 21.550 1.00 70.31 742 ILE A O 1
ATOM 5984 N N . ILE A 1 743 ? 38.906 -8.122 20.074 1.00 71.69 743 ILE A N 1
ATOM 5985 C CA . ILE A 1 743 ? 38.430 -9.206 19.200 1.00 71.69 743 ILE A CA 1
ATOM 5986 C C . ILE A 1 743 ? 38.543 -10.546 19.935 1.00 71.69 743 ILE A C 1
ATOM 5988 O O . ILE A 1 743 ? 37.553 -11.274 20.007 1.00 71.69 743 ILE A O 1
ATOM 5992 N N . GLN A 1 744 ? 39.689 -10.810 20.568 1.00 82.62 744 GLN A N 1
ATOM 5993 C CA . GLN A 1 744 ? 39.913 -11.993 21.398 1.00 82.62 744 GLN A CA 1
ATOM 5994 C C . GLN A 1 744 ? 38.895 -12.080 22.544 1.00 82.62 744 GLN A C 1
ATOM 5996 O O . GLN A 1 744 ? 38.225 -13.092 22.709 1.00 82.62 744 GLN A O 1
ATOM 6001 N N . GLY A 1 745 ? 38.665 -10.985 23.274 1.00 81.19 745 GLY A N 1
ATOM 6002 C CA . GLY A 1 745 ? 37.696 -10.959 24.371 1.00 81.19 745 GLY A CA 1
ATOM 6003 C C . GLY A 1 745 ? 36.240 -11.154 23.929 1.00 81.19 745 GLY A C 1
ATOM 6004 O O . GLY A 1 745 ? 35.402 -11.553 24.738 1.00 81.19 745 GLY A O 1
ATOM 6005 N N . ARG A 1 746 ? 35.899 -10.879 22.663 1.00 77.88 746 ARG A N 1
ATOM 6006 C CA . ARG A 1 746 ? 34.585 -11.220 22.085 1.00 77.88 746 ARG A CA 1
ATOM 6007 C C . ARG A 1 746 ? 34.520 -12.692 21.682 1.00 77.88 746 ARG A C 1
ATOM 6009 O O . ARG A 1 746 ? 33.505 -13.327 21.950 1.00 77.88 746 ARG A O 1
ATOM 6016 N N . LEU A 1 747 ? 35.597 -13.226 21.109 1.00 83.88 747 LEU A N 1
ATOM 6017 C CA . LEU A 1 747 ? 35.729 -14.642 20.766 1.00 83.88 747 LEU A CA 1
ATOM 6018 C C . LEU A 1 747 ? 35.598 -15.528 22.015 1.00 83.88 747 LEU A C 1
ATOM 6020 O O . LEU A 1 747 ? 34.791 -16.455 22.039 1.00 83.88 747 LEU A O 1
ATOM 6024 N N . ASP A 1 748 ? 36.296 -15.178 23.095 1.00 87.44 748 ASP A N 1
ATOM 6025 C CA . ASP A 1 748 ? 36.258 -15.914 24.364 1.00 87.44 748 ASP A CA 1
ATOM 6026 C C . ASP A 1 748 ? 34.859 -15.908 25.000 1.00 87.44 748 ASP A C 1
ATOM 6028 O O . ASP A 1 748 ? 34.426 -16.906 25.582 1.00 87.44 748 ASP A O 1
ATOM 6032 N N . LYS A 1 749 ? 34.112 -14.803 24.865 1.00 85.62 749 LYS A N 1
ATOM 6033 C CA . LYS A 1 749 ? 32.725 -14.704 25.347 1.00 85.62 749 LYS A CA 1
ATOM 6034 C C . LYS A 1 749 ? 31.788 -15.638 24.587 1.00 85.62 749 LYS A C 1
ATOM 6036 O O . LYS A 1 749 ? 31.006 -16.335 25.231 1.00 85.62 749 LYS A O 1
ATOM 6041 N N . GLU A 1 750 ? 31.877 -15.674 23.259 1.00 83.12 750 GLU A N 1
ATOM 6042 C CA . GLU A 1 750 ? 31.060 -16.575 22.433 1.00 83.12 750 GLU A CA 1
ATOM 6043 C C . GLU A 1 750 ? 31.419 -18.048 22.697 1.00 83.12 750 GLU A C 1
ATOM 6045 O O . GLU A 1 750 ? 30.525 -18.872 22.891 1.00 83.12 750 GLU A O 1
ATOM 6050 N N . ASN A 1 751 ? 32.710 -18.370 22.846 1.00 88.12 751 ASN A N 1
ATOM 6051 C CA . ASN A 1 751 ? 33.171 -19.707 23.239 1.00 88.12 751 ASN A CA 1
ATOM 6052 C C . ASN A 1 751 ? 32.645 -20.127 24.623 1.00 88.12 751 ASN A C 1
ATOM 6054 O O . ASN A 1 751 ? 32.162 -21.246 24.808 1.00 88.12 751 ASN A O 1
ATOM 6058 N N . THR A 1 752 ? 32.676 -19.215 25.599 1.00 90.75 752 THR A N 1
ATOM 6059 C CA . THR A 1 752 ? 32.142 -19.465 26.949 1.00 90.75 752 THR A CA 1
ATOM 6060 C C . THR A 1 752 ? 30.626 -19.673 26.920 1.00 90.75 752 THR A C 1
ATOM 6062 O O . THR A 1 752 ? 30.092 -20.526 27.635 1.00 90.75 752 THR A O 1
ATOM 6065 N N . LEU A 1 753 ? 29.917 -18.909 26.086 1.00 85.25 753 LEU A N 1
ATOM 6066 C CA . LEU A 1 753 ? 28.472 -19.014 25.915 1.00 85.25 753 LEU A CA 1
ATOM 6067 C C . LEU A 1 753 ? 28.076 -20.358 25.283 1.00 85.25 753 LEU A C 1
ATOM 6069 O O . LEU A 1 753 ? 27.155 -21.012 25.784 1.00 85.25 753 LEU A O 1
ATOM 6073 N N . LEU A 1 754 ? 28.806 -20.799 24.254 1.00 87.56 754 LEU A N 1
ATOM 6074 C CA . LEU A 1 754 ? 28.623 -22.106 23.623 1.00 87.56 754 LEU A CA 1
ATOM 6075 C C . LEU A 1 754 ? 28.836 -23.242 24.631 1.00 87.56 754 LEU A C 1
ATOM 6077 O O . LEU A 1 754 ? 27.959 -24.093 24.788 1.00 87.56 754 LEU A O 1
ATOM 6081 N N . ALA A 1 755 ? 29.938 -23.208 25.387 1.00 87.88 755 ALA A N 1
ATOM 6082 C CA . ALA A 1 755 ? 30.240 -24.208 26.411 1.00 87.88 755 ALA A CA 1
ATOM 6083 C C . ALA A 1 755 ? 29.164 -24.261 27.513 1.00 87.88 755 ALA A C 1
ATOM 6085 O O . ALA A 1 755 ? 28.733 -25.339 27.931 1.00 87.88 755 ALA A O 1
ATOM 6086 N N . LYS A 1 756 ? 28.668 -23.097 27.960 1.00 88.56 756 LYS A N 1
ATOM 6087 C CA . LYS A 1 756 ? 27.600 -23.011 28.968 1.00 88.56 756 LYS A CA 1
ATOM 6088 C C . LYS A 1 756 ? 26.282 -23.595 28.454 1.00 88.56 756 LYS A C 1
ATOM 6090 O O . LYS A 1 756 ? 25.596 -24.286 29.209 1.00 88.56 756 LYS A O 1
ATOM 6095 N N . ARG A 1 757 ? 25.924 -23.341 27.190 1.00 83.44 757 ARG A N 1
ATOM 6096 C CA . ARG A 1 757 ? 24.699 -23.879 26.579 1.00 83.44 757 ARG A CA 1
ATOM 6097 C C . ARG A 1 757 ? 24.805 -25.384 26.324 1.00 83.44 757 ARG A C 1
ATOM 6099 O O . ARG A 1 757 ? 23.854 -26.093 26.627 1.00 83.44 757 ARG A O 1
ATOM 6106 N N . GLN A 1 758 ? 25.958 -25.881 25.873 1.00 83.88 758 GLN A N 1
ATOM 6107 C CA . GLN A 1 758 ? 26.223 -27.319 25.717 1.00 83.88 758 GLN A CA 1
ATOM 6108 C C . GLN A 1 758 ? 26.130 -28.070 27.054 1.00 83.88 758 GLN A C 1
ATOM 6110 O O . GLN A 1 758 ? 25.493 -29.119 27.136 1.00 83.88 758 GLN A O 1
ATOM 6115 N N . ALA A 1 759 ? 26.689 -27.507 28.131 1.00 84.12 759 ALA A N 1
ATOM 6116 C CA . ALA A 1 759 ? 26.586 -28.087 29.470 1.00 84.12 759 ALA A CA 1
ATOM 6117 C C . ALA A 1 759 ? 25.149 -28.063 30.025 1.00 84.12 759 ALA A C 1
ATOM 6119 O O . ALA A 1 759 ? 24.761 -28.975 30.754 1.00 84.12 759 ALA A O 1
ATOM 6120 N N . ALA A 1 760 ? 24.359 -27.032 29.700 1.00 79.31 760 ALA A N 1
ATOM 6121 C CA . ALA A 1 760 ? 22.943 -26.966 30.061 1.00 79.31 760 ALA A CA 1
ATOM 6122 C C . ALA A 1 760 ? 22.124 -28.024 29.306 1.00 79.31 760 ALA A C 1
ATOM 6124 O O . ALA A 1 760 ? 21.349 -28.739 29.934 1.00 79.31 760 ALA A O 1
ATOM 6125 N N . PHE A 1 761 ? 22.375 -28.185 28.005 1.00 78.25 761 PHE A N 1
ATOM 6126 C CA . PHE A 1 761 ? 21.713 -29.176 27.158 1.00 78.25 761 PHE A CA 1
ATOM 6127 C C . PHE A 1 761 ? 21.992 -30.621 27.607 1.00 78.25 761 PHE A C 1
ATOM 6129 O O . PHE A 1 761 ? 21.071 -31.422 27.740 1.00 78.25 761 PHE A O 1
ATOM 6136 N N . GLN A 1 762 ? 23.239 -30.944 27.974 1.00 76.62 762 GLN A N 1
ATOM 6137 C CA . GLN A 1 762 ? 23.587 -32.256 28.549 1.00 76.62 762 GLN A CA 1
ATOM 6138 C C . GLN A 1 762 ? 22.892 -32.552 29.892 1.00 76.62 762 GLN A C 1
ATOM 6140 O O . GLN A 1 762 ? 22.760 -33.718 30.273 1.00 76.62 762 GLN A O 1
ATOM 6145 N N . ARG A 1 763 ? 22.469 -31.521 30.639 1.00 74.94 763 ARG A N 1
ATOM 6146 C CA . ARG A 1 763 ? 21.707 -31.691 31.887 1.00 74.94 763 ARG A CA 1
ATOM 6147 C C . ARG A 1 763 ? 20.226 -31.924 31.606 1.00 74.94 763 ARG A C 1
ATOM 6149 O O . ARG A 1 763 ? 19.665 -32.840 32.194 1.00 74.94 763 ARG A O 1
ATOM 6156 N N . SER A 1 764 ? 19.630 -31.167 30.686 1.00 69.38 764 SER A N 1
ATOM 6157 C CA . SER A 1 764 ? 18.220 -31.312 30.293 1.00 69.38 764 SER A CA 1
ATOM 6158 C C . SER A 1 764 ? 17.934 -32.596 29.504 1.00 69.38 764 SER A C 1
ATOM 6160 O O . SER A 1 764 ? 16.850 -33.156 29.629 1.00 69.38 764 SER A O 1
ATOM 6162 N N . GLN A 1 765 ? 18.920 -33.165 28.798 1.00 63.19 765 GLN A N 1
ATOM 6163 C CA . GLN A 1 765 ? 18.780 -34.477 28.144 1.00 63.19 765 GLN A CA 1
ATOM 6164 C C . GLN A 1 765 ? 18.507 -35.633 29.132 1.00 63.19 765 GLN A C 1
ATOM 6166 O O . GLN A 1 765 ? 17.993 -36.677 28.736 1.00 63.19 765 GLN A O 1
ATOM 6171 N N . ARG A 1 766 ? 18.815 -35.457 30.428 1.00 61.03 766 ARG A N 1
ATOM 6172 C CA . ARG A 1 766 ? 18.495 -36.433 31.487 1.00 61.03 766 ARG A CA 1
ATOM 6173 C C . ARG A 1 766 ? 17.031 -36.380 31.946 1.00 61.03 766 ARG A C 1
ATOM 6175 O O . ARG A 1 766 ? 16.596 -37.319 32.604 1.00 61.03 766 ARG A O 1
ATOM 6182 N N . GLU A 1 767 ? 16.289 -35.323 31.606 1.00 59.59 767 GLU A N 1
ATOM 6183 C CA . GLU A 1 767 ? 14.906 -35.075 32.058 1.00 59.59 767 GLU A CA 1
ATOM 6184 C C . GLU A 1 767 ? 13.831 -35.389 30.988 1.00 59.59 767 GLU A C 1
ATOM 6186 O O . GLU A 1 767 ? 12.646 -35.239 31.254 1.00 59.59 767 GLU A O 1
ATOM 6191 N N . HIS A 1 768 ? 14.228 -35.924 29.825 1.00 53.62 768 HIS A N 1
ATOM 6192 C CA . HIS A 1 768 ? 13.366 -36.351 28.707 1.00 53.62 768 HIS A CA 1
ATOM 6193 C C . HIS A 1 768 ? 12.369 -35.290 28.200 1.00 53.62 768 HIS A C 1
ATOM 6195 O O . HIS A 1 768 ? 11.157 -35.463 28.302 1.00 53.62 768 HIS A O 1
ATOM 6201 N N . ASP A 1 769 ? 12.893 -34.229 27.577 1.00 54.66 769 ASP A N 1
ATOM 6202 C CA . ASP A 1 769 ? 12.095 -33.204 26.894 1.00 54.66 769 ASP A CA 1
ATOM 6203 C C . ASP A 1 769 ? 12.448 -33.149 25.392 1.00 54.66 769 ASP A C 1
ATOM 6205 O O . ASP A 1 769 ? 13.484 -32.614 24.995 1.00 54.66 769 ASP A O 1
ATOM 6209 N N . GLN A 1 770 ? 11.614 -33.772 24.550 1.00 52.41 770 GLN A N 1
ATOM 6210 C CA . GLN A 1 770 ? 11.871 -34.005 23.114 1.00 52.41 770 GLN A CA 1
ATOM 6211 C C . GLN A 1 770 ? 11.651 -32.762 22.218 1.00 52.41 770 GLN A C 1
ATOM 6213 O O . GLN A 1 770 ? 11.802 -32.851 21.004 1.00 52.41 770 GLN A O 1
ATOM 6218 N N . GLY A 1 771 ? 11.285 -31.605 22.786 1.00 56.75 771 GLY A N 1
ATOM 6219 C CA . GLY A 1 771 ? 10.998 -30.370 22.035 1.00 56.75 771 GLY A CA 1
ATOM 6220 C C . GLY A 1 771 ? 12.148 -29.357 21.938 1.00 56.75 771 GLY A C 1
ATOM 6221 O O . GLY A 1 771 ? 11.978 -28.319 21.307 1.00 56.75 771 GLY A O 1
ATOM 6222 N N . THR A 1 772 ? 13.303 -29.618 22.564 1.00 58.31 772 THR A N 1
ATOM 6223 C CA . THR A 1 772 ? 14.393 -28.627 22.739 1.00 58.31 772 THR A CA 1
ATOM 6224 C C . THR A 1 772 ? 15.579 -28.787 21.774 1.00 58.31 772 THR A C 1
ATOM 6226 O O . THR A 1 772 ? 16.484 -27.947 21.766 1.00 58.31 772 THR A O 1
ATOM 6229 N N . ASP A 1 773 ? 15.561 -29.818 20.925 1.00 63.47 773 ASP A N 1
ATOM 6230 C CA . ASP A 1 773 ? 16.701 -30.205 20.084 1.00 63.47 773 ASP A CA 1
ATOM 6231 C C . ASP A 1 773 ? 16.894 -29.265 18.877 1.00 63.47 773 ASP A C 1
ATOM 6233 O O . ASP A 1 773 ? 18.010 -28.808 18.629 1.00 63.47 773 ASP A O 1
ATOM 6237 N N . GLU A 1 774 ? 15.819 -28.861 18.186 1.00 69.62 774 GLU A N 1
ATOM 6238 C CA . GLU A 1 774 ? 15.914 -27.950 17.028 1.00 69.62 774 GLU A CA 1
ATOM 6239 C C . GLU A 1 774 ? 16.360 -26.528 17.417 1.00 69.62 774 GLU A C 1
ATOM 6241 O O . GLU A 1 774 ? 17.102 -25.861 16.689 1.00 69.62 774 GLU A O 1
ATOM 6246 N N . GLU A 1 775 ? 15.921 -26.038 18.580 1.00 71.31 775 GLU A N 1
ATOM 6247 C CA . GLU A 1 775 ? 16.332 -24.728 19.098 1.00 71.31 775 GLU A CA 1
ATOM 6248 C C . GLU A 1 775 ? 17.802 -24.728 19.529 1.00 71.31 775 GLU A C 1
ATOM 6250 O O . GLU A 1 775 ? 18.510 -23.730 19.354 1.00 71.31 775 GLU A O 1
ATOM 6255 N N . PHE A 1 776 ? 18.275 -25.853 20.068 1.00 76.50 776 PHE A N 1
ATOM 6256 C CA . PHE A 1 776 ? 19.676 -26.046 20.409 1.00 76.50 776 PHE A CA 1
ATOM 6257 C C . PHE A 1 776 ? 20.554 -26.140 19.157 1.00 76.50 776 PHE A C 1
ATOM 6259 O O . PHE A 1 776 ? 21.589 -25.474 19.099 1.00 76.50 776 PHE A O 1
ATOM 6266 N N . GLU A 1 777 ? 20.124 -26.873 18.127 1.00 76.00 777 GLU A N 1
ATOM 6267 C CA . GLU A 1 777 ? 20.833 -26.959 16.846 1.00 76.00 777 GLU A CA 1
ATOM 6268 C C . GLU A 1 777 ? 20.945 -25.595 16.155 1.00 76.00 777 GLU A C 1
ATOM 6270 O O . GLU A 1 777 ? 22.043 -25.207 15.737 1.00 76.00 777 GLU A O 1
ATOM 6275 N N . ARG A 1 778 ? 19.855 -24.808 16.109 1.00 77.56 778 ARG A N 1
ATOM 6276 C CA . ARG A 1 778 ? 19.907 -23.430 15.587 1.00 77.56 778 ARG A CA 1
ATOM 6277 C C . ARG A 1 778 ? 20.893 -22.574 16.370 1.00 77.56 778 ARG A C 1
ATOM 6279 O O . ARG A 1 778 ? 21.752 -21.943 15.757 1.00 77.56 778 ARG A O 1
ATOM 6286 N N . PHE A 1 779 ? 20.820 -22.595 17.701 1.00 79.31 779 PHE A N 1
ATOM 6287 C CA . PHE A 1 779 ? 21.733 -21.835 18.552 1.00 79.31 779 PHE A CA 1
ATOM 6288 C C . PHE A 1 779 ? 23.199 -22.230 18.318 1.00 79.31 779 PHE A C 1
ATOM 6290 O O . PHE A 1 779 ? 24.051 -21.364 18.136 1.00 79.31 779 PHE A O 1
ATOM 6297 N N . CYS A 1 780 ? 23.502 -23.530 18.263 1.00 76.44 780 CYS A N 1
ATOM 6298 C CA . CYS A 1 780 ? 24.852 -24.019 18.000 1.00 76.44 780 CYS A CA 1
ATOM 6299 C C . CYS A 1 780 ? 25.362 -23.594 16.620 1.00 76.44 780 CYS A C 1
ATOM 6301 O O . CYS A 1 780 ? 26.508 -23.154 16.520 1.00 76.44 780 CYS A O 1
ATOM 6303 N N . SER A 1 781 ? 24.527 -23.676 15.580 1.00 74.06 781 SER A N 1
ATOM 6304 C CA . SER A 1 781 ? 24.900 -23.244 14.227 1.00 74.06 781 SER A CA 1
ATOM 6305 C C . SER A 1 781 ? 25.198 -21.740 14.159 1.00 74.06 781 SER A C 1
ATOM 6307 O O . SER A 1 781 ? 26.203 -21.330 13.576 1.00 74.06 781 SER A O 1
ATOM 6309 N N . GLU A 1 782 ? 24.387 -20.915 14.828 1.00 73.44 782 GLU A N 1
ATOM 6310 C CA . GLU A 1 782 ? 24.541 -19.462 14.839 1.00 73.44 782 GLU A CA 1
ATOM 6311 C C . GLU A 1 782 ? 25.764 -19.021 15.659 1.00 73.44 782 GLU A C 1
ATOM 6313 O O . GLU A 1 782 ? 26.540 -18.172 15.215 1.00 73.44 782 GLU A O 1
ATOM 6318 N N . THR A 1 783 ? 25.987 -19.620 16.834 1.00 75.75 783 THR A N 1
ATOM 6319 C CA . THR A 1 783 ? 27.165 -19.329 17.664 1.00 75.75 783 THR A CA 1
ATOM 6320 C C . THR A 1 783 ? 28.461 -19.802 16.997 1.00 75.75 783 THR A C 1
ATOM 6322 O O . THR A 1 783 ? 29.442 -19.060 17.016 1.00 75.75 783 THR A O 1
ATOM 6325 N N . MET A 1 784 ? 28.475 -20.968 16.334 1.00 74.75 784 MET A N 1
ATOM 6326 C CA . MET A 1 784 ? 29.646 -21.427 15.566 1.00 74.75 784 MET A CA 1
ATOM 6327 C C . MET A 1 784 ? 29.984 -20.486 14.406 1.00 74.75 784 MET A C 1
ATOM 6329 O O . MET A 1 784 ? 31.151 -20.153 14.209 1.00 74.75 784 MET A O 1
ATOM 6333 N N . PHE A 1 785 ? 28.977 -19.986 13.686 1.00 66.38 785 PHE A N 1
ATOM 6334 C CA . PHE A 1 785 ? 29.188 -19.007 12.620 1.00 66.38 785 PHE A CA 1
ATOM 6335 C C . PHE A 1 785 ? 29.804 -17.696 13.143 1.00 66.38 785 PHE A C 1
ATOM 6337 O O . PHE A 1 785 ? 30.722 -17.142 12.535 1.00 66.38 785 PHE A O 1
ATOM 6344 N N . ARG A 1 786 ? 29.354 -17.208 14.308 1.00 71.31 786 ARG A N 1
ATOM 6345 C CA . ARG A 1 786 ? 29.925 -16.009 14.952 1.00 71.31 786 ARG A CA 1
ATOM 6346 C C . ARG A 1 786 ? 31.374 -16.218 15.396 1.00 71.31 786 ARG A C 1
ATOM 6348 O O . ARG A 1 786 ? 32.189 -15.318 15.194 1.00 71.31 786 ARG A O 1
ATOM 6355 N N . ILE A 1 787 ? 31.693 -17.385 15.960 1.00 82.81 787 ILE A N 1
ATOM 6356 C CA . ILE A 1 787 ? 33.063 -17.775 16.333 1.00 82.81 787 ILE A CA 1
ATOM 6357 C C . ILE A 1 787 ? 33.963 -17.761 15.093 1.00 82.81 787 ILE A C 1
ATOM 6359 O O . ILE A 1 787 ? 34.975 -17.066 15.094 1.00 82.81 787 ILE A O 1
ATOM 6363 N N . GLN A 1 788 ? 33.536 -18.401 14.001 1.00 76.88 788 GLN A N 1
ATOM 6364 C CA . GLN A 1 788 ? 34.302 -18.469 12.753 1.00 76.88 788 GLN A CA 1
ATOM 6365 C C . GLN A 1 788 ? 34.600 -17.077 12.166 1.00 76.88 788 GLN A C 1
ATOM 6367 O O . GLN A 1 788 ? 35.713 -16.805 11.715 1.00 76.88 788 GLN A O 1
ATOM 6372 N N . ILE A 1 789 ? 33.632 -16.154 12.215 1.00 69.38 789 ILE A N 1
ATOM 6373 C CA . ILE A 1 789 ? 33.842 -14.760 11.793 1.00 69.38 789 ILE A CA 1
ATOM 6374 C C . ILE A 1 789 ? 34.857 -14.049 12.697 1.00 69.38 789 ILE A C 1
ATOM 6376 O O . ILE A 1 789 ? 35.679 -13.271 12.208 1.00 69.38 789 ILE A O 1
ATOM 6380 N N . LEU A 1 790 ? 34.784 -14.251 14.014 1.00 73.81 790 LEU A N 1
ATOM 6381 C CA . LEU A 1 790 ? 35.693 -13.614 14.969 1.00 73.81 790 LEU A CA 1
ATOM 6382 C C . LEU A 1 790 ? 37.125 -14.147 14.831 1.00 73.81 790 LEU A C 1
ATOM 6384 O O . LEU A 1 790 ? 38.056 -13.345 14.873 1.00 73.81 790 LEU A O 1
ATOM 6388 N N . GLU A 1 791 ? 37.297 -15.442 14.571 1.00 82.12 791 GLU A N 1
ATOM 6389 C CA . GLU A 1 791 ? 38.589 -16.060 14.246 1.00 82.12 791 GLU A CA 1
ATOM 6390 C C . GLU A 1 791 ? 39.170 -15.494 12.945 1.00 82.12 791 GLU A C 1
ATOM 6392 O O . GLU A 1 791 ? 40.317 -15.045 12.920 1.00 82.12 791 GLU A O 1
ATOM 6397 N N . GLN A 1 792 ? 38.362 -15.412 11.881 1.00 79.62 792 GLN A N 1
ATOM 6398 C CA . GLN A 1 792 ? 38.797 -14.833 10.607 1.00 79.62 792 GLN A CA 1
ATOM 6399 C C . GLN A 1 792 ? 39.189 -13.354 10.755 1.00 79.62 792 GLN A C 1
ATOM 6401 O O . GLN A 1 792 ? 40.167 -12.894 10.161 1.00 79.62 792 GLN A O 1
ATOM 6406 N N . ARG A 1 793 ? 38.446 -12.593 11.569 1.00 73.31 793 ARG A N 1
ATOM 6407 C CA . ARG A 1 793 ? 38.752 -11.185 11.866 1.00 73.31 793 ARG A CA 1
ATOM 6408 C C . ARG A 1 793 ? 40.017 -11.025 12.695 1.00 73.31 793 ARG A C 1
ATOM 6410 O O . ARG A 1 793 ? 40.736 -10.056 12.466 1.00 73.31 793 ARG A O 1
ATOM 6417 N N . LEU A 1 794 ? 40.283 -11.928 13.636 1.00 84.62 794 LEU A N 1
ATOM 6418 C CA . LEU A 1 794 ? 41.515 -11.913 14.419 1.00 84.62 794 LEU A CA 1
ATOM 6419 C C . LEU A 1 794 ? 42.723 -12.192 13.517 1.00 84.62 794 LEU A C 1
ATOM 6421 O O . LEU A 1 794 ? 43.642 -11.380 13.487 1.00 84.62 794 LEU A O 1
ATOM 6425 N N . ALA A 1 795 ? 42.657 -13.243 12.693 1.00 83.50 795 ALA A N 1
ATOM 6426 C CA . ALA A 1 795 ? 43.716 -13.595 11.746 1.00 83.50 795 ALA A CA 1
ATOM 6427 C C . ALA A 1 795 ? 44.002 -12.464 10.739 1.00 83.50 795 ALA A C 1
ATOM 6429 O O . ALA A 1 795 ? 45.146 -12.060 10.541 1.00 83.50 795 ALA A O 1
ATOM 6430 N N . SER A 1 796 ? 42.952 -11.875 10.155 1.00 78.56 796 SER A N 1
ATOM 6431 C CA . SER A 1 796 ? 43.097 -10.729 9.245 1.00 78.56 796 SER A CA 1
ATOM 6432 C C . SER A 1 796 ? 43.647 -9.482 9.955 1.00 78.56 796 SER A C 1
ATOM 6434 O O . SER A 1 796 ? 44.424 -8.713 9.381 1.00 78.56 796 SER A O 1
ATOM 6436 N N . HIS A 1 797 ? 43.277 -9.261 11.220 1.00 84.62 797 HIS A N 1
ATOM 6437 C CA . HIS A 1 797 ? 43.815 -8.156 12.005 1.00 84.62 797 HIS A CA 1
ATOM 6438 C C . HIS A 1 797 ? 45.306 -8.345 12.310 1.00 84.62 797 HIS A C 1
ATOM 6440 O O . HIS A 1 797 ? 46.051 -7.377 12.221 1.00 84.62 797 HIS A O 1
ATOM 6446 N N . GLU A 1 798 ? 45.759 -9.557 12.630 1.00 82.69 798 GLU A N 1
ATOM 6447 C CA . GLU A 1 798 ? 47.181 -9.855 12.850 1.00 82.69 798 GLU A CA 1
ATOM 6448 C C . GLU A 1 798 ? 48.022 -9.593 11.592 1.00 82.69 798 GLU A C 1
ATOM 6450 O O . GLU A 1 798 ? 49.050 -8.916 11.666 1.00 82.69 798 GLU A O 1
ATOM 6455 N N . GLU A 1 799 ? 47.542 -10.031 10.425 1.00 81.06 799 GLU A N 1
ATOM 6456 C CA . GLU A 1 799 ? 48.213 -9.802 9.141 1.00 81.06 799 GLU A CA 1
ATOM 6457 C C . GLU A 1 799 ? 48.290 -8.305 8.791 1.00 81.06 799 GLU A C 1
ATOM 6459 O O . GLU A 1 799 ? 49.358 -7.768 8.481 1.00 81.06 799 GLU A O 1
ATOM 6464 N N . THR A 1 800 ? 47.166 -7.591 8.903 1.00 79.12 800 THR A N 1
ATOM 6465 C CA . THR A 1 800 ? 47.114 -6.156 8.580 1.00 79.12 800 THR A CA 1
ATOM 6466 C C . THR A 1 800 ? 47.806 -5.276 9.623 1.00 79.12 800 THR A C 1
ATOM 6468 O O . THR A 1 800 ? 48.307 -4.204 9.278 1.00 79.12 800 THR A O 1
ATOM 6471 N N . ALA A 1 801 ? 47.877 -5.696 10.890 1.00 82.31 801 ALA A N 1
ATOM 6472 C CA . ALA A 1 801 ? 48.587 -4.973 11.944 1.00 82.31 801 ALA A CA 1
ATOM 6473 C C . ALA A 1 801 ? 50.096 -4.925 11.673 1.00 82.31 801 ALA A C 1
ATOM 6475 O O . ALA A 1 801 ? 50.707 -3.865 11.824 1.00 82.31 801 ALA A O 1
ATOM 6476 N N . LEU A 1 802 ? 50.681 -6.036 11.212 1.00 83.00 802 LEU A N 1
ATOM 6477 C CA . LEU A 1 802 ? 52.091 -6.093 10.818 1.00 83.00 802 LEU A CA 1
ATOM 6478 C C . LEU A 1 802 ? 52.380 -5.171 9.629 1.00 83.00 802 LEU A C 1
ATOM 6480 O O . LEU A 1 802 ? 53.346 -4.408 9.662 1.00 83.00 802 LEU A O 1
ATOM 6484 N N . GLN A 1 803 ? 51.509 -5.183 8.617 1.00 83.19 803 GLN A N 1
ATOM 6485 C CA . GLN A 1 803 ? 51.630 -4.300 7.453 1.00 83.19 803 GLN A CA 1
ATOM 6486 C C . GLN A 1 803 ? 51.543 -2.820 7.849 1.00 83.19 803 GLN A C 1
ATOM 6488 O O . GLN A 1 803 ? 52.394 -2.029 7.449 1.00 83.19 803 GLN A O 1
ATOM 6493 N N . LYS A 1 804 ? 50.573 -2.445 8.693 1.00 82.56 804 LYS A N 1
ATOM 6494 C CA . LYS A 1 804 ? 50.403 -1.062 9.175 1.00 82.56 804 LYS A CA 1
ATOM 6495 C C . LYS A 1 804 ? 51.572 -0.584 10.028 1.00 82.56 804 LYS A C 1
ATOM 6497 O O . LYS A 1 804 ? 51.963 0.577 9.928 1.00 82.56 804 LYS A O 1
ATOM 6502 N N . TYR A 1 805 ? 52.137 -1.464 10.853 1.00 86.75 805 TYR A N 1
ATOM 6503 C CA . TYR A 1 805 ? 53.336 -1.148 11.624 1.00 86.75 805 TYR A CA 1
ATOM 6504 C C . TYR A 1 805 ? 54.539 -0.905 10.701 1.00 86.75 805 TYR A C 1
ATOM 6506 O O . TYR A 1 805 ? 55.236 0.095 10.855 1.00 86.75 805 TYR A O 1
ATOM 6514 N N . ALA A 1 806 ? 54.742 -1.767 9.698 1.00 84.06 806 ALA A N 1
ATOM 6515 C CA . ALA A 1 806 ? 55.823 -1.620 8.723 1.00 84.06 806 ALA A CA 1
ATOM 6516 C C . ALA A 1 806 ? 55.662 -0.363 7.849 1.00 84.06 806 ALA A C 1
ATOM 6518 O O . ALA A 1 806 ? 56.636 0.330 7.556 1.00 84.06 806 ALA A O 1
ATOM 6519 N N . GLU A 1 807 ? 54.432 -0.036 7.453 1.00 84.56 807 GLU A N 1
ATOM 6520 C CA . GLU A 1 807 ? 54.136 1.171 6.685 1.00 84.56 807 GLU A CA 1
ATOM 6521 C C . GLU A 1 807 ? 54.396 2.440 7.505 1.00 84.56 807 GLU A C 1
ATOM 6523 O O . GLU A 1 807 ? 55.013 3.377 6.998 1.00 84.56 807 GLU A O 1
ATOM 6528 N N . MET A 1 808 ? 53.989 2.464 8.779 1.00 83.56 808 MET A N 1
ATOM 6529 C CA . MET A 1 808 ? 54.273 3.590 9.671 1.00 83.56 808 MET A CA 1
ATOM 6530 C C . MET A 1 808 ? 55.777 3.758 9.900 1.00 83.56 808 MET A C 1
ATOM 6532 O O . MET A 1 808 ? 56.281 4.875 9.834 1.00 83.56 808 MET A O 1
ATOM 6536 N N . ASP A 1 809 ? 56.513 2.665 10.100 1.00 84.06 809 ASP A N 1
ATOM 6537 C CA . ASP A 1 809 ? 57.969 2.710 10.248 1.00 84.06 809 ASP A CA 1
ATOM 6538 C C . ASP A 1 809 ? 58.658 3.266 8.988 1.00 84.06 809 ASP A C 1
ATOM 6540 O O . ASP A 1 809 ? 59.548 4.119 9.077 1.00 84.06 809 ASP A O 1
ATOM 6544 N N . LYS A 1 810 ? 58.176 2.875 7.800 1.00 84.50 810 LYS A N 1
ATOM 6545 C CA . LYS A 1 810 ? 58.636 3.415 6.512 1.00 84.50 810 LYS A CA 1
ATOM 6546 C C . LYS A 1 810 ? 58.304 4.903 6.354 1.00 84.50 810 LYS A C 1
ATOM 6548 O O . LYS A 1 810 ? 59.141 5.657 5.860 1.00 84.50 810 LYS A O 1
ATOM 6553 N N . ARG A 1 811 ? 57.115 5.341 6.782 1.00 82.50 811 ARG A N 1
ATOM 6554 C CA . ARG A 1 811 ? 56.707 6.758 6.762 1.00 82.50 811 ARG A CA 1
ATOM 6555 C C . ARG A 1 811 ? 57.558 7.600 7.715 1.00 82.50 811 ARG A C 1
ATOM 6557 O O . ARG A 1 811 ? 58.070 8.631 7.298 1.00 82.50 811 ARG A O 1
ATOM 6564 N N . LEU A 1 812 ? 57.806 7.120 8.935 1.00 82.62 812 LEU A N 1
ATOM 6565 C CA . LEU A 1 812 ? 58.687 7.781 9.908 1.00 82.62 812 LEU A CA 1
ATOM 6566 C C . LEU A 1 812 ? 60.143 7.853 9.424 1.00 82.62 812 LEU A C 1
ATOM 6568 O O . LEU A 1 812 ? 60.828 8.834 9.691 1.00 82.62 812 LEU A O 1
ATOM 6572 N N . HIS A 1 813 ? 60.616 6.846 8.682 1.00 81.44 813 HIS A N 1
ATOM 6573 C CA . HIS A 1 813 ? 61.938 6.860 8.044 1.00 81.44 813 HIS A CA 1
ATOM 6574 C C . HIS A 1 813 ? 62.039 7.887 6.897 1.00 81.44 813 HIS A C 1
ATOM 6576 O O . HIS A 1 813 ? 63.100 8.461 6.665 1.00 81.44 813 HIS A O 1
ATOM 6582 N N . GLY A 1 814 ? 60.938 8.125 6.176 1.00 78.12 814 GLY A N 1
ATOM 6583 C CA . GLY A 1 814 ? 60.860 9.096 5.080 1.00 78.12 814 GLY A CA 1
ATOM 6584 C C . GLY A 1 814 ? 60.540 10.535 5.505 1.00 78.12 814 GLY A C 1
ATOM 6585 O O . GLY A 1 814 ? 60.624 11.438 4.668 1.00 78.12 814 GLY A O 1
ATOM 6586 N N . ASP A 1 815 ? 60.176 10.768 6.771 1.00 81.31 815 ASP A N 1
ATOM 6587 C CA . ASP A 1 815 ? 59.673 12.063 7.232 1.00 81.31 815 ASP A CA 1
ATOM 6588 C C . ASP A 1 815 ? 60.782 13.139 7.304 1.00 81.31 815 ASP A C 1
ATOM 6590 O O . ASP A 1 815 ? 61.818 12.928 7.949 1.00 81.31 815 ASP A O 1
ATOM 6594 N N . PRO A 1 816 ? 60.584 14.328 6.693 1.00 74.62 816 PRO A N 1
ATOM 6595 C CA . PRO A 1 816 ? 61.546 15.428 6.731 1.00 74.62 816 PRO A CA 1
ATOM 6596 C C . PRO A 1 816 ? 62.009 15.863 8.128 1.00 74.62 816 PRO A C 1
ATOM 6598 O O . PRO A 1 816 ? 63.156 16.288 8.271 1.00 74.62 816 PRO A O 1
ATOM 6601 N N . ARG A 1 817 ? 61.153 15.742 9.144 1.00 76.88 817 ARG A N 1
ATOM 6602 C CA . ARG A 1 817 ? 61.384 16.193 10.525 1.00 76.88 817 ARG A CA 1
ATOM 6603 C C . ARG A 1 817 ? 62.223 15.211 11.338 1.00 76.88 817 ARG A C 1
ATOM 6605 O O . ARG A 1 817 ? 62.820 15.604 12.333 1.00 76.88 817 ARG A O 1
ATOM 6612 N N . LEU A 1 818 ? 62.310 13.952 10.902 1.00 78.44 818 LEU A N 1
ATOM 6613 C CA . LEU A 1 818 ? 63.124 12.903 11.530 1.00 78.44 818 LEU A CA 1
ATOM 6614 C C . LEU A 1 818 ? 64.422 12.606 10.759 1.00 78.44 818 LEU A C 1
ATOM 6616 O O . LEU A 1 818 ? 65.170 11.701 11.126 1.00 78.44 818 LEU A O 1
ATOM 6620 N N . ARG A 1 819 ? 64.752 13.397 9.726 1.00 77.62 819 ARG A N 1
ATOM 6621 C CA . ARG A 1 819 ? 65.955 13.216 8.885 1.00 77.62 819 ARG A CA 1
ATOM 6622 C C . ARG A 1 819 ? 67.276 13.192 9.659 1.00 77.62 819 ARG A C 1
ATOM 6624 O O . ARG A 1 819 ? 68.242 12.613 9.167 1.00 77.62 819 ARG A O 1
ATOM 6631 N N . VAL A 1 820 ? 67.329 13.790 10.852 1.00 78.38 820 VAL A N 1
ATOM 6632 C CA . VAL A 1 820 ? 68.507 13.773 11.741 1.00 78.38 820 VAL A CA 1
ATOM 6633 C C . VAL A 1 820 ? 68.891 12.356 12.203 1.00 78.38 820 VAL A C 1
ATOM 6635 O O . VAL A 1 820 ? 70.043 12.116 12.547 1.00 78.38 820 VAL A O 1
ATOM 6638 N N . LEU A 1 821 ? 67.964 11.390 12.150 1.00 73.81 821 LEU A N 1
ATOM 6639 C CA . LEU A 1 821 ? 68.232 9.976 12.447 1.00 73.81 821 LEU A CA 1
ATOM 6640 C C . LEU A 1 821 ? 69.041 9.269 11.351 1.00 73.81 821 LEU A C 1
ATOM 6642 O O . LEU A 1 821 ? 69.648 8.229 11.608 1.00 73.81 821 LEU A O 1
ATOM 6646 N N . HIS A 1 822 ? 69.050 9.828 10.139 1.00 68.81 822 HIS A N 1
ATOM 6647 C CA . HIS A 1 822 ? 69.651 9.234 8.941 1.00 68.81 822 HIS A CA 1
ATOM 6648 C C . HIS A 1 822 ? 70.832 10.056 8.390 1.00 68.81 822 HIS A C 1
ATOM 6650 O O . HIS A 1 822 ? 71.359 9.739 7.324 1.00 68.81 822 HIS A O 1
ATOM 6656 N N . ARG A 1 823 ? 71.249 11.091 9.131 1.00 59.38 823 ARG A N 1
ATOM 6657 C CA . ARG A 1 823 ? 72.543 11.775 9.011 1.00 59.38 823 ARG A CA 1
ATOM 6658 C C . ARG A 1 823 ? 73.481 11.296 10.121 1.00 59.38 823 ARG A C 1
ATOM 6660 O O . ARG A 1 823 ? 74.695 11.280 9.844 1.00 59.38 823 ARG A O 1
#

Foldseek 3Di:
DPDQADCPVVLLVVCLVDDDPAVLLQDDDPLQVVVVVLVVVVQVVCCVVCVPDDRDPAWARASNRHTGGLLLLQAQFEAPDPQCLDLLSVLLLLLFQAAEGFANDFQDDHNYAYHLQSRNVVSYDYQNSLQSVSLNHNVNSVFPKKKFKAWFFPCLSRVPFQAPDDDQDPLNVVVVVVVVVVVVPDPVPDDDDDDDDDDDDDDDDDDPPPCPPVVNVVVVVVVVVVVVVVVVCSVPVDDDPVPDPDPCGRRGIGMWMWTQPDIPNRHHIWIARSNNSDIGHQQGDRTFTTQWIHHNFWIWGAQDPDGSSPQDPPCVDCNGIPISFDDPVVVVVVVVVVVPDPDDDDPPVVVVVPPDDDDDDDDDDDPPPPPPGSGDDHRSDDHDYDDPVSSQLSHDPQQWDWHHHQQKIKIAGGQPRDPQQWGIKMFGAPDSVNPHTQKIKTAGDQWPQQWGIKMDGPVQCKIKTAGDADHPDFQWGMKIDRPPAKIKTAHPLVNDPQQWGIWIDGDQAKIKTAGDDDPQQWGIKMWGWDDPPADDDPPQPQWAQDDPVRIIHTQKMKIAGDDDPVDAQQPAWGMWIDRSSQQKIKTWTGAGVPAPFYKMWIDHNDPPDDIDTGHSDPPDDDDDPVVVVVVNVVRVVVVVVSSVVVRVVNVVVVVVVVVVVVCVVPIDGNDPPVRVVVVVVVVVVVVVVVVVVVCVVPVPPLQVVLVVVDPDPDQDDLVSLVSSLCVSLVVLVVVLVVVLVVLVVVLVVLVVVLVVLVVVVVVVVVVDDPPCVVVNVVSNVVSVVVNVVSVVVSVVSVVVSVVVSVVSNVCSCVDPSSCNNVD

pLDDT: mean 80.83, std 18.79, range [27.48, 98.75]

Nearest PDB structures (foldseek):
  8j07-assembly1_7  TM=7.517E-01  e=5.248E-56  Homo sapiens
  8glv-assembly1_Eb  TM=6.002E-01  e=5.442E-61  Chlamydomonas reinhardtii
  8th8-assembly1_H  TM=6.592E-01  e=1.999E-56  Tetrahymena thermophila
  5me8-assembly1_B  TM=3.518E-01  e=7.101E+00  Homo sapiens

Radius of gyration: 40.06 Å; Cα contacts (8 Å, |Δi|>4): 1157; chains: 1; bounding box: 123×70×106 Å

Mean predicted aligned error: 17.38 Å

InterPro domains:
  IPR033551 Dynein regulatory complex subunit 7 [PTHR35249] (10-821)
  IPR038765 Papain-like cysteine peptidase superfamily [SSF54001] (40-264)
  IPR056290 CEP76/DRC7, peptidase-like domain [PF24656] (252-322)
  IPR056291 Dynein regulatory complex subunit 7, MORN domain [PF24667] (401-672)
  IPR056292 Dynein regulatory complex subunit 7, C-terminal [PF24671] (715-821)

Solvent-accessible surface area (backbone atoms only — not comparable to full-atom values): 46523 Å² total; per-residue (Å²): 132,88,80,81,66,49,56,60,72,58,54,38,57,59,50,64,74,52,90,72,96,52,64,56,58,73,48,75,53,74,64,46,48,55,52,51,53,52,53,51,51,52,49,55,52,48,47,70,76,41,71,87,58,79,84,80,92,48,51,42,22,28,59,69,66,36,70,41,50,56,33,30,50,30,42,68,29,64,73,95,51,73,72,53,61,41,70,59,52,33,28,37,42,46,26,31,42,30,46,74,33,33,58,82,52,48,64,47,78,71,76,56,53,52,42,43,64,54,36,62,74,67,28,41,34,31,44,57,44,40,12,42,37,50,30,10,36,38,37,33,59,51,38,51,39,24,32,32,39,28,26,34,46,67,47,66,58,64,69,51,40,50,78,38,77,75,75,87,50,71,69,57,53,50,52,51,54,52,51,54,51,54,68,72,67,50,75,91,74,58,86,84,76,87,75,92,76,91,80,88,90,77,88,78,79,81,76,83,81,82,68,74,50,72,64,57,57,46,46,53,47,49,47,51,47,48,53,48,44,53,54,46,45,72,72,73,62,72,74,86,69,93,77,71,88,60,92,56,68,86,45,21,39,42,32,25,29,38,37,44,49,66,42,84,79,32,84,59,56,32,36,37,38,36,74,72,21,46,74,29,50,49,77,74,42,78,55,60,43,63,51,33,38,31,30,73,85,44,45,32,38,51,59,63,96,64,54,45,56,70,63,79,86,59,76,82,39,68,81,46,22,48,61,79,59,80,50,75,66,52,50,51,50,52,58,54,49,69,77,68,55,94,75,82,84,88,80,58,69,81,68,59,79,71,71,72,90,71,94,74,93,77,92,76,82,96,80,74,85,83,69,86,69,86,70,84,55,77,45,56,51,74,86,68,82,81,54,72,68,63,62,54,31,36,28,67,54,88,31,38,47,78,49,49,23,46,26,29,40,40,38,38,34,20,75,88,69,39,85,78,20,42,35,36,35,40,41,32,28,79,37,81,83,61,77,48,67,46,38,37,40,38,34,36,48,51,32,69,82,27,50,36,37,37,40,36,27,67,86,71,46,29,38,38,37,35,33,46,89,87,40,80,90,78,25,54,32,34,40,38,38,34,73,94,50,36,38,38,40,31,33,43,37,95,77,34,94,81,14,47,36,36,39,39,34,39,63,85,42,34,42,39,38,35,34,46,95,39,93,84,30,49,38,34,41,33,43,33,42,47,53,98,86,52,89,75,65,92,80,64,85,54,65,44,83,36,70,98,81,51,56,35,46,50,34,32,39,38,40,32,34,53,89,58,85,92,47,57,29,76,78,29,65,30,31,42,36,39,32,56,73,80,40,34,39,38,41,31,28,28,59,41,93,98,46,96,50,47,20,34,40,38,42,50,71,56,86,94,53,77,68,48,78,46,62,54,54,88,86,57,84,76,82,54,68,73,56,54,54,52,50,47,55,49,50,56,48,50,49,54,52,51,50,51,51,51,53,52,52,50,52,51,51,53,47,53,52,53,50,52,53,49,43,74,75,56,63,52,68,59,73,52,75,74,54,54,57,46,54,51,46,49,50,44,52,50,49,50,47,53,47,44,64,56,37,75,75,42,79,79,61,85,54,53,76,50,50,69,74,48,91,66,95,63,86,64,51,59,68,55,41,48,51,38,51,51,50,51,54,48,53,53,49,51,54,50,50,53,54,50,51,53,45,49,58,49,39,52,50,53,54,51,50,51,53,51,51,53,57,49,49,66,56,50,66,75,71,74,65,92,81,55,59,69,63,48,50,51,49,52,54,54,52,50,52,52,44,53,51,41,52,53,51,46,55,52,45,57,57,49,45,54,52,54,50,53,50,49,52,52,50,56,70,67,33,82,86,40,46,59,75,80,107

Organism: Phytophthora ramorum (NCBI:txid164328)

Sequence (823 aa):
MAGVVSTKQRRLVDDTVEPTDLPSYSSNTPKEQLCLEYIAGFHRQFERMFPKRRPLYLHPPNEKGVPKFVCTTIRPTLLPYRDLYDCHALARFLAGVVEYEPLANPTIPPVCLPSPSFTLKWRSGDSFDVATLLASFLIGAGYDAYVVNGIAPRWLCLLDQSKAPLPVLPVEEELKKAHEREMMSDPSKGPAGASDNKGSSEPKLVSRTTFTSKYLERQEQAEKERLEKARRVLDFGYGDNDDDEDPLEGKRAHAWVLIRAGKREVSEHFYLEPSTGRSYSLQDSPYTTIESVWNHENYWVNMQQQPVRLTLFDLSNPTDWEYVFLSAAERKSAKEADQGAKGGVDLSDDLKMLSTENDNQHGVDATEDDDLILDIPPSWVIKLHIDRATYKKRFVKDCQHVTLYHCAKVEEFAENTHEQGLIARVTIFRDVGCTLPFEIREYFKNRKDRLESRTRFPFEGKFEESFVPGRIPEALKSRTEWIGYRRELQFYTSARPDGLVKREEEIQKRVVEHFDGRDDFLIFRSVILATDKDEVDSKNPYVLPGGPAGEIAIKKMKEKFARNSALVADEDQRKRAYNVHEGSIRVYFHYATGKITAGSRVYFKAPNVPVEVVMADPTAKKPKLSVLENELRASLQMEKDCYSAVRHSDIETQDILKIRKREEMAIALEISFFDSNEDEAQAKDKEDAKELDKSAKNEVDYLSPFLQSIHASGDLSKEDAQTVRDMCLRNLKERLLERANIIQGRLDKENTLLAKRQAAFQRSQREHDQGTDEEFERFCSETMFRIQILEQRLASHEETALQKYAEMDKRLHGDPRLRVLHR

Secondary structure (DSSP, 8-state):
-------HHHHHHHHHTSPP--HHHHS--HHHHHHHHHHHHHHHHHHHH-TTSPPP----B-TTS-B--HHHH------S-GGGGSHHHHHHHHHHHSEE---SSTTS--S----HHHHHHHTEE-HHHHHHHHHHHHHHTT--EEEEEEE--HHHHTT--TTSPPPPPHHHHHHHHHHHHHHHH-GGGS-----------------------HHHHHHHHHHHHHHHHHHHHHHH----------TTTTT-EEEEEEE-SSGGG--S-EEEETTTTEEEESTT----EEEEEE-SS-EEEE---S-GGG----TT-TTTEEESS--HHHHHHHHHHHTT-SS-----HHHHTT--------------TT--S-PPPPPSSPPP---HHHHHH-SSSTTEEEEEETTEEEEEE-TTTSTT-EEEEEEEESSTTS-SEEEEEEEE-SBTT-EEEEEEEGGGTEEEEEE-S--TTT-EEEEEEETTTEEEEEE-GGG-TT-EEEEEEETTTEEEEEE-S-TT-EEEEEEEE--TTS---TT---EEE-STTSEEEEEEEEEEE---TTS-TTTSEEEEEEETTTTEEEEEEPPPTT-S---EEEEESSTTPPPEEE-SSTTSPPPPHHHHHHHHHHHHHHHHHHHHHHHHHHHHHHHHHHHHHHHHHS--B---HHHHHHHHHHHHHHHHHHHHHHHTTS---SSHHHHTTS--SSSPPHHHHHHHHHHHHHHHHHHHHHHHHHHHHHHHHHHHHHHHHHHHHHHHTTS--TTSHHHHHHHHHHHHHHHHHHHHHHHHHHHHHHHHHHHHHHHHHH-GGGGGG--